Protein AF-A0A2P4QZF3-F1 (afdb_monomer)

Sequence (917 aa):
MCLCNGAEEEEQKIYCYSSPDDFENLEIHPSHNKLWNLYLKNYFHILGKINPNLETILKRAAPPTYPQIRELVLKYFIDNFKRYSKHYNPETVDIAFLPCSNSNGYARPSDCFINDECTIMNLQTIREDLRSKAEKLGVRQIPDYKKLKEKLIENPPQNKNEAKKIFEYLNRFNYNWSSLINIQFIPIQDESKINNKYFKPCDCFFKLKEESLNEFFLCVDFGTKANKFLAKCGVRDPSLYDFAEISVDPSHSKLWKLHLDNYLKILTKINPNLETILNLAANPIYPKTREMSLKYFVDNFYIKYSKFYKPEEIDVAFLPCSNSNSYAKHSECFINDECKIMGFKIIREDLRSKAGDFGVRQNPNRVELINGLTENPPKNLNVAKEVFDYLYTQQESFTDSDWKKLKDFEFIPIQPNELFKPRDCFLKLKEESLNNFFPCVDFGTKANEFLAKCGVKKPSSYDFSKISVDPSHKLWNLYLENYLKILAKINPNLETILNLAARSNYPKIRDKYSKFYKPEEIDVEFLPCSNSNSYAKHSECFINDECKIMGFKIIREDLRSKAGDFGVRQNPNREKLIKMLIENPPKNKNKAKEVFEYLNTQQESFTDFDWKKLKDNEFIPINYESQSNKNINELDDLFKPRDCYFKFKDKRQKLGCKSLHESVTKSVVPYGPIQKTKYSRQLQRIIRERASLFYLDHSEEYIRKDEKWLKKLKVREIEYMETSYKKGPIASDFWRKSQEIFNYSNSLLISYSMHCVGNLQKIELYVPTDVDQSEILSQSRIVPLSKFIYILKDQANVFEVTPKVIHIFYDNSKNSIAFNRDRALFFNLKFYLELHEQTCKNKPTIDAMTYWFTIYCHVLAHNFIQLHNTEFEFYYSSFAQAYMPDLIELTKKREVKSKTFNIEIFWKNFNRILNRN

Nearest PDB structures (foldseek):
  5lds-assembly2_C-2  TM=4.279E-01  e=5.035E+00  Sus scrofa
  5lg6-assembly2_B  TM=3.962E-01  e=7.892E+00  Sus scrofa
  8yzi-assembly1_D  TM=1.590E-01  e=6.148E+00  Canis lupus familiaris

Mean predicted aligned error: 22.5 Å

Foldseek 3Di:
DDDDDPVVVVVVVVVDDDELVVVVVPDDDCVVVVVVVVCLVCVLVVCVRSVDAPVVLLQQLFPPHDPSSVVSSVVSCLVPVVVHVVPDDQVPDPGQRFQFPVDNHGHRLLQEACDPLVCLLPTTYGDPVCSVVNVSNNRYHDHDPVVLVVSCQVDAQFDLQSLLSSLLSQLVDPDQQQVQQQGFRDWDDDPPDPGTGTDGLQQEEACDPVNLCCVQGNHDDSDDSSVSSSVSHRHYHDALVNLVPSDDDVVVVVVVVSCLVCVLVSCVRNVDAPVVLLCQLQPPPDVSSVVSSVVSCVVCVVVHPLVPDDLVPDPGQRFQFPLDRGGGRLLQEADAPLQVLLVGTHGDPVCSVVSVSNNRYHHHAPVVLLCSCQVPADQDLQSLLSSLLVCLVVVVRDDPVSLVVQQQGFRCDLDGPGTDHLQQEEADDPPNLVQVQGSYDDSDDSSVVSSVSSNHYHQALVNLLPRDDDPPDPCNVSCVVCVLVSVVRNVDDPVSVQVVQQPDPDDPSVQPPLPPDDQPPDPGFRFDFPPDPHGHRLLQEADAPLCVLLVTTYGDPVCSVSNVSNNRYNDHALVVLLVSCQVPADQDDVSNVSSVVSVVVVVVRDDPVSVVSQQPGFRAHDDDPDDDDDDPDGDPDTDGPVVDDDPPPDLVQLAADDDQVVFKDKDKAADADWADDPVQVVVLVVCLVVVVVVPVVDDPVPDPDDPVVSVVDRGTDGPDMDMDMDGDDDDDDPVVVVVVLVVQQDDPDDPQCWDFPQDDPLATEIEGPPDDPCVCVPPVNNVLVVQVLVLVVLLCVLLVHDSNLEHEYEDPPGRNQWAADPSRIYGYSVCCVVPPCVVCVPHDAPVRSVVVNLVVLLRVLCVPDVDPDPSSVVSSVVSCVPRVVVSVVSCVVRVHDDDDRRGNVRNVVNVVVPPDD

Solvent-accessible surface area (backbone atoms only — not comparable to full-atom values): 53190 Å² total; per-residue (Å²): 140,78,94,80,87,67,67,66,66,55,61,50,51,76,74,71,76,90,56,65,79,62,59,80,77,66,73,75,59,72,86,44,55,71,60,31,55,51,45,63,72,42,41,69,58,51,50,65,72,52,59,71,56,68,67,60,49,46,53,46,21,10,79,88,47,56,69,72,52,16,55,53,41,46,50,50,48,63,76,48,32,85,73,45,57,86,76,60,55,40,90,75,44,86,59,40,39,42,55,30,61,83,44,102,50,54,29,22,29,81,57,25,20,64,42,70,73,46,47,70,70,75,43,46,22,48,26,73,88,49,56,91,46,26,72,86,55,45,35,36,63,66,82,54,72,68,59,54,51,51,46,43,69,80,56,44,40,89,38,64,70,50,37,24,54,41,30,40,55,58,39,74,54,94,69,87,39,57,90,42,21,85,42,64,44,49,51,46,82,49,98,90,51,96,68,67,50,61,38,27,26,64,70,30,25,46,63,54,90,58,61,88,58,37,82,82,50,56,52,46,85,56,48,80,55,16,45,56,29,39,42,50,19,45,26,39,72,83,47,49,64,59,55,65,64,67,78,70,61,71,85,46,53,72,61,31,50,50,45,64,77,38,40,69,58,46,48,62,61,40,58,64,56,70,68,56,40,47,52,43,20,40,42,78,91,44,66,68,59,13,51,50,30,39,47,53,47,68,76,39,28,83,84,73,38,51,94,77,62,53,54,93,78,51,91,57,43,40,45,52,31,65,82,45,100,51,57,25,28,38,86,60,27,22,66,44,67,72,48,45,72,68,68,47,45,26,51,27,74,92,45,54,91,51,29,64,83,50,50,30,37,58,64,78,52,58,66,54,52,50,47,42,44,72,77,59,45,40,61,42,64,69,59,35,24,55,42,31,42,48,48,38,76,54,48,87,67,57,49,77,67,52,36,56,56,46,21,76,36,66,43,46,42,80,47,86,85,42,59,38,28,26,63,73,29,25,48,57,52,95,56,61,85,61,34,82,81,51,60,48,44,82,58,52,72,54,19,46,53,40,40,38,67,27,40,27,38,66,79,46,32,70,57,47,66,65,69,77,74,54,88,87,41,95,55,30,68,57,46,64,77,39,39,70,59,49,57,64,55,26,70,58,59,71,67,59,53,47,58,53,53,43,72,49,96,60,73,80,68,66,77,71,64,50,81,80,68,71,56,87,82,62,92,56,51,50,45,56,28,68,80,42,98,56,57,26,30,38,90,56,25,21,66,44,73,71,46,48,65,72,69,43,44,25,50,27,76,89,50,55,89,48,28,69,51,49,51,32,38,60,66,81,54,57,68,57,53,52,48,42,40,62,76,60,39,38,66,36,60,68,54,36,49,53,36,51,56,56,49,60,78,53,48,90,70,57,50,74,68,53,53,54,54,52,39,75,38,53,40,46,42,69,83,74,97,81,71,89,90,69,77,95,71,88,62,84,66,52,37,26,59,75,83,54,79,84,83,76,85,57,71,60,84,47,25,46,81,82,66,67,75,86,42,43,52,76,49,76,49,80,42,72,74,79,39,83,50,75,64,27,54,53,50,46,49,52,53,57,64,51,49,59,54,56,62,72,81,46,64,71,93,79,51,93,68,53,72,72,56,59,73,68,62,76,57,61,43,57,80,46,66,52,72,51,74,51,72,70,90,82,88,76,73,70,64,58,57,60,60,57,59,70,67,36,56,78,70,81,92,70,87,78,62,56,46,78,75,49,64,59,98,80,28,45,31,32,31,43,81,90,50,68,62,59,76,70,66,30,83,86,41,51,65,58,49,54,51,50,53,50,54,53,46,54,45,23,61,43,72,72,45,70,62,80,40,42,35,38,30,47,57,88,90,57,64,61,48,51,47,63,55,99,84,31,38,38,37,28,49,50,58,47,55,76,74,33,41,83,74,37,71,87,50,77,40,55,72,54,53,54,49,53,45,52,53,48,24,50,40,55,24,48,77,78,35,87,56,95,46,74,65,26,51,48,44,22,52,47,45,47,63,69,36,43,62,46,45,54,50,50,35,54,76,68,67,34,77,77,86,83,83,73,28,66,71,34,36,60,59,47,62,62,60,74,82,45,136

Structure (mmCIF, N/CA/C/O backbone):
data_AF-A0A2P4QZF3-F1
#
_entry.id   AF-A0A2P4QZF3-F1
#
loop_
_atom_site.group_PDB
_atom_site.id
_atom_site.type_symbol
_atom_site.label_atom_id
_atom_site.label_alt_id
_atom_site.label_comp_id
_atom_site.label_asym_id
_atom_site.label_entity_id
_atom_site.label_seq_id
_atom_site.pdbx_PDB_ins_code
_atom_site.Cartn_x
_atom_site.Cartn_y
_atom_site.Cartn_z
_atom_site.occupancy
_atom_site.B_iso_or_equiv
_atom_site.auth_seq_id
_atom_site.auth_comp_id
_atom_site.auth_asym_id
_atom_site.auth_atom_id
_atom_site.pdbx_PDB_model_num
ATOM 1 N N . MET A 1 1 ? 92.856 -29.383 -88.997 1.00 33.81 1 MET A N 1
ATOM 2 C CA . MET A 1 1 ? 93.545 -28.657 -90.089 1.00 33.81 1 MET A CA 1
ATOM 3 C C . MET A 1 1 ? 92.616 -28.744 -91.292 1.00 33.81 1 MET A C 1
ATOM 5 O O . MET A 1 1 ? 92.204 -29.859 -91.571 1.00 33.81 1 MET A O 1
ATOM 9 N N . CYS A 1 2 ? 92.153 -27.683 -91.955 1.00 25.23 2 CYS A N 1
ATOM 10 C CA . CYS A 1 2 ? 92.350 -26.225 -91.809 1.00 25.23 2 CYS A CA 1
ATOM 11 C C . CYS A 1 2 ? 90.955 -25.583 -91.552 1.00 25.23 2 CYS A C 1
ATOM 13 O O . CYS A 1 2 ? 89.958 -26.192 -91.911 1.00 25.23 2 CYS A O 1
ATOM 15 N N . LEU A 1 3 ? 90.739 -24.488 -90.812 1.00 34.31 3 LEU A N 1
ATOM 16 C CA . LEU A 1 3 ? 91.251 -23.117 -90.972 1.00 34.31 3 LEU A CA 1
ATOM 17 C C . LEU A 1 3 ? 91.111 -22.558 -92.400 1.00 34.31 3 LEU A C 1
ATOM 19 O O . LEU A 1 3 ? 92.079 -22.580 -93.151 1.00 34.31 3 LEU A O 1
ATOM 23 N N . CYS A 1 4 ? 89.916 -22.061 -92.751 1.00 28.09 4 CYS A N 1
ATOM 24 C CA . CYS A 1 4 ? 89.656 -20.659 -93.148 1.00 28.09 4 CYS A CA 1
ATOM 25 C C . CYS A 1 4 ? 88.202 -20.453 -93.638 1.00 28.09 4 CYS A C 1
ATOM 27 O O . CYS A 1 4 ? 87.593 -21.366 -94.178 1.00 28.09 4 CYS A O 1
ATOM 29 N N . ASN A 1 5 ? 87.693 -19.225 -93.470 1.00 34.59 5 ASN A N 1
ATOM 30 C CA . ASN A 1 5 ? 86.534 -18.617 -94.153 1.00 34.59 5 ASN A CA 1
ATOM 31 C C . ASN A 1 5 ? 85.147 -19.295 -94.039 1.00 34.59 5 ASN A C 1
ATOM 33 O O . ASN A 1 5 ? 84.652 -19.869 -94.999 1.00 34.59 5 ASN A O 1
ATOM 37 N N . GLY A 1 6 ? 84.457 -19.089 -92.908 1.00 35.56 6 GLY A N 1
ATOM 38 C CA . GLY A 1 6 ? 82.993 -19.280 -92.799 1.00 35.56 6 GLY A CA 1
ATOM 39 C C . GLY A 1 6 ? 82.158 -17.985 -92.853 1.00 35.56 6 GLY A C 1
ATOM 40 O O . GLY A 1 6 ? 80.941 -18.037 -92.987 1.00 35.56 6 GLY A O 1
ATOM 41 N N . ALA A 1 7 ? 82.791 -16.809 -92.748 1.00 41.22 7 ALA A N 1
ATOM 42 C CA . ALA A 1 7 ? 82.079 -15.541 -92.543 1.00 41.22 7 ALA A CA 1
ATOM 43 C C . ALA A 1 7 ? 81.333 -15.014 -93.787 1.00 41.22 7 ALA A C 1
ATOM 45 O O . ALA A 1 7 ? 80.321 -14.333 -93.642 1.00 41.22 7 ALA A O 1
ATOM 46 N N . GLU A 1 8 ? 81.808 -15.317 -94.999 1.00 46.66 8 GLU A N 1
ATOM 47 C CA . GLU A 1 8 ? 81.205 -14.800 -96.238 1.00 46.66 8 GLU A CA 1
ATOM 48 C C . GLU A 1 8 ? 79.969 -15.606 -96.682 1.00 46.66 8 GLU A C 1
ATOM 50 O O . GLU A 1 8 ? 79.018 -15.019 -97.198 1.00 46.66 8 GLU A O 1
ATOM 55 N N . GLU A 1 9 ? 79.907 -16.917 -96.407 1.00 47.75 9 GLU A N 1
ATOM 56 C CA . GLU A 1 9 ? 78.700 -17.722 -96.674 1.00 47.75 9 GLU A CA 1
ATOM 57 C C . GLU A 1 9 ? 77.530 -17.346 -95.748 1.00 47.75 9 GLU A C 1
ATOM 59 O O . GLU A 1 9 ? 76.374 -17.330 -96.177 1.00 47.75 9 GLU A O 1
ATOM 64 N N . GLU A 1 10 ? 77.799 -17.011 -94.481 1.00 48.91 10 GLU A N 1
ATOM 65 C CA . GLU A 1 10 ? 76.757 -16.555 -93.551 1.00 48.91 10 GLU A CA 1
ATOM 66 C C . GLU A 1 10 ? 76.276 -15.131 -93.865 1.00 48.91 10 GLU A C 1
ATOM 68 O O . GLU A 1 10 ? 75.071 -14.871 -93.822 1.00 48.91 10 GLU A O 1
ATOM 73 N N . GLU A 1 11 ? 77.173 -14.222 -94.268 1.00 47.06 11 GLU A N 1
ATOM 74 C CA . GLU A 1 11 ? 76.775 -12.882 -94.719 1.00 47.06 11 GLU A CA 1
ATOM 75 C C . GLU A 1 11 ? 75.952 -12.926 -96.025 1.00 47.06 11 GLU A C 1
ATOM 77 O O . GLU A 1 11 ? 75.032 -12.119 -96.177 1.00 47.06 11 GLU A O 1
ATOM 82 N N . GLN A 1 12 ? 76.172 -13.903 -96.918 1.00 48.41 12 GLN A N 1
ATOM 83 C CA . GLN A 1 12 ? 75.306 -14.127 -98.089 1.00 48.41 12 GLN A CA 1
ATOM 84 C C . GLN A 1 12 ? 73.945 -14.755 -97.742 1.00 48.41 12 GLN A C 1
ATOM 86 O O . GLN A 1 12 ? 72.929 -14.359 -98.330 1.00 48.41 12 GLN A O 1
ATOM 91 N N . LYS A 1 13 ? 73.876 -15.676 -96.766 1.00 50.28 13 LYS A N 1
ATOM 92 C CA . LYS A 1 13 ? 72.598 -16.267 -96.311 1.00 50.28 13 LYS A CA 1
ATOM 93 C C . LYS A 1 13 ? 71.604 -15.203 -95.841 1.00 50.28 13 LYS A C 1
ATOM 95 O O . LYS A 1 13 ? 70.431 -15.306 -96.186 1.00 50.28 13 LYS A O 1
ATOM 100 N N . ILE A 1 14 ? 72.067 -14.133 -95.183 1.00 49.88 14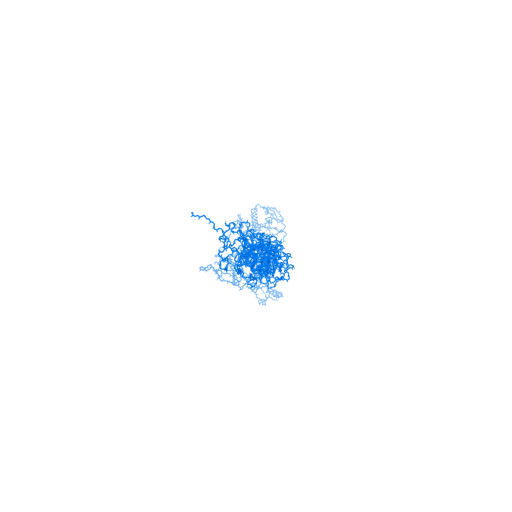 ILE A N 1
ATOM 101 C CA . ILE A 1 14 ? 71.212 -13.024 -94.709 1.00 49.88 14 ILE A CA 1
ATOM 102 C C . ILE A 1 14 ? 70.395 -12.355 -95.840 1.00 49.88 14 ILE A C 1
ATOM 104 O O . ILE A 1 14 ? 69.304 -11.839 -95.587 1.00 49.88 14 ILE A O 1
ATOM 108 N N . TYR A 1 15 ? 70.863 -12.399 -97.093 1.00 46.31 15 TYR A N 1
ATOM 109 C CA . TYR A 1 15 ? 70.151 -11.823 -98.244 1.00 46.31 15 TYR A CA 1
ATOM 110 C C . TYR A 1 15 ? 69.236 -12.825 -98.984 1.00 46.31 15 TYR A C 1
ATOM 112 O O . TYR A 1 15 ? 68.285 -12.411 -99.666 1.00 46.31 15 TYR A O 1
ATOM 120 N N . CYS A 1 16 ? 69.454 -14.132 -98.807 1.00 47.03 16 CYS A N 1
ATOM 121 C CA . CYS A 1 16 ? 68.830 -15.212 -99.582 1.00 47.03 16 CYS A CA 1
ATOM 122 C C . CYS A 1 16 ? 67.684 -15.941 -98.852 1.00 47.03 16 CYS A C 1
ATOM 124 O O . CYS A 1 16 ? 67.632 -17.166 -98.848 1.00 47.03 16 CYS A O 1
ATOM 126 N N . TYR A 1 17 ? 66.726 -15.195 -98.289 1.00 52.12 17 TYR A N 1
ATOM 127 C CA . TYR A 1 17 ? 65.474 -15.763 -97.759 1.00 52.12 17 TYR A CA 1
ATOM 128 C C . TYR A 1 17 ? 64.273 -15.454 -98.657 1.00 52.12 17 TYR A C 1
ATOM 130 O O . TYR A 1 17 ? 64.104 -14.303 -99.082 1.00 52.12 17 TYR A O 1
ATOM 138 N N . SER A 1 18 ? 63.459 -16.478 -98.933 1.00 46.22 18 SER A N 1
ATOM 139 C CA . SER A 1 18 ? 62.393 -16.454 -99.952 1.00 46.22 18 SER A CA 1
ATOM 140 C C . SER A 1 18 ? 61.075 -17.118 -99.512 1.00 46.22 18 SER A C 1
ATOM 142 O O . SER A 1 18 ? 60.165 -17.218 -100.331 1.00 46.22 18 SER A O 1
ATOM 144 N N . SER A 1 19 ? 60.948 -17.550 -98.250 1.00 52.59 19 SER A N 1
ATOM 145 C CA . SER A 1 19 ? 59.729 -18.155 -97.687 1.00 52.59 19 SER A CA 1
ATOM 146 C C . SER A 1 19 ? 59.355 -17.533 -96.328 1.00 52.59 19 SER A C 1
ATOM 148 O O . SER A 1 19 ? 60.257 -17.164 -95.571 1.00 52.59 19 SER A O 1
ATOM 150 N N . PRO A 1 20 ? 58.055 -17.424 -95.977 1.00 49.97 20 PRO A N 1
ATOM 151 C CA . PRO A 1 20 ? 57.616 -17.089 -94.620 1.00 49.97 20 PRO A CA 1
ATOM 152 C C . PRO A 1 20 ? 58.028 -18.119 -93.557 1.00 49.97 20 PRO A C 1
ATOM 154 O O . PRO A 1 20 ? 58.296 -17.727 -92.423 1.00 49.97 20 PRO A O 1
ATOM 157 N N . ASP A 1 21 ? 58.108 -19.406 -93.913 1.00 48.94 21 ASP A N 1
ATOM 158 C CA . ASP A 1 21 ? 58.329 -20.500 -92.950 1.00 48.94 21 ASP A CA 1
ATOM 159 C C . ASP A 1 21 ? 59.756 -20.505 -92.366 1.00 48.94 21 ASP A C 1
ATOM 161 O O . ASP A 1 21 ? 59.975 -20.917 -91.227 1.00 48.94 21 ASP A O 1
ATOM 165 N N . ASP A 1 22 ? 60.731 -19.955 -93.099 1.00 54.06 22 ASP A N 1
ATOM 166 C CA . ASP A 1 22 ? 62.110 -19.796 -92.618 1.00 54.06 22 ASP A CA 1
ATOM 167 C C . ASP A 1 22 ? 62.222 -18.759 -91.480 1.00 54.06 22 ASP A C 1
ATOM 169 O O . ASP A 1 22 ? 63.199 -18.757 -90.730 1.00 54.06 22 ASP A O 1
ATOM 173 N N . PHE A 1 23 ? 61.235 -17.864 -91.327 1.00 56.88 23 PHE A N 1
ATOM 174 C CA . PHE A 1 23 ? 61.314 -16.723 -90.407 1.00 56.88 23 PHE A CA 1
ATOM 175 C C . PHE A 1 23 ? 61.146 -17.089 -88.928 1.00 56.88 23 PHE A C 1
ATOM 177 O O . PHE A 1 23 ? 61.604 -16.339 -88.061 1.00 56.88 23 PHE A O 1
ATOM 184 N N . GLU A 1 24 ? 60.505 -18.213 -88.596 1.00 52.12 24 GLU A N 1
ATOM 185 C CA . GLU A 1 24 ? 60.360 -18.626 -87.192 1.00 52.12 24 GLU A CA 1
ATOM 186 C C . GLU A 1 24 ? 61.701 -19.095 -86.600 1.00 52.12 24 GLU A C 1
ATOM 188 O O . GLU A 1 24 ? 62.037 -18.718 -85.476 1.00 52.12 24 GLU A O 1
ATOM 193 N N . ASN A 1 25 ? 62.532 -19.772 -87.399 1.00 52.34 25 ASN A N 1
ATOM 194 C CA . ASN A 1 25 ? 63.835 -20.315 -86.986 1.00 52.34 25 ASN A CA 1
ATOM 195 C C . ASN A 1 25 ? 65.002 -19.306 -87.068 1.00 52.34 25 ASN A C 1
ATOM 197 O O . ASN A 1 25 ? 66.144 -19.635 -86.748 1.00 52.34 25 ASN A O 1
ATOM 201 N N . LEU A 1 26 ? 64.739 -18.073 -87.505 1.00 60.91 26 LEU A N 1
ATOM 202 C CA . LEU A 1 26 ? 65.757 -17.091 -87.889 1.00 60.91 26 LEU A CA 1
ATOM 203 C C . LEU A 1 26 ? 66.207 -16.203 -86.713 1.00 60.91 26 LEU A C 1
ATOM 205 O O . LEU A 1 26 ? 66.175 -14.977 -86.817 1.00 60.91 26 LEU A O 1
ATOM 209 N N . GLU A 1 27 ? 66.613 -16.797 -85.585 1.00 61.19 27 GLU A N 1
ATOM 210 C CA . GLU A 1 27 ? 67.178 -16.072 -84.431 1.00 61.19 27 GLU A CA 1
ATOM 211 C C . GLU A 1 27 ? 68.709 -16.185 -84.366 1.00 61.19 27 GLU A C 1
ATOM 213 O O . GLU A 1 27 ? 69.269 -17.208 -83.978 1.00 61.19 27 GLU A O 1
ATOM 218 N N . ILE A 1 28 ? 69.404 -15.091 -84.689 1.00 67.00 28 ILE A N 1
ATOM 219 C CA . ILE A 1 28 ? 70.839 -14.956 -84.405 1.00 67.00 28 ILE A CA 1
ATOM 220 C C . ILE A 1 28 ? 70.998 -14.651 -82.913 1.00 67.00 28 ILE A C 1
ATOM 222 O O . ILE A 1 28 ? 70.454 -13.667 -82.420 1.00 67.00 28 ILE A O 1
ATOM 226 N N . HIS A 1 29 ? 71.752 -15.472 -82.181 1.00 68.25 29 HIS A N 1
ATOM 227 C CA . HIS A 1 29 ? 71.946 -15.263 -80.746 1.00 68.25 29 HIS A CA 1
ATOM 228 C C . HIS A 1 29 ? 72.838 -14.025 -80.475 1.00 68.25 29 HIS A C 1
ATOM 230 O O . HIS A 1 29 ? 73.897 -13.905 -81.105 1.00 68.25 29 HIS A O 1
ATOM 236 N N . PRO A 1 30 ? 72.507 -13.143 -79.503 1.00 68.81 30 PRO A N 1
ATOM 237 C CA . PRO A 1 30 ? 73.252 -11.903 -79.236 1.00 68.81 30 PRO A CA 1
ATOM 238 C C . PRO A 1 30 ? 74.753 -12.063 -78.953 1.00 68.81 30 PRO A C 1
ATOM 240 O O . PRO A 1 30 ? 75.506 -11.105 -79.091 1.00 68.81 30 PRO A O 1
ATOM 243 N N . SER A 1 31 ? 75.207 -13.269 -78.593 1.00 69.44 31 SER A N 1
ATOM 244 C CA . SER A 1 31 ? 76.633 -13.594 -78.433 1.00 69.44 31 SER A CA 1
ATOM 245 C C . SER A 1 31 ? 77.469 -13.361 -79.700 1.00 69.44 31 SER A C 1
ATOM 247 O O . SER A 1 31 ? 78.666 -13.096 -79.601 1.00 69.44 31 SER A O 1
ATOM 249 N N . HIS A 1 32 ? 76.866 -13.432 -80.891 1.00 74.19 32 HIS A N 1
ATOM 250 C CA . HIS A 1 32 ? 77.557 -13.245 -82.168 1.00 74.19 32 HIS A CA 1
ATOM 251 C C . HIS A 1 32 ? 77.576 -11.760 -82.567 1.00 74.19 32 HIS A C 1
ATOM 253 O O . HIS A 1 32 ? 77.005 -11.376 -83.585 1.00 74.19 32 HIS A O 1
ATOM 259 N N . ASN A 1 33 ? 78.239 -10.916 -81.765 1.00 70.69 33 ASN A N 1
ATOM 260 C CA . ASN A 1 33 ? 78.192 -9.442 -81.833 1.00 70.69 33 ASN A CA 1
ATOM 261 C C . ASN A 1 33 ? 78.182 -8.826 -83.253 1.00 70.69 33 ASN A C 1
ATOM 263 O O . ASN A 1 33 ? 77.388 -7.923 -83.513 1.00 70.69 33 ASN A O 1
ATOM 267 N N . LYS A 1 34 ? 79.036 -9.286 -84.186 1.00 74.19 34 LYS A N 1
ATOM 268 C CA . LYS A 1 34 ? 79.076 -8.750 -85.566 1.00 74.19 34 LYS A CA 1
ATOM 269 C C . LYS A 1 34 ? 77.790 -9.080 -86.340 1.00 74.19 34 LYS A C 1
ATOM 271 O O . LYS A 1 34 ? 77.168 -8.176 -86.895 1.00 74.19 34 LYS A O 1
ATOM 276 N N . LEU A 1 35 ? 77.382 -10.351 -86.333 1.00 71.06 35 LEU A N 1
ATOM 277 C CA . LEU A 1 35 ? 76.174 -10.836 -87.008 1.00 71.06 35 LEU A CA 1
ATOM 278 C C . LEU A 1 35 ? 74.906 -10.280 -86.354 1.00 71.06 35 LEU A C 1
ATOM 280 O O . LEU A 1 35 ? 74.008 -9.843 -87.062 1.00 71.06 35 LEU A O 1
ATOM 284 N N . TRP A 1 36 ? 74.854 -10.209 -85.021 1.00 76.44 36 TRP A N 1
ATOM 285 C CA . TRP A 1 36 ? 73.737 -9.632 -84.269 1.00 76.44 36 TRP A CA 1
ATOM 286 C C . TRP A 1 36 ? 73.516 -8.149 -84.597 1.00 76.44 36 TRP A C 1
ATOM 288 O O . TRP A 1 36 ? 72.393 -7.736 -84.880 1.00 76.44 36 TRP A O 1
ATOM 298 N N . ASN A 1 37 ? 74.586 -7.349 -84.649 1.00 76.75 37 ASN A N 1
ATOM 299 C CA . ASN A 1 37 ? 74.485 -5.938 -85.031 1.00 76.75 37 ASN A CA 1
ATOM 300 C C . ASN A 1 37 ? 74.067 -5.759 -86.502 1.00 76.75 37 ASN A C 1
ATOM 302 O O . ASN A 1 37 ? 73.268 -4.871 -86.805 1.00 76.75 37 ASN A O 1
ATOM 306 N N . LEU A 1 38 ? 74.559 -6.607 -87.414 1.00 76.50 38 LEU A N 1
ATOM 307 C CA . LEU A 1 38 ? 74.151 -6.599 -88.825 1.00 76.50 38 LEU A CA 1
ATOM 308 C C . LEU A 1 38 ? 72.674 -7.005 -88.989 1.00 76.50 38 LEU A C 1
ATOM 310 O O . LEU A 1 38 ? 71.926 -6.361 -89.724 1.00 76.50 38 LEU A O 1
ATOM 314 N N . TYR A 1 39 ? 72.246 -8.025 -88.248 1.00 78.19 39 TYR A N 1
ATOM 315 C CA . TYR A 1 39 ? 70.877 -8.530 -88.190 1.00 78.19 39 TYR A CA 1
ATOM 316 C C . TYR A 1 39 ? 69.900 -7.478 -87.665 1.00 78.19 39 TYR A C 1
ATOM 318 O O . TYR A 1 39 ? 68.929 -7.172 -88.353 1.00 78.19 39 TYR A O 1
ATOM 326 N N . LEU A 1 40 ? 70.183 -6.842 -86.520 1.00 79.75 40 LEU A N 1
ATOM 327 C CA . LEU A 1 40 ? 69.358 -5.749 -85.990 1.00 79.75 40 LEU A CA 1
ATOM 328 C C . LEU A 1 40 ? 69.282 -4.558 -86.960 1.00 79.75 40 LEU A C 1
ATOM 330 O O . LEU A 1 40 ? 68.204 -3.997 -87.155 1.00 79.75 40 LEU A O 1
ATOM 334 N N . LYS A 1 41 ? 70.397 -4.198 -87.614 1.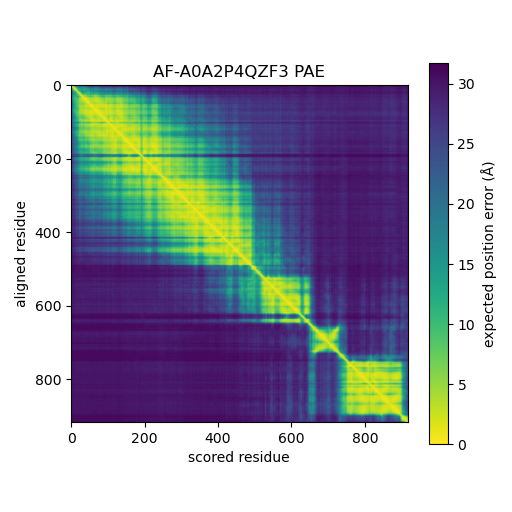00 81.56 41 LYS A N 1
ATOM 335 C CA . LYS A 1 41 ? 70.437 -3.115 -88.613 1.00 81.56 41 LYS A CA 1
ATOM 336 C C . LYS A 1 41 ? 69.562 -3.416 -89.836 1.00 81.56 41 LYS A C 1
ATOM 338 O O . LYS A 1 41 ? 68.899 -2.513 -90.343 1.00 81.56 41 LYS A O 1
ATOM 343 N N . ASN A 1 42 ? 69.530 -4.671 -90.282 1.00 80.31 42 ASN A N 1
ATOM 344 C CA . ASN A 1 42 ? 68.767 -5.104 -91.455 1.00 80.31 42 ASN A CA 1
ATOM 345 C C . ASN A 1 42 ? 67.347 -5.609 -91.119 1.00 80.31 42 ASN A C 1
ATOM 347 O O . ASN A 1 42 ? 66.549 -5.820 -92.033 1.00 80.31 42 ASN A O 1
ATOM 351 N N . TYR A 1 43 ? 66.987 -5.756 -89.839 1.00 81.50 43 TYR A N 1
ATOM 352 C CA . TYR A 1 43 ? 65.742 -6.393 -89.382 1.00 81.50 43 TYR A CA 1
ATOM 353 C C . TYR A 1 43 ? 64.473 -5.773 -89.990 1.00 81.50 43 TYR A C 1
ATOM 355 O O . TYR A 1 43 ? 63.563 -6.481 -90.412 1.00 81.50 43 TYR A O 1
ATOM 363 N N . PHE A 1 44 ? 64.430 -4.442 -90.111 1.00 78.62 44 PHE A N 1
ATOM 364 C CA . PHE A 1 44 ? 63.324 -3.728 -90.765 1.00 78.62 44 PHE A CA 1
ATOM 365 C C . PHE A 1 44 ? 63.142 -4.123 -92.238 1.00 78.62 44 PHE A C 1
ATOM 367 O O . PHE A 1 44 ? 62.014 -4.269 -92.710 1.00 78.62 44 PHE A O 1
ATOM 374 N N . HIS A 1 45 ? 64.245 -4.322 -92.961 1.00 78.31 45 HIS A N 1
ATOM 375 C CA . HIS A 1 45 ? 64.230 -4.764 -94.354 1.00 78.31 45 HIS A CA 1
ATOM 376 C C . HIS A 1 45 ? 63.856 -6.252 -94.461 1.00 78.31 45 HIS A C 1
ATOM 378 O O . HIS A 1 45 ? 63.159 -6.648 -95.395 1.00 78.31 45 HIS A O 1
ATOM 384 N N . ILE A 1 46 ? 64.270 -7.074 -93.489 1.00 78.62 46 ILE A N 1
ATOM 385 C CA . ILE A 1 46 ? 63.880 -8.487 -93.382 1.00 78.62 46 ILE A CA 1
ATOM 386 C C . ILE A 1 46 ? 62.356 -8.600 -93.196 1.00 78.62 46 ILE A C 1
ATOM 388 O O . ILE A 1 46 ? 61.704 -9.275 -93.992 1.00 78.62 46 ILE A O 1
ATOM 392 N N . LEU A 1 47 ? 61.765 -7.859 -92.247 1.00 80.62 47 LEU A N 1
ATOM 393 C CA . LEU A 1 47 ? 60.305 -7.774 -92.070 1.00 80.62 47 LEU A CA 1
ATOM 394 C C . LEU A 1 47 ? 59.591 -7.288 -93.344 1.00 80.62 47 LEU A C 1
ATOM 396 O O . LEU A 1 47 ? 58.559 -7.840 -93.724 1.00 80.62 47 LEU A O 1
ATOM 400 N N . GLY A 1 48 ? 60.157 -6.289 -94.029 1.00 79.31 48 GLY A N 1
ATOM 401 C CA . GLY A 1 48 ? 59.642 -5.782 -95.304 1.00 79.31 48 GLY A CA 1
ATOM 402 C C . GLY A 1 48 ? 59.607 -6.828 -96.425 1.00 79.31 48 GLY A C 1
ATOM 403 O O . GLY A 1 48 ? 58.625 -6.879 -97.161 1.00 79.31 48 GLY A O 1
ATOM 404 N N . LYS A 1 49 ? 60.638 -7.679 -96.532 1.00 79.06 49 LYS A N 1
ATOM 405 C CA . LYS A 1 49 ? 60.743 -8.734 -97.559 1.00 79.06 49 LYS A CA 1
ATOM 406 C C . LYS A 1 49 ? 59.874 -9.956 -97.235 1.00 79.06 49 LYS A C 1
ATOM 408 O O . LYS A 1 49 ? 59.192 -10.467 -98.116 1.00 79.06 49 LYS A O 1
ATOM 413 N N . ILE A 1 50 ? 59.899 -10.411 -95.980 1.00 77.38 50 ILE A N 1
ATOM 414 C CA . ILE A 1 50 ? 59.192 -11.620 -95.509 1.00 77.38 50 ILE A CA 1
ATOM 415 C C . ILE A 1 50 ? 57.686 -11.381 -95.376 1.00 77.38 50 ILE A C 1
ATOM 417 O O . ILE A 1 50 ? 56.891 -12.311 -95.492 1.00 77.38 50 ILE A O 1
ATOM 421 N N . ASN A 1 51 ? 57.278 -10.121 -95.202 1.00 77.50 51 ASN A N 1
ATOM 422 C CA . ASN A 1 51 ? 55.885 -9.705 -95.277 1.00 77.50 51 ASN A CA 1
ATOM 423 C C . ASN A 1 51 ? 54.964 -10.433 -94.256 1.00 77.50 51 ASN A C 1
ATOM 425 O O . ASN A 1 51 ? 53.862 -10.837 -94.636 1.00 77.50 51 ASN A O 1
ATOM 429 N N . PRO A 1 52 ? 55.354 -10.582 -92.970 1.00 83.38 52 PRO A N 1
ATOM 430 C CA . PRO A 1 52 ? 54.705 -11.479 -92.007 1.00 83.38 52 PRO A CA 1
ATOM 431 C C . PRO A 1 52 ? 53.244 -11.122 -91.690 1.00 83.38 52 PRO A C 1
ATOM 433 O O . PRO A 1 52 ? 52.808 -9.970 -91.821 1.00 83.38 52 PRO A O 1
ATOM 436 N N . ASN A 1 53 ? 52.498 -12.130 -91.226 1.00 87.94 53 ASN A N 1
ATOM 437 C CA . ASN A 1 53 ? 51.122 -11.976 -90.756 1.00 87.94 53 ASN A CA 1
ATOM 438 C C . ASN A 1 53 ? 51.057 -11.241 -89.394 1.00 87.94 53 ASN A C 1
ATOM 440 O O . ASN A 1 53 ? 52.076 -10.991 -88.745 1.00 87.94 53 ASN A O 1
ATOM 444 N N . LEU A 1 54 ? 49.844 -10.864 -88.975 1.00 88.56 54 LEU A N 1
ATOM 445 C CA . LEU A 1 54 ? 49.629 -10.109 -87.738 1.00 88.56 54 LEU A CA 1
ATOM 446 C C . LEU A 1 54 ? 50.060 -10.881 -86.481 1.00 88.56 54 LEU A C 1
ATOM 448 O O . LEU A 1 54 ? 50.672 -10.299 -85.590 1.00 88.56 54 LEU A O 1
ATOM 452 N N . GLU A 1 55 ? 49.755 -12.173 -86.399 1.00 88.50 55 GLU A N 1
ATOM 453 C CA . GLU A 1 55 ? 50.042 -12.989 -85.219 1.00 88.50 55 GLU A CA 1
ATOM 454 C C . GLU A 1 55 ? 51.552 -13.137 -84.998 1.00 88.50 55 GLU A C 1
ATOM 456 O O . GLU A 1 55 ? 52.034 -12.918 -83.886 1.00 88.50 55 GLU A O 1
ATOM 461 N N . THR A 1 56 ? 52.314 -13.404 -86.064 1.00 87.12 56 THR A N 1
ATOM 462 C CA . THR A 1 56 ? 53.783 -13.455 -86.030 1.00 87.12 56 THR A CA 1
ATOM 463 C C . THR A 1 56 ? 54.379 -12.119 -85.578 1.00 87.12 56 THR A C 1
ATOM 465 O O . THR A 1 56 ? 55.292 -12.106 -84.753 1.00 87.12 56 THR A O 1
ATOM 468 N N . ILE A 1 57 ? 53.846 -10.987 -86.061 1.00 90.25 57 ILE A N 1
ATOM 469 C CA . ILE A 1 57 ? 54.274 -9.644 -85.634 1.00 90.25 57 ILE A CA 1
ATOM 470 C C . ILE A 1 57 ? 54.002 -9.412 -84.141 1.00 90.25 57 ILE A C 1
ATOM 472 O O . ILE A 1 57 ? 54.903 -8.981 -83.425 1.00 90.25 57 ILE A O 1
ATOM 476 N N . LEU A 1 58 ? 52.801 -9.725 -83.646 1.00 91.62 58 LEU A N 1
ATOM 477 C CA . LEU A 1 58 ? 52.464 -9.519 -82.233 1.00 91.62 58 LEU A CA 1
ATOM 478 C C . LEU A 1 58 ? 53.259 -10.456 -81.309 1.00 91.62 58 LEU A C 1
ATOM 480 O O . LEU A 1 58 ? 53.743 -10.005 -80.273 1.00 91.62 58 LEU A O 1
ATOM 484 N N . LYS A 1 59 ? 53.468 -11.722 -81.703 1.00 90.06 59 LYS A N 1
ATOM 485 C CA . LYS A 1 59 ? 54.330 -12.676 -80.980 1.00 90.06 59 LYS A CA 1
ATOM 486 C C . LYS A 1 59 ? 55.779 -12.184 -80.902 1.00 90.06 59 LYS A C 1
ATOM 488 O O . LYS A 1 59 ? 56.339 -12.146 -79.814 1.00 90.06 59 LYS A O 1
ATOM 493 N N . ARG A 1 60 ? 56.367 -11.736 -82.021 1.00 87.69 60 ARG A N 1
ATOM 494 C CA . ARG A 1 60 ? 57.742 -11.190 -82.077 1.00 87.69 60 ARG A CA 1
ATOM 495 C C . ARG A 1 60 ? 57.899 -9.841 -81.351 1.00 87.69 60 ARG A C 1
ATOM 497 O O . ARG A 1 60 ? 59.012 -9.489 -80.968 1.00 87.69 60 ARG A O 1
ATOM 504 N N . ALA A 1 61 ? 56.816 -9.086 -81.152 1.00 90.38 61 ALA A N 1
ATOM 505 C CA . ALA A 1 61 ? 56.799 -7.875 -80.325 1.00 90.38 61 ALA A CA 1
ATOM 506 C C . ALA A 1 61 ? 56.685 -8.167 -78.811 1.00 90.38 61 ALA A C 1
ATOM 508 O O . ALA A 1 61 ? 56.913 -7.269 -78.000 1.00 90.38 61 ALA A O 1
ATOM 509 N N . ALA A 1 62 ? 56.364 -9.402 -78.417 1.00 91.12 62 ALA A N 1
ATOM 510 C CA . ALA A 1 62 ? 56.181 -9.821 -77.030 1.00 91.12 62 ALA A CA 1
ATOM 511 C C . ALA A 1 62 ? 57.387 -10.621 -76.483 1.00 91.12 62 ALA A C 1
ATOM 513 O O . ALA A 1 62 ? 58.205 -11.140 -77.245 1.00 91.12 62 ALA A O 1
ATOM 514 N N . PRO A 1 63 ? 57.545 -10.737 -75.151 1.00 89.00 63 PRO A N 1
ATOM 515 C CA . PRO A 1 63 ? 58.458 -11.710 -74.549 1.00 89.00 63 PRO A CA 1
ATOM 516 C C . PRO A 1 63 ? 58.098 -13.157 -74.956 1.00 89.00 63 PRO A C 1
ATOM 518 O O . PRO A 1 63 ? 56.916 -13.451 -75.132 1.00 89.00 63 PRO A O 1
ATOM 521 N N . PRO A 1 64 ? 59.073 -14.084 -75.065 1.00 86.62 64 PRO A N 1
ATOM 522 C CA . PRO A 1 64 ? 60.468 -13.959 -74.632 1.00 86.62 64 PRO A CA 1
ATOM 523 C C . PRO A 1 64 ? 61.424 -13.310 -75.649 1.00 86.62 64 PRO A C 1
ATOM 525 O O . PRO A 1 64 ? 62.593 -13.133 -75.314 1.00 86.62 64 PRO A O 1
ATOM 528 N N . THR A 1 65 ? 60.964 -12.924 -76.849 1.00 86.38 65 THR A N 1
ATOM 529 C CA . THR A 1 65 ? 61.809 -12.351 -77.920 1.00 86.38 65 THR A CA 1
ATOM 530 C C . THR A 1 65 ? 62.693 -11.204 -77.412 1.00 86.38 65 THR A C 1
ATOM 532 O O . THR A 1 65 ? 62.248 -10.402 -76.590 1.00 86.38 65 THR A O 1
ATOM 535 N N . TYR A 1 66 ? 63.946 -11.106 -77.873 1.00 85.88 66 TYR A N 1
ATOM 536 C CA . TYR A 1 66 ? 64.928 -10.145 -77.345 1.00 85.88 66 TYR A CA 1
ATOM 537 C C . TYR A 1 66 ? 64.435 -8.682 -77.364 1.00 85.88 66 TYR A C 1
ATOM 539 O O . TYR A 1 66 ? 63.834 -8.266 -78.357 1.00 85.88 66 TYR A O 1
ATOM 547 N N . PRO A 1 67 ? 64.727 -7.859 -76.330 1.00 86.88 67 PRO A N 1
ATOM 548 C CA . PRO A 1 67 ? 64.198 -6.496 -76.214 1.00 86.88 67 PRO A CA 1
ATOM 549 C C . PRO A 1 67 ? 64.415 -5.623 -77.454 1.00 86.88 67 PRO A C 1
ATOM 551 O O . PRO A 1 67 ? 63.483 -4.968 -77.907 1.00 86.88 67 PRO A O 1
ATOM 554 N N . GLN A 1 68 ? 65.612 -5.664 -78.049 1.00 86.12 68 GLN A N 1
ATOM 555 C CA . GLN A 1 68 ? 65.944 -4.893 -79.249 1.00 86.12 68 GLN A CA 1
ATOM 556 C C . GLN A 1 68 ? 65.066 -5.290 -80.444 1.00 86.12 68 GLN A C 1
ATOM 558 O O . GLN A 1 68 ? 64.627 -4.422 -81.191 1.00 86.12 68 GLN A O 1
ATOM 563 N N . ILE A 1 69 ? 64.767 -6.584 -80.604 1.00 86.19 69 ILE A N 1
ATOM 564 C CA . ILE A 1 69 ? 63.862 -7.069 -81.652 1.00 86.19 69 ILE A CA 1
ATOM 565 C C . ILE A 1 69 ? 62.435 -6.590 -81.376 1.00 86.19 69 ILE A C 1
ATOM 567 O O . ILE A 1 69 ? 61.797 -6.071 -82.288 1.00 86.19 69 ILE A O 1
ATOM 571 N N . ARG A 1 70 ? 61.950 -6.697 -80.129 1.00 90.56 70 ARG A N 1
ATOM 572 C CA . ARG A 1 70 ? 60.588 -6.268 -79.762 1.00 90.56 70 ARG A CA 1
ATOM 573 C C . ARG A 1 70 ? 60.342 -4.798 -80.104 1.00 90.56 70 ARG A C 1
ATOM 575 O O . ARG A 1 70 ? 59.314 -4.488 -80.697 1.00 90.56 70 ARG A O 1
ATOM 582 N N . GLU A 1 71 ? 61.304 -3.915 -79.824 1.00 89.19 71 GLU A N 1
ATOM 583 C CA . GLU A 1 71 ? 61.229 -2.496 -80.210 1.00 89.19 71 GLU A CA 1
ATOM 584 C C . GLU A 1 71 ? 61.163 -2.296 -81.732 1.00 89.19 71 GLU A C 1
ATOM 586 O O . GLU A 1 71 ? 60.333 -1.527 -82.224 1.00 89.19 71 GLU A O 1
ATOM 591 N N . LEU A 1 72 ? 62.005 -3.000 -82.499 1.00 89.12 72 LEU A N 1
ATOM 592 C CA . LEU A 1 72 ? 62.023 -2.887 -83.961 1.00 89.12 72 LEU A CA 1
ATOM 593 C C . LEU A 1 72 ? 60.722 -3.422 -84.587 1.00 89.12 72 LEU A C 1
ATOM 595 O O . LEU A 1 72 ? 60.165 -2.783 -85.479 1.00 89.12 72 LEU A O 1
ATOM 599 N N . VAL A 1 73 ? 60.202 -4.550 -84.092 1.00 90.69 73 VAL A N 1
ATOM 600 C CA . VAL A 1 73 ? 58.943 -5.163 -84.552 1.00 90.69 73 VAL A CA 1
ATOM 601 C C . VAL A 1 73 ? 57.738 -4.296 -84.187 1.00 90.69 73 VAL A C 1
ATOM 603 O O . VAL A 1 73 ? 56.884 -4.054 -85.041 1.00 90.69 73 VAL A O 1
ATOM 606 N N . LEU A 1 74 ? 57.677 -3.774 -82.957 1.00 91.69 74 LEU A N 1
ATOM 607 C CA . LEU A 1 74 ? 56.607 -2.877 -82.512 1.00 91.69 74 LEU A CA 1
ATOM 608 C C . LEU A 1 74 ? 56.591 -1.582 -83.331 1.00 91.69 74 LEU A C 1
ATOM 610 O O . LEU A 1 74 ? 55.531 -1.151 -83.792 1.00 91.69 74 LEU A O 1
ATOM 614 N N . LYS A 1 75 ? 57.763 -0.992 -83.585 1.00 91.06 75 LYS A N 1
ATOM 615 C CA . LYS A 1 75 ? 57.880 0.172 -84.467 1.00 91.06 75 LYS A CA 1
ATOM 616 C C . LYS A 1 75 ? 57.444 -0.168 -85.900 1.00 91.06 75 LYS A C 1
ATOM 618 O O . LYS A 1 75 ? 56.640 0.568 -86.465 1.00 91.06 75 LYS A O 1
ATOM 623 N N . TYR A 1 76 ? 57.877 -1.302 -86.462 1.00 90.50 76 TYR A N 1
ATOM 624 C CA . TYR A 1 76 ? 57.439 -1.754 -87.790 1.00 90.50 76 TYR A CA 1
ATOM 625 C C . TYR A 1 76 ? 55.914 -1.938 -87.872 1.00 90.50 76 TYR A C 1
ATOM 627 O O . TYR A 1 76 ? 55.300 -1.513 -88.853 1.00 90.50 76 TYR A O 1
ATOM 635 N N . PHE A 1 77 ? 55.288 -2.511 -86.838 1.00 92.25 77 PHE A N 1
ATOM 636 C CA . PHE A 1 77 ? 53.833 -2.656 -86.729 1.00 92.25 77 PHE A CA 1
ATOM 637 C C . PHE A 1 77 ? 53.111 -1.300 -86.715 1.00 92.25 77 PHE A C 1
ATOM 639 O O . PHE A 1 77 ? 52.134 -1.120 -87.443 1.00 92.25 77 PHE A O 1
ATOM 646 N N . ILE A 1 78 ? 53.607 -0.335 -85.934 1.00 91.12 78 ILE A N 1
ATOM 647 C CA . ILE A 1 78 ? 53.037 1.019 -85.830 1.00 91.12 78 ILE A CA 1
ATOM 648 C C . ILE A 1 78 ? 53.188 1.794 -87.149 1.00 91.12 78 ILE A C 1
ATOM 650 O O . ILE A 1 78 ? 52.221 2.413 -87.609 1.00 91.12 78 ILE A O 1
ATOM 654 N N . ASP A 1 79 ? 54.366 1.735 -87.775 1.00 90.69 79 ASP A N 1
ATOM 655 C CA . ASP A 1 79 ? 54.665 2.424 -89.036 1.00 90.69 79 ASP A CA 1
ATOM 656 C C . ASP A 1 79 ? 53.826 1.847 -90.197 1.00 90.69 79 ASP A C 1
ATOM 658 O O . ASP A 1 79 ? 53.295 2.594 -91.023 1.00 90.69 79 ASP A O 1
ATOM 662 N N . ASN A 1 80 ? 53.603 0.526 -90.211 1.00 90.69 80 ASN A N 1
ATOM 663 C CA . ASN A 1 80 ? 52.824 -0.182 -91.237 1.00 90.69 80 ASN A CA 1
ATOM 664 C C . ASN A 1 80 ? 51.361 -0.461 -90.831 1.00 90.69 80 ASN A C 1
ATOM 666 O O . ASN A 1 80 ? 50.674 -1.246 -91.491 1.00 90.69 80 ASN A O 1
ATOM 670 N N . PHE A 1 81 ? 50.839 0.189 -89.783 1.00 90.69 81 PHE A N 1
ATOM 671 C CA . PHE A 1 81 ? 49.556 -0.168 -89.155 1.00 90.69 81 PHE A CA 1
ATOM 672 C C . PHE A 1 81 ? 48.361 -0.242 -90.125 1.00 90.69 81 PHE A C 1
ATOM 674 O O . PHE A 1 81 ? 47.509 -1.114 -89.979 1.00 90.69 81 PHE A O 1
ATOM 681 N N . LYS A 1 82 ? 48.323 0.604 -91.171 1.00 88.75 82 LYS A N 1
ATOM 682 C CA . LYS A 1 82 ? 47.271 0.596 -92.218 1.00 88.75 82 LYS A CA 1
ATOM 683 C C . LYS A 1 82 ? 47.084 -0.766 -92.905 1.00 88.75 82 LYS A C 1
ATOM 685 O O . LYS A 1 82 ? 46.010 -1.042 -93.432 1.00 88.75 82 LYS A O 1
ATOM 690 N N . ARG A 1 83 ? 48.135 -1.589 -92.948 1.00 88.19 83 ARG A N 1
ATOM 691 C CA . ARG A 1 83 ? 48.097 -2.948 -93.498 1.00 88.19 83 ARG A CA 1
ATOM 692 C C . ARG A 1 83 ? 47.410 -3.914 -92.534 1.00 88.19 83 ARG A C 1
ATOM 694 O O . ARG A 1 83 ? 46.583 -4.720 -92.946 1.00 88.19 83 ARG A O 1
ATOM 701 N N . TYR A 1 84 ? 47.771 -3.828 -91.258 1.00 89.50 84 TYR A N 1
ATOM 702 C CA . TYR A 1 84 ? 47.325 -4.744 -90.213 1.00 89.50 84 TYR A CA 1
ATOM 703 C C . TYR A 1 84 ? 45.936 -4.403 -89.658 1.00 89.50 84 TYR A C 1
ATOM 705 O O . TYR A 1 84 ? 45.235 -5.296 -89.188 1.00 89.50 84 TYR A O 1
ATOM 713 N N . SER A 1 85 ? 45.494 -3.148 -89.774 1.00 88.25 85 SER A N 1
ATOM 714 C CA . SER A 1 85 ? 44.245 -2.641 -89.188 1.00 88.25 85 SER A CA 1
ATOM 715 C C . SER A 1 85 ? 42.967 -3.349 -89.655 1.00 88.25 85 SER A C 1
ATOM 717 O O . SER A 1 85 ? 41.952 -3.245 -88.981 1.00 88.25 85 SER A O 1
ATOM 719 N N . LYS A 1 86 ? 42.989 -4.075 -90.783 1.00 87.44 86 LYS A N 1
ATOM 720 C CA . LYS A 1 86 ? 41.854 -4.908 -91.234 1.00 87.44 86 LYS A CA 1
ATOM 721 C C . LYS A 1 86 ? 41.680 -6.203 -90.428 1.00 87.44 86 LYS A C 1
ATOM 723 O O . LYS A 1 86 ? 40.595 -6.769 -90.434 1.00 87.44 86 LYS A O 1
ATOM 728 N N . HIS A 1 87 ? 42.744 -6.673 -89.780 1.00 88.56 87 HIS A N 1
ATOM 729 C CA . HIS A 1 87 ? 42.780 -7.925 -89.015 1.00 88.56 87 HIS A CA 1
ATOM 730 C C . HIS A 1 87 ? 43.071 -7.695 -87.522 1.00 88.56 87 HIS A C 1
ATOM 732 O O . HIS A 1 87 ? 42.925 -8.610 -86.718 1.00 88.56 87 HIS A O 1
ATOM 738 N N . TYR A 1 88 ? 43.480 -6.481 -87.141 1.00 92.38 88 TYR A N 1
ATOM 739 C CA . TYR A 1 88 ? 43.752 -6.103 -85.759 1.00 92.38 88 TYR A CA 1
ATOM 740 C C . TYR A 1 88 ? 42.474 -5.655 -85.045 1.00 92.38 88 TYR A C 1
ATOM 742 O O . TYR A 1 88 ? 42.028 -4.521 -85.214 1.00 92.38 88 TYR A O 1
ATOM 750 N N . ASN A 1 89 ? 41.918 -6.535 -84.211 1.00 89.69 89 ASN A N 1
ATOM 751 C CA . ASN A 1 89 ? 40.946 -6.164 -83.186 1.00 89.69 89 ASN A CA 1
ATOM 752 C C . ASN A 1 89 ? 41.633 -6.199 -81.806 1.00 89.69 89 ASN A C 1
ATOM 754 O O . ASN A 1 89 ? 41.934 -7.294 -81.327 1.00 89.69 89 ASN A O 1
ATOM 758 N N . PRO A 1 90 ? 41.880 -5.049 -81.148 1.00 87.88 90 PRO A N 1
ATOM 759 C CA . PRO A 1 90 ? 42.591 -5.005 -79.870 1.00 87.88 90 PRO A CA 1
ATOM 760 C C . PRO A 1 90 ? 41.857 -5.725 -78.730 1.00 87.88 90 PRO A C 1
ATOM 762 O O . PRO A 1 90 ? 42.509 -6.181 -77.795 1.00 87.88 90 PRO A O 1
ATOM 765 N N . GLU A 1 91 ? 40.529 -5.868 -78.798 1.00 85.06 91 GLU A N 1
ATOM 766 C CA . GLU A 1 91 ? 39.744 -6.515 -77.736 1.00 85.06 91 GLU A CA 1
ATOM 767 C C . GLU A 1 91 ? 39.910 -8.042 -77.707 1.00 85.06 91 GLU A C 1
ATOM 769 O O . GLU A 1 91 ? 39.645 -8.668 -76.684 1.00 85.06 91 GLU A O 1
ATOM 774 N N . THR A 1 92 ? 40.390 -8.640 -78.803 1.00 87.50 92 THR A N 1
ATOM 775 C CA . THR A 1 92 ? 40.647 -10.086 -78.923 1.00 87.50 92 THR A CA 1
ATOM 776 C C . THR A 1 92 ? 42.137 -10.447 -78.863 1.00 87.50 92 THR A C 1
ATOM 778 O O . THR A 1 92 ? 42.493 -11.602 -79.085 1.00 87.50 92 THR A O 1
ATOM 781 N N . VAL A 1 93 ? 43.033 -9.485 -78.598 1.00 91.06 93 VAL A N 1
ATOM 782 C CA . VAL A 1 93 ? 44.483 -9.740 -78.521 1.00 91.06 93 VAL A CA 1
ATOM 783 C C . VAL A 1 93 ? 44.865 -10.267 -77.137 1.00 91.06 93 VAL A C 1
ATOM 785 O O . VAL A 1 93 ? 44.963 -9.518 -76.167 1.00 91.06 93 VAL A O 1
ATOM 788 N N . ASP A 1 94 ? 45.154 -11.566 -77.072 1.00 90.38 94 ASP A N 1
ATOM 789 C CA . ASP A 1 94 ? 45.611 -12.258 -75.857 1.00 90.38 94 ASP A CA 1
ATOM 790 C C . ASP A 1 94 ? 47.139 -12.130 -75.618 1.00 90.38 94 ASP A C 1
ATOM 792 O O . ASP A 1 94 ? 47.671 -12.523 -74.577 1.00 90.38 94 ASP A O 1
ATOM 796 N N . ILE A 1 95 ? 47.868 -11.542 -76.573 1.00 92.00 95 ILE A N 1
ATOM 797 C CA . ILE A 1 95 ? 49.329 -11.393 -76.537 1.00 92.00 95 ILE A CA 1
ATOM 798 C C . ILE A 1 95 ? 49.715 -10.108 -75.793 1.00 92.00 95 ILE A C 1
ATOM 800 O O . ILE A 1 95 ? 49.298 -9.007 -76.155 1.00 92.00 95 ILE A O 1
ATOM 804 N N . ALA A 1 96 ? 50.567 -10.236 -74.776 1.00 93.44 96 ALA A N 1
ATOM 805 C CA . ALA A 1 96 ? 51.121 -9.106 -74.039 1.00 93.44 96 ALA A CA 1
ATOM 806 C C . ALA A 1 96 ? 52.330 -8.501 -74.783 1.00 93.44 96 ALA A C 1
ATOM 808 O O . ALA A 1 96 ? 53.476 -8.847 -74.502 1.00 93.44 96 ALA A O 1
ATOM 809 N N . PHE A 1 97 ? 52.067 -7.624 -75.757 1.00 94.00 97 PHE A N 1
ATOM 810 C CA . PHE A 1 97 ? 53.089 -7.020 -76.631 1.00 94.00 97 PHE A CA 1
ATOM 811 C C . PHE A 1 97 ? 53.332 -5.518 -76.389 1.00 94.00 97 PHE A C 1
ATOM 813 O O . PHE A 1 97 ? 54.235 -4.938 -76.990 1.00 94.00 97 PHE A O 1
ATOM 820 N N . LEU A 1 98 ? 52.559 -4.869 -75.511 1.00 93.31 98 LEU A N 1
ATOM 821 C CA . LEU A 1 98 ? 52.695 -3.436 -75.233 1.00 93.31 98 LEU A CA 1
ATOM 822 C C . LEU A 1 98 ? 53.652 -3.188 -74.057 1.00 93.31 98 LEU A C 1
ATOM 824 O O . LEU A 1 98 ? 53.332 -3.623 -72.949 1.00 93.31 98 LEU A O 1
ATOM 828 N N . PRO A 1 99 ? 54.789 -2.489 -74.240 1.00 92.25 99 PRO A N 1
ATOM 829 C CA . PRO A 1 99 ? 55.678 -2.151 -73.135 1.00 92.25 99 PRO A CA 1
ATOM 830 C C . PRO A 1 99 ? 55.019 -1.121 -72.211 1.00 92.25 99 PRO A C 1
ATOM 832 O O . PRO A 1 99 ? 54.324 -0.202 -72.661 1.00 92.25 99 PRO A O 1
ATOM 835 N N . CYS A 1 100 ? 55.251 -1.278 -70.912 1.00 92.06 100 CYS A N 1
ATOM 836 C CA . CYS A 1 100 ? 54.617 -0.469 -69.874 1.00 92.06 100 CYS A CA 1
ATOM 837 C C . CYS A 1 100 ? 55.573 0.608 -69.317 1.00 92.06 100 CYS A C 1
ATOM 839 O O . CYS A 1 100 ? 56.790 0.444 -69.351 1.00 92.06 100 CYS A O 1
ATOM 841 N N . SER A 1 101 ? 55.034 1.722 -68.810 1.00 87.75 101 SER A N 1
ATOM 842 C CA . SER A 1 101 ? 55.801 2.766 -68.102 1.00 87.75 101 SER A CA 1
ATOM 843 C C . SER A 1 101 ? 56.123 2.365 -66.662 1.00 87.75 101 SER A C 1
ATOM 845 O O . SER A 1 101 ? 57.190 2.684 -66.148 1.00 87.75 101 SER A O 1
ATOM 847 N N . ASN A 1 102 ? 55.181 1.703 -65.987 1.00 81.50 102 ASN A N 1
ATOM 848 C CA . ASN A 1 102 ? 55.235 1.426 -64.549 1.00 81.50 102 ASN A CA 1
ATOM 849 C C . ASN A 1 102 ? 55.765 0.027 -64.194 1.00 81.50 102 ASN A C 1
ATOM 851 O O . ASN A 1 102 ? 55.802 -0.337 -63.019 1.00 81.50 102 ASN A O 1
ATOM 855 N N . SER A 1 103 ? 56.177 -0.761 -65.186 1.00 79.25 103 SER A N 1
ATOM 856 C CA . SER A 1 103 ? 56.909 -2.010 -64.987 1.00 79.25 103 SER A CA 1
ATOM 857 C C . SER A 1 103 ? 57.803 -2.299 -66.192 1.00 79.25 103 SER A C 1
ATOM 859 O O . SER A 1 103 ? 57.500 -1.883 -67.306 1.00 79.25 103 SER A O 1
ATOM 861 N N . ASN A 1 104 ? 58.852 -3.103 -66.001 1.00 77.69 104 ASN A N 1
ATOM 862 C CA . ASN A 1 104 ? 59.651 -3.653 -67.107 1.00 77.69 104 ASN A CA 1
ATOM 863 C C . ASN A 1 104 ? 58.907 -4.770 -67.883 1.00 77.69 104 ASN A C 1
ATOM 865 O O . ASN A 1 104 ? 59.525 -5.533 -68.629 1.00 77.69 104 ASN A O 1
ATOM 869 N N . GLY A 1 105 ? 57.600 -4.921 -67.646 1.00 86.44 105 GLY A N 1
ATOM 870 C CA . GLY A 1 105 ? 56.739 -5.925 -68.248 1.00 86.44 105 GLY A CA 1
ATOM 871 C C . GLY A 1 105 ? 56.027 -5.433 -69.505 1.00 86.44 105 GLY A C 1
ATOM 872 O O . GLY A 1 105 ? 56.165 -4.290 -69.946 1.00 86.44 105 GLY A O 1
ATOM 873 N N . TYR A 1 106 ? 55.238 -6.341 -70.071 1.00 91.75 106 TYR A N 1
ATOM 874 C CA . TYR A 1 106 ? 54.387 -6.084 -71.223 1.00 91.75 106 TYR A CA 1
ATOM 875 C C . TYR A 1 106 ? 52.936 -6.413 -70.866 1.00 91.75 106 TYR A C 1
ATOM 877 O O . TYR A 1 106 ? 52.682 -7.312 -70.062 1.00 91.75 106 TYR A O 1
ATOM 885 N N . ALA A 1 107 ? 51.991 -5.698 -71.470 1.00 92.19 107 ALA A N 1
ATOM 886 C CA . ALA A 1 107 ? 50.558 -5.864 -71.253 1.00 92.19 107 ALA A CA 1
ATOM 887 C C . ALA A 1 107 ? 49.808 -6.113 -72.571 1.00 92.19 107 ALA A C 1
ATOM 889 O O . ALA A 1 107 ? 50.303 -5.829 -73.667 1.00 92.19 107 ALA A O 1
ATOM 890 N N . ARG A 1 108 ? 48.595 -6.659 -72.454 1.00 93.44 108 ARG A N 1
ATOM 891 C CA . ARG A 1 108 ? 47.613 -6.739 -73.546 1.00 93.44 108 ARG A CA 1
ATOM 892 C C . ARG A 1 108 ? 46.966 -5.362 -73.752 1.00 93.44 108 ARG A C 1
ATOM 894 O O . ARG A 1 108 ? 46.909 -4.596 -72.788 1.00 93.44 108 ARG A O 1
ATOM 901 N N . PRO A 1 109 ? 46.408 -5.043 -74.934 1.00 91.94 109 PRO A N 1
ATOM 902 C CA . PRO A 1 109 ? 45.666 -3.794 -75.149 1.00 91.94 109 PRO A CA 1
ATOM 903 C C . PRO A 1 109 ? 44.550 -3.534 -74.124 1.00 91.94 109 PRO A C 1
ATOM 905 O O . PRO A 1 109 ? 44.354 -2.396 -73.707 1.00 91.94 109 PRO A O 1
ATOM 908 N N . SER A 1 110 ? 43.868 -4.589 -73.669 1.00 89.50 110 SER A N 1
ATOM 909 C CA . SER A 1 110 ? 42.801 -4.545 -72.658 1.00 89.50 110 SER A CA 1
ATOM 910 C C . SER A 1 110 ? 43.284 -4.389 -71.206 1.00 89.50 110 SER A C 1
ATOM 912 O O . SER A 1 110 ? 42.497 -3.997 -70.344 1.00 89.50 110 SER A O 1
ATOM 914 N N . ASP A 1 111 ? 44.560 -4.675 -70.931 1.00 89.69 111 ASP A N 1
ATOM 915 C CA . ASP A 1 111 ? 45.182 -4.619 -69.598 1.00 89.69 111 ASP A CA 1
ATOM 916 C C . ASP A 1 111 ? 46.097 -3.397 -69.406 1.00 89.69 111 ASP A C 1
ATOM 918 O O . ASP A 1 111 ? 46.673 -3.209 -68.331 1.00 89.69 111 ASP A O 1
ATOM 922 N N . CYS A 1 112 ? 46.237 -2.577 -70.449 1.00 91.50 112 CYS A N 1
ATOM 923 C CA . CYS A 1 112 ? 47.101 -1.408 -70.505 1.00 91.50 112 CYS A CA 1
ATOM 924 C C . CYS A 1 112 ? 46.261 -0.124 -70.596 1.00 91.50 112 CYS A C 1
ATOM 926 O O . CYS A 1 112 ? 45.254 -0.084 -71.307 1.00 91.50 112 CYS A O 1
ATOM 928 N N . PHE A 1 113 ? 46.687 0.942 -69.912 1.00 93.44 113 PHE A N 1
ATOM 929 C CA . PHE A 1 113 ? 45.952 2.212 -69.853 1.00 93.44 113 PHE A CA 1
ATOM 930 C C . PHE A 1 113 ? 46.832 3.432 -70.153 1.00 93.44 113 PHE A C 1
ATOM 932 O O . PHE A 1 113 ? 48.046 3.406 -69.962 1.00 93.44 113 PHE A O 1
ATOM 939 N N . ILE A 1 114 ? 46.223 4.523 -70.623 1.00 92.38 114 ILE A N 1
ATOM 940 C CA . ILE A 1 114 ? 46.950 5.771 -70.931 1.00 92.38 114 ILE A CA 1
ATOM 941 C C . ILE A 1 114 ? 47.164 6.625 -69.671 1.00 92.38 114 ILE A C 1
ATOM 943 O O . ILE A 1 114 ? 48.219 7.239 -69.523 1.00 92.38 114 ILE A O 1
ATOM 947 N N . ASN A 1 115 ? 46.182 6.677 -68.763 1.00 91.00 115 ASN A N 1
ATOM 948 C CA . ASN A 1 115 ? 46.252 7.510 -67.561 1.00 91.00 115 ASN A CA 1
ATOM 949 C C . ASN A 1 115 ? 47.150 6.880 -66.476 1.00 91.00 115 ASN A C 1
ATOM 951 O O . ASN A 1 115 ? 46.830 5.812 -65.949 1.00 91.00 115 ASN A O 1
ATOM 955 N N . ASP A 1 116 ? 48.210 7.584 -66.070 1.00 90.00 116 ASP A N 1
ATOM 956 C CA . ASP A 1 116 ? 49.126 7.167 -64.996 1.00 90.00 116 ASP A CA 1
ATOM 957 C C . ASP A 1 116 ? 48.456 6.966 -63.633 1.00 90.00 116 ASP A C 1
ATOM 959 O O . ASP A 1 116 ? 48.944 6.187 -62.817 1.00 90.00 116 ASP A O 1
ATOM 963 N N . GLU A 1 117 ? 47.298 7.574 -63.374 1.00 90.19 117 GLU A N 1
ATOM 964 C CA . GLU A 1 117 ? 46.552 7.322 -62.136 1.00 90.19 117 GLU A CA 1
ATOM 965 C C . GLU A 1 117 ? 46.042 5.874 -62.023 1.00 90.19 117 GLU A C 1
ATOM 967 O O . GLU A 1 117 ? 45.751 5.422 -60.918 1.00 90.19 117 GLU A O 1
ATOM 972 N N . CYS A 1 118 ? 45.993 5.102 -63.117 1.00 89.75 118 CYS A N 1
ATOM 973 C CA . CYS A 1 118 ? 45.664 3.670 -63.062 1.00 89.75 118 CYS A CA 1
ATOM 974 C C . CYS A 1 118 ? 46.696 2.864 -62.246 1.00 89.75 118 CYS A C 1
ATOM 976 O O . CYS A 1 118 ? 46.362 1.819 -61.677 1.00 89.75 118 CYS A O 1
ATOM 978 N N . THR A 1 119 ? 47.923 3.380 -62.101 1.00 90.31 119 THR A N 1
ATOM 979 C CA . THR A 1 119 ? 48.955 2.794 -61.229 1.00 90.31 119 THR A CA 1
ATOM 980 C C . THR A 1 119 ? 48.549 2.768 -59.751 1.00 90.31 119 THR A C 1
ATOM 982 O O . THR A 1 119 ? 49.031 1.907 -59.021 1.00 90.31 119 THR A O 1
ATOM 985 N N . ILE A 1 120 ? 47.597 3.610 -59.312 1.00 90.94 120 ILE A N 1
ATOM 986 C CA . ILE A 1 120 ? 47.044 3.602 -57.941 1.00 90.94 120 ILE A CA 1
ATOM 987 C C . ILE A 1 120 ? 46.410 2.244 -57.593 1.00 90.94 120 ILE A C 1
ATOM 989 O O . ILE A 1 120 ? 46.390 1.863 -56.427 1.00 90.94 120 ILE A O 1
ATOM 993 N N . MET A 1 121 ? 45.925 1.496 -58.592 1.00 89.75 121 MET A N 1
ATOM 994 C CA . MET A 1 121 ? 45.385 0.139 -58.429 1.00 89.75 121 MET A CA 1
ATOM 995 C C . MET A 1 121 ? 46.320 -0.952 -58.975 1.00 89.75 121 MET A C 1
ATOM 997 O O . MET A 1 121 ? 45.874 -2.060 -59.277 1.00 89.75 121 MET A O 1
ATOM 1001 N N . ASN A 1 122 ? 47.617 -0.657 -59.123 1.00 87.69 122 ASN A N 1
ATOM 1002 C CA . ASN A 1 122 ? 48.614 -1.559 -59.709 1.00 87.69 122 ASN A CA 1
ATOM 1003 C C . ASN A 1 122 ? 48.209 -2.088 -61.105 1.00 87.69 122 ASN A C 1
ATOM 1005 O O . ASN A 1 122 ? 48.472 -3.245 -61.443 1.00 87.69 122 ASN A O 1
ATOM 1009 N N . LEU A 1 123 ? 47.538 -1.253 -61.908 1.00 91.12 123 LEU A N 1
ATOM 1010 C CA . LEU A 1 123 ? 47.259 -1.526 -63.321 1.00 91.12 123 LEU A CA 1
ATOM 1011 C C . LEU A 1 123 ? 48.415 -1.014 -64.190 1.00 91.12 123 LEU A C 1
ATOM 1013 O O . LEU A 1 123 ? 49.112 -0.069 -63.816 1.00 91.12 123 LEU A O 1
ATOM 1017 N N . GLN A 1 124 ? 48.640 -1.654 -65.336 1.00 91.62 124 GLN A N 1
ATOM 1018 C CA . GLN A 1 124 ? 49.745 -1.308 -66.229 1.00 91.62 124 GLN A CA 1
ATOM 1019 C C . GLN A 1 124 ? 49.399 -0.080 -67.078 1.00 91.62 124 GLN A C 1
ATOM 1021 O O . GLN A 1 124 ? 48.282 0.033 -67.588 1.00 91.62 124 GLN A O 1
ATOM 1026 N N . THR A 1 125 ? 50.353 0.833 -67.253 1.00 93.12 125 THR A N 1
ATOM 1027 C CA . THR A 1 125 ? 50.190 2.025 -68.097 1.00 93.12 125 THR A CA 1
ATOM 1028 C C . THR A 1 125 ? 51.161 1.999 -69.264 1.00 93.12 125 THR A C 1
ATOM 1030 O O . THR A 1 125 ? 52.281 1.511 -69.131 1.00 93.12 125 THR A O 1
ATOM 1033 N N . ILE A 1 126 ? 50.729 2.466 -70.436 1.00 93.25 126 ILE A N 1
ATOM 1034 C CA . ILE A 1 126 ? 51.521 2.381 -71.670 1.00 93.25 126 ILE A CA 1
ATOM 1035 C C . ILE A 1 126 ? 52.781 3.251 -71.573 1.00 93.25 126 ILE A C 1
ATOM 1037 O O . ILE A 1 126 ? 52.727 4.366 -71.033 1.00 93.25 126 ILE A O 1
ATOM 1041 N N . ARG A 1 127 ? 53.896 2.756 -72.131 1.00 92.50 127 ARG A N 1
ATOM 1042 C CA . ARG A 1 127 ? 55.156 3.505 -72.205 1.00 92.50 127 ARG A CA 1
ATOM 1043 C C . ARG A 1 127 ? 54.953 4.890 -72.832 1.00 92.50 127 ARG A C 1
ATOM 1045 O O . ARG A 1 127 ? 54.173 5.058 -73.772 1.00 92.50 127 ARG A O 1
ATOM 1052 N N . GLU A 1 128 ? 55.625 5.891 -72.271 1.00 90.12 128 GLU A N 1
ATOM 1053 C CA . GLU A 1 128 ? 55.344 7.313 -72.507 1.00 90.12 128 GLU A CA 1
ATOM 1054 C C . GLU A 1 128 ? 55.436 7.742 -73.984 1.00 90.12 128 GLU A C 1
ATOM 1056 O O . GLU A 1 128 ? 54.539 8.417 -74.491 1.00 90.12 128 GLU A O 1
ATOM 1061 N N . ASP A 1 129 ? 56.450 7.261 -74.704 1.00 89.94 129 ASP A N 1
ATOM 1062 C CA . ASP A 1 129 ? 56.662 7.477 -76.143 1.00 89.94 129 ASP A CA 1
ATOM 1063 C C . ASP A 1 129 ? 55.498 6.967 -77.017 1.00 89.94 129 ASP A C 1
ATOM 1065 O O . ASP A 1 129 ? 55.172 7.552 -78.057 1.00 89.94 129 ASP A O 1
ATOM 1069 N N . LEU A 1 130 ? 54.821 5.904 -76.575 1.00 90.69 130 LEU A N 1
ATOM 1070 C CA . LEU A 1 130 ? 53.733 5.256 -77.308 1.00 90.69 130 LEU A CA 1
ATOM 1071 C C . LEU A 1 130 ? 52.357 5.889 -77.056 1.00 90.69 130 LEU A C 1
ATOM 1073 O O . LEU A 1 130 ? 51.414 5.586 -77.792 1.00 90.69 130 LEU A O 1
ATOM 1077 N N . ARG A 1 131 ? 52.214 6.809 -76.089 1.00 90.25 131 ARG A N 1
ATOM 1078 C CA . ARG A 1 131 ? 50.924 7.458 -75.756 1.00 90.25 131 ARG A CA 1
ATOM 1079 C C . ARG A 1 131 ? 50.277 8.139 -76.960 1.00 90.25 131 ARG A C 1
ATOM 1081 O O . ARG A 1 131 ? 49.074 8.014 -77.165 1.00 90.25 131 ARG A O 1
ATOM 1088 N N . SER A 1 132 ? 51.086 8.758 -77.824 1.00 89.44 132 SER A N 1
ATOM 1089 C CA . SER A 1 132 ? 50.630 9.379 -79.082 1.00 89.44 132 SER A CA 1
ATOM 1090 C C . SER A 1 132 ? 50.052 8.393 -80.115 1.00 89.44 132 SER A C 1
ATOM 1092 O O . SER A 1 132 ? 49.487 8.818 -81.125 1.00 89.44 132 SER A O 1
ATOM 1094 N N . LYS A 1 133 ? 50.220 7.080 -79.903 1.00 91.50 133 LYS A N 1
ATOM 1095 C CA . LYS A 1 133 ? 49.726 5.986 -80.757 1.00 91.50 133 LYS A CA 1
ATOM 1096 C C . LYS A 1 133 ? 48.716 5.084 -80.039 1.00 91.50 133 LYS A C 1
ATOM 1098 O O . LYS A 1 133 ? 48.206 4.158 -80.665 1.00 91.50 133 LYS A O 1
ATOM 1103 N N . ALA A 1 134 ? 48.410 5.349 -78.768 1.00 89.38 134 ALA A N 1
ATOM 1104 C CA . ALA A 1 134 ? 47.621 4.470 -77.906 1.00 89.38 134 ALA A CA 1
ATOM 1105 C C . ALA A 1 134 ? 46.230 4.128 -78.475 1.00 89.38 134 ALA A C 1
ATOM 1107 O O . ALA A 1 134 ? 45.816 2.974 -78.407 1.00 89.38 134 ALA A O 1
ATOM 1108 N N . GLU A 1 135 ? 45.564 5.084 -79.132 1.00 86.94 135 GLU A N 1
ATOM 1109 C CA . GLU A 1 135 ? 44.290 4.865 -79.835 1.00 86.94 135 GLU A CA 1
ATOM 1110 C C . GLU A 1 135 ? 44.406 3.796 -80.938 1.00 86.94 135 GLU A C 1
ATOM 1112 O O . GLU A 1 135 ? 43.593 2.877 -80.996 1.00 86.94 135 GLU A O 1
ATOM 1117 N N . LYS A 1 136 ? 45.465 3.840 -81.764 1.00 88.69 136 LYS A N 1
ATOM 1118 C CA . LYS A 1 136 ? 45.723 2.814 -82.796 1.00 88.69 136 LYS A CA 1
ATOM 1119 C C . LYS A 1 136 ? 46.002 1.444 -82.185 1.00 88.69 136 LYS A C 1
ATOM 1121 O O . LYS A 1 136 ? 45.644 0.422 -82.757 1.00 88.69 136 LYS A O 1
ATOM 1126 N N . LEU A 1 137 ? 46.659 1.432 -81.029 1.00 91.25 137 LEU A N 1
ATOM 1127 C CA . LEU A 1 137 ? 46.979 0.215 -80.289 1.00 91.25 137 LEU A CA 1
ATOM 1128 C C . LEU A 1 137 ? 45.760 -0.336 -79.524 1.00 91.25 137 LEU A C 1
ATOM 1130 O O . LEU A 1 137 ? 45.824 -1.462 -79.041 1.00 91.25 137 LEU A O 1
ATOM 1134 N N . GLY A 1 138 ? 44.643 0.400 -79.457 1.00 89.00 138 GLY A N 1
ATOM 1135 C CA . GLY A 1 138 ? 43.428 0.001 -78.738 1.00 89.00 138 GLY A CA 1
ATOM 1136 C C . GLY A 1 138 ? 43.518 0.129 -77.216 1.00 89.00 138 GLY A C 1
ATOM 1137 O O . GLY A 1 138 ? 42.730 -0.482 -76.499 1.00 89.00 138 GLY A O 1
ATOM 1138 N N . VAL A 1 139 ? 44.482 0.906 -76.724 1.00 92.56 139 VAL A N 1
ATOM 1139 C CA . VAL A 1 139 ? 44.736 1.122 -75.296 1.00 92.56 139 VAL A CA 1
ATOM 1140 C C . VAL A 1 139 ? 43.748 2.157 -74.766 1.00 92.56 139 VAL A C 1
ATOM 1142 O O . VAL A 1 139 ? 43.655 3.272 -75.285 1.00 92.56 139 VAL A O 1
ATOM 1145 N N . ARG A 1 140 ? 42.989 1.795 -73.728 1.00 90.69 140 ARG A N 1
ATOM 1146 C CA . ARG A 1 140 ? 41.922 2.647 -73.179 1.00 90.69 140 ARG A CA 1
ATOM 1147 C C . ARG A 1 140 ? 42.498 3.755 -72.284 1.00 90.69 140 ARG A C 1
ATOM 1149 O O . ARG A 1 140 ? 43.539 3.598 -71.650 1.00 90.69 140 ARG A O 1
ATOM 1156 N N . GLN A 1 141 ? 41.801 4.890 -72.188 1.00 90.19 141 GLN A N 1
ATOM 1157 C CA . GLN A 1 141 ? 42.204 5.989 -71.292 1.00 90.19 141 GLN A CA 1
ATOM 1158 C C . GLN A 1 141 ? 42.146 5.590 -69.811 1.00 90.19 141 GLN A C 1
ATOM 1160 O O . GLN A 1 141 ? 43.055 5.900 -69.043 1.00 90.19 141 GLN A O 1
ATOM 1165 N N . ILE A 1 142 ? 41.077 4.888 -69.432 1.00 89.56 142 ILE A N 1
ATOM 1166 C CA . ILE A 1 142 ? 40.773 4.440 -68.071 1.00 89.56 142 ILE A CA 1
ATOM 1167 C C . ILE A 1 142 ? 40.191 3.016 -68.095 1.00 89.56 142 ILE A C 1
ATOM 1169 O O . ILE A 1 142 ? 39.665 2.601 -69.135 1.00 89.56 142 ILE A O 1
ATOM 1173 N N . PRO A 1 143 ? 40.246 2.270 -66.977 1.00 89.94 143 PRO A N 1
ATOM 1174 C CA . PRO A 1 143 ? 39.657 0.941 -66.875 1.00 89.94 143 PRO A CA 1
ATOM 1175 C C . PRO A 1 143 ? 38.134 1.016 -66.729 1.00 89.94 143 PRO A C 1
ATOM 1177 O O . PRO A 1 143 ? 37.589 2.010 -66.248 1.00 89.94 143 PRO A O 1
ATOM 1180 N N . ASP A 1 144 ? 37.447 -0.057 -67.118 1.00 90.44 144 ASP A N 1
ATOM 1181 C CA . ASP A 1 144 ? 36.009 -0.192 -66.892 1.00 90.44 144 ASP A CA 1
ATOM 1182 C C . ASP A 1 144 ? 35.680 -0.690 -65.471 1.00 90.44 144 ASP A C 1
ATOM 1184 O O . ASP A 1 144 ? 36.544 -1.111 -64.696 1.00 90.44 144 ASP A O 1
ATOM 1188 N N . TYR A 1 145 ? 34.391 -0.644 -65.126 1.00 90.94 145 TYR A N 1
ATOM 1189 C CA . TYR A 1 145 ? 33.881 -1.088 -63.829 1.00 90.94 145 TYR A CA 1
ATOM 1190 C C . TYR A 1 145 ? 34.286 -2.522 -63.469 1.00 90.94 145 TYR A C 1
ATOM 1192 O O . TYR A 1 145 ? 34.611 -2.785 -62.309 1.00 90.94 145 TYR A O 1
ATOM 1200 N N . LYS A 1 146 ? 34.259 -3.445 -64.441 1.00 90.94 146 LYS A N 1
ATOM 1201 C CA . LYS A 1 146 ? 34.55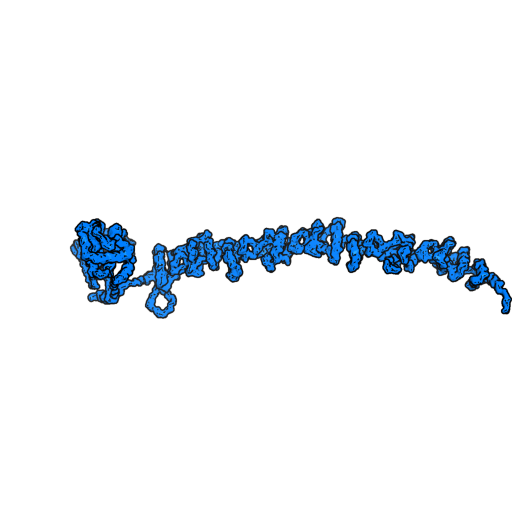9 -4.859 -64.206 1.00 90.94 146 LYS A CA 1
ATOM 1202 C C . LYS A 1 146 ? 36.018 -4.999 -63.778 1.00 90.94 146 LYS A C 1
ATOM 1204 O O . LYS A 1 146 ? 36.274 -5.560 -62.715 1.00 90.94 146 LYS A O 1
ATOM 1209 N N . LYS A 1 147 ? 36.938 -4.378 -64.522 1.00 90.69 147 LYS A N 1
ATOM 1210 C CA . LYS A 1 147 ? 38.376 -4.417 -64.226 1.00 90.69 147 LYS A CA 1
ATOM 1211 C C . LYS A 1 147 ? 38.726 -3.772 -62.882 1.00 90.69 147 LYS A C 1
ATOM 1213 O O . LYS A 1 147 ? 39.506 -4.340 -62.121 1.00 90.69 147 LYS A O 1
ATOM 1218 N N . LEU A 1 148 ? 38.130 -2.617 -62.560 1.00 92.62 148 LEU A N 1
ATOM 1219 C CA . LEU A 1 148 ? 38.328 -1.955 -61.261 1.00 92.62 148 LEU A CA 1
ATOM 1220 C C . LEU A 1 148 ? 37.798 -2.809 -60.098 1.00 92.62 148 LEU A C 1
ATOM 1222 O O . LEU A 1 148 ? 38.463 -2.926 -59.068 1.00 92.62 148 LEU A O 1
ATOM 1226 N N . LYS A 1 149 ? 36.616 -3.421 -60.261 1.00 92.88 149 LYS A N 1
ATOM 1227 C CA . LYS A 1 149 ? 36.009 -4.299 -59.253 1.00 92.88 149 LYS A CA 1
ATOM 1228 C C . LYS A 1 149 ? 36.853 -5.551 -59.012 1.00 92.88 149 LYS A C 1
ATOM 1230 O O . LYS A 1 149 ? 37.149 -5.849 -57.860 1.00 92.88 149 LYS A O 1
ATOM 1235 N N . GLU A 1 150 ? 37.235 -6.264 -60.071 1.00 91.94 150 GLU A N 1
ATOM 1236 C CA . GLU A 1 150 ? 38.093 -7.455 -59.987 1.00 91.94 150 GLU A CA 1
ATOM 1237 C C . GLU A 1 150 ? 39.400 -7.117 -59.264 1.00 91.94 150 GLU A C 1
ATOM 1239 O O . GLU A 1 150 ? 39.738 -7.751 -58.265 1.00 91.94 150 GLU A O 1
ATOM 1244 N N . LYS A 1 151 ? 40.065 -6.028 -59.671 1.00 91.81 151 LYS A N 1
ATOM 1245 C CA . LYS A 1 151 ? 41.349 -5.633 -59.089 1.00 91.81 151 LYS A CA 1
ATOM 1246 C C . LYS A 1 151 ? 41.260 -5.278 -57.599 1.00 91.81 151 LYS A C 1
ATOM 1248 O O . LYS A 1 151 ? 42.170 -5.635 -56.854 1.00 91.81 151 LYS A O 1
ATOM 1253 N N . LEU A 1 152 ? 40.174 -4.629 -57.163 1.00 93.25 152 LEU A N 1
ATOM 1254 C CA . LEU A 1 152 ? 39.916 -4.312 -55.749 1.00 93.25 152 LEU A CA 1
ATOM 1255 C C . LEU A 1 152 ? 39.644 -5.564 -54.894 1.00 93.25 152 LEU A C 1
ATOM 1257 O O . LEU A 1 152 ? 39.973 -5.569 -53.711 1.00 93.25 152 LEU A O 1
ATOM 1261 N N . ILE A 1 153 ? 39.036 -6.603 -55.476 1.00 90.94 153 ILE A N 1
ATOM 1262 C CA . ILE A 1 153 ? 38.732 -7.870 -54.788 1.00 90.94 153 ILE A CA 1
ATOM 1263 C C . ILE A 1 153 ? 39.987 -8.739 -54.672 1.00 90.94 153 ILE A C 1
ATOM 1265 O O . ILE A 1 153 ? 40.256 -9.285 -53.606 1.00 90.94 153 ILE A O 1
ATOM 1269 N N . GLU A 1 154 ? 40.760 -8.860 -55.752 1.00 90.69 154 GLU A N 1
ATOM 1270 C CA . GLU A 1 154 ? 42.010 -9.629 -55.773 1.00 90.69 154 GLU A CA 1
ATOM 1271 C C . GLU A 1 154 ? 43.105 -8.996 -54.906 1.00 90.69 154 GLU A C 1
ATOM 1273 O O . GLU A 1 154 ? 43.909 -9.698 -54.300 1.00 90.69 154 GLU A O 1
ATOM 1278 N N . ASN A 1 155 ? 43.173 -7.661 -54.895 1.00 88.44 155 ASN A N 1
ATOM 1279 C CA . ASN A 1 155 ? 44.224 -6.889 -54.238 1.00 88.44 155 ASN A CA 1
ATOM 1280 C C . ASN A 1 155 ? 43.588 -5.760 -53.401 1.00 88.44 155 ASN A C 1
ATOM 1282 O O . ASN A 1 155 ? 43.672 -4.589 -53.787 1.00 88.44 155 ASN A O 1
ATOM 1286 N N . PRO A 1 156 ? 42.921 -6.082 -52.275 1.00 90.62 156 PRO A N 1
ATOM 1287 C CA . PRO A 1 156 ? 42.370 -5.064 -51.390 1.00 90.62 156 PRO A CA 1
ATOM 1288 C C . PRO A 1 156 ? 43.502 -4.218 -50.771 1.00 90.62 156 PRO A C 1
ATOM 1290 O O . PRO A 1 156 ? 44.624 -4.708 -50.615 1.00 90.62 156 PRO A O 1
ATOM 1293 N N . PRO A 1 157 ? 43.240 -2.949 -50.409 1.00 91.25 157 PRO A N 1
ATOM 1294 C CA . PRO A 1 157 ? 44.256 -2.064 -49.841 1.00 91.25 157 PRO A CA 1
ATOM 1295 C C . PRO A 1 157 ? 44.790 -2.577 -48.496 1.00 91.25 157 PRO A C 1
ATOM 1297 O O . PRO A 1 157 ? 44.020 -2.828 -47.572 1.00 91.25 157 PRO A O 1
ATOM 1300 N N . GLN A 1 158 ? 46.111 -2.641 -48.342 1.00 86.88 158 GLN A N 1
ATOM 1301 C CA . GLN A 1 158 ? 46.792 -3.274 -47.206 1.00 86.88 158 GLN A CA 1
ATOM 1302 C C . GLN A 1 158 ? 47.025 -2.337 -46.010 1.00 86.88 158 GLN A C 1
ATOM 1304 O O . GLN A 1 158 ? 47.664 -2.725 -45.035 1.00 86.88 158 GLN A O 1
ATOM 1309 N N . ASN A 1 159 ? 46.583 -1.081 -46.063 1.00 86.12 159 ASN A N 1
ATOM 1310 C CA . ASN A 1 159 ? 46.674 -0.141 -44.940 1.00 86.12 159 ASN A CA 1
ATOM 1311 C C . ASN A 1 159 ? 45.761 1.075 -45.155 1.00 86.12 159 ASN A C 1
ATOM 1313 O O . ASN A 1 159 ? 45.269 1.325 -46.258 1.00 86.12 159 ASN A O 1
ATOM 1317 N N . LYS A 1 160 ? 45.581 1.885 -44.105 1.00 87.50 160 LYS A N 1
ATOM 1318 C CA . LYS A 1 160 ? 44.717 3.074 -44.132 1.00 87.50 160 LYS A CA 1
ATOM 1319 C C . LYS A 1 160 ? 45.105 4.111 -45.199 1.00 87.50 160 LYS A C 1
ATOM 1321 O O . LYS A 1 160 ? 44.223 4.733 -45.792 1.00 87.50 160 LYS A O 1
ATOM 1326 N N . ASN A 1 161 ? 46.400 4.300 -45.461 1.00 89.12 161 ASN A N 1
ATOM 1327 C CA . ASN A 1 161 ? 46.885 5.299 -46.420 1.00 89.12 161 ASN A CA 1
ATOM 1328 C C . ASN A 1 161 ? 46.683 4.848 -47.873 1.00 89.12 161 ASN A C 1
ATOM 1330 O O . ASN A 1 161 ? 46.295 5.650 -48.723 1.00 89.12 161 ASN A O 1
ATOM 1334 N N . GLU A 1 162 ? 46.906 3.567 -48.153 1.00 90.31 162 GLU A N 1
ATOM 1335 C CA . GLU A 1 162 ? 46.611 2.939 -49.441 1.00 90.31 162 GLU A CA 1
ATOM 1336 C C . GLU A 1 162 ? 45.102 2.904 -49.709 1.00 90.31 162 GLU A C 1
ATOM 1338 O O . GLU A 1 162 ? 44.661 3.359 -50.763 1.00 90.31 162 GLU A O 1
ATOM 1343 N N . ALA A 1 163 ? 44.304 2.487 -48.720 1.00 92.56 163 ALA A N 1
ATOM 1344 C CA . ALA A 1 163 ? 42.844 2.495 -48.791 1.00 92.56 163 ALA A CA 1
ATOM 1345 C C . ALA A 1 163 ? 42.306 3.884 -49.126 1.00 92.56 163 ALA A C 1
ATOM 1347 O O . ALA A 1 163 ? 41.517 4.031 -50.055 1.00 92.56 163 ALA A O 1
ATOM 1348 N N . LYS A 1 164 ? 42.807 4.924 -48.447 1.00 94.19 164 LYS A N 1
ATOM 1349 C CA . LYS A 1 164 ? 42.483 6.311 -48.783 1.00 94.19 164 LYS A CA 1
ATOM 1350 C C . LYS A 1 164 ? 42.788 6.623 -50.252 1.00 94.19 164 LYS A C 1
ATOM 1352 O O . LYS A 1 164 ? 41.891 7.072 -50.956 1.00 94.19 164 LYS A O 1
ATOM 1357 N N . LYS A 1 165 ? 44.009 6.363 -50.737 1.00 94.50 165 LYS A N 1
ATOM 1358 C CA . LYS A 1 165 ? 44.389 6.640 -52.139 1.00 94.50 165 LYS A CA 1
ATOM 1359 C C . LYS A 1 165 ? 43.486 5.910 -53.143 1.00 94.50 165 LYS A C 1
ATOM 1361 O O . LYS A 1 165 ? 42.979 6.546 -54.067 1.00 94.50 165 LYS A O 1
ATOM 1366 N N . ILE A 1 166 ? 43.249 4.613 -52.939 1.00 94.88 166 ILE A N 1
ATOM 1367 C CA . ILE A 1 166 ? 42.419 3.784 -53.826 1.00 94.88 166 ILE A CA 1
ATOM 1368 C C . ILE A 1 166 ? 40.956 4.245 -53.797 1.00 94.88 166 ILE A C 1
ATOM 1370 O O . ILE A 1 166 ? 40.360 4.443 -54.852 1.00 94.88 166 ILE A O 1
ATOM 1374 N N . PHE A 1 167 ? 40.375 4.500 -52.623 1.00 95.94 167 PHE A N 1
ATOM 1375 C CA . PHE A 1 167 ? 38.983 4.951 -52.505 1.00 95.94 167 PHE A CA 1
ATOM 1376 C C . PHE A 1 167 ? 38.783 6.379 -53.043 1.00 95.94 167 PHE A C 1
ATOM 1378 O O . PHE A 1 167 ? 37.751 6.663 -53.652 1.00 95.94 167 PHE A O 1
ATOM 1385 N N . GLU A 1 168 ? 39.762 7.280 -52.887 1.00 96.06 168 GLU A N 1
ATOM 1386 C CA . GLU A 1 168 ? 39.725 8.611 -53.513 1.00 96.06 168 GLU A CA 1
ATOM 1387 C C . GLU A 1 168 ? 39.813 8.547 -55.046 1.00 96.06 168 GLU A C 1
ATOM 1389 O O . GLU A 1 168 ? 39.155 9.344 -55.719 1.00 96.06 168 GLU A O 1
ATOM 1394 N N . TYR A 1 169 ? 40.583 7.604 -55.600 1.00 94.44 169 TYR A N 1
ATOM 1395 C CA . TYR A 1 169 ? 40.633 7.330 -57.040 1.00 94.44 169 TYR A CA 1
ATOM 1396 C C . TYR A 1 169 ? 39.310 6.730 -57.542 1.00 94.44 169 TYR A C 1
ATOM 1398 O O . TYR A 1 169 ? 38.694 7.282 -58.453 1.00 94.44 169 TYR A O 1
ATOM 1406 N N . LEU A 1 170 ? 38.804 5.680 -56.888 1.00 94.44 170 LEU A N 1
ATOM 1407 C CA . LEU A 1 170 ? 37.543 5.022 -57.248 1.00 94.44 170 LEU A CA 1
ATOM 1408 C C . LEU A 1 170 ? 36.320 5.951 -57.140 1.00 94.44 170 LEU A C 1
ATOM 1410 O O . LEU A 1 170 ? 35.382 5.830 -57.931 1.00 94.44 170 LEU A O 1
ATOM 1414 N N . ASN A 1 171 ? 36.336 6.936 -56.233 1.00 94.38 171 ASN A N 1
ATOM 1415 C CA . ASN A 1 171 ? 35.267 7.935 -56.129 1.00 94.38 171 ASN A CA 1
ATOM 1416 C C . ASN A 1 171 ? 35.108 8.808 -57.390 1.00 94.38 171 ASN A C 1
ATOM 1418 O O . ASN A 1 171 ? 34.024 9.357 -57.610 1.00 94.38 171 ASN A O 1
ATOM 1422 N N . ARG A 1 172 ? 36.162 8.950 -58.209 1.00 91.62 172 ARG A N 1
ATOM 1423 C CA . ARG A 1 172 ? 36.135 9.752 -59.447 1.00 91.62 172 ARG A CA 1
ATOM 1424 C C . ARG A 1 172 ? 35.226 9.144 -60.516 1.00 91.62 172 ARG A C 1
ATOM 1426 O O . ARG A 1 172 ? 34.723 9.872 -61.366 1.00 91.62 172 ARG A O 1
ATOM 1433 N N . PHE A 1 173 ? 34.987 7.835 -60.457 1.00 90.44 173 PHE A N 1
ATOM 1434 C CA . PHE A 1 173 ? 34.119 7.133 -61.394 1.00 90.44 173 PHE A CA 1
ATOM 1435 C C . PHE A 1 173 ? 32.658 7.181 -60.933 1.00 90.44 173 PHE A C 1
ATOM 1437 O O . PHE A 1 173 ? 32.328 6.929 -59.766 1.00 90.44 173 PHE A O 1
ATOM 1444 N N . ASN A 1 174 ? 31.751 7.451 -61.873 1.00 87.50 174 ASN A N 1
ATOM 1445 C CA . ASN A 1 174 ? 30.311 7.480 -61.617 1.00 87.50 174 ASN A CA 1
ATOM 1446 C C . ASN A 1 174 ? 29.637 6.116 -61.866 1.00 87.50 174 ASN A C 1
ATOM 1448 O O . ASN A 1 174 ? 28.578 6.038 -62.481 1.00 87.50 174 ASN A O 1
ATOM 1452 N N . TYR A 1 175 ? 30.281 5.033 -61.422 1.00 91.62 175 TYR A N 1
ATOM 1453 C CA . TYR A 1 175 ? 29.740 3.675 -61.509 1.00 91.62 175 TYR A CA 1
ATOM 1454 C C . TYR A 1 175 ? 28.865 3.322 -60.298 1.00 91.62 175 TYR A C 1
ATOM 1456 O O . TYR A 1 175 ? 28.984 3.922 -59.226 1.00 91.62 175 TYR A O 1
ATOM 1464 N N . ASN A 1 176 ? 28.004 2.312 -60.461 1.00 89.75 176 ASN A N 1
ATOM 1465 C CA . ASN A 1 176 ? 27.216 1.760 -59.363 1.00 89.75 176 ASN A CA 1
ATOM 1466 C C . ASN A 1 176 ? 28.040 0.733 -58.568 1.00 89.75 176 ASN A C 1
ATOM 1468 O O . ASN A 1 176 ? 28.262 -0.397 -59.006 1.00 89.75 176 ASN A O 1
ATOM 1472 N N . TRP A 1 177 ? 28.485 1.125 -57.378 1.00 93.44 177 TRP A N 1
ATOM 1473 C CA . TRP A 1 177 ? 29.324 0.299 -56.509 1.00 93.44 177 TRP A CA 1
ATOM 1474 C C . TRP A 1 177 ? 28.534 -0.597 -55.540 1.00 93.44 177 TRP A C 1
ATOM 1476 O O . TRP A 1 177 ? 29.148 -1.298 -54.739 1.00 93.44 177 TRP A O 1
ATOM 1486 N N . SER A 1 178 ? 27.199 -0.665 -55.648 1.00 89.00 178 SER A N 1
ATOM 1487 C CA . SER A 1 178 ? 26.348 -1.466 -54.748 1.00 89.00 178 SER A CA 1
ATOM 1488 C C . SER A 1 178 ? 26.728 -2.950 -54.685 1.00 89.00 178 SER A C 1
ATOM 1490 O O . SER A 1 178 ? 26.582 -3.579 -53.642 1.00 89.00 178 SER A O 1
ATOM 1492 N N . SER A 1 179 ? 27.286 -3.518 -55.761 1.00 92.19 179 SER A N 1
ATOM 1493 C CA . SER A 1 179 ? 27.730 -4.920 -55.778 1.00 92.19 179 SER A CA 1
ATOM 1494 C C . SER A 1 179 ? 28.960 -5.212 -54.899 1.00 92.19 179 SER A C 1
ATOM 1496 O O . SER A 1 179 ? 29.357 -6.372 -54.786 1.00 92.19 179 SER A O 1
ATOM 1498 N N . LEU A 1 180 ? 29.556 -4.184 -54.278 1.00 93.69 180 LEU A N 1
ATOM 1499 C CA . LEU A 1 180 ? 30.617 -4.303 -53.275 1.00 93.69 180 LEU A CA 1
ATOM 1500 C C . LEU A 1 180 ? 30.087 -4.390 -51.830 1.00 93.69 180 LEU A C 1
ATOM 1502 O O . LEU A 1 180 ? 30.875 -4.662 -50.930 1.00 93.69 180 LEU A O 1
ATOM 1506 N N . ILE A 1 181 ? 28.784 -4.191 -51.588 1.00 94.56 181 ILE A N 1
ATOM 1507 C CA . ILE A 1 181 ? 28.217 -3.999 -50.238 1.00 94.56 181 ILE A CA 1
ATOM 1508 C C . ILE A 1 181 ? 28.526 -5.119 -49.240 1.00 94.56 181 ILE A C 1
ATOM 1510 O O . ILE A 1 181 ? 28.776 -4.845 -48.069 1.00 94.56 181 ILE A O 1
ATOM 1514 N N . ASN A 1 182 ? 28.573 -6.362 -49.723 1.00 94.31 182 ASN A N 1
ATOM 1515 C CA . ASN A 1 182 ? 28.846 -7.559 -48.927 1.00 94.31 182 ASN A CA 1
ATOM 1516 C C . ASN A 1 182 ? 30.297 -8.069 -49.047 1.00 94.31 182 ASN A C 1
ATOM 1518 O O . ASN A 1 182 ? 30.609 -9.149 -48.543 1.00 94.31 182 ASN A O 1
ATOM 1522 N N . ILE A 1 183 ? 31.176 -7.332 -49.733 1.00 94.50 183 ILE A N 1
ATOM 1523 C CA . ILE A 1 183 ? 32.551 -7.746 -50.035 1.00 94.50 183 ILE A CA 1
ATOM 1524 C C . ILE A 1 183 ? 33.509 -7.157 -48.998 1.00 94.50 183 ILE A C 1
ATOM 1526 O O . ILE A 1 183 ? 33.487 -5.960 -48.725 1.00 94.50 183 ILE A O 1
ATOM 1530 N N . GLN A 1 184 ? 34.380 -7.993 -48.435 1.00 93.62 184 GLN A N 1
ATOM 1531 C CA . GLN A 1 184 ? 35.387 -7.569 -47.464 1.00 93.62 184 GLN A CA 1
ATOM 1532 C C . GLN A 1 184 ? 36.604 -6.962 -48.172 1.00 93.62 184 GLN A C 1
ATOM 1534 O O . GLN A 1 184 ? 37.448 -7.686 -48.687 1.00 93.62 184 GLN A O 1
ATOM 1539 N N . PHE A 1 185 ? 36.701 -5.631 -48.183 1.00 93.69 185 PHE A N 1
ATOM 1540 C CA . PHE A 1 185 ? 37.862 -4.909 -48.732 1.00 93.69 185 PHE A CA 1
ATOM 1541 C C . PHE A 1 185 ? 38.259 -3.664 -47.923 1.00 93.69 185 PHE A C 1
ATOM 1543 O O . PHE A 1 185 ? 39.271 -3.040 -48.234 1.00 93.69 185 PHE A O 1
ATOM 1550 N N . ILE A 1 186 ? 37.489 -3.275 -46.897 1.00 93.56 186 ILE A N 1
ATOM 1551 C CA . ILE A 1 186 ? 37.805 -2.112 -46.057 1.00 93.56 186 ILE A CA 1
ATOM 1552 C C . ILE A 1 186 ? 38.792 -2.557 -44.966 1.00 93.56 186 ILE A C 1
ATOM 1554 O O . ILE A 1 186 ? 38.398 -3.367 -44.123 1.00 93.56 186 ILE A O 1
ATOM 1558 N N . PRO A 1 187 ? 40.047 -2.066 -44.948 1.00 90.56 187 PRO A N 1
ATOM 1559 C CA . PRO A 1 187 ? 41.024 -2.462 -43.947 1.00 90.56 187 PRO A CA 1
ATOM 1560 C C . PRO A 1 187 ? 40.834 -1.628 -42.684 1.00 90.56 187 PRO A C 1
ATOM 1562 O O . PRO A 1 187 ? 40.859 -0.393 -42.724 1.00 90.56 187 PRO A O 1
ATOM 1565 N N . ILE A 1 188 ? 40.697 -2.302 -41.548 1.00 84.19 188 ILE A N 1
ATOM 1566 C CA . ILE A 1 188 ? 40.729 -1.666 -40.232 1.00 84.19 188 ILE A CA 1
ATOM 1567 C C . ILE A 1 188 ? 41.889 -2.298 -39.464 1.00 84.19 188 ILE A C 1
ATOM 1569 O O . ILE A 1 188 ? 41.976 -3.522 -39.335 1.00 84.19 188 ILE A O 1
ATOM 1573 N N . GLN A 1 189 ? 42.816 -1.451 -39.016 1.00 70.81 189 GLN A N 1
ATOM 1574 C CA . GLN A 1 189 ? 43.967 -1.875 -38.228 1.00 70.81 189 GLN A CA 1
ATOM 1575 C C . GLN A 1 189 ? 43.532 -2.141 -36.787 1.00 70.81 189 GLN A C 1
ATOM 1577 O O . GLN A 1 189 ? 42.911 -1.296 -36.148 1.00 70.81 189 GLN A O 1
ATOM 1582 N N . ASP A 1 190 ? 43.877 -3.327 -36.300 1.00 59.12 190 ASP A N 1
ATOM 1583 C CA . ASP A 1 190 ? 43.862 -3.687 -34.888 1.00 59.12 190 ASP A CA 1
ATOM 1584 C C . ASP A 1 190 ? 45.263 -3.357 -34.355 1.00 59.12 190 ASP A C 1
ATOM 1586 O O . ASP A 1 190 ? 46.241 -3.927 -34.838 1.00 59.12 190 ASP A O 1
ATOM 1590 N N . GLU A 1 191 ? 45.377 -2.427 -33.400 1.00 54.34 191 GLU A N 1
ATOM 1591 C CA . GLU A 1 191 ? 46.670 -1.960 -32.858 1.00 54.34 191 GLU A CA 1
ATOM 1592 C C . GLU A 1 191 ? 47.526 -3.100 -32.268 1.00 54.34 191 GLU A C 1
ATOM 1594 O O . GLU A 1 191 ? 48.727 -2.934 -32.063 1.00 54.34 191 GLU A O 1
ATOM 1599 N N . SER A 1 192 ? 46.924 -4.272 -32.030 1.00 51.78 192 SER A N 1
ATOM 1600 C CA . SER A 1 192 ? 47.581 -5.469 -31.500 1.00 51.78 192 SER A CA 1
ATOM 1601 C C . SER A 1 192 ? 48.046 -6.496 -32.550 1.00 51.78 192 SER A C 1
ATOM 1603 O O . SER A 1 192 ? 48.665 -7.491 -32.165 1.00 51.78 192 SER A O 1
ATOM 1605 N N . LYS A 1 193 ? 47.760 -6.322 -33.857 1.00 53.94 193 LYS A N 1
ATOM 1606 C CA . LYS A 1 193 ? 48.011 -7.366 -34.880 1.00 53.94 193 LYS A CA 1
ATOM 1607 C C . LYS A 1 193 ? 48.697 -6.867 -36.154 1.00 53.94 193 LYS A C 1
ATOM 1609 O O . LYS A 1 193 ? 48.372 -5.824 -36.703 1.00 53.94 193 LYS A O 1
ATOM 1614 N N . ILE A 1 194 ? 49.594 -7.709 -36.675 1.00 55.06 194 ILE A N 1
ATOM 1615 C CA . ILE A 1 194 ? 50.372 -7.468 -37.905 1.00 55.06 194 ILE A CA 1
ATOM 1616 C C . ILE A 1 194 ? 49.499 -7.551 -39.175 1.00 55.06 194 ILE A C 1
ATOM 1618 O O . ILE A 1 194 ? 49.777 -6.871 -40.159 1.00 55.06 194 ILE A O 1
ATOM 1622 N N . ASN A 1 195 ? 48.421 -8.345 -39.155 1.00 60.28 195 ASN A N 1
ATOM 1623 C CA . ASN A 1 195 ? 47.525 -8.526 -40.301 1.00 60.28 195 ASN A CA 1
ATOM 1624 C C . ASN A 1 195 ? 46.253 -7.680 -40.148 1.00 60.28 195 ASN A C 1
ATOM 1626 O O . ASN A 1 195 ? 45.546 -7.800 -39.146 1.00 60.28 195 ASN A O 1
ATOM 1630 N N . ASN A 1 196 ? 45.917 -6.887 -41.171 1.00 67.69 196 ASN A N 1
ATOM 1631 C CA . ASN A 1 196 ? 44.652 -6.148 -41.214 1.00 67.69 196 ASN A CA 1
ATOM 1632 C C . ASN A 1 196 ? 43.457 -7.105 -41.247 1.00 67.69 196 ASN A C 1
ATOM 1634 O O . ASN A 1 196 ? 43.476 -8.117 -41.953 1.00 67.69 196 ASN A O 1
ATOM 1638 N N . LYS A 1 197 ? 42.373 -6.730 -40.564 1.00 84.00 197 LYS A N 1
ATOM 1639 C CA . LYS A 1 197 ? 41.074 -7.378 -40.741 1.00 84.00 197 LYS A CA 1
ATOM 1640 C C . LYS A 1 197 ? 40.266 -6.586 -41.770 1.00 84.00 197 LYS A C 1
ATOM 1642 O O . LYS A 1 197 ? 40.142 -5.365 -41.661 1.00 84.00 197 LYS A O 1
ATOM 1647 N N . TYR A 1 198 ? 39.737 -7.291 -42.767 1.00 89.94 198 TYR A N 1
ATOM 1648 C CA . TYR A 1 198 ? 38.888 -6.713 -43.804 1.00 89.94 198 TYR A CA 1
ATOM 1649 C C . TYR A 1 198 ? 37.416 -6.815 -43.418 1.00 89.94 198 TYR A C 1
ATOM 1651 O O . TYR A 1 198 ? 36.951 -7.858 -42.955 1.00 89.94 198 TYR A O 1
ATOM 1659 N N . PHE A 1 199 ? 36.683 -5.731 -43.642 1.00 92.44 199 PHE A N 1
ATOM 1660 C CA . PHE A 1 199 ? 35.269 -5.622 -43.304 1.00 92.44 199 PHE A CA 1
ATOM 1661 C C . PHE A 1 199 ? 34.433 -5.245 -44.527 1.00 92.44 199 PHE A C 1
ATOM 1663 O O . PHE A 1 199 ? 34.945 -4.679 -45.503 1.00 92.44 199 PHE A O 1
ATOM 1670 N N . LYS A 1 200 ? 33.149 -5.613 -44.484 1.00 95.06 200 LYS A N 1
ATOM 1671 C CA . LYS A 1 200 ? 32.181 -5.298 -45.535 1.00 95.06 200 LYS A CA 1
ATOM 1672 C C . LYS A 1 200 ? 31.689 -3.859 -45.372 1.00 95.06 200 LYS A C 1
ATOM 1674 O O . LYS A 1 200 ? 31.510 -3.427 -44.235 1.00 95.06 200 LYS A O 1
ATOM 1679 N N . PRO A 1 201 ? 31.380 -3.136 -46.460 1.00 94.88 201 PRO A N 1
ATOM 1680 C CA . PRO A 1 201 ? 30.719 -1.838 -46.377 1.00 94.88 201 PRO A CA 1
ATOM 1681 C C . PRO A 1 201 ? 29.459 -1.813 -45.505 1.00 94.88 201 PRO A C 1
ATOM 1683 O O . PRO A 1 201 ? 29.296 -0.864 -44.748 1.00 94.88 201 PRO A O 1
ATOM 1686 N N . CYS A 1 202 ? 28.603 -2.842 -45.563 1.00 92.44 202 CYS A N 1
ATOM 1687 C CA . CYS A 1 202 ? 27.381 -2.906 -44.748 1.00 92.44 202 CYS A CA 1
ATOM 1688 C C . CYS A 1 202 ? 27.619 -3.027 -43.237 1.00 92.44 202 CYS A C 1
ATOM 1690 O O . CYS A 1 202 ? 26.745 -2.641 -42.467 1.00 92.44 202 CYS A O 1
ATOM 1692 N N . ASP A 1 203 ? 28.775 -3.557 -42.828 1.00 92.38 203 ASP A N 1
ATOM 1693 C CA . ASP A 1 203 ? 29.127 -3.781 -41.421 1.00 92.38 203 ASP A CA 1
ATOM 1694 C C . ASP A 1 203 ? 29.821 -2.544 -40.809 1.00 92.38 203 ASP A C 1
ATOM 1696 O O . ASP A 1 203 ? 30.060 -2.493 -39.603 1.00 92.38 203 ASP A O 1
ATOM 1700 N N . CYS A 1 204 ? 30.184 -1.562 -41.643 1.00 93.12 204 CYS A N 1
ATOM 1701 C CA . CYS A 1 204 ? 30.950 -0.375 -41.278 1.00 93.12 204 CYS A CA 1
ATOM 1702 C C . CYS A 1 204 ? 30.067 0.876 -41.210 1.00 93.12 204 CYS A C 1
ATOM 1704 O O . CYS A 1 204 ? 29.198 1.105 -42.055 1.00 93.12 204 CYS A O 1
ATOM 1706 N N . PHE A 1 205 ? 30.400 1.762 -40.275 1.00 94.50 205 PHE A N 1
ATOM 1707 C CA . PHE A 1 205 ? 29.763 3.068 -40.121 1.00 94.50 205 PHE A CA 1
ATOM 1708 C C . PHE A 1 205 ? 30.766 4.201 -40.337 1.00 94.50 205 PHE A C 1
ATOM 1710 O O . PHE A 1 205 ? 31.967 3.995 -40.177 1.00 94.50 205 PHE A O 1
ATOM 1717 N N . PHE A 1 206 ? 30.328 5.413 -40.675 1.00 93.62 206 PHE A N 1
ATOM 1718 C CA . PHE A 1 206 ? 31.229 6.572 -40.619 1.00 93.62 206 PHE A CA 1
ATOM 1719 C C . PHE A 1 206 ? 31.433 7.048 -39.177 1.00 93.62 206 PHE A C 1
ATOM 1721 O O . PHE A 1 206 ? 30.529 6.959 -38.346 1.00 93.62 206 PHE A O 1
ATOM 1728 N N . LYS A 1 207 ? 32.625 7.585 -38.877 1.00 90.19 207 LYS A N 1
ATOM 1729 C CA . LYS A 1 207 ? 32.895 8.209 -37.572 1.00 90.19 207 LYS A CA 1
ATOM 1730 C C . LYS A 1 207 ? 31.909 9.347 -37.281 1.00 90.19 207 LYS A C 1
ATOM 1732 O O . LYS A 1 207 ? 31.897 10.373 -37.962 1.00 90.19 207 LYS A O 1
ATOM 1737 N N . LEU A 1 208 ? 31.150 9.184 -36.202 1.00 87.88 208 LEU A N 1
ATOM 1738 C CA . LEU A 1 208 ? 30.284 10.198 -35.616 1.00 87.88 208 LEU A CA 1
ATOM 1739 C C . LEU A 1 208 ? 31.108 11.354 -35.037 1.00 87.88 208 LEU A C 1
ATOM 1741 O O . LEU A 1 208 ? 32.193 11.148 -34.490 1.00 87.88 208 LEU A O 1
ATOM 1745 N N . LYS A 1 209 ? 30.521 12.560 -35.063 1.00 85.62 209 LYS A N 1
ATOM 1746 C CA . LYS A 1 209 ? 31.037 13.749 -34.355 1.00 85.62 209 LYS A CA 1
ATOM 1747 C C . LYS A 1 209 ? 31.072 13.570 -32.832 1.00 85.62 209 LYS A C 1
ATOM 1749 O O . LYS A 1 209 ? 31.877 14.192 -32.154 1.00 85.62 209 LYS A O 1
ATOM 1754 N N . GLU A 1 210 ? 30.171 12.751 -32.293 1.00 83.81 210 GLU A N 1
ATOM 1755 C CA . GLU A 1 210 ? 30.145 12.384 -30.877 1.00 83.81 210 GLU A CA 1
ATOM 1756 C C . GLU A 1 210 ? 31.110 11.218 -30.654 1.00 83.81 210 GLU A C 1
ATOM 1758 O O . GLU A 1 210 ? 30.718 10.054 -30.710 1.00 83.81 210 GLU A O 1
ATOM 1763 N N . GLU A 1 211 ? 32.389 11.536 -30.434 1.00 85.06 211 GLU A N 1
ATOM 1764 C CA . GLU A 1 211 ? 33.470 10.541 -30.418 1.00 85.06 211 GLU A CA 1
ATOM 1765 C C . GLU A 1 211 ? 33.234 9.388 -29.437 1.00 85.06 211 GLU A C 1
ATOM 1767 O O . GLU A 1 211 ? 33.522 8.239 -29.760 1.00 85.06 211 GLU A O 1
ATOM 1772 N N . SER A 1 212 ? 32.620 9.670 -28.285 1.00 84.94 212 SER A N 1
ATOM 1773 C CA . SER A 1 212 ? 32.305 8.675 -27.255 1.00 84.94 212 SER A CA 1
ATOM 1774 C C . SER A 1 212 ? 31.255 7.633 -27.663 1.00 84.94 212 SER A C 1
ATOM 1776 O O . SER A 1 212 ? 31.059 6.669 -26.927 1.00 84.94 212 SER A O 1
ATOM 1778 N N . LEU A 1 213 ? 30.570 7.815 -28.800 1.00 85.19 213 LEU A N 1
ATOM 1779 C CA . LEU A 1 213 ? 29.656 6.828 -29.384 1.00 85.19 213 LEU A CA 1
ATOM 1780 C C . LEU A 1 213 ? 30.327 5.945 -30.449 1.00 85.19 213 LEU A C 1
ATOM 1782 O O . LEU A 1 213 ? 29.781 4.900 -30.790 1.00 85.19 213 LEU A O 1
ATOM 1786 N N . ASN A 1 214 ? 31.506 6.323 -30.961 1.00 87.06 214 ASN A N 1
ATOM 1787 C CA . ASN A 1 214 ? 32.197 5.552 -32.003 1.00 87.06 214 ASN A CA 1
ATOM 1788 C C . ASN A 1 214 ? 32.684 4.179 -31.517 1.00 87.06 214 ASN A C 1
ATOM 1790 O O . ASN A 1 214 ? 32.862 3.290 -32.335 1.00 87.06 214 ASN A O 1
ATOM 1794 N N . GLU A 1 215 ? 32.865 3.989 -30.209 1.00 86.19 215 GLU A N 1
ATOM 1795 C CA . GLU A 1 215 ? 33.293 2.716 -29.605 1.00 86.19 215 GLU A CA 1
ATOM 1796 C C . GLU A 1 215 ? 32.208 1.617 -29.647 1.00 86.19 215 GLU A C 1
ATOM 1798 O O . GLU A 1 215 ? 32.524 0.447 -29.442 1.00 86.19 215 GLU A O 1
ATOM 1803 N N . PHE A 1 216 ? 30.935 1.961 -29.897 1.00 86.19 216 PHE A N 1
ATOM 1804 C CA . PHE A 1 216 ? 29.842 0.977 -30.021 1.00 86.19 216 PHE A CA 1
ATOM 1805 C C . PHE A 1 216 ? 29.677 0.426 -31.443 1.00 86.19 216 PHE A C 1
ATOM 1807 O O . PHE A 1 216 ? 28.922 -0.522 -31.646 1.00 86.19 216 PHE A O 1
ATOM 1814 N N . PHE A 1 217 ? 30.361 1.015 -32.424 1.00 88.19 217 PHE A N 1
ATOM 1815 C CA . PHE A 1 217 ? 30.180 0.726 -33.842 1.00 88.19 217 PHE A CA 1
ATOM 1816 C C . PHE A 1 217 ? 31.525 0.496 -34.529 1.00 88.19 217 PHE A C 1
ATOM 1818 O O . PHE A 1 217 ? 32.568 0.984 -34.100 1.00 88.19 217 PHE A O 1
ATOM 1825 N N . LEU A 1 218 ? 31.508 -0.198 -35.664 1.00 89.31 218 LEU A N 1
ATOM 1826 C CA . LEU A 1 218 ? 32.694 -0.349 -36.499 1.00 89.31 218 LEU A CA 1
ATOM 1827 C C . LEU A 1 218 ? 32.926 0.917 -37.347 1.00 89.31 218 LEU A C 1
ATOM 1829 O O . LEU A 1 218 ? 32.668 0.948 -38.553 1.00 89.31 218 LEU A O 1
ATOM 1833 N N . CYS A 1 219 ? 33.363 1.995 -36.695 1.00 90.25 219 CYS A N 1
ATOM 1834 C CA . CYS A 1 219 ? 33.487 3.307 -37.322 1.00 90.25 219 CYS A CA 1
ATOM 1835 C C . CYS A 1 219 ? 34.774 3.477 -38.147 1.00 90.25 219 CYS A C 1
ATOM 1837 O O . CYS A 1 219 ? 35.892 3.367 -37.637 1.00 90.25 219 CYS A O 1
ATOM 1839 N N . VAL A 1 220 ? 34.618 3.870 -39.412 1.00 91.75 220 VAL A N 1
ATOM 1840 C CA . VAL A 1 220 ? 35.699 4.152 -40.360 1.00 91.75 220 VAL A CA 1
ATOM 1841 C C . VAL A 1 220 ? 35.753 5.625 -40.762 1.00 91.75 220 VAL A C 1
ATOM 1843 O O . VAL A 1 220 ? 34.745 6.328 -40.817 1.00 91.75 220 VAL A O 1
ATOM 1846 N N . ASP A 1 221 ? 36.962 6.094 -41.069 1.00 91.94 221 ASP A N 1
ATOM 1847 C CA . ASP A 1 221 ? 37.184 7.385 -41.717 1.00 91.94 221 ASP A CA 1
ATOM 1848 C C . ASP A 1 221 ? 38.494 7.376 -42.516 1.00 91.94 221 ASP A C 1
ATOM 1850 O O . ASP A 1 221 ? 39.584 7.204 -41.955 1.00 91.94 221 ASP A O 1
ATOM 1854 N N . PHE A 1 222 ? 38.368 7.591 -43.826 1.00 92.75 222 PHE A N 1
ATOM 1855 C CA . PHE A 1 222 ? 39.466 7.725 -44.784 1.00 92.75 222 PHE A CA 1
ATOM 1856 C C . PHE A 1 222 ? 39.513 9.135 -45.411 1.00 92.75 222 PHE A C 1
ATOM 1858 O O . PHE A 1 222 ? 40.318 9.392 -46.307 1.00 92.75 222 PHE A O 1
ATOM 1865 N N . GLY A 1 223 ? 38.697 10.078 -44.929 1.00 91.88 223 GLY A N 1
ATOM 1866 C CA . GLY A 1 223 ? 38.577 11.437 -45.452 1.00 91.88 223 GLY A CA 1
ATOM 1867 C C . GLY A 1 223 ? 37.461 11.616 -46.489 1.00 91.88 223 GLY A C 1
ATOM 1868 O O . GLY A 1 223 ? 36.934 10.671 -47.074 1.00 91.88 223 GLY A O 1
ATOM 1869 N N . THR A 1 224 ? 37.098 12.876 -46.739 1.00 92.38 224 THR A N 1
ATOM 1870 C CA . THR A 1 224 ? 35.848 13.265 -47.425 1.00 92.38 224 THR A CA 1
ATOM 1871 C C . THR A 1 224 ? 35.657 12.685 -48.830 1.00 92.38 224 THR A C 1
ATOM 1873 O O . THR A 1 224 ? 34.527 12.391 -49.216 1.00 92.38 224 THR A O 1
ATOM 1876 N N . LYS A 1 225 ? 36.729 12.517 -49.614 1.00 94.56 225 LYS A N 1
ATOM 1877 C CA . LYS A 1 225 ? 36.665 11.943 -50.970 1.00 94.56 225 LYS A CA 1
ATOM 1878 C C . LYS A 1 225 ? 36.534 10.416 -50.946 1.00 94.56 225 LYS A C 1
ATOM 1880 O O . LYS A 1 225 ? 35.715 9.879 -51.684 1.00 94.56 225 LYS A O 1
ATOM 1885 N N . ALA A 1 226 ? 37.286 9.733 -50.082 1.00 94.88 226 ALA A N 1
ATOM 1886 C CA . ALA A 1 226 ? 37.222 8.280 -49.919 1.00 94.88 226 ALA A CA 1
ATOM 1887 C C . ALA A 1 226 ? 35.877 7.837 -49.320 1.00 94.88 226 ALA A C 1
ATOM 1889 O O . ALA A 1 226 ? 35.238 6.916 -49.829 1.00 94.88 226 ALA A O 1
ATOM 1890 N N . ASN A 1 227 ? 35.391 8.551 -48.300 1.00 95.12 227 ASN A N 1
ATOM 1891 C CA . ASN A 1 227 ? 34.116 8.249 -47.649 1.00 95.12 227 ASN A CA 1
ATOM 1892 C C . ASN A 1 227 ? 32.929 8.381 -48.629 1.00 95.12 227 ASN A C 1
ATOM 1894 O O . ASN A 1 227 ? 31.992 7.595 -48.554 1.00 95.12 227 ASN A O 1
ATOM 1898 N N . LYS A 1 228 ? 32.989 9.283 -49.627 1.00 94.94 228 LYS A N 1
ATOM 1899 C CA . LYS A 1 228 ? 31.979 9.359 -50.707 1.00 94.94 228 LYS A CA 1
ATOM 1900 C C . LYS A 1 228 ? 31.924 8.103 -51.586 1.00 94.94 228 LYS A C 1
ATOM 1902 O O . LYS A 1 228 ? 30.835 7.723 -52.010 1.00 94.94 228 LYS A O 1
ATOM 1907 N N . PHE A 1 229 ? 33.055 7.442 -51.843 1.00 95.81 229 PHE A N 1
ATOM 1908 C CA . PHE A 1 229 ? 33.064 6.139 -52.517 1.00 95.81 229 PHE A CA 1
ATOM 1909 C C . PHE A 1 229 ? 32.501 5.045 -51.607 1.00 95.81 229 PHE A C 1
ATOM 1911 O O . PHE A 1 229 ? 31.628 4.291 -52.030 1.00 95.81 229 PHE A O 1
ATOM 1918 N N . LEU A 1 230 ? 32.929 5.004 -50.343 1.00 95.50 230 LEU A N 1
ATOM 1919 C CA . LEU A 1 230 ? 32.428 4.028 -49.371 1.00 95.50 230 LEU A CA 1
ATOM 1920 C C . LEU A 1 230 ? 30.911 4.140 -49.146 1.00 95.50 230 LEU A C 1
ATOM 1922 O O . LEU A 1 230 ? 30.246 3.114 -49.021 1.00 95.50 230 LEU A O 1
ATOM 1926 N N . ALA A 1 231 ? 30.347 5.349 -49.218 1.00 94.62 231 ALA A N 1
ATOM 1927 C CA . ALA A 1 231 ? 28.902 5.574 -49.187 1.00 94.62 231 ALA A CA 1
ATOM 1928 C C . ALA A 1 231 ? 28.179 4.935 -50.386 1.00 94.62 231 ALA A C 1
ATOM 1930 O O . ALA A 1 231 ? 27.159 4.273 -50.212 1.00 94.62 231 ALA A O 1
ATOM 1931 N N . LYS A 1 232 ? 28.746 5.034 -51.600 1.00 94.38 232 LYS A N 1
ATOM 1932 C CA . LYS A 1 232 ? 28.246 4.313 -52.791 1.00 94.38 232 LYS A CA 1
ATOM 1933 C C . LYS A 1 232 ? 28.388 2.786 -52.669 1.00 94.38 232 LYS A C 1
ATOM 1935 O O . LYS A 1 232 ? 27.709 2.062 -53.393 1.00 94.38 232 LYS A O 1
ATOM 1940 N N . CYS A 1 233 ? 29.274 2.304 -51.795 1.00 94.19 233 CYS A N 1
ATOM 1941 C CA . CYS A 1 233 ? 29.467 0.880 -51.516 1.00 94.19 233 CYS A CA 1
ATOM 1942 C C . CYS A 1 233 ? 28.558 0.353 -50.395 1.00 94.19 233 CYS A C 1
ATOM 1944 O O . CYS A 1 233 ? 28.408 -0.857 -50.298 1.00 94.19 233 CYS A O 1
ATOM 1946 N N . GLY A 1 234 ? 27.959 1.215 -49.563 1.00 92.31 234 GLY A N 1
ATOM 1947 C CA . GLY A 1 234 ? 27.038 0.825 -48.484 1.00 92.31 234 GLY A CA 1
ATOM 1948 C C . GLY A 1 234 ? 27.458 1.205 -47.058 1.00 92.31 234 GLY A C 1
ATOM 1949 O O . GLY A 1 234 ? 26.681 0.950 -46.142 1.00 92.31 234 GLY A O 1
ATOM 1950 N N . VAL A 1 235 ? 28.623 1.837 -46.857 1.00 95.00 235 VAL A N 1
ATOM 1951 C CA . VAL A 1 235 ? 28.981 2.441 -45.555 1.00 95.00 235 VAL A CA 1
ATOM 1952 C C . VAL A 1 235 ? 28.063 3.634 -45.296 1.00 95.00 235 VAL A C 1
ATOM 1954 O O . VAL A 1 235 ? 27.826 4.441 -46.196 1.00 95.00 235 VAL A O 1
ATOM 1957 N N . ARG A 1 236 ? 27.542 3.770 -44.077 1.00 93.00 236 ARG A N 1
ATOM 1958 C CA . ARG A 1 236 ? 26.536 4.790 -43.733 1.00 93.00 236 ARG A CA 1
ATOM 1959 C C . ARG A 1 236 ? 26.730 5.341 -42.324 1.00 93.00 236 ARG A C 1
ATOM 1961 O O . ARG A 1 236 ? 27.541 4.835 -41.558 1.00 93.00 236 ARG A O 1
ATOM 1968 N N . ASP A 1 237 ? 25.972 6.370 -41.971 1.00 90.19 237 ASP A N 1
ATOM 1969 C CA . ASP A 1 237 ? 25.851 6.779 -40.571 1.00 90.19 237 ASP A CA 1
ATOM 1970 C C . ASP A 1 237 ? 24.951 5.781 -39.799 1.00 90.19 237 ASP A C 1
ATOM 1972 O O . ASP A 1 237 ? 24.024 5.206 -40.392 1.00 90.19 237 ASP A O 1
ATOM 1976 N N . PRO A 1 238 ? 25.188 5.560 -38.490 1.00 90.12 238 PRO A N 1
ATOM 1977 C CA . PRO A 1 238 ? 24.283 4.800 -37.629 1.00 90.12 238 PRO A CA 1
ATOM 1978 C C . PRO A 1 238 ? 22.883 5.426 -37.587 1.00 90.12 238 PRO A C 1
ATOM 1980 O O . PRO A 1 238 ? 22.722 6.627 -37.353 1.00 90.12 238 PRO A O 1
ATOM 1983 N N . SER A 1 239 ? 21.862 4.605 -37.817 1.00 88.00 239 SER A N 1
ATOM 1984 C CA . SER A 1 239 ? 20.447 4.980 -37.788 1.00 88.00 239 SER A CA 1
ATOM 1985 C C . SER A 1 239 ? 19.829 4.743 -36.406 1.00 88.00 239 SER A C 1
ATOM 1987 O O . SER A 1 239 ? 20.446 4.154 -35.520 1.00 88.00 239 SER A O 1
ATOM 1989 N N . LEU A 1 240 ? 18.570 5.161 -36.236 1.00 84.12 240 LEU A N 1
ATOM 1990 C CA . LEU A 1 240 ? 17.780 4.914 -35.022 1.00 84.12 240 LEU A CA 1
ATOM 1991 C C . LEU A 1 240 ? 17.769 3.426 -34.626 1.00 84.12 240 LEU A C 1
ATOM 1993 O O . LEU A 1 240 ? 17.864 3.113 -33.442 1.00 84.12 240 LEU A O 1
ATOM 1997 N N . TYR A 1 241 ? 17.688 2.528 -35.616 1.00 83.12 241 TYR A N 1
ATOM 1998 C CA . TYR A 1 241 ? 17.675 1.081 -35.406 1.00 83.12 241 TYR A CA 1
ATOM 1999 C C . TYR A 1 241 ? 19.029 0.569 -34.911 1.00 83.12 241 TYR A C 1
ATOM 2001 O O . TYR A 1 241 ? 19.067 -0.166 -33.934 1.00 83.12 241 TYR A O 1
ATOM 2009 N N . ASP A 1 242 ? 20.141 1.030 -35.492 1.00 86.56 242 ASP A N 1
ATOM 2010 C CA . ASP A 1 242 ? 21.484 0.605 -35.066 1.00 86.56 242 ASP A CA 1
ATOM 2011 C C . ASP A 1 242 ? 21.789 1.055 -33.628 1.00 86.56 242 ASP A C 1
ATOM 2013 O O . ASP A 1 242 ? 22.436 0.333 -32.878 1.00 86.56 242 ASP A O 1
ATOM 2017 N N . PHE A 1 243 ? 21.291 2.230 -33.213 1.00 85.00 243 PHE A N 1
ATOM 2018 C CA . PHE A 1 243 ? 21.364 2.663 -31.813 1.00 85.00 243 PHE A CA 1
ATOM 2019 C C . PHE A 1 243 ? 20.466 1.836 -30.882 1.00 85.00 243 PHE A C 1
ATOM 2021 O O . PHE A 1 243 ? 20.839 1.617 -29.730 1.00 85.00 243 PHE A O 1
ATOM 2028 N N . ALA A 1 244 ? 19.298 1.386 -31.351 1.00 78.75 244 ALA A N 1
ATOM 2029 C CA . ALA A 1 244 ? 18.388 0.537 -30.581 1.00 78.75 244 ALA A CA 1
ATOM 2030 C C . ALA A 1 244 ? 18.900 -0.911 -30.443 1.00 78.75 244 ALA A C 1
ATOM 2032 O O . ALA A 1 244 ? 18.627 -1.555 -29.433 1.00 78.75 244 ALA A O 1
ATOM 2033 N N . GLU A 1 245 ? 19.682 -1.395 -31.410 1.00 81.44 245 GLU A N 1
ATOM 2034 C CA . GLU A 1 245 ? 20.355 -2.701 -31.376 1.00 81.44 245 GLU A CA 1
ATOM 2035 C C . GLU A 1 245 ? 21.643 -2.718 -30.527 1.00 81.44 245 GLU A C 1
ATOM 2037 O O . GLU A 1 245 ? 22.243 -3.784 -30.368 1.00 81.44 245 GLU A O 1
ATOM 2042 N N . ILE A 1 246 ? 22.066 -1.591 -29.925 1.00 82.75 246 ILE A N 1
ATOM 2043 C CA . ILE A 1 246 ? 23.198 -1.562 -28.979 1.00 82.75 246 ILE A CA 1
ATOM 2044 C C . ILE A 1 246 ? 22.851 -2.385 -27.729 1.00 82.75 246 ILE A C 1
ATOM 2046 O O . ILE A 1 246 ? 22.335 -1.878 -26.730 1.00 82.75 246 ILE A O 1
ATOM 2050 N N . SER A 1 247 ? 23.209 -3.665 -27.773 1.00 70.06 247 SER A N 1
ATOM 2051 C CA . SER A 1 247 ? 23.191 -4.585 -26.643 1.00 70.06 247 SER A CA 1
ATOM 2052 C C . SER A 1 247 ? 24.613 -4.752 -26.115 1.00 70.06 247 SER A C 1
ATOM 2054 O O . SER A 1 247 ? 25.484 -5.294 -26.795 1.00 70.06 247 SER A O 1
ATOM 2056 N N . VAL A 1 248 ? 24.864 -4.259 -24.902 1.00 74.75 248 VAL A N 1
ATOM 2057 C CA . VAL A 1 248 ? 26.159 -4.389 -24.224 1.00 74.75 248 VAL A CA 1
ATOM 2058 C C . VAL A 1 248 ? 25.989 -5.325 -23.039 1.00 74.75 248 VAL A C 1
ATOM 2060 O O . VAL A 1 248 ? 25.264 -5.003 -22.100 1.00 74.75 248 VAL A O 1
ATOM 2063 N N . ASP A 1 249 ? 26.676 -6.466 -23.074 1.00 69.19 249 ASP A N 1
ATOM 2064 C CA . ASP A 1 249 ? 26.740 -7.382 -21.936 1.00 69.19 249 ASP A CA 1
ATOM 2065 C C . ASP A 1 249 ? 27.403 -6.673 -20.730 1.00 69.19 249 ASP A C 1
ATOM 2067 O O . ASP A 1 249 ? 28.549 -6.216 -20.846 1.00 69.19 249 ASP A O 1
ATOM 2071 N N . PRO A 1 250 ? 26.730 -6.582 -19.565 1.00 73.25 250 PRO A N 1
ATOM 2072 C CA . PRO A 1 250 ? 27.304 -6.028 -18.340 1.00 73.25 250 PRO A CA 1
ATOM 2073 C C . PRO A 1 250 ? 28.595 -6.706 -17.876 1.00 73.25 250 PRO A C 1
ATOM 2075 O O . PRO A 1 250 ? 29.370 -6.081 -17.147 1.00 73.25 250 PRO A O 1
ATOM 2078 N N . SER A 1 251 ? 28.843 -7.958 -18.284 1.00 73.50 251 SER A N 1
ATOM 2079 C CA . SER A 1 251 ? 30.102 -8.661 -18.016 1.00 73.50 251 SER A CA 1
ATOM 2080 C C . SER A 1 251 ? 31.309 -7.921 -18.617 1.00 73.50 251 SER A C 1
ATOM 2082 O O . SER A 1 251 ? 32.401 -7.919 -18.040 1.00 73.50 251 SER A O 1
ATOM 2084 N N . HIS A 1 252 ? 31.108 -7.193 -19.722 1.00 80.06 252 HIS A N 1
ATOM 2085 C CA . HIS A 1 252 ? 32.146 -6.462 -20.440 1.00 80.06 252 HIS A CA 1
ATOM 2086 C C . HIS A 1 252 ? 32.405 -5.070 -19.824 1.00 80.06 252 HIS A C 1
ATOM 2088 O O . HIS A 1 252 ? 32.231 -4.025 -20.460 1.00 80.06 252 HIS A O 1
ATOM 2094 N N . SER A 1 253 ? 32.869 -5.061 -18.570 1.00 76.12 253 SER A N 1
ATOM 2095 C CA . SER A 1 253 ? 33.000 -3.903 -17.664 1.00 76.12 253 SER A CA 1
ATOM 2096 C C . SER A 1 253 ? 33.390 -2.549 -18.295 1.00 76.12 253 SER A C 1
ATOM 2098 O O . SER A 1 253 ? 32.748 -1.541 -17.994 1.00 76.12 253 SER A O 1
ATOM 2100 N N . LYS A 1 254 ? 34.396 -2.495 -19.187 1.00 82.56 254 LYS A N 1
ATOM 2101 C CA . LYS A 1 254 ? 34.819 -1.255 -19.879 1.00 82.56 254 LYS A CA 1
ATOM 2102 C C . LYS A 1 254 ? 33.725 -0.694 -20.801 1.00 82.56 254 LYS A C 1
ATOM 2104 O O . LYS A 1 254 ? 33.409 0.491 -20.714 1.00 82.56 254 LYS A O 1
ATOM 2109 N N . LEU A 1 255 ? 33.154 -1.537 -21.665 1.00 80.62 255 LEU A N 1
ATOM 2110 C CA . LEU A 1 255 ? 32.088 -1.149 -22.597 1.00 80.62 255 LEU A CA 1
ATOM 2111 C C . LEU A 1 255 ? 30.782 -0.887 -21.851 1.00 80.62 255 LEU A C 1
ATOM 2113 O O . LEU A 1 255 ? 30.091 0.072 -22.175 1.00 80.62 255 LEU A O 1
ATOM 2117 N N . TRP A 1 256 ? 30.478 -1.665 -20.808 1.00 83.69 256 TRP A N 1
ATOM 2118 C 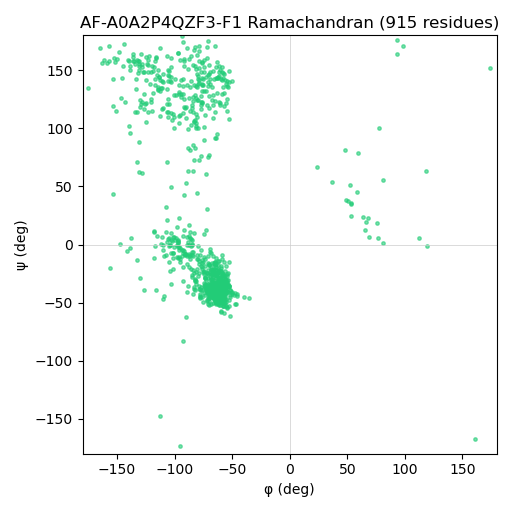CA . TRP A 1 256 ? 29.304 -1.427 -19.968 1.00 83.69 256 TRP A CA 1
ATOM 2119 C C . TRP A 1 256 ? 29.367 -0.075 -19.246 1.00 83.69 256 TRP A C 1
ATOM 2121 O O . TRP A 1 256 ? 28.390 0.674 -19.248 1.00 83.69 256 TRP A O 1
ATOM 2131 N N . LYS A 1 257 ? 30.531 0.298 -18.693 1.00 86.19 257 LYS A N 1
ATOM 2132 C CA . LYS A 1 257 ? 30.726 1.637 -18.122 1.00 86.19 257 LYS A CA 1
ATOM 2133 C C . LYS A 1 257 ? 30.518 2.725 -19.180 1.00 86.19 257 LYS A C 1
ATOM 2135 O O . LYS A 1 257 ? 29.750 3.652 -18.945 1.00 86.19 257 LYS A O 1
ATOM 2140 N N . LEU A 1 258 ? 31.143 2.585 -20.352 1.00 86.75 258 LEU A N 1
ATOM 2141 C CA . LEU A 1 258 ? 30.993 3.551 -21.443 1.00 86.75 258 LEU A CA 1
ATOM 2142 C C . LEU A 1 258 ? 29.536 3.660 -21.927 1.00 86.75 258 LEU A C 1
ATOM 2144 O O . LEU A 1 258 ? 29.083 4.757 -22.254 1.00 86.75 258 LEU A O 1
ATOM 2148 N N . HIS A 1 259 ? 28.802 2.544 -21.957 1.00 86.62 259 HIS A N 1
ATOM 2149 C CA . HIS A 1 259 ? 27.381 2.496 -22.293 1.00 86.62 259 HIS A CA 1
ATOM 2150 C C . HIS A 1 259 ? 26.561 3.310 -21.292 1.00 86.62 259 HIS A C 1
ATOM 2152 O O . HIS A 1 259 ? 25.830 4.203 -21.710 1.00 86.62 259 HIS A O 1
ATOM 2158 N N . LEU A 1 260 ? 26.749 3.090 -19.985 1.00 86.88 260 LEU A N 1
ATOM 2159 C CA . LEU A 1 260 ? 26.096 3.879 -18.933 1.00 86.88 260 LEU A CA 1
ATOM 2160 C C . LEU A 1 260 ? 26.426 5.378 -19.038 1.00 86.88 260 LEU A C 1
ATOM 2162 O O . LEU A 1 260 ? 25.515 6.203 -18.998 1.00 86.88 260 LEU A O 1
ATOM 2166 N N . ASP A 1 261 ? 27.699 5.729 -19.238 1.00 88.62 261 ASP A N 1
ATOM 2167 C CA . ASP A 1 261 ? 28.159 7.123 -19.347 1.00 88.62 261 ASP A CA 1
ATOM 2168 C C . ASP A 1 261 ? 27.581 7.846 -20.591 1.00 88.62 261 ASP A C 1
ATOM 2170 O O . ASP A 1 261 ? 27.495 9.076 -20.623 1.00 88.62 261 ASP A O 1
ATOM 2174 N N . ASN A 1 262 ? 27.147 7.101 -21.618 1.00 89.75 262 ASN A N 1
ATOM 2175 C CA . ASN A 1 262 ? 26.545 7.639 -22.844 1.00 89.75 262 ASN A CA 1
ATOM 2176 C C . ASN A 1 262 ? 25.048 7.327 -23.010 1.00 89.75 262 ASN A C 1
ATOM 2178 O O . ASN A 1 262 ? 24.450 7.769 -23.992 1.00 89.75 262 ASN A O 1
ATOM 2182 N N . TYR A 1 263 ? 24.417 6.622 -22.070 1.00 90.56 263 TYR A N 1
ATOM 2183 C CA . TYR A 1 263 ? 23.077 6.055 -22.248 1.00 90.56 263 TYR A CA 1
ATOM 2184 C C . TYR A 1 263 ? 22.006 7.114 -22.561 1.00 90.56 263 TYR A C 1
ATOM 2186 O O . TYR A 1 263 ? 21.195 6.931 -23.464 1.00 90.56 263 TYR A O 1
ATOM 2194 N N . LEU A 1 264 ? 22.058 8.284 -21.912 1.00 89.81 264 LEU A N 1
ATOM 2195 C CA . LEU A 1 264 ? 21.159 9.408 -22.217 1.00 89.81 264 LEU A CA 1
ATOM 2196 C C . LEU A 1 264 ? 21.360 9.978 -23.636 1.00 89.81 264 LEU A C 1
ATOM 2198 O O . LEU A 1 264 ? 20.389 10.399 -24.269 1.00 89.81 264 LEU A O 1
ATOM 2202 N N . LYS A 1 265 ? 22.591 9.964 -24.170 1.00 89.06 265 LYS A N 1
ATOM 2203 C CA . LYS A 1 265 ? 22.855 10.339 -25.572 1.00 89.06 265 LYS A CA 1
ATOM 2204 C C . LYS A 1 265 ? 22.272 9.290 -26.515 1.00 89.06 265 LYS A C 1
ATOM 2206 O O . LYS A 1 265 ? 21.603 9.658 -27.473 1.00 89.06 265 LYS A O 1
ATOM 2211 N N . ILE A 1 266 ? 22.458 8.004 -26.203 1.00 89.31 266 ILE A N 1
ATOM 2212 C CA . ILE A 1 266 ? 21.891 6.880 -26.963 1.00 89.31 266 ILE A CA 1
ATOM 2213 C C . ILE A 1 266 ? 20.356 6.983 -26.997 1.00 89.31 266 ILE A C 1
ATOM 2215 O O . ILE A 1 266 ? 19.790 6.992 -28.085 1.00 89.31 266 ILE A O 1
ATOM 2219 N N . LEU A 1 267 ? 19.680 7.197 -25.860 1.00 90.25 267 LEU A N 1
ATOM 2220 C CA . LEU A 1 267 ? 18.229 7.453 -25.818 1.00 90.25 267 LEU A CA 1
ATOM 2221 C C . LEU A 1 267 ? 17.818 8.674 -26.656 1.00 90.25 267 LEU A C 1
ATOM 2223 O O . LEU A 1 267 ? 16.802 8.634 -27.348 1.00 90.25 267 LEU A O 1
ATOM 2227 N N . THR A 1 268 ? 18.620 9.742 -26.639 1.00 90.12 268 THR A N 1
ATOM 2228 C CA . THR A 1 268 ? 18.382 10.932 -27.470 1.00 90.12 268 THR A CA 1
ATOM 2229 C C . THR A 1 268 ? 18.510 10.622 -28.966 1.00 90.12 268 THR A C 1
ATOM 2231 O O . THR A 1 268 ? 17.741 11.169 -29.754 1.00 90.12 268 THR A O 1
ATOM 2234 N N . LYS A 1 269 ? 19.424 9.724 -29.368 1.00 89.06 269 LYS A N 1
ATOM 2235 C CA . LYS A 1 269 ? 19.523 9.230 -30.752 1.00 89.06 269 LYS A CA 1
ATOM 2236 C C . LYS A 1 269 ? 18.357 8.318 -31.116 1.00 89.06 269 LYS A C 1
ATOM 2238 O O . LYS A 1 269 ? 17.718 8.592 -32.119 1.00 89.06 269 LYS A O 1
ATOM 2243 N N . ILE A 1 270 ? 18.053 7.298 -30.308 1.00 88.81 270 ILE A N 1
ATOM 2244 C CA . ILE A 1 270 ? 16.934 6.356 -30.528 1.00 88.81 270 ILE A CA 1
ATOM 2245 C C . ILE A 1 270 ? 15.600 7.104 -30.641 1.00 88.81 270 ILE A C 1
ATOM 2247 O O . ILE A 1 270 ? 14.729 6.709 -31.413 1.00 88.81 270 ILE A O 1
ATOM 2251 N N . ASN A 1 271 ? 15.441 8.193 -29.880 1.00 89.69 271 ASN A N 1
ATOM 2252 C CA . ASN A 1 271 ? 14.222 8.991 -29.810 1.00 89.69 271 ASN A CA 1
ATOM 2253 C C . ASN A 1 271 ? 12.969 8.128 -29.499 1.00 89.69 271 ASN A C 1
ATOM 2255 O O . ASN A 1 271 ? 11.954 8.254 -30.186 1.00 89.69 271 ASN A O 1
ATOM 2259 N N . PRO A 1 272 ? 12.986 7.288 -28.441 1.00 92.81 272 PRO A N 1
ATOM 2260 C CA . PRO A 1 272 ? 12.000 6.223 -28.212 1.00 92.81 272 PRO A CA 1
ATOM 2261 C C . PRO A 1 272 ? 10.552 6.727 -28.153 1.00 92.81 272 PRO A C 1
ATOM 2263 O O . PRO A 1 272 ? 10.293 7.829 -27.666 1.00 92.81 272 PRO A O 1
ATOM 2266 N N . ASN A 1 273 ? 9.597 5.922 -28.622 1.00 93.00 273 ASN A N 1
ATOM 2267 C CA . ASN A 1 273 ? 8.172 6.215 -28.441 1.00 93.00 273 ASN A CA 1
ATOM 2268 C C . ASN A 1 273 ? 7.750 6.032 -26.963 1.00 93.00 273 ASN A C 1
ATOM 2270 O O . ASN A 1 273 ? 8.559 5.620 -26.127 1.00 93.00 273 ASN A O 1
ATOM 2274 N N . LEU A 1 274 ? 6.493 6.358 -26.636 1.00 94.12 274 LEU A N 1
ATOM 2275 C CA . LEU A 1 274 ? 5.999 6.304 -25.256 1.00 94.12 274 LEU A CA 1
ATOM 2276 C C . LEU A 1 274 ? 6.113 4.897 -24.641 1.00 94.12 274 LEU A C 1
ATOM 2278 O O . LEU A 1 274 ? 6.643 4.745 -23.546 1.00 94.12 274 LEU A O 1
ATOM 2282 N N . GLU A 1 275 ? 5.668 3.869 -25.360 1.00 93.38 275 GLU A N 1
ATOM 2283 C CA . GLU A 1 275 ? 5.727 2.475 -24.908 1.00 93.38 275 GLU A CA 1
ATOM 2284 C C . GLU A 1 275 ? 7.171 2.029 -24.626 1.00 93.38 275 GLU A C 1
ATOM 2286 O O . GLU A 1 275 ? 7.477 1.495 -23.560 1.00 93.38 275 GLU A O 1
ATOM 2291 N N . THR A 1 276 ? 8.089 2.330 -25.550 1.00 92.19 276 THR A N 1
ATOM 2292 C CA . THR A 1 276 ? 9.506 1.968 -25.433 1.00 92.19 276 THR A CA 1
ATOM 2293 C C . THR A 1 276 ? 10.146 2.630 -24.216 1.00 92.19 276 THR A C 1
ATOM 2295 O O . THR A 1 276 ? 10.827 1.951 -23.448 1.00 92.19 276 THR A O 1
ATOM 2298 N N . ILE A 1 277 ? 9.933 3.936 -23.996 1.00 94.81 277 ILE A N 1
ATOM 2299 C CA . ILE A 1 277 ? 10.575 4.617 -22.862 1.00 94.81 277 ILE A CA 1
ATOM 2300 C C . ILE A 1 277 ? 10.004 4.165 -21.511 1.00 94.81 277 ILE A C 1
ATOM 2302 O O . ILE A 1 277 ? 10.772 4.030 -20.559 1.00 94.81 277 ILE A O 1
ATOM 2306 N N . LEU A 1 278 ? 8.703 3.866 -21.425 1.00 94.50 278 LEU A N 1
ATOM 2307 C CA . LEU A 1 278 ? 8.096 3.335 -20.200 1.00 94.50 278 LEU A CA 1
ATOM 2308 C C . LEU A 1 278 ? 8.594 1.917 -19.891 1.00 94.50 278 LEU A C 1
ATOM 2310 O O . LEU A 1 278 ? 8.950 1.638 -18.748 1.00 94.50 278 LEU A O 1
ATOM 2314 N N . ASN A 1 279 ? 8.719 1.051 -20.901 1.00 92.06 279 ASN A N 1
ATOM 2315 C CA . ASN A 1 279 ? 9.286 -0.290 -20.731 1.00 92.06 279 ASN A CA 1
ATOM 2316 C C . ASN A 1 279 ? 10.760 -0.240 -20.286 1.00 92.06 279 ASN A C 1
ATOM 2318 O O . ASN A 1 279 ? 11.160 -0.982 -19.386 1.00 92.06 279 ASN A O 1
ATOM 2322 N N . LEU A 1 280 ? 11.563 0.683 -20.830 1.00 91.94 280 LEU A N 1
ATOM 2323 C CA . LEU A 1 280 ? 12.937 0.923 -20.366 1.00 91.94 280 LEU A CA 1
ATOM 2324 C C . LEU A 1 280 ? 12.982 1.489 -18.931 1.00 91.94 280 LEU A C 1
ATOM 2326 O O . LEU A 1 280 ? 13.833 1.081 -18.142 1.00 91.94 280 LEU A O 1
ATOM 2330 N N . ALA A 1 281 ? 12.041 2.365 -18.563 1.00 93.19 281 ALA A N 1
ATOM 2331 C CA . ALA A 1 281 ? 11.888 2.913 -17.209 1.00 93.19 281 ALA A CA 1
ATOM 2332 C C . ALA A 1 281 ? 11.282 1.926 -16.186 1.00 93.19 281 ALA A C 1
ATOM 2334 O O . ALA A 1 281 ? 11.351 2.180 -14.983 1.00 93.19 281 ALA A O 1
ATOM 2335 N N . ALA A 1 282 ? 10.751 0.782 -16.626 1.00 92.00 282 ALA A N 1
ATOM 2336 C CA . ALA A 1 282 ? 10.289 -0.306 -15.759 1.00 92.00 282 ALA A CA 1
ATOM 2337 C C . ALA A 1 282 ? 11.277 -1.487 -15.668 1.00 92.00 282 ALA A C 1
ATOM 2339 O O . ALA A 1 282 ? 11.241 -2.239 -14.692 1.00 92.00 282 ALA A O 1
ATOM 2340 N N . ASN A 1 283 ? 12.181 -1.645 -16.645 1.00 86.88 283 ASN A N 1
ATOM 2341 C CA . ASN A 1 283 ? 13.049 -2.818 -16.785 1.00 86.88 283 ASN A CA 1
ATOM 2342 C C . ASN A 1 283 ? 13.871 -3.115 -15.503 1.00 86.88 283 ASN A C 1
ATOM 2344 O O . ASN A 1 283 ? 14.746 -2.326 -15.133 1.00 86.88 283 ASN A O 1
ATOM 2348 N N . PRO A 1 284 ? 13.642 -4.255 -14.820 1.00 80.50 284 PRO A N 1
ATOM 2349 C CA . PRO A 1 284 ? 14.264 -4.541 -13.528 1.00 80.50 284 PRO A CA 1
ATOM 2350 C C . PRO A 1 284 ? 15.735 -4.964 -13.620 1.00 80.50 284 PRO A C 1
ATOM 2352 O O . PRO A 1 284 ? 16.420 -4.943 -12.599 1.00 80.50 284 PRO A O 1
ATOM 2355 N N . ILE A 1 285 ? 16.225 -5.348 -14.804 1.00 79.88 285 ILE A N 1
ATOM 2356 C CA . ILE A 1 285 ? 17.535 -5.992 -14.974 1.00 79.88 285 ILE A CA 1
ATOM 2357 C C . ILE A 1 285 ? 18.677 -5.014 -14.633 1.00 79.88 285 ILE A C 1
ATOM 2359 O O . ILE A 1 285 ? 19.662 -5.402 -14.005 1.00 79.88 285 ILE A O 1
ATOM 2363 N N . TYR A 1 286 ? 18.534 -3.730 -14.987 1.00 81.25 286 TYR A N 1
ATOM 2364 C CA . TYR A 1 286 ? 19.604 -2.730 -14.878 1.00 81.25 286 TYR A CA 1
ATOM 2365 C C . TYR A 1 286 ? 19.131 -1.438 -14.187 1.00 81.25 286 TYR A C 1
ATOM 2367 O O . TYR A 1 286 ? 18.753 -0.473 -14.853 1.00 81.25 286 TYR A O 1
ATOM 2375 N N . PRO A 1 287 ? 19.214 -1.346 -12.844 1.00 86.56 287 PRO A N 1
ATOM 2376 C CA . PRO A 1 287 ? 18.681 -0.208 -12.088 1.00 86.56 287 PRO A CA 1
ATOM 2377 C C . PRO A 1 287 ? 19.183 1.174 -12.538 1.00 86.56 287 PRO A C 1
ATOM 2379 O O . PRO A 1 287 ? 18.420 2.135 -12.497 1.00 86.56 287 PRO A O 1
ATOM 2382 N N . LYS A 1 288 ? 20.437 1.288 -13.005 1.00 87.62 288 LYS A N 1
ATOM 2383 C CA . LYS A 1 288 ? 20.995 2.558 -13.508 1.00 87.62 288 LYS A CA 1
ATOM 2384 C C . LYS A 1 288 ? 20.386 2.997 -14.844 1.00 87.62 288 LYS A C 1
ATOM 2386 O O . LYS A 1 288 ? 20.063 4.171 -14.986 1.00 87.62 288 LYS A O 1
ATOM 2391 N N . THR A 1 289 ? 20.218 2.089 -15.810 1.00 88.81 289 THR A N 1
ATOM 2392 C CA . THR A 1 289 ? 19.593 2.442 -17.100 1.00 88.81 289 THR A CA 1
ATOM 2393 C C . THR A 1 289 ? 18.100 2.696 -16.925 1.00 88.81 289 THR A C 1
ATOM 2395 O O . THR A 1 289 ? 17.569 3.611 -17.551 1.00 88.81 289 THR A O 1
ATOM 2398 N N . ARG A 1 290 ? 17.441 1.972 -16.008 1.00 91.12 290 ARG A N 1
ATOM 2399 C CA . ARG A 1 290 ? 16.056 2.231 -15.599 1.00 91.12 290 ARG A CA 1
ATOM 2400 C C . ARG A 1 290 ? 15.882 3.659 -15.072 1.00 91.12 290 ARG A C 1
ATOM 2402 O O . ARG A 1 290 ? 15.039 4.399 -15.571 1.00 91.12 290 ARG A O 1
ATOM 2409 N N . GLU A 1 291 ? 16.737 4.073 -14.137 1.00 91.88 291 GLU A N 1
ATOM 2410 C CA . GLU A 1 291 ? 16.732 5.428 -13.568 1.00 91.88 291 GLU A CA 1
ATOM 2411 C C . GLU A 1 291 ? 17.011 6.511 -14.627 1.00 91.88 291 GLU A C 1
ATOM 2413 O O . GLU A 1 291 ? 16.322 7.527 -14.687 1.00 91.88 291 GLU A O 1
ATOM 2418 N N . MET A 1 292 ? 17.979 6.283 -15.522 1.00 93.19 292 MET A N 1
ATOM 2419 C CA . MET A 1 292 ? 18.261 7.205 -16.630 1.00 93.19 292 MET A CA 1
ATOM 2420 C C . MET A 1 292 ? 17.111 7.281 -17.649 1.00 93.19 292 MET A C 1
ATOM 2422 O O . MET A 1 292 ? 16.842 8.358 -18.179 1.00 93.19 292 MET A O 1
ATOM 2426 N N . SER A 1 293 ? 16.407 6.174 -17.902 1.00 94.69 293 SER A N 1
ATOM 2427 C CA . SER A 1 293 ? 15.225 6.131 -18.780 1.00 94.69 293 SER A CA 1
ATOM 2428 C C . SER A 1 293 ? 14.059 6.907 -18.181 1.00 94.69 293 SER A C 1
ATOM 2430 O O . SER A 1 293 ? 13.450 7.730 -18.864 1.00 94.69 293 SER A O 1
ATOM 2432 N N . LEU A 1 294 ? 13.802 6.708 -16.884 1.00 95.19 294 LEU A N 1
ATOM 2433 C CA . LEU A 1 294 ? 12.827 7.485 -16.125 1.00 95.19 294 LEU A CA 1
ATOM 2434 C C . LEU A 1 294 ? 13.171 8.978 -16.166 1.00 95.19 294 LEU A C 1
ATOM 2436 O O . LEU A 1 294 ? 12.310 9.789 -16.499 1.00 95.19 294 LEU A O 1
ATOM 2440 N N . LYS A 1 295 ? 14.435 9.350 -15.922 1.00 94.75 295 LYS A N 1
ATOM 2441 C CA . LYS A 1 295 ? 14.886 10.742 -16.042 1.00 94.75 295 LYS A CA 1
ATOM 2442 C C . LYS A 1 295 ? 14.635 11.308 -17.444 1.00 94.75 295 LYS A C 1
ATOM 2444 O O . LYS A 1 295 ? 14.070 12.391 -17.564 1.00 94.75 295 LYS A O 1
ATOM 2449 N N . TYR A 1 296 ? 14.988 10.573 -18.500 1.00 96.00 296 TYR A N 1
ATOM 2450 C CA . TYR A 1 296 ? 14.745 11.004 -19.880 1.00 96.00 296 TYR A CA 1
ATOM 2451 C C . TYR A 1 296 ? 13.246 11.183 -20.185 1.00 96.00 296 TYR A C 1
ATOM 2453 O O . TYR A 1 296 ? 12.874 12.159 -20.838 1.00 96.00 296 TYR A O 1
ATOM 2461 N N . PHE A 1 297 ? 12.376 10.299 -19.680 1.00 96.31 297 PHE A N 1
ATOM 2462 C CA . PHE A 1 297 ? 10.919 10.461 -19.754 1.00 96.31 297 PHE A CA 1
ATOM 2463 C C . PHE A 1 297 ? 10.447 11.733 -19.033 1.00 96.31 297 PHE A C 1
ATOM 2465 O O . PHE A 1 297 ? 9.779 12.567 -19.643 1.00 96.31 297 PHE A O 1
ATOM 2472 N N . VAL A 1 298 ? 10.847 11.915 -17.771 1.00 95.38 298 VAL A N 1
ATOM 2473 C CA . VAL A 1 298 ? 10.443 13.034 -16.900 1.00 95.38 298 VAL A CA 1
ATOM 2474 C C . VAL A 1 298 ? 10.923 14.394 -17.424 1.00 95.38 298 VAL A C 1
ATOM 2476 O O . VAL A 1 298 ? 10.194 15.385 -17.307 1.00 95.38 298 VAL A O 1
ATOM 2479 N N . ASP A 1 299 ? 12.125 14.456 -18.002 1.00 95.06 299 ASP A N 1
ATOM 2480 C CA . ASP A 1 299 ? 12.706 15.680 -18.572 1.00 95.06 299 ASP A CA 1
ATOM 2481 C C . ASP A 1 299 ? 12.051 16.059 -19.916 1.00 95.06 299 ASP A C 1
ATOM 2483 O O . ASP A 1 299 ? 11.889 17.241 -20.209 1.00 95.06 299 ASP A O 1
ATOM 2487 N N . ASN A 1 300 ? 11.619 15.075 -20.719 1.00 95.31 300 ASN A N 1
ATOM 2488 C CA . ASN A 1 300 ? 11.001 15.300 -22.037 1.00 95.31 300 ASN A CA 1
ATOM 2489 C C . ASN A 1 300 ? 9.461 15.222 -22.026 1.00 95.31 300 ASN A C 1
ATOM 2491 O O . ASN A 1 300 ? 8.841 15.329 -23.088 1.00 95.31 300 ASN A O 1
ATOM 2495 N N . PHE A 1 301 ? 8.833 15.040 -20.857 1.00 96.06 301 PHE A N 1
ATOM 2496 C CA . PHE A 1 301 ? 7.407 14.724 -20.727 1.00 96.06 301 PHE A CA 1
ATOM 2497 C C . PHE A 1 301 ? 6.502 15.692 -21.499 1.00 96.06 301 PHE A C 1
ATOM 2499 O O . PHE A 1 301 ? 5.841 15.275 -22.449 1.00 96.06 301 PHE A O 1
ATOM 2506 N N . TYR A 1 302 ? 6.524 16.988 -21.167 1.00 95.19 302 TYR A N 1
ATOM 2507 C CA . TYR A 1 302 ? 5.644 17.976 -21.805 1.00 95.19 302 TYR A CA 1
ATOM 2508 C C . TYR A 1 302 ? 5.953 18.217 -23.287 1.00 95.19 302 TYR A C 1
ATOM 2510 O O . TYR A 1 302 ? 5.043 18.548 -24.041 1.00 95.19 302 TYR A O 1
ATOM 2518 N N . ILE A 1 303 ? 7.214 18.046 -23.701 1.00 94.38 303 ILE A N 1
ATOM 2519 C CA . ILE A 1 303 ? 7.679 18.318 -25.070 1.00 94.38 303 ILE A CA 1
ATOM 2520 C C . ILE A 1 303 ? 7.269 17.189 -26.026 1.00 94.38 303 ILE A C 1
ATOM 2522 O O . ILE A 1 303 ? 6.961 17.447 -27.189 1.00 94.38 303 ILE A O 1
ATOM 2526 N N . LYS A 1 304 ? 7.284 15.937 -25.550 1.00 94.69 304 LYS A N 1
ATOM 2527 C CA . LYS A 1 304 ? 7.213 14.750 -26.414 1.00 94.69 304 LYS A CA 1
ATOM 2528 C C . LYS A 1 304 ? 6.108 13.757 -26.058 1.00 94.69 304 LYS A C 1
ATOM 2530 O O . LYS A 1 304 ? 5.510 13.182 -26.964 1.00 94.69 304 LYS A O 1
ATOM 2535 N N . TYR A 1 305 ? 5.861 13.516 -24.772 1.00 96.25 305 TYR A N 1
ATOM 2536 C CA . TYR A 1 305 ? 5.035 12.390 -24.320 1.00 96.25 305 TYR A CA 1
ATOM 2537 C C . TYR A 1 305 ? 3.622 12.801 -23.896 1.00 96.25 305 TYR A C 1
ATOM 2539 O O . TYR A 1 305 ? 2.686 12.059 -24.173 1.00 96.25 305 TYR A O 1
ATOM 2547 N N . SER A 1 306 ? 3.452 13.990 -23.314 1.00 94.94 306 SER A N 1
ATOM 2548 C CA . SER A 1 306 ? 2.189 14.532 -22.779 1.00 94.94 306 SER A CA 1
ATOM 2549 C C . SER A 1 306 ? 0.981 14.365 -23.708 1.00 94.94 306 SER A C 1
ATOM 2551 O O . SER A 1 306 ? -0.073 13.924 -23.272 1.00 94.94 306 SER A O 1
ATOM 2553 N N . LYS A 1 307 ? 1.139 14.645 -25.009 1.00 94.31 307 LYS A N 1
ATOM 2554 C CA . LYS A 1 307 ? 0.068 14.532 -26.017 1.00 94.31 307 LYS A CA 1
ATOM 2555 C C . LYS A 1 307 ? -0.447 13.098 -26.220 1.00 94.31 307 LYS A C 1
ATOM 2557 O O . LYS A 1 307 ? -1.576 12.916 -26.669 1.00 94.31 307 LYS A O 1
ATOM 2562 N N . PHE A 1 308 ? 0.385 12.098 -25.944 1.00 93.25 308 PHE A N 1
ATOM 2563 C CA . PHE A 1 308 ? 0.083 10.675 -26.135 1.00 93.25 308 PHE A CA 1
ATOM 2564 C C . PHE A 1 308 ? -0.100 9.928 -24.809 1.00 93.25 308 PHE A C 1
ATOM 2566 O O . PHE A 1 308 ? -0.511 8.772 -24.814 1.00 93.25 308 PHE A O 1
ATOM 2573 N N . TYR A 1 309 ? 0.226 10.567 -23.686 1.00 95.75 309 TYR A N 1
ATOM 2574 C CA . TYR A 1 309 ? 0.177 9.971 -22.364 1.00 95.75 309 TYR A CA 1
ATOM 2575 C C . TYR A 1 309 ? -1.219 10.122 -21.760 1.00 95.75 309 TYR A C 1
ATOM 2577 O O . TYR A 1 309 ? -1.661 11.230 -21.464 1.00 95.75 309 TYR A O 1
ATOM 2585 N N . LYS A 1 310 ? -1.894 8.992 -21.552 1.00 94.62 310 LYS A N 1
ATOM 2586 C CA . LYS A 1 310 ? -3.137 8.894 -20.785 1.00 94.62 310 LYS A CA 1
ATOM 2587 C C . LYS A 1 310 ? -2.901 7.880 -19.669 1.00 94.62 310 LYS A C 1
ATOM 2589 O O . LYS A 1 310 ? -2.673 6.717 -20.007 1.00 94.62 310 LYS A O 1
ATOM 2594 N N . PRO A 1 311 ? -2.903 8.272 -18.386 1.00 92.19 311 PRO A N 1
ATOM 2595 C CA . PRO A 1 311 ? -2.578 7.365 -17.287 1.00 92.19 311 PRO A CA 1
ATOM 2596 C C . PRO A 1 311 ? -3.362 6.048 -17.335 1.00 92.19 311 PRO A C 1
ATOM 2598 O O . PRO A 1 311 ? -2.776 4.982 -17.188 1.00 92.19 311 PRO A O 1
ATOM 2601 N N . GLU A 1 312 ? -4.658 6.124 -17.637 1.00 90.81 312 GLU A N 1
ATOM 2602 C CA . GLU A 1 312 ? -5.614 5.011 -17.619 1.00 90.81 312 GLU A CA 1
ATOM 2603 C C . GLU A 1 312 ? -5.323 3.919 -18.665 1.00 90.81 312 GLU A C 1
ATOM 2605 O O . GLU A 1 312 ? -5.825 2.804 -18.538 1.00 90.81 312 GLU A O 1
ATOM 2610 N N . GLU A 1 313 ? -4.520 4.225 -19.690 1.00 92.62 313 GLU A N 1
ATOM 2611 C CA . GLU A 1 313 ? -4.080 3.275 -20.724 1.00 92.62 313 GLU A CA 1
ATOM 2612 C C . GLU A 1 313 ? -2.685 2.672 -20.412 1.00 92.62 313 GLU A C 1
ATOM 2614 O O . GLU A 1 313 ? -2.203 1.823 -21.163 1.00 92.62 313 GLU A O 1
ATOM 2619 N N . ILE A 1 314 ? -2.021 3.071 -19.313 1.00 92.69 314 ILE A N 1
ATOM 2620 C CA . ILE A 1 314 ? -0.654 2.643 -18.958 1.00 92.69 314 ILE A CA 1
ATOM 2621 C C . ILE A 1 314 ? -0.649 1.534 -17.896 1.00 92.69 314 ILE A C 1
ATOM 2623 O O . ILE A 1 314 ? -0.665 1.792 -16.692 1.00 92.69 314 ILE A O 1
ATOM 2627 N N . ASP A 1 315 ? -0.476 0.285 -18.339 1.00 91.44 315 ASP A N 1
ATOM 2628 C CA . ASP A 1 315 ? -0.350 -0.882 -17.447 1.00 91.44 315 ASP A CA 1
ATOM 2629 C C . ASP A 1 315 ? 1.096 -1.178 -16.977 1.00 91.44 315 ASP A C 1
ATOM 2631 O O . ASP A 1 315 ? 1.410 -2.265 -16.494 1.00 91.44 315 ASP A O 1
ATOM 2635 N N . VAL A 1 316 ? 2.014 -0.215 -17.110 1.00 93.38 316 VAL A N 1
ATOM 2636 C CA . VAL A 1 316 ? 3.449 -0.406 -16.832 1.00 93.38 316 VAL A CA 1
ATOM 2637 C C . VAL A 1 316 ? 3.824 0.117 -15.441 1.00 93.38 316 VAL A C 1
ATOM 2639 O O . VAL A 1 316 ? 3.574 1.275 -15.107 1.00 93.38 316 VAL A O 1
ATOM 2642 N N . ALA A 1 317 ? 4.491 -0.711 -14.632 1.00 94.94 317 ALA A N 1
ATOM 2643 C CA . ALA A 1 317 ? 4.977 -0.329 -13.304 1.00 94.94 317 ALA A CA 1
ATOM 2644 C C . ALA A 1 317 ? 6.335 0.405 -13.373 1.00 94.94 317 ALA A C 1
ATOM 2646 O O . ALA A 1 317 ? 7.376 -0.161 -13.038 1.00 94.94 317 ALA A O 1
ATOM 2647 N N . PHE A 1 318 ? 6.331 1.658 -13.841 1.00 95.25 318 PHE A N 1
ATOM 2648 C CA . PHE A 1 318 ? 7.544 2.467 -14.068 1.00 95.25 318 PHE A CA 1
ATOM 2649 C C . PHE A 1 318 ? 7.820 3.537 -12.991 1.00 95.25 318 PHE A C 1
ATOM 2651 O O . PHE A 1 318 ? 8.881 4.162 -13.015 1.00 95.25 318 PHE A O 1
ATOM 2658 N N . LEU A 1 319 ? 6.901 3.766 -12.045 1.00 95.44 319 LEU A N 1
ATOM 2659 C CA . LEU A 1 319 ? 7.051 4.817 -11.033 1.00 95.44 319 LEU A CA 1
ATOM 2660 C C . LEU A 1 319 ? 7.775 4.282 -9.783 1.00 95.44 319 LEU A C 1
ATOM 2662 O O . LEU A 1 319 ? 7.246 3.378 -9.130 1.00 95.44 319 LEU A O 1
ATOM 2666 N N . PRO A 1 320 ? 8.954 4.813 -9.405 1.00 95.19 320 PRO A N 1
ATOM 2667 C CA . PRO A 1 320 ? 9.649 4.403 -8.190 1.00 95.19 320 PRO A CA 1
ATOM 2668 C C . PRO A 1 320 ? 8.907 4.880 -6.941 1.00 95.19 320 PRO A C 1
ATOM 2670 O O . PRO A 1 320 ? 8.324 5.968 -6.916 1.00 95.19 320 PRO A O 1
ATOM 2673 N N . CYS A 1 321 ? 8.982 4.084 -5.877 1.00 95.06 321 CYS A N 1
ATOM 2674 C CA . CYS A 1 321 ? 8.352 4.397 -4.599 1.00 95.06 321 CYS A CA 1
ATOM 2675 C C . CYS A 1 321 ? 9.380 4.845 -3.543 1.00 95.06 321 CYS A C 1
ATOM 2677 O O . CYS A 1 321 ? 10.527 4.409 -3.562 1.00 95.06 321 CYS A O 1
ATOM 2679 N N . SER A 1 322 ? 8.983 5.708 -2.602 1.00 92.31 322 SER A N 1
ATOM 2680 C CA . SER A 1 322 ? 9.836 6.147 -1.480 1.00 92.31 322 SER A CA 1
ATOM 2681 C C . SER A 1 322 ? 9.851 5.149 -0.318 1.00 92.31 322 SER A C 1
ATOM 2683 O O . SER A 1 322 ? 10.837 5.040 0.406 1.00 92.31 322 SER A O 1
ATOM 2685 N N . ASN A 1 323 ? 8.757 4.406 -0.129 1.00 90.38 323 ASN A N 1
ATOM 2686 C CA . ASN A 1 323 ? 8.572 3.471 0.982 1.00 90.38 323 ASN A CA 1
ATOM 2687 C C . ASN A 1 323 ? 8.902 2.007 0.644 1.00 90.38 323 ASN A C 1
ATOM 2689 O O . ASN A 1 323 ? 8.716 1.136 1.492 1.00 90.38 323 ASN A O 1
ATOM 2693 N N . SER A 1 324 ? 9.387 1.719 -0.566 1.00 84.62 324 SER A N 1
ATOM 2694 C CA . SER A 1 324 ? 9.848 0.387 -0.967 1.00 84.62 324 SER A CA 1
ATOM 2695 C C . SER A 1 324 ? 10.838 0.479 -2.129 1.00 84.62 324 SER A C 1
ATOM 2697 O O . SER A 1 324 ? 10.772 1.409 -2.924 1.00 84.62 324 SER A O 1
ATOM 2699 N N . ASN A 1 325 ? 11.679 -0.542 -2.311 1.00 83.00 325 ASN A N 1
ATOM 2700 C CA . ASN A 1 325 ? 12.521 -0.677 -3.511 1.00 83.00 325 ASN A CA 1
ATOM 2701 C C . ASN A 1 325 ? 11.723 -1.115 -4.763 1.00 83.00 325 ASN A C 1
ATOM 2703 O O . ASN A 1 325 ? 12.316 -1.479 -5.781 1.00 83.00 325 ASN A O 1
ATOM 2707 N N . SER A 1 326 ? 10.388 -1.140 -4.678 1.00 88.38 326 SER A N 1
ATOM 2708 C CA . SER A 1 326 ? 9.500 -1.549 -5.764 1.00 88.38 326 SER A CA 1
ATOM 2709 C C . SER A 1 326 ? 9.075 -0.359 -6.620 1.00 88.38 326 SER A C 1
ATOM 2711 O O . SER A 1 326 ? 9.153 0.801 -6.210 1.00 88.38 326 SER A O 1
ATOM 2713 N N . TYR A 1 327 ? 8.644 -0.673 -7.836 1.00 93.00 327 TYR A N 1
ATOM 2714 C CA . TYR A 1 327 ? 8.030 0.282 -8.742 1.00 93.00 327 TYR A CA 1
ATOM 2715 C C . TYR A 1 327 ? 6.519 -0.009 -8.796 1.00 93.00 327 TYR A C 1
ATOM 2717 O O . TYR A 1 327 ? 6.052 -1.065 -8.346 1.00 93.00 327 TYR A O 1
ATOM 2725 N N . ALA A 1 328 ? 5.745 0.957 -9.272 1.00 94.75 328 ALA A N 1
ATOM 2726 C CA . ALA A 1 328 ? 4.289 0.939 -9.244 1.00 94.75 328 ALA A CA 1
ATOM 2727 C C . ALA A 1 328 ? 3.700 1.458 -10.556 1.00 94.75 328 ALA A C 1
ATOM 2729 O O . ALA A 1 328 ? 4.321 2.271 -11.251 1.00 94.75 328 ALA A O 1
ATOM 2730 N N . LYS A 1 329 ? 2.486 1.003 -10.874 1.00 95.56 329 LYS A N 1
ATOM 2731 C CA . LYS A 1 329 ? 1.606 1.694 -11.828 1.00 95.56 329 LYS A CA 1
ATOM 2732 C C . LYS A 1 329 ? 1.080 2.981 -11.184 1.00 95.56 329 LYS A C 1
ATOM 2734 O O . LYS A 1 329 ? 1.057 3.095 -9.960 1.00 95.56 329 LYS A O 1
ATOM 2739 N N . HIS A 1 330 ? 0.599 3.926 -11.989 1.00 93.94 330 HIS A N 1
ATOM 2740 C CA . HIS A 1 330 ? 0.029 5.186 -11.487 1.00 93.94 330 HIS A CA 1
ATOM 2741 C C . HIS A 1 330 ? -1.155 4.988 -10.514 1.00 93.94 330 HIS A C 1
ATOM 2743 O O . HIS A 1 330 ? -1.387 5.803 -9.625 1.00 93.94 330 HIS A O 1
ATOM 2749 N N . SER A 1 331 ? -1.892 3.886 -10.672 1.00 92.94 331 SER A N 1
ATOM 2750 C CA . SER A 1 331 ? -3.024 3.490 -9.836 1.00 92.94 331 SER A CA 1
ATOM 2751 C C . SER A 1 331 ? -2.620 2.812 -8.521 1.00 92.94 331 SER A C 1
ATOM 2753 O O . SER A 1 331 ? -3.419 2.820 -7.587 1.00 92.94 331 SER A O 1
ATOM 2755 N N . GLU A 1 332 ? -1.404 2.261 -8.438 1.00 93.94 332 GLU A N 1
ATOM 2756 C CA . GLU A 1 332 ? -0.887 1.458 -7.317 1.00 93.94 332 GLU A CA 1
ATOM 2757 C C . GLU A 1 332 ? -0.100 2.270 -6.274 1.00 93.94 332 GLU A C 1
ATOM 2759 O O . GLU A 1 332 ? 0.262 1.728 -5.225 1.00 93.94 332 GLU A O 1
ATOM 2764 N N . CYS A 1 333 ? 0.220 3.536 -6.560 1.00 95.38 333 CYS A N 1
ATOM 2765 C CA . CYS A 1 333 ? 0.926 4.427 -5.643 1.00 95.38 333 CYS A CA 1
ATOM 2766 C C . CYS A 1 333 ? 0.214 5.773 -5.463 1.00 95.38 333 CYS A C 1
ATOM 2768 O O . CYS A 1 333 ? -0.676 6.139 -6.230 1.00 95.38 333 CYS A O 1
ATOM 2770 N N . PHE A 1 334 ? 0.602 6.493 -4.408 1.00 96.38 334 PHE A N 1
ATOM 2771 C CA . PHE A 1 334 ? -0.071 7.711 -3.958 1.00 96.38 334 PHE A CA 1
ATOM 2772 C C . PHE A 1 334 ? 0.918 8.821 -3.595 1.00 96.38 334 PHE A C 1
ATOM 2774 O O . PHE A 1 334 ? 2.107 8.568 -3.373 1.00 96.38 334 PHE A O 1
ATOM 2781 N N . ILE A 1 335 ? 0.419 10.059 -3.550 1.00 96.38 335 ILE A N 1
ATOM 2782 C CA . ILE A 1 335 ? 1.211 11.254 -3.217 1.00 96.38 335 ILE A CA 1
ATOM 2783 C C . ILE A 1 335 ? 1.229 11.518 -1.702 1.00 96.38 335 ILE A C 1
ATOM 2785 O O . ILE A 1 335 ? 2.252 11.968 -1.190 1.00 96.38 335 ILE A O 1
ATOM 2789 N N . ASN A 1 336 ? 0.134 11.246 -0.980 1.00 94.38 336 ASN A N 1
ATOM 2790 C CA . ASN A 1 336 ? 0.055 11.495 0.460 1.00 94.38 336 ASN A CA 1
ATOM 2791 C C . ASN A 1 336 ? 0.812 10.428 1.268 1.00 94.38 336 ASN A C 1
ATOM 2793 O O . ASN A 1 336 ? 0.408 9.265 1.309 1.00 94.38 336 ASN A O 1
ATOM 2797 N N . ASP A 1 337 ? 1.858 10.845 1.981 1.00 93.94 337 ASP A N 1
ATOM 2798 C CA . ASP A 1 337 ? 2.710 9.968 2.792 1.00 93.94 337 ASP A CA 1
ATOM 2799 C C . ASP A 1 337 ? 1.964 9.259 3.926 1.00 93.94 337 ASP A C 1
ATOM 2801 O O . ASP A 1 337 ? 2.367 8.159 4.310 1.00 93.94 337 ASP A O 1
ATOM 2805 N N . GLU A 1 338 ? 0.860 9.826 4.426 1.00 91.56 338 GLU A N 1
ATOM 2806 C CA . GLU A 1 338 ? 0.048 9.197 5.475 1.00 91.56 338 GLU A CA 1
ATOM 2807 C C . GLU A 1 338 ? -0.492 7.823 5.037 1.00 91.56 338 GLU A C 1
ATOM 2809 O O . GLU A 1 338 ? -0.556 6.905 5.854 1.00 91.56 338 GLU A O 1
ATOM 2814 N N . CYS A 1 339 ? -0.763 7.615 3.738 1.00 91.94 339 CYS A N 1
ATOM 2815 C CA . CYS A 1 339 ? -1.268 6.337 3.209 1.00 91.94 339 CYS A CA 1
ATOM 2816 C C . CYS A 1 339 ? -0.304 5.162 3.470 1.00 91.94 339 CYS A C 1
ATOM 2818 O O . CYS A 1 339 ? -0.728 4.003 3.511 1.00 91.94 339 CYS A O 1
ATOM 2820 N N . LYS A 1 340 ? 0.992 5.445 3.684 1.00 92.75 340 LYS A N 1
ATOM 2821 C CA . LYS A 1 340 ? 2.022 4.448 4.014 1.00 92.75 340 LYS A CA 1
ATOM 2822 C C . LYS A 1 340 ? 1.647 3.605 5.233 1.00 92.75 340 LYS A C 1
ATOM 2824 O O . LYS A 1 340 ? 2.051 2.444 5.288 1.00 92.75 340 LYS A O 1
ATOM 2829 N N . ILE A 1 341 ? 0.887 4.151 6.189 1.00 91.69 341 ILE A N 1
ATOM 2830 C CA . ILE A 1 341 ? 0.521 3.427 7.415 1.00 91.69 341 ILE A CA 1
ATOM 2831 C C . ILE A 1 341 ? -0.356 2.197 7.140 1.00 91.69 341 ILE A C 1
ATOM 2833 O O . ILE A 1 341 ? -0.259 1.198 7.847 1.00 91.69 341 ILE A O 1
ATOM 2837 N N . MET A 1 342 ? -1.150 2.238 6.067 1.00 91.88 342 MET A N 1
ATOM 2838 C CA . MET A 1 342 ? -1.969 1.117 5.593 1.00 91.88 342 MET A CA 1
ATOM 2839 C C . MET A 1 342 ? -1.239 0.241 4.556 1.00 91.88 342 MET A C 1
ATOM 2841 O O . MET A 1 342 ? -1.860 -0.581 3.891 1.00 91.88 342 MET A O 1
ATOM 2845 N N . GLY A 1 343 ? 0.077 0.415 4.391 1.00 90.56 343 GLY A N 1
ATOM 2846 C CA . GLY A 1 343 ? 0.898 -0.366 3.461 1.00 90.56 343 GLY A CA 1
ATOM 2847 C C . GLY A 1 343 ? 0.843 0.085 1.997 1.00 90.56 343 GLY A C 1
ATOM 2848 O O . GLY A 1 343 ? 1.517 -0.518 1.161 1.00 90.56 343 GLY A O 1
ATOM 2849 N N . PHE A 1 344 ? 0.102 1.147 1.664 1.00 94.00 344 PHE A N 1
ATOM 2850 C CA . PHE A 1 344 ? 0.050 1.666 0.295 1.00 94.00 344 PHE A CA 1
ATOM 2851 C C . PHE A 1 344 ? 1.415 2.203 -0.162 1.00 94.00 344 PHE A C 1
ATOM 2853 O O . PHE A 1 344 ? 2.167 2.798 0.616 1.00 94.00 344 PHE A O 1
ATOM 2860 N N . LYS A 1 345 ? 1.752 2.004 -1.443 1.00 95.94 345 LYS A N 1
ATOM 2861 C CA . LYS A 1 345 ? 2.997 2.520 -2.027 1.00 95.94 345 LYS A CA 1
ATOM 2862 C C . LYS A 1 345 ? 2.922 4.043 -2.176 1.00 95.94 345 LYS A C 1
ATOM 2864 O O . LYS A 1 345 ? 1.905 4.582 -2.600 1.00 95.94 345 LYS A O 1
ATOM 2869 N N . ILE A 1 346 ? 4.017 4.730 -1.881 1.00 96.19 346 ILE A N 1
ATOM 2870 C CA . ILE A 1 346 ? 4.133 6.190 -1.978 1.00 96.19 346 ILE A CA 1
ATOM 2871 C C . ILE A 1 346 ? 5.119 6.533 -3.088 1.00 96.19 346 ILE A C 1
ATOM 2873 O O . ILE A 1 346 ? 6.210 5.964 -3.104 1.00 96.19 346 ILE A O 1
ATOM 2877 N N . ILE A 1 347 ? 4.778 7.453 -3.995 1.00 96.25 347 ILE A N 1
ATOM 2878 C CA . ILE A 1 347 ? 5.693 7.879 -5.068 1.00 96.25 347 ILE A CA 1
ATOM 2879 C C . ILE A 1 347 ? 6.967 8.531 -4.496 1.00 96.25 347 ILE A C 1
ATOM 2881 O O . ILE A 1 347 ? 6.933 9.230 -3.477 1.00 96.25 347 ILE A O 1
ATOM 2885 N N . ARG A 1 348 ? 8.112 8.298 -5.150 1.00 95.44 348 ARG A N 1
ATOM 2886 C CA . ARG A 1 348 ? 9.398 8.900 -4.774 1.00 95.44 348 ARG A CA 1
ATOM 2887 C C . ARG A 1 348 ? 9.323 10.434 -4.744 1.00 95.44 348 ARG A C 1
ATOM 2889 O O . ARG A 1 348 ? 8.645 11.060 -5.557 1.00 95.44 348 ARG A O 1
ATOM 2896 N N . GLU A 1 349 ? 9.999 11.025 -3.762 1.00 94.12 349 GLU A N 1
ATOM 2897 C CA . GLU A 1 349 ? 9.826 12.424 -3.353 1.00 94.12 349 GLU A CA 1
ATOM 2898 C C . GLU A 1 349 ? 10.124 13.443 -4.464 1.00 94.12 349 GLU A C 1
ATOM 2900 O O . GLU A 1 349 ? 9.361 14.389 -4.659 1.00 94.12 349 GLU A O 1
ATOM 2905 N N . ASP A 1 350 ? 11.162 13.192 -5.262 1.00 93.50 350 ASP A N 1
ATOM 2906 C CA . ASP A 1 350 ? 11.574 13.993 -6.422 1.00 93.50 350 ASP A CA 1
ATOM 2907 C C . ASP A 1 350 ? 10.523 14.060 -7.545 1.00 93.50 350 ASP A C 1
ATOM 2909 O O . ASP A 1 350 ? 10.548 14.985 -8.358 1.00 93.50 350 ASP A O 1
ATOM 2913 N N . LEU A 1 351 ? 9.586 13.108 -7.587 1.00 95.00 351 LEU A N 1
ATOM 2914 C CA . LEU A 1 351 ? 8.530 13.036 -8.598 1.00 95.00 351 LEU A CA 1
ATOM 2915 C C . LEU A 1 351 ? 7.195 13.632 -8.132 1.00 95.00 351 LEU A C 1
ATOM 2917 O O . LEU A 1 351 ? 6.311 13.834 -8.965 1.00 95.00 351 LEU A O 1
ATOM 2921 N N . ARG A 1 352 ? 7.025 13.946 -6.838 1.00 94.00 352 ARG A N 1
ATOM 2922 C CA . ARG A 1 352 ? 5.736 14.400 -6.265 1.00 94.00 352 ARG A CA 1
ATOM 2923 C C . ARG A 1 352 ? 5.165 15.640 -6.956 1.00 94.00 352 ARG A C 1
ATOM 2925 O O . ARG A 1 352 ? 3.956 15.729 -7.134 1.00 94.00 352 ARG A O 1
ATOM 2932 N N . SER A 1 353 ? 6.025 16.554 -7.404 1.00 93.31 353 SER A N 1
ATOM 2933 C CA . SER A 1 353 ? 5.636 17.774 -8.130 1.00 93.31 353 SER A CA 1
ATOM 2934 C C . SER A 1 353 ? 5.033 17.516 -9.518 1.00 93.31 353 SER A C 1
ATOM 2936 O O . SER A 1 353 ? 4.269 18.347 -9.998 1.00 93.31 353 SER A O 1
ATOM 2938 N N . LYS A 1 354 ? 5.343 16.370 -10.142 1.00 93.81 354 LYS A N 1
ATOM 2939 C CA . LYS A 1 354 ? 4.815 15.920 -11.446 1.00 93.81 354 LYS A CA 1
ATOM 2940 C C . LYS A 1 354 ? 3.855 14.729 -11.328 1.00 93.81 354 LYS A C 1
ATOM 2942 O O . LYS A 1 354 ? 3.327 14.256 -12.326 1.00 93.81 354 LYS A O 1
ATOM 2947 N N . ALA A 1 355 ? 3.611 14.227 -10.119 1.00 93.94 355 ALA A N 1
ATOM 2948 C CA . ALA A 1 355 ? 2.845 13.002 -9.896 1.00 93.94 355 ALA A CA 1
ATOM 2949 C C . ALA A 1 355 ? 1.400 13.089 -10.428 1.00 93.94 355 ALA A C 1
ATOM 2951 O O . ALA A 1 355 ? 0.880 12.105 -10.950 1.00 93.94 355 ALA A O 1
ATOM 2952 N N . GLY A 1 356 ? 0.787 14.279 -10.375 1.00 92.88 356 GLY A N 1
ATOM 2953 C CA . GLY A 1 356 ? -0.523 14.534 -10.981 1.00 92.88 356 GLY A CA 1
ATOM 2954 C C . GLY A 1 356 ? -0.533 14.369 -12.506 1.00 92.88 356 GLY A C 1
ATOM 2955 O O . GLY A 1 356 ? -1.463 13.768 -13.037 1.00 92.88 356 GLY A O 1
ATOM 2956 N N . ASP A 1 357 ? 0.526 14.800 -13.203 1.00 93.88 357 ASP A N 1
ATOM 2957 C CA . ASP A 1 357 ? 0.673 14.607 -14.657 1.00 93.88 357 ASP A CA 1
ATOM 2958 C C . ASP A 1 357 ? 0.826 13.125 -15.035 1.00 93.88 357 ASP A C 1
ATOM 2960 O O . ASP A 1 357 ? 0.471 12.714 -16.138 1.00 93.88 357 ASP A O 1
ATOM 2964 N N . PHE A 1 358 ? 1.339 12.311 -14.108 1.00 95.12 358 PHE A N 1
ATOM 2965 C CA . PHE A 1 358 ? 1.454 10.859 -14.252 1.00 95.12 358 PHE A CA 1
ATOM 2966 C C . PHE A 1 358 ? 0.179 10.110 -13.820 1.00 95.12 358 PHE A C 1
ATOM 2968 O O . PHE A 1 358 ? 0.183 8.884 -13.778 1.00 95.12 358 PHE A O 1
ATOM 2975 N N . GLY A 1 359 ? -0.906 10.817 -13.475 1.00 94.06 359 GLY A N 1
ATOM 2976 C CA . GLY A 1 359 ? -2.171 10.224 -13.023 1.00 94.06 359 GLY A CA 1
ATOM 2977 C C . GLY A 1 359 ? -2.104 9.524 -11.665 1.00 94.06 359 GLY A C 1
ATOM 2978 O O . GLY A 1 359 ? -2.919 8.638 -11.388 1.00 94.06 359 GLY A O 1
ATOM 2979 N N . VAL A 1 360 ? -1.133 9.896 -10.827 1.00 96.50 360 VAL A N 1
ATOM 2980 C CA . VAL A 1 360 ? -0.981 9.386 -9.460 1.00 96.50 360 VAL A CA 1
ATOM 2981 C C . VAL A 1 360 ? -1.916 10.159 -8.538 1.00 96.50 360 VAL A C 1
ATOM 2983 O O . VAL A 1 360 ? -1.934 11.392 -8.520 1.00 96.50 360 VAL A O 1
ATOM 2986 N N . ARG A 1 361 ? -2.719 9.433 -7.761 1.00 95.06 361 ARG A N 1
ATOM 2987 C CA . ARG A 1 361 ? -3.750 10.028 -6.900 1.00 95.06 361 ARG A CA 1
ATOM 2988 C C . ARG A 1 361 ? -3.160 10.527 -5.581 1.00 95.06 361 ARG A C 1
ATOM 2990 O O . ARG A 1 361 ? -2.168 10.004 -5.082 1.00 95.06 361 ARG A O 1
ATOM 2997 N N . GLN A 1 362 ? -3.814 11.519 -4.975 1.00 94.50 362 GLN A N 1
ATOM 2998 C CA . GLN A 1 362 ? -3.440 11.996 -3.638 1.00 94.50 362 GLN A CA 1
ATOM 2999 C C . GLN A 1 362 ? -3.630 10.909 -2.574 1.00 94.50 362 GLN A C 1
ATOM 3001 O O . GLN A 1 362 ? -2.702 10.632 -1.823 1.00 94.50 362 GLN A O 1
ATOM 3006 N N . ASN A 1 363 ? -4.797 10.258 -2.563 1.00 94.69 363 ASN A N 1
ATOM 3007 C CA . ASN A 1 363 ? -5.162 9.190 -1.631 1.00 94.69 363 ASN A CA 1
ATOM 3008 C C . ASN A 1 363 ? -5.782 7.992 -2.386 1.00 94.69 363 ASN A C 1
ATOM 3010 O O . ASN A 1 363 ? -6.305 8.180 -3.495 1.00 94.69 363 ASN A O 1
ATOM 3014 N N . PRO A 1 364 ? -5.777 6.784 -1.792 1.00 94.94 364 PRO A N 1
ATOM 3015 C CA . PRO A 1 364 ? -6.609 5.671 -2.232 1.00 94.94 364 PRO A CA 1
ATOM 3016 C C . PRO A 1 364 ? -8.098 6.034 -2.179 1.00 94.94 364 PRO A C 1
ATOM 3018 O O . PRO A 1 364 ? -8.535 6.873 -1.392 1.00 94.94 364 PRO A O 1
ATOM 3021 N N . ASN A 1 365 ? -8.894 5.397 -3.032 1.00 93.69 365 ASN A N 1
ATOM 3022 C CA . ASN A 1 365 ? -10.345 5.541 -3.028 1.00 93.69 365 ASN A CA 1
ATOM 3023 C C . ASN A 1 365 ? -10.979 4.700 -1.901 1.00 93.69 365 ASN A C 1
ATOM 3025 O O . ASN A 1 365 ? -10.344 3.810 -1.335 1.00 93.69 365 ASN A O 1
ATOM 3029 N N . ARG A 1 366 ? -12.264 4.939 -1.604 1.00 92.69 366 ARG A N 1
ATOM 3030 C CA . ARG A 1 366 ? -12.984 4.241 -0.520 1.00 92.69 366 ARG A CA 1
ATOM 3031 C C . ARG A 1 366 ? -12.901 2.708 -0.591 1.00 92.69 366 ARG A C 1
ATOM 3033 O O . ARG A 1 366 ? -12.817 2.067 0.448 1.00 92.69 366 ARG A O 1
ATOM 3040 N N . VAL A 1 367 ? -12.898 2.115 -1.789 1.00 93.44 367 VAL A N 1
ATOM 3041 C CA . VAL A 1 367 ? -12.846 0.652 -1.966 1.00 93.44 367 VAL A CA 1
ATOM 3042 C C . VAL A 1 367 ? -11.463 0.125 -1.593 1.00 93.44 367 VAL A C 1
ATOM 3044 O O . VAL A 1 367 ? -11.360 -0.864 -0.875 1.00 93.44 367 VAL A O 1
ATOM 3047 N N . GLU A 1 368 ? -10.408 0.819 -2.016 1.00 94.62 368 GLU A N 1
ATOM 3048 C CA . GLU A 1 368 ? -9.021 0.485 -1.675 1.00 94.62 368 GLU A CA 1
ATOM 3049 C C . GLU A 1 368 ? -8.765 0.630 -0.169 1.00 94.62 368 GLU A C 1
ATOM 3051 O O . GLU A 1 368 ? -8.193 -0.274 0.434 1.00 94.62 368 GLU A O 1
ATOM 3056 N N . LEU A 1 369 ? -9.250 1.711 0.458 1.00 95.12 369 LEU A N 1
ATOM 3057 C CA . LEU A 1 369 ? -9.146 1.923 1.909 1.00 95.12 369 LEU A CA 1
ATOM 3058 C C . LEU A 1 369 ? -9.851 0.814 2.706 1.00 95.12 369 LEU A C 1
ATOM 3060 O O . LEU A 1 369 ? -9.288 0.287 3.666 1.00 95.12 369 LEU A O 1
ATOM 3064 N N . ILE A 1 370 ? -11.066 0.433 2.297 1.00 93.75 370 ILE A N 1
ATOM 3065 C CA . ILE A 1 370 ? -11.821 -0.651 2.937 1.00 93.75 370 ILE A CA 1
ATOM 3066 C C . ILE A 1 370 ? -11.104 -1.986 2.752 1.00 93.75 370 ILE A C 1
ATOM 3068 O O . ILE A 1 370 ? -10.935 -2.705 3.732 1.00 93.75 370 ILE A O 1
ATOM 3072 N N . ASN A 1 371 ? -10.669 -2.315 1.532 1.00 93.19 371 ASN A N 1
ATOM 3073 C CA . ASN A 1 371 ? -9.978 -3.574 1.261 1.00 93.19 371 ASN A CA 1
ATOM 3074 C C . ASN A 1 371 ? -8.667 -3.662 2.049 1.00 93.19 371 ASN A C 1
ATOM 3076 O O . ASN A 1 371 ? -8.459 -4.655 2.741 1.00 93.19 371 ASN A O 1
ATOM 3080 N N . GLY A 1 372 ? -7.855 -2.598 2.062 1.00 91.88 372 GLY A N 1
ATOM 3081 C CA . GLY A 1 372 ? -6.631 -2.525 2.863 1.00 91.88 372 GLY A CA 1
ATOM 3082 C C . GLY A 1 372 ? -6.881 -2.767 4.355 1.0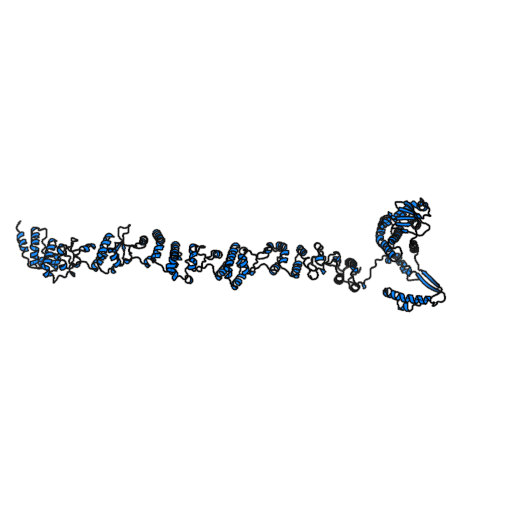0 91.88 372 GLY A C 1
ATOM 3083 O O . GLY A 1 372 ? -6.161 -3.549 4.975 1.00 91.88 372 GLY A O 1
ATOM 3084 N N . LEU A 1 373 ? -7.947 -2.180 4.917 1.00 93.38 373 LEU A N 1
ATOM 3085 C CA . LEU A 1 373 ? -8.339 -2.406 6.312 1.00 93.38 373 LEU A CA 1
ATOM 3086 C C . LEU A 1 373 ? -8.867 -3.830 6.571 1.00 93.38 373 LEU A C 1
ATOM 3088 O O . LEU A 1 373 ? -8.606 -4.380 7.640 1.00 93.38 373 LEU A O 1
ATOM 3092 N N . THR A 1 374 ? -9.606 -4.432 5.631 1.00 90.88 374 THR A N 1
ATOM 3093 C CA . THR A 1 374 ? -10.177 -5.781 5.815 1.00 90.88 374 THR A CA 1
ATOM 3094 C C . THR A 1 374 ? -9.198 -6.917 5.522 1.00 90.88 374 THR A C 1
ATOM 3096 O O . THR A 1 374 ? -9.287 -7.970 6.144 1.00 90.88 374 THR A O 1
ATOM 3099 N N . GLU A 1 375 ? -8.259 -6.728 4.596 1.00 92.50 375 GLU A N 1
ATOM 3100 C CA . GLU A 1 375 ? -7.245 -7.729 4.242 1.00 92.50 375 GLU A CA 1
ATOM 3101 C C . GLU A 1 375 ? -6.059 -7.692 5.213 1.00 92.50 375 GLU A C 1
ATOM 3103 O O . GLU A 1 375 ? -5.511 -8.737 5.565 1.00 92.50 375 GLU A O 1
ATOM 3108 N N . ASN A 1 376 ? -5.677 -6.496 5.681 1.00 90.25 376 ASN A N 1
ATOM 3109 C CA . ASN A 1 376 ? -4.525 -6.280 6.556 1.00 90.25 376 ASN A CA 1
ATOM 3110 C C . ASN A 1 376 ? -4.889 -5.416 7.786 1.00 90.25 376 ASN A C 1
ATOM 3112 O O . ASN A 1 376 ? -4.328 -4.332 7.967 1.00 90.25 376 ASN A O 1
ATOM 3116 N N . PRO A 1 377 ? -5.808 -5.875 8.662 1.00 92.06 377 PRO A N 1
ATOM 3117 C CA . PRO A 1 377 ? -6.213 -5.121 9.846 1.00 92.06 377 PRO A CA 1
ATOM 3118 C C . PRO A 1 377 ? -5.034 -4.871 10.808 1.00 92.06 377 PRO A C 1
ATOM 3120 O O . PRO A 1 377 ? -4.155 -5.732 10.965 1.00 92.06 377 PRO A O 1
ATOM 3123 N N . PRO A 1 378 ? -4.997 -3.711 11.492 1.00 92.12 378 PRO A N 1
ATOM 3124 C CA . PRO A 1 378 ? -3.881 -3.339 12.353 1.00 92.12 378 PRO A CA 1
ATOM 3125 C C . PRO A 1 378 ? -3.801 -4.247 13.589 1.00 92.12 378 PRO A C 1
ATOM 3127 O O . PRO A 1 378 ? -4.741 -4.356 14.369 1.00 92.12 378 PRO A O 1
ATOM 3130 N N . LYS A 1 379 ? -2.646 -4.891 13.799 1.00 86.62 379 LYS A N 1
ATOM 3131 C CA . LYS A 1 379 ? -2.461 -5.923 14.844 1.00 86.62 379 LYS A CA 1
ATOM 3132 C C . LYS A 1 379 ? -1.999 -5.398 16.209 1.00 86.62 379 LYS A C 1
ATOM 3134 O O . LYS A 1 379 ? -1.912 -6.169 17.160 1.00 86.62 379 LYS A O 1
ATOM 3139 N N . ASN A 1 380 ? -1.645 -4.116 16.312 1.00 86.69 380 ASN A N 1
ATOM 3140 C CA . ASN A 1 380 ? -1.169 -3.496 17.550 1.00 86.69 380 ASN A CA 1
ATOM 3141 C C . ASN A 1 380 ? -1.752 -2.088 17.729 1.00 86.69 380 ASN A C 1
ATOM 3143 O O . ASN A 1 380 ? -2.146 -1.447 16.756 1.00 86.69 380 ASN A O 1
ATOM 3147 N N . LEU A 1 381 ? -1.782 -1.613 18.977 1.00 88.56 381 LEU A N 1
ATOM 3148 C CA . LEU A 1 381 ? -2.477 -0.381 19.360 1.00 88.56 381 LEU A CA 1
ATOM 3149 C C . LEU A 1 381 ? -1.901 0.890 18.709 1.00 88.56 381 LEU A C 1
ATOM 3151 O O . LEU A 1 381 ? -2.665 1.784 18.356 1.00 88.56 381 LEU A O 1
ATOM 3155 N N . ASN A 1 382 ? -0.579 0.966 18.523 1.00 88.94 382 ASN A N 1
ATOM 3156 C CA . ASN A 1 382 ? 0.073 2.152 17.957 1.00 88.94 382 ASN A CA 1
ATOM 3157 C C . ASN A 1 382 ? -0.227 2.281 16.458 1.00 88.94 382 ASN A C 1
ATOM 3159 O O . ASN A 1 382 ? -0.683 3.327 16.008 1.00 88.94 382 ASN A O 1
ATOM 3163 N N . VAL A 1 383 ? -0.062 1.189 15.703 1.00 90.38 383 VAL A N 1
ATOM 3164 C CA . VAL A 1 383 ? -0.405 1.156 14.272 1.00 90.38 383 VAL A CA 1
ATOM 3165 C C . VAL A 1 383 ? -1.908 1.357 14.075 1.00 90.38 383 VAL A C 1
ATOM 3167 O O . VAL A 1 383 ? -2.303 2.093 13.180 1.00 90.38 383 VAL A O 1
ATOM 3170 N N . ALA A 1 384 ? -2.757 0.771 14.927 1.00 92.62 384 ALA A N 1
ATOM 3171 C CA . ALA A 1 384 ? -4.203 0.980 14.858 1.00 92.62 384 ALA A CA 1
ATOM 3172 C C . ALA A 1 384 ? -4.590 2.450 15.028 1.00 92.62 384 ALA A C 1
ATOM 3174 O O . ALA A 1 384 ? -5.380 2.957 14.235 1.00 92.62 384 ALA A O 1
ATOM 3175 N N . LYS A 1 385 ? -3.986 3.154 15.995 1.00 94.06 385 LYS A N 1
ATOM 3176 C CA . LYS A 1 385 ? -4.176 4.598 16.147 1.00 94.06 385 LYS A CA 1
ATOM 3177 C C . LYS A 1 385 ? -3.859 5.347 14.855 1.00 94.06 385 LYS A C 1
ATOM 3179 O O . LYS A 1 385 ? -4.703 6.095 14.379 1.00 94.06 385 LYS A O 1
ATOM 3184 N N . GLU A 1 386 ? -2.666 5.152 14.299 1.00 94.38 386 GLU A N 1
ATOM 3185 C CA . GLU A 1 386 ? -2.219 5.898 13.117 1.00 94.38 386 GLU A CA 1
ATOM 3186 C C . GLU A 1 386 ? -3.066 5.560 11.872 1.00 94.38 386 GLU A C 1
ATOM 3188 O O . GLU A 1 386 ? -3.437 6.460 11.120 1.00 94.38 386 GLU A O 1
ATOM 3193 N N . VAL A 1 387 ? -3.479 4.294 11.703 1.00 95.19 387 VAL A N 1
ATOM 3194 C CA . VAL A 1 387 ? -4.437 3.872 10.661 1.00 95.19 387 VAL A CA 1
ATOM 3195 C C . VAL A 1 387 ? -5.796 4.560 10.831 1.00 95.19 387 VAL A C 1
ATOM 3197 O O . VAL A 1 387 ? -6.350 5.060 9.854 1.00 95.19 387 VAL A O 1
ATOM 3200 N N . PHE A 1 388 ? -6.349 4.614 12.046 1.00 95.81 388 PHE A N 1
ATOM 3201 C CA . PHE A 1 388 ? -7.661 5.226 12.294 1.00 95.81 388 PHE A CA 1
ATOM 3202 C C . PHE A 1 388 ? -7.620 6.761 12.232 1.00 95.81 388 PHE A C 1
ATOM 3204 O O . PHE A 1 388 ? -8.579 7.367 11.755 1.00 95.81 388 PHE A O 1
ATOM 3211 N N . ASP A 1 389 ? -6.517 7.392 12.645 1.00 95.25 389 ASP A N 1
ATOM 3212 C CA . ASP A 1 389 ? -6.283 8.833 12.479 1.00 95.25 389 ASP A CA 1
ATOM 3213 C C . ASP A 1 389 ? -6.173 9.213 10.988 1.00 95.25 389 ASP A C 1
ATOM 3215 O O . ASP A 1 389 ? -6.693 10.261 10.596 1.00 95.25 389 ASP A O 1
ATOM 3219 N N . TYR A 1 390 ? -5.569 8.361 10.146 1.00 94.94 390 TYR A N 1
ATOM 3220 C CA . TYR A 1 390 ? -5.557 8.541 8.689 1.00 94.94 390 TYR A CA 1
ATOM 3221 C C . TYR A 1 390 ? -6.944 8.311 8.065 1.00 94.94 390 TYR A C 1
ATOM 3223 O O . TYR A 1 390 ? -7.448 9.163 7.335 1.00 94.94 390 TYR A O 1
ATOM 3231 N N . LEU A 1 391 ? -7.626 7.209 8.396 1.00 94.94 391 LEU A N 1
ATOM 3232 C CA . LEU A 1 391 ? -8.974 6.925 7.883 1.00 94.94 391 LEU A CA 1
ATOM 3233 C C . LEU A 1 391 ? -10.002 7.995 8.289 1.00 94.94 391 LEU A C 1
ATOM 3235 O O . LEU A 1 391 ? -10.918 8.291 7.520 1.00 94.94 391 LEU A O 1
ATOM 3239 N N . TYR A 1 392 ? -9.815 8.643 9.443 1.00 95.19 392 TYR A N 1
ATOM 3240 C CA . TYR A 1 392 ? -10.577 9.827 9.837 1.00 95.19 392 TYR A CA 1
ATOM 3241 C C . TYR A 1 392 ? -10.443 10.982 8.826 1.00 95.19 392 TYR A C 1
ATOM 3243 O O . TYR A 1 392 ? -11.435 11.660 8.565 1.00 95.19 392 TYR A O 1
ATOM 3251 N N . THR A 1 393 ? -9.275 11.214 8.210 1.00 93.25 393 THR A N 1
ATOM 3252 C CA . THR A 1 393 ? -9.131 12.283 7.195 1.00 93.25 393 THR A CA 1
ATOM 3253 C C . THR A 1 393 ? -9.839 11.942 5.881 1.00 93.25 393 THR A C 1
ATOM 3255 O O . THR A 1 393 ? -10.253 12.846 5.163 1.00 93.25 393 THR A O 1
ATOM 3258 N N . GLN A 1 394 ? -10.040 10.652 5.589 1.00 93.56 394 GLN A N 1
ATOM 3259 C CA . GLN A 1 394 ? -10.695 10.165 4.365 1.00 93.56 394 GLN A CA 1
ATOM 3260 C C . GLN A 1 394 ? -12.194 9.846 4.541 1.00 93.56 394 GLN A C 1
ATOM 3262 O O . GLN A 1 394 ? -12.868 9.478 3.572 1.00 93.56 394 GLN A O 1
ATOM 3267 N N . GLN A 1 395 ? -12.735 9.985 5.758 1.00 90.44 395 GLN A N 1
ATOM 3268 C CA . GLN A 1 395 ? -14.060 9.481 6.148 1.00 90.44 395 GLN A CA 1
ATOM 3269 C C . GLN A 1 395 ? -15.240 10.038 5.332 1.00 90.44 395 GLN A C 1
ATOM 3271 O O . GLN A 1 395 ? -16.281 9.393 5.255 1.00 90.44 395 GLN A O 1
ATOM 3276 N N . GLU A 1 396 ? -15.112 11.224 4.731 1.00 90.25 396 GLU A N 1
ATOM 3277 C CA . GLU A 1 396 ? -16.183 11.843 3.932 1.00 90.25 396 GLU A CA 1
ATOM 3278 C C . GLU A 1 396 ? -16.440 11.105 2.608 1.00 90.25 396 GLU A C 1
ATOM 3280 O O . GLU A 1 396 ? -17.507 11.242 2.017 1.00 90.25 396 GLU A O 1
ATOM 3285 N N . SER A 1 397 ? -15.492 10.273 2.160 1.00 90.44 397 SER A N 1
ATOM 3286 C CA . SER A 1 397 ? -15.638 9.444 0.955 1.00 90.44 397 SER A CA 1
ATOM 3287 C C . SER A 1 397 ? -16.455 8.156 1.167 1.00 90.44 397 SER A C 1
ATOM 3289 O O . SER A 1 397 ? -16.834 7.502 0.189 1.00 90.44 397 SER A O 1
ATOM 3291 N N . PHE A 1 398 ? -16.726 7.784 2.424 1.00 93.69 398 PHE A N 1
ATOM 3292 C CA . PHE A 1 398 ? -17.382 6.532 2.810 1.00 93.69 398 PHE A CA 1
ATOM 3293 C C . PHE A 1 398 ? -18.910 6.657 2.771 1.00 93.69 398 PHE A C 1
ATOM 3295 O O . PHE A 1 398 ? -19.488 7.653 3.205 1.00 93.69 398 PHE A O 1
ATOM 3302 N N . THR A 1 399 ? -19.576 5.607 2.300 1.00 93.88 399 THR A N 1
ATOM 3303 C CA . THR A 1 399 ? -21.040 5.517 2.211 1.00 93.88 399 THR A CA 1
ATOM 3304 C C . THR A 1 399 ? -21.652 4.769 3.399 1.00 93.88 399 THR A C 1
ATOM 3306 O O . THR A 1 399 ? -20.980 4.002 4.087 1.00 93.88 399 THR A O 1
ATOM 3309 N N . ASP A 1 400 ? -22.968 4.889 3.597 1.00 92.75 400 ASP A N 1
ATOM 3310 C CA . ASP A 1 400 ? -23.713 4.105 4.600 1.00 92.75 400 ASP A CA 1
ATOM 3311 C C . ASP A 1 400 ? -23.555 2.583 4.440 1.00 92.75 400 ASP A C 1
ATOM 3313 O O . ASP A 1 400 ? -23.688 1.837 5.412 1.00 92.75 400 ASP A O 1
ATOM 3317 N N . SER A 1 401 ? -23.283 2.103 3.221 1.00 93.50 401 SER A N 1
ATOM 3318 C CA . SER A 1 401 ? -22.989 0.688 2.967 1.00 93.50 401 SER A CA 1
ATOM 3319 C C . SER A 1 401 ? -21.620 0.291 3.522 1.00 93.50 401 SER A C 1
ATOM 3321 O O . SER A 1 401 ? -21.468 -0.797 4.080 1.00 93.50 401 SER A O 1
ATOM 3323 N N . ASP A 1 402 ? -20.639 1.184 3.411 1.00 94.12 402 ASP A N 1
ATOM 3324 C CA . ASP A 1 402 ? -19.275 0.966 3.889 1.00 94.12 402 ASP A CA 1
ATOM 3325 C C . ASP A 1 402 ? -19.242 0.943 5.422 1.00 94.12 402 ASP A C 1
ATOM 3327 O O . ASP A 1 402 ? -18.693 0.014 6.017 1.00 94.12 402 ASP A O 1
ATOM 3331 N N . TRP A 1 403 ? -19.933 1.887 6.073 1.00 94.62 403 TRP A N 1
ATOM 3332 C CA . TRP A 1 403 ? -20.077 1.908 7.533 1.00 94.62 403 TRP A CA 1
ATOM 3333 C C . TRP A 1 403 ? -20.777 0.654 8.072 1.00 94.62 403 TRP A C 1
ATOM 3335 O O . TRP A 1 403 ? -20.341 0.095 9.079 1.00 94.62 403 TRP A O 1
ATOM 3345 N N . LYS A 1 404 ? -21.813 0.151 7.380 1.00 93.00 404 LYS A N 1
ATOM 3346 C CA . LYS A 1 404 ? -22.455 -1.134 7.719 1.00 93.00 404 LYS A CA 1
ATOM 3347 C C . LYS A 1 404 ? -21.488 -2.314 7.588 1.00 93.00 404 LYS A C 1
ATOM 3349 O O . LYS A 1 404 ? -21.446 -3.138 8.494 1.00 93.00 404 LYS A O 1
ATOM 3354 N N . LYS A 1 405 ? -20.686 -2.379 6.515 1.00 93.31 405 LYS A N 1
ATOM 3355 C CA . LYS A 1 405 ? -19.670 -3.433 6.329 1.00 93.31 405 LYS A CA 1
ATOM 3356 C C . LYS A 1 405 ? -18.627 -3.409 7.453 1.00 93.31 405 LYS A C 1
ATOM 3358 O O . LYS A 1 405 ? -18.318 -4.456 8.012 1.00 93.31 405 LYS A O 1
ATOM 3363 N N . LEU A 1 406 ? -18.108 -2.228 7.800 1.00 94.19 406 LEU A N 1
ATOM 3364 C CA . LEU A 1 406 ? -17.097 -2.079 8.852 1.00 94.19 406 LEU A CA 1
ATOM 3365 C C . LEU A 1 406 ? -17.642 -2.433 10.241 1.00 94.19 406 LEU A C 1
ATOM 3367 O O . LEU A 1 406 ? -16.943 -3.081 11.015 1.00 94.19 406 LEU A O 1
ATOM 3371 N N . LYS A 1 407 ? -18.893 -2.074 10.548 1.00 94.56 407 LYS A N 1
ATOM 3372 C CA . LYS A 1 407 ? -19.527 -2.304 11.857 1.00 94.56 407 LYS A CA 1
ATOM 3373 C C . LYS A 1 407 ? -19.497 -3.756 12.338 1.00 94.56 407 LYS A C 1
ATOM 3375 O O . LYS A 1 407 ? -19.390 -3.998 13.545 1.00 94.56 407 LYS A O 1
ATOM 3380 N N . ASP A 1 408 ? -19.602 -4.696 11.404 1.00 93.00 408 ASP A N 1
ATOM 3381 C CA . ASP A 1 408 ? -19.637 -6.135 11.661 1.00 93.00 408 ASP A CA 1
ATOM 3382 C C . ASP A 1 408 ? -18.292 -6.844 11.374 1.00 93.00 408 ASP A C 1
ATOM 3384 O O . ASP A 1 408 ? -18.209 -8.063 11.532 1.00 93.00 408 ASP A O 1
ATOM 3388 N N . PHE A 1 409 ? -17.234 -6.113 10.994 1.00 94.38 409 PHE A N 1
ATOM 3389 C CA . PHE A 1 409 ? -15.912 -6.667 10.668 1.00 94.38 409 PHE A CA 1
ATOM 3390 C C . PHE A 1 409 ? -14.908 -6.529 11.828 1.00 94.38 409 PHE A C 1
ATOM 3392 O O . PHE A 1 409 ? -14.889 -5.522 12.531 1.00 94.38 409 PHE A O 1
ATOM 3399 N N . GLU A 1 410 ? -14.046 -7.528 12.028 1.00 94.19 410 GLU A N 1
ATOM 3400 C CA . GLU A 1 410 ? -13.051 -7.565 13.112 1.00 94.19 410 GLU A CA 1
ATOM 3401 C C . GLU A 1 410 ? -11.743 -6.889 12.682 1.00 94.19 410 GLU A C 1
ATOM 3403 O O . GLU A 1 410 ? -10.918 -7.488 11.996 1.00 94.19 410 GLU A O 1
ATOM 3408 N N . PHE A 1 411 ? -11.543 -5.630 13.084 1.00 94.44 411 PHE A N 1
ATOM 3409 C CA . PHE A 1 411 ? -10.322 -4.871 12.758 1.00 94.44 411 PHE A CA 1
ATOM 3410 C C . PHE A 1 411 ? -9.757 -4.026 13.909 1.00 94.44 411 PHE A C 1
ATOM 3412 O O . PHE A 1 411 ? -8.711 -3.400 13.742 1.00 94.44 411 PHE A O 1
ATOM 3419 N N . ILE A 1 412 ? -10.419 -3.982 15.070 1.00 94.00 412 ILE A N 1
ATOM 3420 C CA . ILE A 1 412 ? -9.974 -3.173 16.211 1.00 94.00 412 ILE A CA 1
ATOM 3421 C C . ILE A 1 412 ? -9.141 -4.050 17.158 1.00 94.00 412 ILE A C 1
ATOM 3423 O O . ILE A 1 412 ? -9.721 -4.924 17.805 1.00 94.00 412 ILE A O 1
ATOM 3427 N N . PRO A 1 413 ? -7.818 -3.840 17.299 1.00 91.88 413 PRO A N 1
ATOM 3428 C CA . PRO A 1 413 ? -7.031 -4.555 18.294 1.00 91.88 413 PRO A CA 1
ATOM 3429 C C . PRO A 1 413 ? -7.288 -3.982 19.688 1.00 91.88 413 PRO A C 1
ATOM 3431 O O . PRO A 1 413 ? -7.217 -2.770 19.898 1.00 91.88 413 PRO A O 1
ATOM 3434 N N . ILE A 1 414 ? -7.536 -4.863 20.654 1.00 85.38 414 ILE A N 1
ATOM 3435 C CA . ILE A 1 414 ? -7.654 -4.500 22.081 1.00 85.38 414 ILE A CA 1
ATOM 3436 C C . ILE A 1 414 ? -6.544 -5.173 22.886 1.00 85.38 414 ILE A C 1
ATOM 3438 O O . ILE A 1 414 ? -5.936 -4.557 23.761 1.00 85.38 414 ILE A O 1
ATOM 3442 N N . GLN A 1 415 ? -6.239 -6.422 22.538 1.00 76.50 415 GLN A N 1
ATOM 3443 C CA . GLN A 1 415 ? -5.130 -7.202 23.071 1.00 76.50 415 GLN A CA 1
ATOM 3444 C C . GLN A 1 415 ? -4.228 -7.668 21.915 1.00 76.50 415 GLN A C 1
ATOM 3446 O O . GLN A 1 415 ? -4.678 -7.706 20.765 1.00 76.50 415 GLN A O 1
ATOM 3451 N N . PRO A 1 416 ? -2.956 -8.025 22.173 1.00 70.44 416 PRO A N 1
ATOM 3452 C CA . PRO A 1 416 ? -2.089 -8.591 21.145 1.00 70.44 416 PRO A CA 1
ATOM 3453 C C . PRO A 1 416 ? -2.735 -9.823 20.496 1.00 70.44 416 PRO A C 1
ATOM 3455 O O . PRO A 1 416 ? -3.090 -10.771 21.189 1.00 70.44 416 PRO A O 1
ATOM 3458 N N . ASN A 1 417 ? -2.850 -9.806 19.165 1.00 68.19 417 ASN A N 1
ATOM 3459 C CA . ASN A 1 417 ? -3.462 -10.856 18.335 1.00 68.19 417 ASN A CA 1
ATOM 3460 C C . ASN A 1 417 ? -4.980 -11.092 18.513 1.00 68.19 417 ASN A C 1
ATOM 3462 O O . ASN A 1 417 ? -5.483 -12.068 17.961 1.00 68.19 417 ASN A O 1
ATOM 3466 N N . GLU A 1 418 ? -5.724 -10.215 19.197 1.00 84.44 418 GLU A N 1
ATOM 3467 C CA . GLU A 1 418 ? -7.188 -10.319 19.320 1.00 84.44 418 GLU A CA 1
ATOM 3468 C C . GLU A 1 418 ? -7.874 -9.073 18.730 1.00 84.44 418 GLU A C 1
ATOM 3470 O O . GLU A 1 418 ? -7.688 -7.949 19.216 1.00 84.44 418 GLU A O 1
ATOM 3475 N N . LEU A 1 419 ? -8.642 -9.279 17.653 1.00 91.00 419 LEU A N 1
ATOM 3476 C CA . LEU A 1 419 ? -9.377 -8.241 16.928 1.00 91.00 419 LEU A CA 1
ATOM 3477 C C . LEU A 1 419 ? -10.867 -8.305 17.262 1.00 91.00 419 LEU A C 1
ATOM 3479 O O . LEU A 1 419 ? -11.451 -9.380 17.355 1.00 91.00 419 LEU A O 1
ATOM 3483 N N . PHE A 1 420 ? -11.487 -7.137 17.393 1.00 92.62 420 PHE A N 1
ATOM 3484 C CA . PHE A 1 420 ? -12.886 -6.993 17.777 1.00 92.62 420 PHE A CA 1
ATOM 3485 C C . PHE A 1 420 ? -13.676 -6.196 16.730 1.00 92.62 420 PHE A C 1
ATOM 3487 O O . PHE A 1 420 ? -13.123 -5.376 15.984 1.00 92.62 420 PHE A O 1
ATOM 3494 N N . LYS A 1 421 ? -14.991 -6.442 16.686 1.00 94.62 421 LYS A N 1
ATOM 3495 C CA . LYS A 1 421 ? -15.949 -5.724 15.834 1.00 94.62 421 LYS A CA 1
ATOM 3496 C C . LYS A 1 421 ? -16.303 -4.367 16.449 1.00 94.62 421 LYS A C 1
ATOM 3498 O O . LYS A 1 421 ? -16.600 -4.336 17.643 1.00 94.62 421 LYS A O 1
ATOM 3503 N N . PRO A 1 422 ? -16.412 -3.271 15.672 1.00 94.38 422 PRO A N 1
ATOM 3504 C CA . PRO A 1 422 ? -16.822 -1.966 16.190 1.00 94.38 422 PRO A CA 1
ATOM 3505 C C . PRO A 1 422 ? -18.072 -1.989 17.072 1.00 94.38 422 PRO A C 1
ATOM 3507 O O . PRO A 1 422 ? -18.078 -1.377 18.134 1.00 94.38 422 PRO A O 1
ATOM 3510 N N . ARG A 1 423 ? -19.107 -2.739 16.677 1.00 91.69 423 ARG A N 1
ATOM 3511 C CA . ARG A 1 423 ? -20.376 -2.845 17.423 1.00 91.69 423 ARG A CA 1
ATOM 3512 C C . ARG A 1 423 ? -20.247 -3.471 18.824 1.00 91.69 423 ARG A C 1
ATOM 3514 O O . ARG A 1 423 ? -21.112 -3.233 19.667 1.00 91.69 423 ARG A O 1
ATOM 3521 N N . ASP A 1 424 ? -19.215 -4.293 19.020 1.00 91.19 424 ASP A N 1
ATOM 3522 C CA . ASP A 1 424 ? -18.936 -5.073 20.231 1.00 91.19 424 ASP A CA 1
ATOM 3523 C C . ASP A 1 424 ? -17.825 -4.399 21.082 1.00 91.19 424 ASP A C 1
ATOM 3525 O O . ASP A 1 424 ? -17.582 -4.788 22.225 1.00 91.19 424 ASP A O 1
ATOM 3529 N N . CYS A 1 425 ? -17.198 -3.343 20.544 1.00 91.75 425 CYS A N 1
ATOM 3530 C CA . CYS A 1 425 ? -16.224 -2.474 21.204 1.00 91.75 425 CYS A CA 1
ATOM 3531 C C . CYS A 1 425 ? -16.869 -1.253 21.868 1.00 91.75 425 CYS A C 1
ATOM 3533 O O . CYS A 1 425 ? -17.914 -0.744 21.448 1.00 91.75 425 CYS A O 1
ATOM 3535 N N . PHE A 1 426 ? -16.155 -0.694 22.846 1.00 92.88 426 PHE A N 1
ATOM 3536 C CA . PHE A 1 426 ? -16.557 0.518 23.547 1.00 92.88 426 PHE A CA 1
ATOM 3537 C C . PHE A 1 426 ? -15.433 1.555 23.631 1.00 92.88 426 PHE A C 1
ATOM 3539 O O . PHE A 1 426 ? -14.259 1.205 23.695 1.00 92.88 426 PHE A O 1
ATOM 3546 N N . LEU A 1 427 ? -15.774 2.844 23.677 1.00 91.50 427 LEU A N 1
ATOM 3547 C CA . LEU A 1 427 ? -14.804 3.897 24.009 1.00 91.50 427 LEU A CA 1
ATOM 3548 C C . LEU A 1 427 ? -14.523 3.909 25.519 1.00 91.50 427 LEU A C 1
ATOM 3550 O O . LEU A 1 427 ? -15.470 3.847 26.313 1.00 91.50 427 LEU A O 1
ATOM 3554 N N . LYS A 1 428 ? -13.251 4.061 25.920 1.00 88.62 428 LYS A N 1
ATOM 3555 C CA . LYS A 1 428 ? -12.868 4.170 27.338 1.00 88.62 428 LYS A CA 1
ATOM 3556 C C . LYS A 1 428 ? -13.652 5.272 28.051 1.00 88.62 428 LYS A C 1
ATOM 3558 O O . LYS A 1 428 ? -13.802 6.405 27.590 1.00 88.62 428 LYS A O 1
ATOM 3563 N N . LEU A 1 429 ? -14.115 4.923 29.241 1.00 86.25 429 LEU A N 1
ATOM 3564 C CA . LEU A 1 429 ? -14.732 5.813 30.206 1.00 86.25 429 LEU A CA 1
ATOM 3565 C C . LEU A 1 429 ? -13.653 6.564 30.992 1.00 86.25 429 LEU A C 1
ATOM 3567 O O . LEU A 1 429 ? -12.594 6.009 31.281 1.00 86.25 429 LEU A O 1
ATOM 3571 N N . LYS A 1 430 ? -13.987 7.783 31.443 1.00 83.38 430 LYS A N 1
ATOM 3572 C CA . LYS A 1 430 ? -13.188 8.549 32.422 1.00 83.38 430 LYS A CA 1
ATOM 3573 C C . LYS A 1 430 ? -13.000 7.807 33.754 1.00 83.38 430 LYS A C 1
ATOM 3575 O O . LYS A 1 430 ? -12.069 8.085 34.496 1.00 83.38 430 LYS A O 1
ATOM 3580 N N . GLU A 1 431 ? -13.909 6.891 34.077 1.00 82.25 431 GLU A N 1
ATOM 3581 C CA . GLU A 1 431 ? -13.826 6.015 35.245 1.00 82.25 431 GLU A CA 1
ATOM 3582 C C . GLU A 1 431 ? -13.052 4.749 34.863 1.00 82.25 431 GLU A C 1
ATOM 3584 O O . GLU A 1 431 ? -13.650 3.731 34.518 1.00 82.25 431 GLU A O 1
ATOM 3589 N N . GLU A 1 432 ? -11.719 4.820 34.900 1.00 83.56 432 GLU A N 1
ATOM 3590 C CA . GLU A 1 432 ? -10.835 3.765 34.375 1.00 83.56 432 GLU A CA 1
ATOM 3591 C C . GLU A 1 432 ? -11.129 2.370 34.932 1.00 83.56 432 GLU A C 1
ATOM 3593 O O . GLU A 1 432 ? -11.102 1.385 34.198 1.00 83.56 432 GLU A O 1
ATOM 3598 N N . SER A 1 433 ? -11.493 2.286 36.212 1.00 83.12 433 SER A N 1
ATOM 3599 C CA . SER A 1 433 ? -11.811 1.028 36.889 1.00 83.12 433 SER A CA 1
ATOM 3600 C C . SER A 1 433 ? -13.052 0.309 36.337 1.00 83.12 433 SER A C 1
ATOM 3602 O O . SER A 1 433 ? -13.234 -0.872 36.624 1.00 83.12 433 SER A O 1
ATOM 3604 N N . LEU A 1 434 ? -13.893 0.986 35.542 1.00 84.56 434 LEU A N 1
ATOM 3605 C CA . LEU A 1 434 ? -15.014 0.380 34.813 1.00 84.56 434 LEU A CA 1
ATOM 3606 C C . LEU A 1 434 ? -14.621 -0.162 33.432 1.00 84.56 434 LEU A C 1
ATOM 3608 O O . LEU A 1 434 ? -15.332 -1.008 32.894 1.00 84.56 434 LEU A O 1
ATOM 3612 N N . ASN A 1 435 ? -13.499 0.283 32.856 1.00 86.19 435 ASN A N 1
ATOM 3613 C CA . ASN A 1 435 ? -13.081 -0.145 31.517 1.00 86.19 435 ASN A CA 1
ATOM 3614 C C . ASN A 1 435 ? -12.706 -1.632 31.464 1.00 86.19 435 ASN A C 1
ATOM 3616 O O . ASN A 1 435 ? -12.802 -2.238 30.408 1.00 86.19 435 ASN A O 1
ATOM 3620 N N . ASN A 1 436 ? -12.355 -2.237 32.601 1.00 85.69 436 ASN A N 1
ATOM 3621 C CA . ASN A 1 436 ? -11.999 -3.655 32.697 1.00 85.69 436 ASN A CA 1
ATOM 3622 C C . ASN A 1 436 ? -13.189 -4.622 32.517 1.00 85.69 436 ASN A C 1
ATOM 3624 O O . ASN A 1 436 ? -12.966 -5.825 32.412 1.00 85.69 436 ASN A O 1
ATOM 3628 N N . PHE A 1 437 ? -14.438 -4.133 32.492 1.00 87.06 437 PHE A N 1
ATOM 3629 C CA . PHE A 1 437 ? -15.637 -4.961 32.266 1.00 87.06 437 PHE A CA 1
ATOM 3630 C C . PHE A 1 437 ? -16.100 -4.992 30.804 1.00 87.06 437 PHE A C 1
ATOM 3632 O O . PHE A 1 437 ? -17.062 -5.689 30.489 1.00 87.06 437 PHE A O 1
ATOM 3639 N N . PHE A 1 438 ? -15.435 -4.249 29.917 1.00 88.19 438 PHE A N 1
ATOM 3640 C CA . PHE A 1 438 ? -15.807 -4.113 28.512 1.00 88.19 438 PHE A CA 1
ATOM 3641 C C . PHE A 1 438 ? -14.575 -4.227 27.601 1.00 88.19 438 PHE A C 1
ATOM 3643 O O . PHE A 1 438 ? -13.465 -3.909 28.032 1.00 88.19 438 PHE A O 1
ATOM 3650 N N . PRO A 1 439 ? -14.751 -4.578 26.315 1.00 87.31 439 PRO A N 1
ATOM 3651 C CA . PRO A 1 439 ? -13.725 -4.391 25.292 1.00 87.31 439 PRO A CA 1
ATOM 3652 C C . PRO A 1 439 ? -13.541 -2.884 24.992 1.00 87.31 439 PRO A C 1
ATOM 3654 O O . PRO A 1 439 ? -14.070 -2.345 24.019 1.00 87.31 439 PRO A O 1
ATOM 3657 N N . CYS A 1 440 ? -12.847 -2.174 25.887 1.00 88.88 440 CYS A N 1
ATOM 3658 C CA . CYS A 1 440 ? -12.680 -0.719 25.845 1.00 88.88 440 CYS A CA 1
ATOM 3659 C C . CYS A 1 440 ? -11.403 -0.275 25.108 1.00 88.88 440 CYS A C 1
ATOM 3661 O O . CYS A 1 440 ? -10.295 -0.665 25.478 1.00 88.88 440 CYS A O 1
ATOM 3663 N N . VAL A 1 441 ? -11.547 0.650 24.156 1.00 89.88 441 VAL A N 1
ATOM 3664 C CA . VAL A 1 441 ? -10.450 1.270 23.395 1.00 89.88 441 VAL A CA 1
ATOM 3665 C C . VAL A 1 441 ? -10.384 2.782 23.571 1.00 89.88 441 VAL A C 1
ATOM 3667 O O . VAL A 1 441 ? -11.381 3.446 23.855 1.00 89.88 441 VAL A O 1
ATOM 3670 N N . ASP A 1 442 ? -9.184 3.328 23.401 1.00 91.56 442 ASP A N 1
ATOM 3671 C CA . ASP A 1 442 ? -8.955 4.760 23.235 1.00 91.56 442 ASP A CA 1
ATOM 3672 C C . ASP A 1 442 ? -7.700 4.959 22.389 1.00 91.56 442 ASP A C 1
ATOM 3674 O O . ASP A 1 442 ? -6.601 4.585 22.804 1.00 91.56 442 ASP A O 1
ATOM 3678 N N . PHE A 1 443 ? -7.886 5.529 21.203 1.00 92.44 443 PHE A N 1
ATOM 3679 C CA . PHE A 1 443 ? -6.813 5.849 20.267 1.00 92.44 443 PHE A CA 1
ATOM 3680 C C . PHE A 1 443 ? -6.602 7.370 20.129 1.00 92.44 443 PHE A C 1
ATOM 3682 O O . PHE A 1 443 ? -5.776 7.810 19.336 1.00 92.44 443 PHE A O 1
ATOM 3689 N N . GLY A 1 444 ? -7.286 8.193 20.931 1.00 92.19 444 GLY A N 1
ATOM 3690 C CA . GLY A 1 444 ? -7.313 9.651 20.781 1.00 92.19 444 GLY A CA 1
ATOM 3691 C C . GLY A 1 444 ? -8.495 10.151 19.942 1.00 92.19 444 GLY A C 1
ATOM 3692 O O . GLY A 1 444 ? -9.309 9.377 19.448 1.00 92.19 444 GLY A O 1
ATOM 3693 N N . THR A 1 445 ? -8.631 11.474 19.822 1.00 92.38 445 THR A N 1
ATOM 3694 C CA . THR A 1 445 ? -9.862 12.130 19.339 1.00 92.38 445 THR A CA 1
ATOM 3695 C C . THR A 1 445 ? -10.277 11.724 17.923 1.00 92.38 445 THR A C 1
ATOM 3697 O O . THR A 1 445 ? -11.379 11.208 17.757 1.00 92.38 445 THR A O 1
ATOM 3700 N N . LYS A 1 446 ? -9.402 11.903 16.924 1.00 94.38 446 LYS A N 1
ATOM 3701 C CA . LYS A 1 446 ? -9.689 11.605 15.507 1.00 94.38 446 LYS A CA 1
ATOM 3702 C C . LYS A 1 446 ? -10.044 10.126 15.297 1.00 94.38 446 LYS A C 1
ATOM 3704 O O . LYS A 1 446 ? -11.154 9.816 14.863 1.00 94.38 446 LYS A O 1
ATOM 3709 N N . ALA A 1 447 ? -9.152 9.209 15.676 1.00 94.38 447 ALA A N 1
ATOM 3710 C CA . ALA A 1 447 ? -9.401 7.771 15.617 1.00 94.38 447 ALA A CA 1
ATOM 3711 C C . ALA A 1 447 ? -10.713 7.355 16.311 1.00 94.38 447 ALA A C 1
ATOM 3713 O O . ALA A 1 447 ? -11.500 6.603 15.734 1.00 94.38 447 ALA A O 1
ATOM 3714 N N . ASN A 1 448 ? -11.000 7.868 17.514 1.00 94.31 448 ASN A N 1
ATOM 3715 C CA . ASN A 1 448 ? -12.234 7.534 18.231 1.00 94.31 448 ASN A CA 1
ATOM 3716 C C . ASN A 1 448 ? -13.501 8.059 17.523 1.00 94.31 448 ASN A C 1
ATOM 3718 O O . ASN A 1 448 ? -14.542 7.409 17.607 1.00 94.31 448 ASN A O 1
ATOM 3722 N N . GLU A 1 449 ? -13.442 9.193 16.817 1.00 94.25 449 GLU A N 1
ATOM 3723 C CA . GLU A 1 449 ? -14.562 9.704 16.010 1.00 94.25 449 GLU A CA 1
ATOM 3724 C C . GLU A 1 449 ? -14.810 8.856 14.750 1.00 94.25 449 GLU A C 1
ATOM 3726 O O . GLU A 1 449 ? -15.962 8.536 14.444 1.00 94.25 449 GLU A O 1
ATOM 3731 N N . PHE A 1 450 ? -13.751 8.407 14.064 1.00 95.38 450 PHE A N 1
ATOM 3732 C CA . PHE A 1 450 ? -13.871 7.442 12.960 1.00 95.38 450 PHE A CA 1
ATOM 3733 C C . PHE A 1 450 ? -14.482 6.117 13.446 1.00 95.38 450 PHE A C 1
ATOM 3735 O O . PHE A 1 450 ? -15.453 5.611 12.872 1.00 95.38 450 PHE A O 1
ATOM 3742 N N . LEU A 1 451 ? -13.975 5.586 14.562 1.00 95.12 451 LEU A N 1
ATOM 3743 C CA . LEU A 1 451 ? -14.499 4.371 15.183 1.00 95.12 451 LEU A CA 1
ATOM 3744 C C . LEU A 1 451 ? -15.955 4.528 15.649 1.00 95.12 451 LEU A C 1
ATOM 3746 O O . LEU A 1 451 ? -16.731 3.576 15.544 1.00 95.12 451 LEU A O 1
ATOM 3750 N N . ALA A 1 452 ? -16.362 5.721 16.093 1.00 93.19 452 ALA A N 1
ATOM 3751 C CA . ALA A 1 452 ? -17.753 5.998 16.441 1.00 93.19 452 ALA A CA 1
ATOM 3752 C C . ALA A 1 452 ? -18.694 5.885 15.229 1.00 93.19 452 ALA A C 1
ATOM 3754 O O . ALA A 1 452 ? -19.764 5.286 15.351 1.00 93.19 452 ALA A O 1
ATOM 3755 N N . LYS A 1 453 ? -18.278 6.355 14.042 1.00 93.81 453 LYS A N 1
ATOM 3756 C CA . LYS A 1 453 ? -19.018 6.123 12.783 1.00 93.81 453 LYS A CA 1
ATOM 3757 C C . LYS A 1 453 ? -19.030 4.652 12.363 1.00 93.81 453 LYS A C 1
ATOM 3759 O O . LYS A 1 453 ? -20.054 4.170 11.885 1.00 93.81 453 LYS A O 1
ATOM 3764 N N . CYS A 1 454 ? -17.949 3.913 12.621 1.00 93.62 454 CYS A N 1
ATOM 3765 C CA . CYS A 1 454 ? -17.920 2.455 12.438 1.00 93.62 454 CYS A CA 1
ATOM 3766 C C . CYS A 1 454 ? -18.867 1.710 13.398 1.00 93.62 454 CYS A C 1
ATOM 3768 O O . CYS A 1 454 ? -19.181 0.550 13.159 1.00 93.62 454 CYS A O 1
ATOM 3770 N N . GLY A 1 455 ? -19.340 2.345 14.475 1.00 92.25 455 GLY A N 1
ATOM 3771 C CA . GLY A 1 455 ? -20.299 1.770 15.420 1.00 92.25 455 GLY A CA 1
ATOM 3772 C C . GLY A 1 455 ? -19.752 1.484 16.820 1.00 92.25 455 GLY A C 1
ATOM 3773 O O . GLY A 1 455 ? -20.501 0.936 17.631 1.00 92.25 455 GLY A O 1
ATOM 3774 N N . VAL A 1 456 ? -18.507 1.876 17.127 1.00 93.94 456 VAL A N 1
ATOM 3775 C CA . VAL A 1 456 ? -17.995 1.880 18.508 1.00 93.94 456 VAL A CA 1
ATOM 3776 C C . VAL A 1 456 ? -18.780 2.901 19.322 1.00 93.94 456 VAL A C 1
ATOM 3778 O O . VAL A 1 456 ? -18.846 4.082 18.989 1.00 93.94 456 VAL A O 1
ATOM 3781 N N . LYS A 1 457 ? -19.381 2.456 20.420 1.00 90.50 457 LYS A N 1
ATOM 3782 C CA . LYS A 1 457 ? -20.244 3.292 21.265 1.00 90.50 457 LYS A CA 1
ATOM 3783 C C . LYS A 1 457 ? -19.622 3.530 22.637 1.00 90.50 457 LYS A C 1
ATOM 3785 O O . LYS A 1 457 ? -18.653 2.891 23.035 1.00 90.50 457 LYS A O 1
ATOM 3790 N N . LYS A 1 458 ? -20.194 4.451 23.409 1.00 88.00 458 LYS A N 1
ATOM 3791 C CA . LYS A 1 458 ? -19.984 4.456 24.866 1.00 88.00 458 LYS A CA 1
ATOM 3792 C C . LYS A 1 458 ? -20.909 3.398 25.485 1.00 88.00 458 LYS A C 1
ATOM 3794 O O . LYS A 1 458 ? -22.019 3.238 24.969 1.00 88.00 458 LYS A O 1
ATOM 3799 N N . PRO A 1 459 ? -20.499 2.687 26.553 1.00 87.81 459 PRO A N 1
ATOM 3800 C CA . PRO A 1 459 ? -21.365 1.719 27.218 1.00 87.81 459 PRO A CA 1
ATOM 3801 C C . PRO A 1 459 ? -22.676 2.372 27.664 1.00 87.81 459 PRO A C 1
ATOM 3803 O O . PRO A 1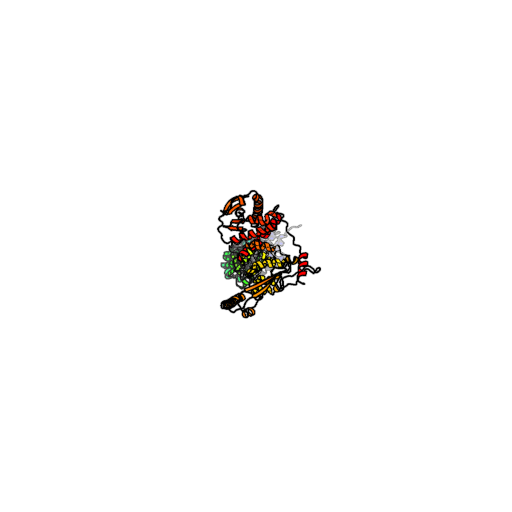 459 ? -22.669 3.367 28.392 1.00 87.81 459 PRO A O 1
ATOM 3806 N N . SER A 1 460 ? -23.800 1.838 27.185 1.00 85.31 460 SER A N 1
ATOM 3807 C CA . SER A 1 460 ? -25.140 2.289 27.566 1.00 85.31 460 SER A CA 1
ATOM 3808 C C . SER A 1 460 ? -25.585 1.645 28.880 1.00 85.31 460 SER A C 1
ATOM 3810 O O . SER A 1 460 ? -25.005 0.655 29.327 1.00 85.31 460 SER A O 1
ATOM 3812 N N . SER A 1 461 ? -26.666 2.155 29.471 1.00 79.06 461 SER A N 1
ATOM 3813 C CA . SER A 1 461 ? -27.331 1.549 30.634 1.00 79.06 461 SER A CA 1
ATOM 3814 C C . SER A 1 461 ? -27.578 0.044 30.475 1.00 79.06 461 SER A C 1
ATOM 3816 O O . SER A 1 461 ? -27.338 -0.730 31.400 1.00 79.06 461 SER A O 1
ATOM 3818 N N . TYR A 1 462 ? -28.001 -0.373 29.280 1.00 80.19 462 TYR A N 1
ATOM 3819 C CA . TYR A 1 462 ? -28.232 -1.771 28.917 1.00 80.19 462 TYR A CA 1
ATOM 3820 C C . TYR A 1 462 ? -26.938 -2.591 28.788 1.00 80.19 462 TYR A C 1
ATOM 3822 O O . TYR A 1 462 ? -26.917 -3.773 29.117 1.00 80.19 462 TYR A O 1
ATOM 3830 N N . ASP A 1 463 ? -25.838 -1.982 28.338 1.00 85.00 463 ASP A N 1
ATOM 3831 C CA . ASP A 1 463 ? -24.545 -2.673 28.280 1.00 85.00 463 ASP A CA 1
ATOM 3832 C C . ASP A 1 463 ? -23.997 -2.907 29.698 1.00 85.00 463 ASP A C 1
ATOM 3834 O O . ASP A 1 463 ? -23.528 -4.001 30.005 1.00 85.00 463 ASP A O 1
ATOM 3838 N N . PHE A 1 464 ? -24.142 -1.928 30.601 1.00 83.50 464 PHE A N 1
ATOM 3839 C CA . PHE A 1 464 ? -23.821 -2.117 32.019 1.00 83.50 464 PHE A CA 1
ATOM 3840 C C . PHE A 1 464 ? -24.727 -3.150 32.707 1.00 83.50 464 PHE A C 1
ATOM 3842 O O . PHE A 1 464 ? -24.244 -3.876 33.573 1.00 83.50 464 PHE A O 1
ATOM 3849 N N . SER A 1 465 ? -26.011 -3.260 32.336 1.00 74.81 465 SER A N 1
ATOM 3850 C CA . SER A 1 465 ? -26.929 -4.229 32.964 1.00 74.81 465 SER A CA 1
ATOM 3851 C C . SER A 1 465 ? -26.614 -5.683 32.607 1.00 74.81 465 SER A C 1
ATOM 3853 O O . SER A 1 465 ? -27.050 -6.594 33.310 1.00 74.81 465 SER A O 1
ATOM 3855 N N . LYS A 1 466 ? -25.820 -5.900 31.551 1.00 80.25 466 LYS A N 1
ATOM 3856 C CA . LYS A 1 466 ? -25.280 -7.208 31.164 1.00 80.25 466 LYS A CA 1
ATOM 3857 C C . LYS A 1 466 ? -23.987 -7.594 31.877 1.00 80.25 466 LYS A C 1
ATOM 3859 O O . LYS A 1 466 ? -23.571 -8.742 31.726 1.00 80.25 466 LYS A O 1
ATOM 3864 N N . ILE A 1 467 ? -23.347 -6.698 32.636 1.00 82.50 467 ILE A N 1
ATOM 3865 C CA . ILE A 1 467 ? -22.151 -7.072 33.400 1.00 82.50 467 ILE A CA 1
ATOM 3866 C C . ILE A 1 467 ? -22.566 -8.068 34.485 1.00 82.50 467 ILE A C 1
ATOM 3868 O O . ILE A 1 467 ? -23.195 -7.710 35.478 1.00 82.50 467 ILE A O 1
ATOM 3872 N N . SER A 1 468 ? -22.157 -9.317 34.299 1.00 77.62 468 SER A N 1
ATOM 3873 C CA . SER A 1 468 ? -22.238 -10.375 35.295 1.00 77.62 468 SER A CA 1
ATOM 3874 C C . SER A 1 468 ? -20.866 -11.025 35.385 1.00 77.62 468 SER A C 1
ATOM 3876 O O . SER A 1 468 ? -20.306 -11.447 34.374 1.00 77.62 468 SER A O 1
ATOM 3878 N N . VAL A 1 469 ? -20.298 -11.058 36.587 1.00 80.44 469 VAL A N 1
ATOM 3879 C CA . VAL A 1 469 ? -18.975 -11.626 36.858 1.00 80.44 469 VAL A CA 1
ATOM 3880 C C . VAL A 1 469 ? -19.165 -12.744 37.871 1.00 80.44 469 VAL A C 1
ATOM 3882 O O . VAL A 1 469 ? -19.761 -12.520 38.920 1.00 80.44 469 VAL A O 1
ATOM 3885 N N . ASP A 1 470 ? -18.687 -13.943 37.551 1.00 74.56 470 ASP A N 1
ATOM 3886 C CA . ASP A 1 470 ? -18.771 -15.091 38.455 1.00 74.56 470 ASP A CA 1
ATOM 3887 C C . ASP A 1 470 ? -17.807 -14.934 39.656 1.00 74.56 470 ASP A C 1
ATOM 3889 O O . ASP A 1 470 ? -16.709 -14.398 39.467 1.00 74.56 470 ASP A O 1
ATOM 3893 N N . PRO A 1 471 ? -18.149 -15.420 40.868 1.00 75.56 471 PRO A N 1
ATOM 3894 C CA . PRO A 1 471 ? -17.251 -15.409 42.028 1.00 75.56 471 PRO A CA 1
ATOM 3895 C C . PRO A 1 471 ? -15.874 -16.060 41.825 1.00 75.56 471 PRO A C 1
ATOM 3897 O O . PRO A 1 471 ? -14.927 -15.693 42.519 1.00 75.56 471 PRO A O 1
ATOM 3900 N N . SER A 1 472 ? -15.741 -17.005 40.890 1.00 73.38 472 SER A N 1
ATOM 3901 C CA . SER A 1 472 ? -14.465 -17.639 40.521 1.00 73.38 472 SER A CA 1
ATOM 3902 C C . SER A 1 472 ? -13.644 -16.838 39.498 1.00 73.38 472 SER A C 1
ATOM 3904 O O . SER A 1 472 ? -12.479 -17.157 39.248 1.00 73.38 472 SER A O 1
ATOM 3906 N N . HIS A 1 473 ? -14.211 -15.791 38.889 1.00 82.62 473 HIS A N 1
ATOM 3907 C CA . HIS A 1 473 ? -13.550 -15.046 37.823 1.00 82.62 473 HIS A CA 1
ATOM 3908 C C . HIS A 1 473 ? -12.526 -14.037 38.367 1.00 82.62 473 HIS A C 1
ATOM 3910 O O . HIS A 1 473 ? -12.777 -13.324 39.337 1.00 82.62 473 HIS A O 1
ATOM 3916 N N . LYS A 1 474 ? -11.393 -13.876 37.667 1.00 84.88 474 LYS A N 1
ATOM 3917 C CA . LYS A 1 474 ? -10.284 -12.971 38.050 1.00 84.88 474 LYS A CA 1
ATOM 3918 C C . LYS A 1 474 ? -10.691 -11.510 38.314 1.00 84.88 474 LYS A C 1
ATOM 3920 O O . LYS A 1 474 ? -9.998 -10.803 39.036 1.00 84.88 474 LYS A O 1
ATOM 3925 N N . LEU A 1 475 ? -11.802 -11.051 37.728 1.00 83.69 475 LEU A N 1
ATOM 3926 C CA . LEU A 1 475 ? -12.333 -9.694 37.917 1.00 83.69 475 LEU A CA 1
ATOM 3927 C C . LEU A 1 475 ? -13.308 -9.559 39.100 1.00 83.69 475 LEU A C 1
ATOM 3929 O O . LEU A 1 475 ? -13.798 -8.458 39.323 1.00 83.69 475 LEU A O 1
ATOM 3933 N N . TRP A 1 476 ? -13.608 -10.621 39.856 1.00 81.06 476 TRP A N 1
ATOM 3934 C CA . TRP A 1 476 ? -14.621 -10.596 40.922 1.00 81.06 476 TRP A CA 1
ATOM 3935 C C . TRP A 1 476 ? -14.354 -9.527 41.992 1.00 81.06 476 TRP A C 1
ATOM 3937 O O . TRP A 1 476 ? -15.240 -8.738 42.312 1.00 81.06 476 TRP A O 1
ATOM 3947 N N . ASN A 1 477 ? -13.115 -9.416 42.481 1.00 81.81 477 ASN A N 1
ATOM 3948 C CA . ASN A 1 477 ? -12.754 -8.392 43.469 1.00 81.81 477 ASN A CA 1
ATOM 3949 C C . ASN A 1 477 ? -12.953 -6.970 42.912 1.00 81.81 477 ASN A C 1
ATOM 3951 O O . ASN A 1 477 ? -13.579 -6.130 43.557 1.00 81.81 477 ASN A O 1
ATOM 3955 N N . LEU A 1 478 ? -12.515 -6.725 41.672 1.00 83.38 478 LEU A N 1
ATOM 3956 C CA . LEU A 1 478 ? -12.700 -5.439 40.997 1.00 83.38 478 LEU A CA 1
ATOM 3957 C C . LEU A 1 478 ? -14.188 -5.137 40.738 1.00 83.38 478 LEU A C 1
ATOM 3959 O O . LEU A 1 478 ? -14.616 -3.985 40.844 1.00 83.38 478 LEU A O 1
ATOM 3963 N N . TYR A 1 479 ? -14.980 -6.157 40.399 1.00 80.62 479 TYR A N 1
ATOM 3964 C CA . TYR A 1 479 ? -16.428 -6.057 40.218 1.00 80.62 479 TYR A CA 1
ATOM 3965 C C . TYR A 1 479 ? -17.101 -5.604 41.511 1.00 80.62 479 TYR A C 1
ATOM 3967 O O . TYR A 1 479 ? -17.869 -4.648 41.479 1.00 80.62 479 TYR A O 1
ATOM 3975 N N . LEU A 1 480 ? -16.740 -6.191 42.656 1.00 78.50 480 LEU A N 1
ATOM 3976 C CA . LEU A 1 480 ? -17.250 -5.788 43.969 1.00 78.50 480 LEU A CA 1
ATOM 3977 C C . LEU A 1 480 ? -16.867 -4.349 44.345 1.00 78.50 480 LEU A C 1
ATOM 3979 O O . LEU A 1 480 ? -17.727 -3.583 44.783 1.00 78.50 480 LEU A O 1
ATOM 3983 N N . GLU A 1 481 ? -15.608 -3.956 44.135 1.00 82.69 481 GLU A N 1
ATOM 3984 C CA . GLU A 1 481 ? -15.130 -2.586 44.386 1.00 82.69 481 GLU A CA 1
ATOM 3985 C C . GLU A 1 481 ? -15.870 -1.536 43.544 1.00 82.69 481 GLU A C 1
ATOM 3987 O O . GLU A 1 481 ? -16.115 -0.414 43.997 1.00 82.69 481 GLU A O 1
ATOM 3992 N N . ASN A 1 482 ? -16.242 -1.893 42.312 1.00 82.00 482 ASN A N 1
ATOM 3993 C CA . ASN A 1 482 ? -16.858 -0.979 41.353 1.00 82.00 482 ASN A CA 1
ATOM 3994 C C . ASN A 1 482 ? -18.369 -1.172 41.185 1.00 82.00 482 ASN A C 1
ATOM 3996 O O . ASN A 1 482 ? -18.992 -0.392 40.465 1.00 82.00 482 ASN A O 1
ATOM 4000 N N . TYR A 1 483 ? -18.983 -2.124 41.888 1.00 79.06 483 TYR A N 1
ATOM 4001 C CA . TYR A 1 483 ? -20.395 -2.481 41.738 1.00 79.06 483 TYR A CA 1
ATOM 4002 C C . TYR A 1 483 ? -21.337 -1.286 41.924 1.00 79.06 483 TYR A C 1
ATOM 4004 O O . TYR A 1 483 ? -22.258 -1.081 41.140 1.00 79.06 483 TYR A O 1
ATOM 4012 N N . LEU A 1 484 ? -21.055 -0.424 42.908 1.00 71.69 484 LEU A N 1
ATOM 4013 C CA . LEU A 1 484 ? -21.813 0.814 43.132 1.00 71.69 484 LEU A CA 1
ATOM 4014 C C . LEU A 1 484 ? -21.724 1.800 41.956 1.00 71.69 484 LEU A C 1
ATOM 4016 O O . LEU A 1 484 ? -22.694 2.505 41.678 1.00 71.69 484 LEU A O 1
ATOM 4020 N N . LYS A 1 485 ? -20.580 1.854 41.260 1.00 78.31 485 LYS A N 1
ATOM 4021 C CA . LYS A 1 485 ? -20.406 2.676 40.054 1.00 78.31 485 LYS A CA 1
ATOM 4022 C C . LYS A 1 485 ? -21.155 2.049 38.875 1.00 78.31 485 LYS A C 1
ATOM 4024 O O . LYS A 1 485 ? -21.875 2.763 38.189 1.00 78.31 485 LYS A O 1
ATOM 4029 N N . ILE A 1 486 ? -21.059 0.726 38.695 1.00 78.81 486 ILE A N 1
ATOM 4030 C CA . ILE A 1 486 ? -21.812 -0.033 37.678 1.00 78.81 486 ILE A CA 1
ATOM 4031 C C . ILE A 1 486 ? -23.320 0.221 37.835 1.00 78.81 486 ILE A C 1
ATOM 4033 O O . ILE A 1 486 ? -23.959 0.683 36.892 1.00 78.81 486 ILE A O 1
ATOM 4037 N N . LEU A 1 487 ? -23.872 0.028 39.040 1.00 71.75 487 LEU A N 1
ATOM 4038 C CA . LEU A 1 487 ? -25.287 0.283 39.338 1.00 71.75 487 LEU A CA 1
ATOM 4039 C C . LEU A 1 487 ? -25.719 1.717 38.996 1.00 71.75 487 LEU A C 1
ATOM 4041 O O . LEU A 1 487 ? -26.800 1.911 38.445 1.00 71.75 487 LEU A O 1
ATOM 4045 N N . ALA A 1 488 ? -24.877 2.718 39.273 1.00 72.62 488 ALA A N 1
ATOM 4046 C CA . ALA A 1 488 ? -25.174 4.110 38.936 1.00 72.62 488 ALA A CA 1
ATOM 4047 C C . ALA A 1 488 ? -25.216 4.376 37.415 1.00 72.62 488 ALA A C 1
ATOM 4049 O O . ALA A 1 488 ? -25.931 5.275 36.976 1.00 72.62 488 ALA A O 1
ATOM 4050 N N . LYS A 1 489 ? -24.483 3.605 36.597 1.00 77.19 489 LYS A N 1
ATOM 4051 C CA . LYS A 1 489 ? -24.472 3.746 35.127 1.00 77.19 489 LYS A CA 1
ATOM 4052 C C . LYS A 1 489 ? -25.627 3.040 34.424 1.00 77.19 489 LYS A C 1
ATOM 4054 O O . LYS A 1 489 ? -26.007 3.453 33.332 1.00 77.19 489 LYS A O 1
ATOM 4059 N N . ILE A 1 490 ? -26.207 2.014 35.046 1.00 70.44 490 ILE A N 1
ATOM 4060 C CA . ILE A 1 490 ? -27.368 1.291 34.504 1.00 70.44 490 ILE A CA 1
ATOM 4061 C C . ILE A 1 490 ? -28.620 2.199 34.448 1.00 70.44 490 ILE A C 1
ATOM 4063 O O . ILE A 1 490 ? -29.563 1.874 33.736 1.00 70.44 490 ILE A O 1
ATOM 4067 N N . ASN A 1 491 ? -28.628 3.346 35.147 1.00 58.81 491 ASN A N 1
ATOM 4068 C CA . ASN A 1 491 ? -29.800 4.214 35.361 1.00 58.81 491 ASN A CA 1
ATOM 4069 C C . ASN A 1 491 ? -31.100 3.396 35.536 1.00 58.81 491 ASN A C 1
ATOM 4071 O O . ASN A 1 491 ? -32.038 3.535 34.745 1.00 58.81 491 ASN A O 1
ATOM 4075 N N . PRO A 1 492 ? -31.105 2.435 36.475 1.00 53.62 492 PRO A N 1
ATOM 4076 C CA . PRO A 1 492 ? -32.059 1.339 36.450 1.00 53.62 492 PRO A CA 1
ATOM 4077 C C . PRO A 1 492 ? -33.436 1.825 36.889 1.00 53.62 492 PRO A C 1
ATOM 4079 O O . PRO A 1 492 ? -33.540 2.714 37.738 1.00 53.62 492 PRO A O 1
ATOM 4082 N N . ASN A 1 493 ? -34.497 1.162 36.421 1.00 52.97 493 ASN A N 1
ATOM 4083 C CA . ASN A 1 493 ? -35.749 1.238 37.164 1.00 52.97 493 ASN A CA 1
ATOM 4084 C C . ASN A 1 493 ? -35.526 0.660 38.580 1.00 52.97 493 ASN A C 1
ATOM 4086 O O . ASN A 1 493 ? -34.669 -0.205 38.797 1.00 52.97 493 ASN A O 1
ATOM 4090 N N . LEU A 1 494 ? -36.286 1.161 39.553 1.00 50.72 494 LEU A N 1
ATOM 4091 C CA . LEU A 1 494 ? -36.151 0.805 40.969 1.00 50.72 494 LEU A CA 1
ATOM 4092 C C . LEU A 1 494 ? -36.149 -0.723 41.193 1.00 50.72 494 LEU A C 1
ATOM 4094 O O . LEU A 1 494 ? -35.333 -1.262 41.938 1.00 50.72 494 LEU A O 1
ATOM 4098 N N . GLU A 1 495 ? -37.013 -1.420 40.459 1.00 52.38 495 GLU A N 1
ATOM 4099 C CA . GLU A 1 495 ? -37.168 -2.874 40.443 1.00 52.38 495 GLU A CA 1
ATOM 4100 C C . GLU A 1 495 ? -35.879 -3.629 40.056 1.00 52.38 495 GLU A C 1
ATOM 4102 O O . GLU A 1 495 ? -35.533 -4.631 40.689 1.00 52.38 495 GLU A O 1
ATOM 4107 N N . THR A 1 496 ? -35.111 -3.142 39.074 1.00 55.69 496 THR A N 1
ATOM 4108 C CA . THR A 1 496 ? -33.839 -3.769 38.667 1.00 55.69 496 THR A CA 1
ATOM 4109 C C . THR A 1 496 ? -32.764 -3.613 39.749 1.00 55.69 496 THR A C 1
ATOM 4111 O O . THR A 1 496 ? -32.026 -4.566 40.010 1.00 55.69 496 THR A O 1
ATOM 4114 N N . ILE A 1 497 ? -32.697 -2.463 40.440 1.00 53.75 497 ILE A N 1
ATOM 4115 C CA . ILE A 1 497 ? -31.775 -2.264 41.582 1.00 53.75 497 ILE A CA 1
ATOM 4116 C C . ILE A 1 497 ? -32.094 -3.243 42.703 1.00 53.75 497 ILE A C 1
ATOM 4118 O O . ILE A 1 497 ? -31.184 -3.868 43.243 1.00 53.75 497 ILE A O 1
ATOM 4122 N N . LEU A 1 498 ? -33.370 -3.381 43.056 1.00 53.19 498 LEU A N 1
ATOM 4123 C CA . LEU A 1 498 ? -33.792 -4.191 44.196 1.00 53.19 498 LEU A CA 1
ATOM 4124 C C . LEU A 1 498 ? -33.575 -5.683 43.941 1.00 53.19 498 LEU A C 1
ATOM 4126 O O . LEU A 1 498 ? -33.047 -6.373 44.811 1.00 53.19 498 LEU A O 1
ATOM 4130 N N . ASN A 1 499 ? -33.861 -6.158 42.726 1.00 53.72 499 ASN A N 1
ATOM 4131 C CA . ASN A 1 499 ? -33.561 -7.531 42.315 1.00 53.72 499 ASN A CA 1
ATOM 4132 C C . ASN A 1 499 ? -32.050 -7.839 42.329 1.00 53.72 499 ASN A C 1
ATOM 4134 O O . ASN A 1 499 ? -31.637 -8.917 42.761 1.00 53.72 499 ASN A O 1
ATOM 4138 N N . LEU A 1 500 ? -31.206 -6.894 41.904 1.00 52.75 500 LEU A N 1
ATOM 4139 C CA . LEU A 1 500 ? -29.746 -7.026 41.976 1.00 52.75 500 LEU A CA 1
ATOM 4140 C C . LEU A 1 500 ? -29.222 -6.938 43.422 1.00 52.75 500 LEU A C 1
ATOM 4142 O O . LEU A 1 500 ? -28.321 -7.685 43.809 1.00 52.75 500 LEU A O 1
ATOM 4146 N N . ALA A 1 501 ? -29.804 -6.069 44.249 1.00 52.84 501 ALA A N 1
ATOM 4147 C CA . ALA A 1 501 ? -29.455 -5.930 45.657 1.00 52.84 501 ALA A CA 1
ATOM 4148 C C . ALA A 1 501 ? -29.826 -7.186 46.459 1.00 52.84 501 ALA A C 1
ATOM 4150 O O . ALA A 1 501 ? -29.005 -7.633 47.261 1.00 52.84 501 ALA A O 1
ATOM 4151 N N . ALA A 1 502 ? -30.993 -7.790 46.215 1.00 49.69 502 ALA A N 1
ATOM 4152 C CA . ALA A 1 502 ? -31.436 -9.042 46.838 1.00 49.69 502 ALA A CA 1
ATOM 4153 C C . ALA A 1 502 ? -30.519 -10.235 46.498 1.00 49.69 502 ALA A C 1
ATOM 4155 O O . ALA A 1 502 ? -30.227 -11.056 47.363 1.00 49.69 502 ALA A O 1
ATOM 4156 N N . ARG A 1 503 ? -29.991 -10.293 45.266 1.00 44.97 503 ARG A N 1
ATOM 4157 C CA . ARG A 1 503 ? -29.081 -11.364 44.803 1.00 44.97 503 ARG A CA 1
ATOM 4158 C C . ARG A 1 503 ? -27.628 -11.224 45.274 1.00 44.97 503 ARG A C 1
ATOM 4160 O O . ARG A 1 503 ? -26.868 -12.182 45.183 1.00 44.97 503 ARG A O 1
ATOM 4167 N N . SER A 1 504 ? -27.212 -10.049 45.750 1.00 43.91 504 SER A N 1
ATOM 4168 C CA . SER A 1 504 ? -25.825 -9.815 46.177 1.00 43.91 504 SER A CA 1
ATOM 4169 C C . SER A 1 504 ? -25.558 -10.292 47.616 1.00 43.91 504 SER A C 1
ATOM 4171 O O . SER A 1 504 ? -26.325 -10.006 48.531 1.00 43.91 504 SER A O 1
ATOM 4173 N N . ASN A 1 505 ? -24.423 -10.950 47.870 1.00 45.91 505 ASN A N 1
ATOM 4174 C CA . ASN A 1 505 ? -24.031 -11.362 49.231 1.00 45.91 505 ASN A CA 1
ATOM 4175 C C . ASN A 1 505 ? -23.327 -10.251 50.047 1.00 45.91 505 ASN A C 1
ATOM 4177 O O . ASN A 1 505 ? -22.801 -10.519 51.124 1.00 45.91 505 ASN A O 1
ATOM 4181 N N . TYR A 1 506 ? -23.303 -8.999 49.567 1.00 45.62 506 TYR A N 1
ATOM 4182 C CA . TYR A 1 506 ? -22.416 -7.953 50.096 1.00 45.62 506 TYR A CA 1
ATOM 4183 C C . TYR A 1 506 ? -23.142 -6.833 50.878 1.00 45.62 506 TYR A C 1
ATOM 4185 O O . TYR A 1 506 ? -23.916 -6.072 50.296 1.00 45.62 506 TYR A O 1
ATOM 4193 N N . PRO A 1 507 ? -22.855 -6.658 52.191 1.00 47.16 507 PRO A N 1
ATOM 4194 C CA . PRO A 1 507 ? -23.486 -5.658 53.063 1.00 47.16 507 PRO A CA 1
ATOM 4195 C C . PRO A 1 507 ? -23.463 -4.206 52.561 1.00 47.16 507 PRO A C 1
ATOM 4197 O O . PRO A 1 507 ? -24.509 -3.565 52.492 1.00 47.16 507 PRO A O 1
ATOM 4200 N N . LYS A 1 508 ? -22.274 -3.698 52.202 1.00 46.44 508 LYS A N 1
ATOM 4201 C CA . LYS A 1 508 ? -21.977 -2.253 52.080 1.00 46.44 508 LYS A CA 1
ATOM 4202 C C . LYS A 1 508 ? -22.698 -1.534 50.938 1.00 46.44 508 LYS A C 1
ATOM 4204 O O . LYS A 1 508 ? -22.741 -0.308 50.913 1.00 46.44 508 LYS A O 1
ATOM 4209 N N . ILE A 1 509 ? -23.244 -2.282 49.983 1.00 48.84 509 ILE A N 1
ATOM 4210 C CA . ILE A 1 509 ? -23.976 -1.726 48.841 1.00 48.84 509 ILE A CA 1
ATOM 4211 C C . ILE A 1 509 ? -25.338 -1.186 49.293 1.00 48.84 509 ILE A C 1
ATOM 4213 O O . ILE A 1 509 ? -25.759 -0.119 48.854 1.00 48.84 509 ILE A O 1
ATOM 4217 N N . ARG A 1 510 ? -26.002 -1.889 50.218 1.00 51.81 510 ARG A N 1
ATOM 4218 C CA . ARG A 1 510 ? -27.382 -1.619 50.657 1.00 51.81 510 ARG A CA 1
ATOM 4219 C C . ARG A 1 510 ? -27.514 -0.312 51.444 1.00 51.81 510 ARG A C 1
ATOM 4221 O O . ARG A 1 510 ? -28.519 0.380 51.339 1.00 51.81 510 ARG A O 1
ATOM 4228 N N . ASP A 1 511 ? -26.457 0.061 52.159 1.00 50.22 511 ASP A N 1
ATOM 4229 C CA . ASP A 1 511 ? -26.383 1.218 53.057 1.00 50.22 511 ASP A CA 1
ATOM 4230 C C . ASP A 1 511 ? -26.567 2.599 52.411 1.00 50.22 511 ASP A C 1
ATOM 4232 O O . ASP A 1 511 ? -26.767 3.581 53.132 1.00 50.22 511 ASP A O 1
ATOM 4236 N N . LYS A 1 512 ? -26.415 2.712 51.085 1.00 46.22 512 LYS A N 1
ATOM 4237 C CA . LYS A 1 512 ? -26.327 4.007 50.387 1.00 46.22 512 LYS A CA 1
ATOM 4238 C C . LYS A 1 512 ? -27.600 4.399 49.627 1.00 46.22 512 LYS A C 1
ATOM 4240 O O . LYS A 1 512 ? -27.746 5.565 49.269 1.00 46.22 512 LYS A O 1
ATOM 4245 N N . TYR A 1 513 ? -28.517 3.457 49.400 1.00 52.19 513 TYR A N 1
ATOM 4246 C CA . TYR A 1 513 ? -29.713 3.662 48.568 1.00 52.19 513 TYR A CA 1
ATOM 4247 C C . TYR A 1 513 ? -30.959 4.115 49.342 1.00 52.19 513 TYR A C 1
ATOM 4249 O O . TYR A 1 513 ? -31.958 4.462 48.721 1.00 52.19 513 TYR A O 1
ATOM 4257 N N . SER A 1 514 ? -30.887 4.198 50.675 1.00 48.00 514 SER A N 1
ATOM 4258 C CA . SER A 1 514 ? -32.011 4.580 51.545 1.00 48.00 514 SER A CA 1
ATOM 4259 C C . SER A 1 514 ? -32.554 6.004 51.310 1.00 48.00 514 SER A C 1
ATOM 4261 O O . SER A 1 514 ? -33.645 6.333 51.753 1.00 48.00 514 SER A O 1
ATOM 4263 N N . LYS A 1 515 ? -31.815 6.856 50.584 1.00 44.19 515 LYS A N 1
ATOM 4264 C CA . LYS A 1 515 ? -32.105 8.293 50.420 1.00 44.19 515 LYS A CA 1
ATOM 4265 C C . LYS A 1 515 ? -32.940 8.684 49.195 1.00 44.19 515 LYS A C 1
ATOM 4267 O O . LYS A 1 515 ? -33.222 9.866 49.030 1.00 44.19 515 LYS A O 1
ATOM 4272 N N . PHE A 1 516 ? -33.272 7.750 48.305 1.00 41.41 516 PHE A N 1
ATOM 4273 C CA . PHE A 1 516 ? -33.790 8.083 46.966 1.00 41.41 516 PHE A CA 1
ATOM 4274 C C . PHE A 1 516 ? -35.289 7.817 46.768 1.00 41.41 516 PHE A C 1
ATOM 4276 O O . PHE A 1 516 ? -35.753 7.813 45.629 1.00 41.41 516 PHE A O 1
ATOM 4283 N N . TYR A 1 517 ? -36.041 7.525 47.836 1.00 52.09 517 TYR A N 1
ATOM 4284 C CA . TYR A 1 517 ? -37.274 6.761 47.678 1.00 52.09 517 TYR A CA 1
ATOM 4285 C C . TYR A 1 517 ? -38.279 6.850 48.857 1.00 52.09 517 TYR A C 1
ATOM 4287 O O . TYR A 1 517 ? -37.883 7.175 49.973 1.00 52.09 517 TYR A O 1
ATOM 4295 N N . LYS A 1 518 ? -39.570 6.551 48.609 1.00 49.44 518 LYS A N 1
ATOM 4296 C CA . LYS A 1 518 ? -40.669 6.492 49.602 1.00 49.44 518 LYS A CA 1
ATOM 4297 C C . LYS A 1 518 ? -41.081 5.041 49.901 1.00 49.44 518 LYS A C 1
ATOM 4299 O O . LYS A 1 518 ? -41.649 4.425 49.009 1.00 49.44 518 LYS A O 1
ATOM 4304 N N . PRO A 1 519 ? -40.889 4.491 51.112 1.00 48.91 519 PRO A N 1
ATOM 4305 C CA . PRO A 1 519 ? -40.979 3.046 51.369 1.00 48.91 519 PRO A CA 1
ATOM 4306 C C . PRO A 1 519 ? -42.240 2.267 50.938 1.00 48.91 519 PRO A C 1
ATOM 4308 O O . PRO A 1 519 ? -42.184 1.042 50.945 1.00 48.91 519 PRO A O 1
ATOM 4311 N N . GLU A 1 520 ? -43.363 2.909 50.603 1.00 54.62 520 GLU A N 1
ATOM 4312 C CA . GLU A 1 520 ? -44.649 2.240 50.346 1.00 54.62 520 GLU A CA 1
ATOM 4313 C C . GLU A 1 520 ? -44.746 1.422 49.038 1.00 54.62 520 GLU A C 1
ATOM 4315 O O . GLU A 1 520 ? -45.595 0.538 48.952 1.00 54.62 520 GLU A O 1
ATOM 4320 N N . GLU A 1 521 ? -43.920 1.690 48.023 1.00 49.91 521 GLU A N 1
ATOM 4321 C CA . GLU A 1 521 ? -44.032 1.102 46.667 1.00 49.91 521 GLU A CA 1
ATOM 4322 C C . GLU A 1 521 ? -42.982 -0.029 46.395 1.00 49.91 521 GLU A C 1
ATOM 4324 O O . GLU A 1 521 ? -42.842 -0.475 45.256 1.00 49.91 521 GLU A O 1
ATOM 4329 N N . ILE A 1 522 ? -42.233 -0.514 47.410 1.00 55.47 522 ILE A N 1
ATOM 4330 C CA . ILE A 1 522 ? -41.257 -1.630 47.280 1.00 55.47 522 ILE A CA 1
ATOM 4331 C C . ILE A 1 522 ? -41.833 -2.957 47.785 1.00 55.47 522 ILE A C 1
ATOM 4333 O O . ILE A 1 522 ? -41.894 -3.201 48.988 1.00 55.47 522 ILE A O 1
ATOM 4337 N N . ASP A 1 523 ? -42.108 -3.884 46.863 1.00 62.09 523 ASP A N 1
ATOM 4338 C CA . ASP A 1 523 ? -42.603 -5.234 47.184 1.00 62.09 523 ASP A CA 1
ATOM 4339 C C . ASP A 1 523 ? -41.563 -6.365 46.976 1.00 62.09 523 ASP A C 1
ATOM 4341 O O . ASP A 1 523 ? -41.903 -7.499 46.644 1.00 62.09 523 ASP A O 1
ATOM 4345 N N . VAL A 1 524 ? -40.269 -6.082 47.179 1.00 64.69 524 VAL A N 1
ATOM 4346 C CA . VAL A 1 524 ? -39.161 -7.048 46.987 1.00 64.69 524 VAL A CA 1
ATOM 4347 C C . VAL A 1 524 ? -38.522 -7.438 48.328 1.00 64.69 524 VAL A C 1
ATOM 4349 O O . VAL A 1 524 ? -38.321 -6.589 49.195 1.00 64.69 524 VAL A O 1
ATOM 4352 N N . GLU A 1 525 ? -38.160 -8.714 48.509 1.00 71.88 525 GLU A N 1
ATOM 4353 C CA . GLU A 1 525 ? -37.354 -9.163 49.655 1.00 71.88 525 GLU A CA 1
ATOM 4354 C C . GLU A 1 525 ? -35.881 -8.745 49.478 1.00 71.88 525 GLU A C 1
ATOM 4356 O O . GLU A 1 525 ? -35.133 -9.390 48.746 1.00 71.88 525 GLU A O 1
ATOM 4361 N N . PHE A 1 526 ? -35.437 -7.669 50.142 1.00 69.94 526 PHE A N 1
ATOM 4362 C CA . PHE A 1 526 ? -34.057 -7.155 50.009 1.00 69.94 526 PHE A CA 1
ATOM 4363 C C . PHE A 1 526 ? -33.343 -6.845 51.336 1.00 69.94 526 PHE A C 1
ATOM 4365 O O . PHE A 1 526 ? -32.122 -6.643 51.345 1.00 69.94 526 PHE A O 1
ATOM 4372 N N . LEU A 1 527 ? -34.066 -6.793 52.460 1.00 74.75 527 LEU A N 1
ATOM 4373 C CA . LEU A 1 527 ? -33.494 -6.433 53.759 1.00 74.75 527 LEU A CA 1
ATOM 4374 C C . LEU A 1 527 ? -32.846 -7.651 54.428 1.00 74.75 527 LEU A C 1
ATOM 4376 O O . LEU A 1 527 ? -33.533 -8.654 54.607 1.00 74.75 527 LEU A O 1
ATOM 4380 N N . PRO A 1 528 ? -31.551 -7.603 54.799 1.00 77.94 528 PRO A N 1
ATOM 4381 C CA . PRO A 1 528 ? -30.899 -8.696 55.511 1.00 77.94 528 PRO A CA 1
ATOM 4382 C C . PRO A 1 528 ? -31.390 -8.765 56.956 1.00 77.94 528 PRO A C 1
ATOM 4384 O O . PRO A 1 528 ? -31.586 -7.732 57.608 1.00 77.94 528 PRO A O 1
ATOM 4387 N N . CYS A 1 529 ? -31.511 -9.983 57.474 1.00 81.69 529 CYS A N 1
ATOM 4388 C CA . CYS A 1 529 ? -32.063 -10.230 58.797 1.00 81.69 529 CYS A CA 1
ATOM 4389 C C . CYS A 1 529 ? -31.004 -10.777 59.764 1.00 81.69 529 CYS A C 1
ATOM 4391 O O . CYS A 1 529 ? -30.128 -11.543 59.381 1.00 81.69 529 CYS A O 1
ATOM 4393 N N . SER A 1 530 ? -31.080 -10.387 61.037 1.00 82.25 530 SER A N 1
ATOM 4394 C CA . SER A 1 530 ? -30.189 -10.880 62.102 1.00 82.25 530 SER A CA 1
ATOM 4395 C C . SER A 1 530 ? -30.538 -12.297 62.574 1.00 82.25 530 SER A C 1
ATOM 4397 O O . SER A 1 530 ? -29.707 -12.964 63.180 1.00 82.25 530 SER A O 1
ATOM 4399 N N . ASN A 1 531 ? -31.763 -12.759 62.307 1.00 81.06 531 ASN A N 1
ATOM 4400 C CA . ASN A 1 531 ? -32.293 -14.065 62.711 1.00 81.06 531 ASN A CA 1
ATOM 4401 C C . ASN A 1 531 ? -32.668 -14.977 61.528 1.00 81.06 531 ASN A C 1
ATOM 4403 O O . ASN A 1 531 ? -33.350 -15.980 61.729 1.00 81.06 531 ASN A O 1
ATOM 4407 N N . SER A 1 532 ? -32.276 -14.635 60.297 1.00 75.06 532 SER A N 1
ATOM 4408 C CA . SER A 1 532 ? -32.540 -15.459 59.114 1.00 75.06 532 SER A CA 1
ATOM 4409 C C . SER A 1 532 ? -31.493 -15.223 58.032 1.00 75.06 532 SER A C 1
ATOM 4411 O O . SER A 1 532 ? -31.104 -14.086 57.784 1.00 75.06 532 SER A O 1
ATOM 4413 N N . ASN A 1 533 ? -31.108 -16.291 57.331 1.00 70.12 533 ASN A N 1
ATOM 4414 C CA . ASN A 1 533 ? -30.269 -16.210 56.131 1.00 70.12 533 ASN A CA 1
ATOM 4415 C C . ASN A 1 533 ? -31.061 -15.759 54.883 1.00 70.12 533 ASN A C 1
ATOM 4417 O O . ASN A 1 533 ? -30.473 -15.584 53.820 1.00 70.12 533 ASN A O 1
ATOM 4421 N N . SER A 1 534 ? -32.385 -15.595 55.000 1.00 70.06 534 SER A N 1
ATOM 4422 C CA . SER A 1 534 ? -33.255 -15.059 53.946 1.00 70.06 534 SER A CA 1
ATOM 4423 C C . SER A 1 534 ? -33.428 -13.543 54.069 1.00 70.06 534 SER A C 1
ATOM 4425 O O . SER A 1 534 ? -33.332 -12.981 55.162 1.00 70.06 534 SER A O 1
ATOM 4427 N N . TYR A 1 535 ? -33.708 -12.886 52.944 1.00 77.38 535 TYR A N 1
ATOM 4428 C CA . TYR A 1 535 ? -34.065 -11.469 52.907 1.00 77.38 535 TYR A CA 1
ATOM 4429 C C . TYR A 1 535 ? -35.541 -11.259 53.272 1.00 77.38 535 TYR A C 1
ATOM 4431 O O . TYR A 1 535 ? -36.326 -12.202 53.264 1.00 77.38 535 TYR A O 1
ATOM 4439 N N . ALA A 1 536 ? -35.923 -10.031 53.617 1.00 76.31 536 ALA A N 1
ATOM 4440 C CA . ALA A 1 536 ? -37.295 -9.654 53.964 1.00 76.31 536 ALA A CA 1
ATOM 4441 C C . ALA A 1 536 ? -37.774 -8.442 53.158 1.00 76.31 536 ALA A C 1
ATOM 4443 O O . ALA A 1 536 ? -36.967 -7.579 52.785 1.00 76.31 536 ALA A O 1
ATOM 4444 N N . LYS A 1 537 ? -39.092 -8.332 52.950 1.00 80.38 537 LYS A N 1
ATOM 4445 C CA . LYS A 1 537 ? -39.724 -7.063 52.559 1.00 80.38 537 LYS A CA 1
ATOM 4446 C C . LYS A 1 537 ? -39.693 -6.087 53.738 1.00 80.38 537 LYS A C 1
ATOM 4448 O O . LYS A 1 537 ? -39.704 -6.503 54.897 1.00 80.38 537 LYS A O 1
ATOM 4453 N N . HIS A 1 538 ? -39.730 -4.782 53.469 1.00 76.81 538 HIS A N 1
ATOM 4454 C CA . HIS A 1 538 ? -39.772 -3.752 54.523 1.00 76.81 538 HIS A CA 1
ATOM 4455 C C . HIS A 1 538 ? -40.958 -3.914 55.489 1.00 76.81 538 HIS A C 1
ATOM 4457 O O . HIS A 1 538 ? -40.828 -3.632 56.677 1.00 76.81 538 HIS A O 1
ATOM 4463 N N . SER A 1 539 ? -42.093 -4.439 55.011 1.00 77.56 539 SER A N 1
ATOM 4464 C CA . SER A 1 539 ? -43.267 -4.696 55.849 1.00 77.56 539 SER A CA 1
ATOM 4465 C C . SER A 1 539 ? -43.169 -5.976 56.698 1.00 77.56 539 SER A C 1
ATOM 4467 O O . SER A 1 539 ? -44.005 -6.182 57.579 1.00 77.56 539 SER A O 1
ATOM 4469 N N . GLU A 1 540 ? -42.218 -6.868 56.416 1.00 81.25 540 GLU A N 1
ATOM 4470 C CA . GLU A 1 540 ? -42.034 -8.184 57.064 1.00 81.25 540 GLU A CA 1
ATOM 4471 C C . GLU A 1 540 ? -40.819 -8.225 57.998 1.00 81.25 540 GLU A C 1
ATOM 4473 O O . GLU A 1 540 ? -40.628 -9.196 58.733 1.00 81.25 540 GLU A O 1
ATOM 4478 N N . CYS A 1 541 ? -40.010 -7.168 57.951 1.00 86.62 541 CYS A N 1
ATOM 4479 C CA . CYS A 1 541 ? -38.834 -6.952 58.770 1.00 86.62 541 CYS A CA 1
ATOM 4480 C C . CYS A 1 541 ? -39.152 -5.945 59.884 1.00 86.62 541 CYS A C 1
ATOM 4482 O O . CYS A 1 541 ? -39.889 -4.986 59.649 1.00 86.62 541 CYS A O 1
ATOM 4484 N N . PHE A 1 542 ? -38.575 -6.125 61.073 1.00 88.94 542 PHE A N 1
ATOM 4485 C CA . PHE A 1 542 ? -38.797 -5.236 62.223 1.00 88.94 542 PHE A CA 1
ATOM 4486 C C . PHE A 1 542 ? -37.498 -4.891 62.956 1.00 88.94 542 PHE A C 1
ATOM 4488 O O . PHE A 1 542 ? -36.470 -5.543 62.763 1.00 88.94 542 PHE A O 1
ATOM 4495 N N . ILE A 1 543 ? -37.538 -3.847 63.786 1.00 86.38 543 ILE A N 1
ATOM 4496 C CA . ILE A 1 543 ? -36.378 -3.382 64.567 1.00 86.38 543 ILE A CA 1
ATOM 4497 C C . ILE A 1 543 ? -36.311 -4.080 65.932 1.00 86.38 543 ILE A C 1
ATOM 4499 O O . ILE A 1 543 ? -35.221 -4.449 66.367 1.00 86.38 543 ILE A O 1
ATOM 4503 N N . ASN A 1 544 ? -37.452 -4.270 66.608 1.00 86.31 544 ASN A N 1
ATOM 4504 C CA . ASN A 1 544 ? -37.493 -4.854 67.949 1.00 86.31 544 ASN A CA 1
ATOM 4505 C C . ASN A 1 544 ? -37.136 -6.353 67.925 1.00 86.31 544 ASN A C 1
ATOM 4507 O O . ASN A 1 544 ? -37.867 -7.162 67.351 1.00 86.31 544 ASN A O 1
ATOM 4511 N N . ASP A 1 545 ? -36.047 -6.728 68.603 1.00 84.44 545 ASP A N 1
ATOM 4512 C CA . ASP A 1 545 ? -35.578 -8.113 68.730 1.00 84.44 545 ASP A CA 1
ATOM 4513 C C . ASP A 1 545 ? -36.607 -9.070 69.348 1.00 84.44 545 ASP A C 1
ATOM 4515 O O . ASP A 1 545 ? -36.578 -10.265 69.051 1.00 84.44 545 ASP A O 1
ATOM 4519 N N . GLU A 1 546 ? -37.543 -8.575 70.158 1.00 81.31 546 GLU A N 1
ATOM 4520 C CA . GLU A 1 546 ? -38.591 -9.399 70.770 1.00 81.31 546 GLU A CA 1
ATOM 4521 C C . GLU A 1 546 ? -39.532 -10.013 69.722 1.00 81.31 546 GLU A C 1
ATOM 4523 O O . GLU A 1 546 ? -40.042 -11.114 69.925 1.00 81.31 546 GLU A O 1
ATOM 4528 N N . CYS A 1 547 ? -39.697 -9.393 68.543 1.00 83.06 547 CYS A N 1
ATOM 4529 C CA . CYS A 1 547 ? -40.573 -9.939 67.497 1.00 83.06 547 CYS A CA 1
ATOM 4530 C C . CYS A 1 547 ? -40.062 -11.288 66.940 1.00 83.06 547 CYS A C 1
ATOM 4532 O O . CYS A 1 547 ? -40.845 -12.032 66.342 1.00 83.06 547 CYS A O 1
ATOM 4534 N N . LYS A 1 548 ? -38.791 -11.661 67.199 1.00 83.62 548 LYS A N 1
ATOM 4535 C CA . LYS A 1 548 ? -38.250 -13.015 66.935 1.00 83.62 548 LYS A CA 1
ATOM 4536 C C . LYS A 1 548 ? -39.067 -14.101 67.628 1.00 83.62 548 LYS A C 1
ATOM 4538 O O . LYS A 1 548 ? -39.147 -15.218 67.122 1.00 83.62 548 LYS A O 1
ATOM 4543 N N . ILE A 1 549 ? -39.681 -13.787 68.772 1.00 81.69 549 ILE A N 1
ATOM 4544 C CA . ILE A 1 549 ? -40.509 -14.721 69.539 1.00 81.69 549 ILE A CA 1
ATOM 4545 C C . ILE A 1 549 ? -41.667 -15.248 68.680 1.00 81.69 549 ILE A C 1
ATOM 4547 O O . ILE A 1 549 ? -41.925 -16.449 68.696 1.00 81.69 549 ILE A O 1
ATOM 4551 N N . MET A 1 550 ? -42.286 -14.369 67.891 1.00 80.06 550 MET A N 1
ATOM 4552 C CA . MET A 1 550 ? -43.384 -14.651 66.958 1.00 80.06 550 MET A CA 1
ATOM 4553 C C . MET A 1 550 ? -42.902 -15.113 65.568 1.00 80.06 550 MET A C 1
ATOM 4555 O O . MET A 1 550 ? -43.687 -15.152 64.628 1.00 80.06 550 MET A O 1
ATOM 4559 N N . GLY A 1 551 ? -41.610 -15.416 65.398 1.00 78.56 551 GLY A N 1
ATOM 4560 C CA . GLY A 1 551 ? -41.040 -15.844 64.116 1.00 78.56 551 GLY A CA 1
ATOM 4561 C C . GLY A 1 551 ? -40.813 -14.724 63.092 1.00 78.56 551 GLY A C 1
ATOM 4562 O O . GLY A 1 551 ? -40.403 -15.013 61.969 1.00 78.56 551 GLY A O 1
ATOM 4563 N N . PHE A 1 552 ? -41.030 -13.450 63.444 1.00 87.19 552 PHE A N 1
ATOM 4564 C CA . PHE A 1 552 ? -40.782 -12.349 62.511 1.00 87.19 552 PHE A CA 1
ATOM 4565 C C . PHE A 1 552 ? -39.287 -12.151 62.228 1.00 87.19 552 PHE A C 1
ATOM 4567 O O . PHE A 1 552 ? -38.419 -12.365 63.083 1.00 87.19 552 PHE A O 1
ATOM 4574 N N . LYS A 1 553 ? -38.986 -11.701 61.008 1.00 88.25 553 LYS A N 1
ATOM 4575 C CA . LYS A 1 553 ? -37.634 -11.360 60.563 1.00 88.25 553 LYS A CA 1
ATOM 4576 C C . LYS A 1 553 ? -37.217 -10.014 61.193 1.00 88.25 553 LYS A C 1
ATOM 4578 O O . LYS A 1 553 ? -37.982 -9.054 61.167 1.00 88.25 553 LYS A O 1
ATOM 4583 N N . ILE A 1 554 ? -36.018 -9.930 61.770 1.00 88.25 554 ILE A N 1
ATOM 4584 C CA . ILE A 1 554 ? -35.482 -8.708 62.405 1.00 88.25 554 ILE A CA 1
ATOM 4585 C C . ILE A 1 554 ? -34.336 -8.157 61.582 1.00 88.25 554 ILE A C 1
ATOM 4587 O O . ILE A 1 554 ? -33.436 -8.916 61.226 1.00 88.25 554 ILE A O 1
ATOM 4591 N N . ILE A 1 555 ? -34.311 -6.848 61.342 1.00 85.69 555 ILE A N 1
ATOM 4592 C CA . ILE A 1 555 ? -33.268 -6.204 60.540 1.00 85.69 555 ILE A CA 1
ATOM 4593 C C . ILE A 1 555 ? -31.869 -6.459 61.129 1.00 85.69 555 ILE A C 1
ATOM 4595 O O . ILE A 1 555 ? -31.678 -6.534 62.351 1.00 85.69 555 ILE A O 1
ATOM 4599 N N . ARG A 1 556 ? -30.879 -6.641 60.250 1.00 84.38 556 ARG A N 1
ATOM 4600 C CA . ARG A 1 556 ? -29.475 -6.784 60.650 1.00 84.38 556 ARG A CA 1
ATOM 4601 C C . ARG A 1 556 ? -29.003 -5.538 61.415 1.00 84.38 556 ARG A C 1
ATOM 4603 O O . ARG A 1 556 ? -29.428 -4.419 61.133 1.00 84.38 556 ARG A O 1
ATOM 4610 N N . GLU A 1 557 ? -28.172 -5.762 62.427 1.00 81.06 557 GLU A N 1
ATOM 4611 C CA . GLU A 1 557 ? -27.882 -4.794 63.491 1.00 81.06 557 GLU A CA 1
ATOM 4612 C C . GLU A 1 557 ? -27.240 -3.488 62.998 1.00 81.06 557 GLU A C 1
ATOM 4614 O O . GLU A 1 557 ? -27.650 -2.403 63.408 1.00 81.06 557 GLU A O 1
ATOM 4619 N N . ASP A 1 558 ? -26.327 -3.584 62.032 1.00 72.06 558 ASP A N 1
ATOM 4620 C CA . ASP A 1 558 ? -25.677 -2.457 61.353 1.00 72.06 558 ASP A CA 1
ATOM 4621 C C . ASP A 1 558 ? -26.666 -1.505 60.654 1.00 72.06 558 ASP A C 1
ATOM 4623 O O . ASP A 1 558 ? -26.451 -0.292 60.623 1.00 72.06 558 ASP A O 1
ATOM 4627 N N . LEU A 1 559 ? -27.782 -2.033 60.142 1.00 77.44 559 LEU A N 1
ATOM 4628 C CA . LEU A 1 559 ? -28.789 -1.258 59.412 1.00 77.44 559 LEU A CA 1
ATOM 4629 C C . LEU A 1 559 ? -29.861 -0.625 60.316 1.00 77.44 559 LEU A C 1
ATOM 4631 O O . LEU A 1 559 ? -30.646 0.192 59.830 1.00 77.44 559 LEU A O 1
ATOM 4635 N N . ARG A 1 560 ? -29.901 -0.942 61.621 1.00 81.31 560 ARG A N 1
ATOM 4636 C CA . ARG A 1 560 ? -30.923 -0.421 62.560 1.00 81.31 560 ARG A CA 1
ATOM 4637 C C . ARG A 1 560 ? -30.972 1.103 62.595 1.00 81.31 560 ARG A C 1
ATOM 4639 O O . ARG A 1 560 ? -32.055 1.678 62.613 1.00 81.31 560 ARG A O 1
ATOM 4646 N N . SER A 1 561 ? -29.807 1.748 62.523 1.00 76.25 561 SER A N 1
ATOM 4647 C CA . SER A 1 561 ? -29.665 3.213 62.500 1.00 76.25 561 SER A CA 1
ATOM 4648 C C . SER A 1 561 ? -30.371 3.902 61.320 1.00 76.25 561 SER A C 1
ATOM 4650 O O . SER A 1 561 ? -30.665 5.090 61.406 1.00 76.25 561 SER A O 1
ATOM 4652 N N . LYS A 1 562 ? -30.670 3.163 60.242 1.00 74.25 562 LYS A N 1
ATOM 4653 C CA . LYS A 1 562 ? -31.364 3.637 59.030 1.00 74.25 562 LYS A CA 1
ATOM 4654 C C . LYS A 1 562 ? -32.696 2.928 58.786 1.00 74.25 562 LYS A C 1
ATOM 4656 O O . LYS A 1 562 ? -33.275 3.063 57.713 1.00 74.25 562 LYS A O 1
ATOM 4661 N N . ALA A 1 563 ? -33.198 2.152 59.746 1.00 74.44 563 ALA A N 1
ATOM 4662 C CA . ALA A 1 563 ? -34.417 1.365 59.564 1.00 74.44 563 ALA A CA 1
ATOM 4663 C C . ALA A 1 563 ? -35.636 2.236 59.184 1.00 74.44 563 ALA A C 1
ATOM 4665 O O . ALA A 1 563 ? -36.455 1.816 58.367 1.00 74.44 563 ALA A O 1
ATOM 4666 N N . GLY A 1 564 ? -35.695 3.475 59.693 1.00 68.75 564 GLY A N 1
ATOM 4667 C CA . GLY A 1 564 ? -36.691 4.477 59.301 1.00 68.75 564 GLY A CA 1
ATOM 4668 C C . GLY A 1 564 ? -36.643 4.841 57.812 1.00 68.75 564 GLY A C 1
ATOM 4669 O O . GLY A 1 564 ? -37.687 4.824 57.165 1.00 68.75 564 GLY A O 1
ATOM 4670 N N . ASP A 1 565 ? -35.453 5.075 57.244 1.00 68.31 565 ASP A N 1
ATOM 4671 C CA . ASP A 1 565 ? -35.277 5.356 55.808 1.00 68.31 565 ASP A CA 1
ATOM 4672 C C . ASP A 1 565 ? -35.797 4.205 54.923 1.00 68.31 565 ASP A C 1
ATOM 4674 O O . ASP A 1 565 ? -36.282 4.420 53.815 1.00 68.31 565 ASP A O 1
ATOM 4678 N N . PHE A 1 566 ? -35.694 2.961 55.406 1.00 66.88 566 PHE A N 1
ATOM 4679 C CA . PHE A 1 566 ? -36.188 1.769 54.710 1.00 66.88 566 PHE A CA 1
ATOM 4680 C C . PHE A 1 566 ? -37.681 1.481 54.967 1.00 66.88 566 PHE A C 1
ATOM 4682 O O . PHE A 1 566 ? -38.193 0.481 54.468 1.00 66.88 566 PHE A O 1
ATOM 4689 N N . GLY A 1 567 ? -38.381 2.300 55.762 1.00 72.06 567 GLY A N 1
ATOM 4690 C CA . GLY A 1 567 ? -39.778 2.075 56.162 1.00 72.06 567 GLY A CA 1
ATOM 4691 C C . GLY A 1 567 ? -40.002 0.821 57.012 1.00 72.06 567 GLY A C 1
ATOM 4692 O O . GLY A 1 567 ? -41.110 0.278 57.034 1.00 72.06 567 GLY A O 1
ATOM 4693 N N . VAL A 1 568 ? -38.953 0.351 57.690 1.00 83.38 568 VAL A N 1
ATOM 4694 C CA . VAL A 1 568 ? -38.986 -0.796 58.603 1.00 83.38 568 VAL A CA 1
ATOM 4695 C C . VAL A 1 568 ? -39.559 -0.329 59.936 1.00 83.38 568 VAL A C 1
ATOM 4697 O O . VAL A 1 568 ? -39.070 0.626 60.541 1.00 83.38 568 VAL A O 1
ATOM 4700 N N . ARG A 1 569 ? -40.622 -0.989 60.400 1.00 81.44 569 ARG A N 1
ATOM 4701 C CA . ARG A 1 569 ? -41.340 -0.581 61.617 1.00 81.44 569 ARG A CA 1
ATOM 4702 C C . ARG A 1 569 ? -40.666 -1.127 62.875 1.00 81.44 569 ARG A C 1
ATOM 4704 O O . ARG A 1 569 ? -40.028 -2.178 62.849 1.00 81.44 569 ARG A O 1
ATOM 4711 N N . GLN A 1 570 ? -40.872 -0.443 64.002 1.00 83.38 570 GLN A N 1
ATOM 4712 C CA . GLN A 1 570 ? -40.384 -0.912 65.301 1.00 83.38 570 GLN A CA 1
ATOM 4713 C C . GLN A 1 570 ? -40.981 -2.283 65.662 1.00 83.38 570 GLN A C 1
ATOM 4715 O O . GLN A 1 570 ? -40.229 -3.202 65.975 1.00 83.38 570 GLN A O 1
ATOM 4720 N N . ASN A 1 571 ? -42.308 -2.413 65.540 1.00 82.62 571 ASN A N 1
ATOM 4721 C CA . ASN A 1 571 ? -43.096 -3.616 65.823 1.00 82.62 571 ASN A CA 1
ATOM 4722 C C . ASN A 1 571 ? -44.055 -3.941 64.647 1.00 82.62 571 ASN A C 1
ATOM 4724 O O . ASN A 1 571 ? -44.412 -3.033 63.882 1.00 82.62 571 ASN A O 1
ATOM 4728 N N . PRO A 1 572 ? -44.519 -5.200 64.506 1.00 84.38 572 PRO A N 1
ATOM 4729 C CA . PRO A 1 572 ? -45.618 -5.568 63.610 1.00 84.38 572 PRO A CA 1
ATOM 4730 C C . PRO A 1 572 ? -46.935 -4.876 63.986 1.00 84.38 572 PRO A C 1
ATOM 4732 O O . PRO A 1 572 ? -47.168 -4.552 65.147 1.00 84.38 572 PRO A O 1
ATOM 4735 N N . ASN A 1 573 ? -47.832 -4.674 63.015 1.00 84.69 573 ASN A N 1
ATOM 4736 C CA . ASN A 1 573 ? -49.194 -4.218 63.309 1.00 84.69 573 ASN A CA 1
ATOM 4737 C C . ASN A 1 573 ? -50.073 -5.381 63.810 1.00 84.69 573 ASN A C 1
ATOM 4739 O O . ASN A 1 573 ? -49.811 -6.543 63.490 1.00 84.69 573 ASN A O 1
ATOM 4743 N N . ARG A 1 574 ? -51.157 -5.060 64.534 1.00 81.75 574 ARG A N 1
ATOM 4744 C CA . ARG A 1 574 ? -52.127 -6.036 65.077 1.00 81.75 574 ARG A CA 1
ATOM 4745 C C . ARG A 1 574 ? -52.554 -7.101 64.056 1.00 81.75 574 ARG A C 1
ATOM 4747 O O . ARG A 1 574 ? -52.545 -8.286 64.358 1.00 81.75 574 ARG A O 1
ATOM 4754 N N . GLU A 1 575 ? -52.815 -6.702 62.810 1.00 83.31 575 GLU A N 1
ATOM 4755 C CA . GLU A 1 575 ? -53.245 -7.602 61.732 1.00 83.31 575 GLU A CA 1
ATOM 4756 C C . GLU A 1 575 ? -52.188 -8.663 61.394 1.00 83.31 575 GLU A C 1
ATOM 4758 O O . GLU A 1 575 ? -52.535 -9.838 61.252 1.00 83.31 575 GLU A O 1
ATOM 4763 N N . LYS A 1 576 ? -50.900 -8.289 61.316 1.00 83.38 576 LYS A N 1
ATOM 4764 C CA . LYS A 1 576 ? -49.806 -9.252 61.115 1.00 83.38 576 LYS A CA 1
ATOM 4765 C C . LYS A 1 576 ? -49.560 -10.113 62.353 1.00 83.38 576 LYS A C 1
ATOM 4767 O O . LYS A 1 576 ? -49.289 -11.298 62.181 1.00 83.38 576 LYS A O 1
ATOM 4772 N N . LEU A 1 577 ? -49.697 -9.570 63.568 1.00 83.94 577 LEU A N 1
ATOM 4773 C CA . LEU A 1 577 ? -49.610 -10.354 64.811 1.00 83.94 577 LEU A CA 1
ATOM 4774 C C . LEU A 1 577 ? -50.676 -11.463 64.843 1.00 83.94 577 LEU A C 1
ATOM 4776 O O . LEU A 1 577 ? -50.348 -12.626 65.065 1.00 83.94 577 LEU A O 1
ATOM 4780 N N . ILE A 1 578 ? -51.932 -11.117 64.545 1.00 83.25 578 ILE A N 1
ATOM 4781 C CA . ILE A 1 578 ? -53.068 -12.052 64.499 1.00 83.25 578 ILE A CA 1
ATOM 4782 C C . ILE A 1 578 ? -52.888 -13.078 63.380 1.00 83.25 578 ILE A C 1
ATOM 4784 O O . ILE A 1 578 ? -53.085 -14.268 63.607 1.00 83.25 578 ILE A O 1
ATOM 4788 N N . LYS A 1 579 ? -52.502 -12.633 62.175 1.00 85.81 579 LYS A N 1
ATOM 4789 C CA . LYS A 1 579 ? -52.260 -13.526 61.034 1.00 85.81 579 LYS A CA 1
ATOM 4790 C C . LYS A 1 579 ? -51.175 -14.555 61.365 1.00 85.81 579 LYS A C 1
ATOM 4792 O O . LYS A 1 579 ? -51.413 -15.747 61.212 1.00 85.81 579 LYS A O 1
ATOM 4797 N N . MET A 1 580 ? -50.033 -14.104 61.888 1.00 83.88 580 MET A N 1
ATOM 4798 C CA . MET A 1 580 ? -48.916 -14.981 62.246 1.00 83.88 580 MET A CA 1
ATOM 4799 C C . MET A 1 580 ? -49.291 -15.981 63.346 1.00 83.88 580 MET A C 1
ATOM 4801 O O . MET A 1 580 ? -48.912 -17.142 63.254 1.00 83.88 580 MET A O 1
ATOM 4805 N N . LEU A 1 581 ? -50.072 -15.563 64.348 1.00 84.62 581 LEU A N 1
ATOM 4806 C CA . LEU A 1 581 ? -50.510 -16.448 65.431 1.00 84.62 581 LEU A CA 1
ATOM 4807 C C . LEU A 1 581 ? -51.471 -17.554 64.964 1.00 84.62 581 LEU A C 1
ATOM 4809 O O . LEU A 1 581 ? -51.454 -18.642 65.530 1.00 84.62 581 LEU A O 1
ATOM 4813 N N . ILE A 1 582 ? -52.305 -17.274 63.958 1.00 83.75 582 ILE A N 1
ATOM 4814 C CA . ILE A 1 582 ? -53.262 -18.240 63.393 1.00 83.75 582 ILE A CA 1
ATOM 4815 C C . ILE A 1 582 ? -52.582 -19.164 62.370 1.00 83.75 582 ILE A C 1
ATOM 4817 O O . ILE A 1 582 ? -52.883 -20.351 62.332 1.00 83.75 582 ILE A O 1
ATOM 4821 N N . GLU A 1 583 ? -51.668 -18.644 61.545 1.00 84.25 583 GLU A N 1
ATOM 4822 C CA . GLU A 1 583 ? -50.977 -19.428 60.507 1.00 84.25 583 GLU A CA 1
ATOM 4823 C C . GLU A 1 583 ? -49.787 -20.235 61.048 1.00 84.25 583 GLU A C 1
ATOM 4825 O O . GLU A 1 583 ? -49.523 -21.333 60.567 1.00 84.25 583 GLU A O 1
ATOM 4830 N N . ASN A 1 584 ? -49.072 -19.706 62.047 1.00 82.88 584 ASN A N 1
ATOM 4831 C CA . ASN A 1 584 ? -47.914 -20.342 62.685 1.00 82.88 584 ASN A CA 1
ATOM 4832 C C . ASN A 1 584 ? -48.072 -20.372 64.221 1.00 82.88 584 ASN A C 1
ATOM 4834 O O . ASN A 1 584 ? -47.271 -19.773 64.949 1.00 82.88 584 ASN A O 1
ATOM 4838 N N . PRO A 1 585 ? -49.111 -21.053 64.739 1.00 83.12 585 PRO A N 1
ATOM 4839 C CA . PRO A 1 585 ? -49.378 -21.143 66.168 1.00 83.12 585 PRO A CA 1
ATOM 4840 C C . PRO A 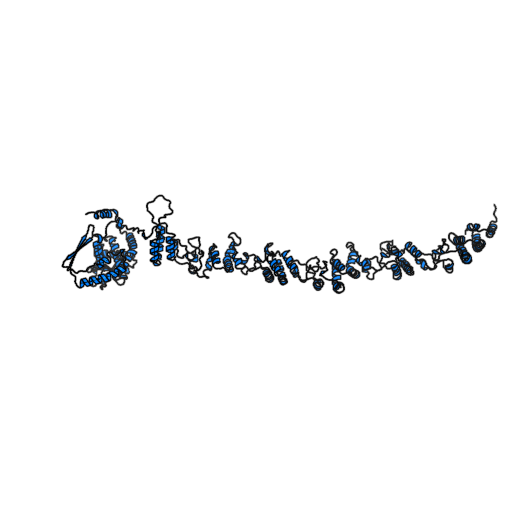1 585 ? -48.228 -21.832 66.926 1.00 83.12 585 PRO A C 1
ATOM 4842 O O . PRO A 1 585 ? -47.556 -22.726 66.396 1.00 83.12 585 PRO A O 1
ATOM 4845 N N . PRO A 1 586 ? -47.972 -21.453 68.191 1.00 82.62 586 PRO A N 1
ATOM 4846 C CA . PRO A 1 586 ? -46.887 -22.035 68.970 1.00 82.62 586 PRO A CA 1
ATOM 4847 C C . PRO A 1 586 ? -47.136 -23.530 69.233 1.00 82.62 586 PRO A C 1
ATOM 4849 O O . PRO A 1 586 ? -48.027 -23.884 69.992 1.00 82.62 586 PRO A O 1
ATOM 4852 N N . LYS A 1 587 ? -46.300 -24.422 68.681 1.00 80.00 587 LYS A N 1
ATOM 4853 C CA . LYS A 1 587 ? -46.458 -25.891 68.816 1.00 80.00 587 LYS A CA 1
ATOM 4854 C C . LYS A 1 587 ? -46.212 -26.467 70.224 1.00 80.00 587 LYS A C 1
ATOM 4856 O O . LYS A 1 587 ? -46.368 -27.664 70.438 1.00 80.00 587 LYS A O 1
ATOM 4861 N N . ASN A 1 588 ? -45.751 -25.675 71.196 1.00 79.75 588 ASN A N 1
ATOM 4862 C CA . ASN A 1 588 ? -45.501 -26.167 72.556 1.00 79.75 588 ASN A CA 1
ATOM 4863 C C . ASN A 1 588 ? -45.699 -25.090 73.629 1.00 79.75 588 ASN A C 1
ATOM 4865 O O . ASN A 1 588 ? -45.614 -23.892 73.368 1.00 79.75 588 ASN A O 1
ATOM 4869 N N . LYS A 1 589 ? -45.903 -25.540 74.870 1.00 76.38 589 LYS A N 1
ATOM 4870 C CA . LYS A 1 589 ? -46.214 -24.697 76.033 1.00 76.38 589 LYS A CA 1
ATOM 4871 C C . LYS A 1 589 ? -45.170 -23.617 76.346 1.00 76.38 589 LYS A C 1
ATOM 4873 O O . LYS A 1 589 ? -45.552 -22.530 76.768 1.00 76.38 589 LYS A O 1
ATOM 4878 N N . ASN A 1 590 ? -43.877 -23.899 76.170 1.00 75.81 590 ASN A N 1
ATOM 4879 C CA . ASN A 1 590 ? -42.826 -22.917 76.456 1.00 75.81 590 ASN A CA 1
ATOM 4880 C C . ASN A 1 590 ? -42.847 -21.809 75.400 1.00 75.81 590 ASN A C 1
ATOM 4882 O O . ASN A 1 590 ? -42.895 -20.633 75.747 1.00 75.81 590 ASN A O 1
ATOM 4886 N N . LYS A 1 591 ? -42.940 -22.191 74.120 1.00 79.94 591 LYS A N 1
ATOM 4887 C CA . LYS A 1 591 ? -43.058 -21.241 73.012 1.00 79.94 591 LYS A CA 1
ATOM 4888 C C . LYS A 1 591 ? -44.348 -20.421 73.091 1.00 79.94 591 LYS A C 1
ATOM 4890 O O . LYS A 1 591 ? -44.317 -19.221 72.849 1.00 79.94 591 LYS A O 1
ATOM 4895 N N . ALA A 1 592 ? -45.455 -21.045 73.495 1.00 79.62 592 ALA A N 1
ATOM 4896 C CA . ALA A 1 592 ? -46.725 -20.364 73.724 1.00 79.62 592 ALA A CA 1
ATOM 4897 C C . ALA A 1 592 ? -46.636 -19.339 74.860 1.00 79.62 592 ALA A C 1
ATOM 4899 O O . ALA A 1 592 ? -47.160 -18.242 74.715 1.00 79.62 592 ALA A O 1
ATOM 4900 N N . LYS A 1 593 ? -45.922 -19.651 75.954 1.00 79.62 593 LYS A N 1
ATOM 4901 C CA . LYS A 1 593 ? -45.668 -18.689 77.035 1.00 79.62 593 LYS A CA 1
ATOM 4902 C C . LYS A 1 593 ? -44.956 -17.440 76.506 1.00 79.62 593 LYS A C 1
ATOM 4904 O O . LYS A 1 593 ? -45.472 -16.349 76.700 1.00 79.62 593 LYS A O 1
ATOM 4909 N N . GLU A 1 594 ? -43.834 -17.607 75.802 1.00 80.88 594 GLU A N 1
ATOM 4910 C CA . GLU A 1 594 ? -43.085 -16.483 75.214 1.00 80.88 594 GLU A CA 1
ATOM 4911 C C . GLU A 1 594 ? -43.971 -15.649 74.271 1.00 80.88 594 GLU A C 1
ATOM 4913 O O . GLU A 1 594 ? -44.024 -14.426 74.377 1.00 80.88 594 GLU A O 1
ATOM 4918 N N . VAL A 1 595 ? -44.693 -16.320 73.365 1.00 81.25 595 VAL A N 1
ATOM 4919 C CA . VAL A 1 595 ? -45.584 -15.699 72.371 1.00 81.25 595 VAL A CA 1
ATOM 4920 C C . VAL A 1 595 ? -46.704 -14.894 73.030 1.00 81.25 595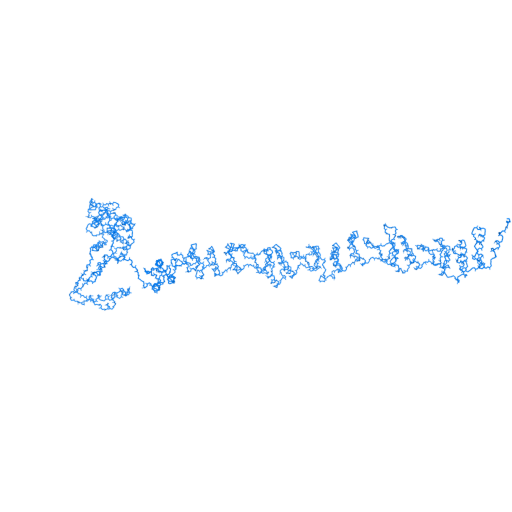 VAL A C 1
ATOM 4922 O O . VAL A 1 595 ? -46.938 -13.750 72.643 1.00 81.25 595 VAL A O 1
ATOM 4925 N N . PHE A 1 596 ? -47.374 -15.448 74.042 1.00 84.12 596 PHE A N 1
ATOM 4926 C CA . PHE A 1 596 ? -48.462 -14.760 74.737 1.00 84.12 596 PHE A CA 1
ATOM 4927 C C . PHE A 1 596 ? -47.955 -13.633 75.645 1.00 84.12 596 PHE A C 1
ATOM 4929 O O . PHE A 1 596 ? -48.609 -12.597 75.728 1.00 84.12 596 PHE A O 1
ATOM 4936 N N . GLU A 1 597 ? -46.782 -13.784 76.270 1.00 78.06 597 GLU A N 1
ATOM 4937 C CA . GLU A 1 597 ? -46.146 -12.708 77.043 1.00 78.06 597 GLU A CA 1
ATOM 4938 C C . GLU A 1 597 ? -45.763 -11.529 76.132 1.00 78.06 597 GLU A C 1
ATOM 4940 O O . GLU A 1 597 ? -46.092 -10.389 76.457 1.00 78.06 597 GLU A O 1
ATOM 4945 N N . TYR A 1 598 ? -45.186 -11.789 74.950 1.00 79.81 598 TYR A N 1
ATOM 4946 C CA . TYR A 1 598 ? -44.916 -10.750 73.948 1.00 79.81 598 TYR A CA 1
ATOM 4947 C C . TYR A 1 598 ? -46.203 -10.069 73.448 1.00 79.81 598 TYR A C 1
ATOM 4949 O O . TYR A 1 598 ? -46.287 -8.840 73.448 1.00 79.81 598 TYR A O 1
ATOM 4957 N N . LEU A 1 599 ? -47.235 -10.838 73.080 1.00 79.25 599 LEU A N 1
ATOM 4958 C CA . LEU A 1 599 ? -48.520 -10.294 72.615 1.00 79.25 599 LEU A CA 1
ATOM 4959 C C . LEU A 1 599 ? -49.226 -9.442 73.678 1.00 79.25 599 LEU A C 1
ATOM 4961 O O . LEU A 1 599 ? -49.814 -8.416 73.339 1.00 79.25 599 LEU A O 1
ATOM 4965 N N . ASN A 1 600 ? -49.114 -9.810 74.957 1.00 76.50 600 ASN A N 1
ATOM 4966 C CA . ASN A 1 600 ? -49.650 -9.027 76.069 1.00 76.50 600 ASN A CA 1
ATOM 4967 C C . ASN A 1 600 ? -49.020 -7.621 76.150 1.00 76.50 600 ASN A C 1
ATOM 4969 O O . ASN A 1 600 ? -49.712 -6.674 76.511 1.00 76.50 600 ASN A O 1
ATOM 4973 N N . THR A 1 601 ? -47.754 -7.441 75.745 1.00 75.12 601 THR A N 1
ATOM 4974 C CA . THR A 1 601 ? -47.136 -6.096 75.667 1.00 75.12 601 THR A CA 1
ATOM 4975 C C . THR A 1 601 ? -47.741 -5.211 74.571 1.00 75.12 601 THR A C 1
ATOM 4977 O O . THR A 1 601 ? -47.616 -3.994 74.635 1.00 75.12 601 THR A O 1
ATOM 4980 N N . GLN A 1 602 ? -48.398 -5.804 73.567 1.00 70.50 602 GLN A N 1
ATOM 4981 C CA . GLN A 1 602 ? -48.990 -5.099 72.423 1.00 70.50 602 GLN A CA 1
ATOM 4982 C C . GLN A 1 602 ? -50.529 -5.010 72.506 1.00 70.50 602 GLN A C 1
ATOM 4984 O O . GLN A 1 602 ? -51.159 -4.522 71.563 1.00 70.50 602 GLN A O 1
ATOM 4989 N N . GLN A 1 603 ? -51.145 -5.474 73.604 1.00 67.25 603 GLN A N 1
ATOM 4990 C CA . GLN A 1 603 ? -52.598 -5.685 73.723 1.00 67.25 603 GLN A CA 1
ATOM 4991 C C . GLN A 1 603 ? -53.448 -4.427 73.479 1.00 67.25 603 GLN A C 1
ATOM 4993 O O . GLN A 1 603 ? -54.523 -4.526 72.897 1.00 67.25 603 GLN A O 1
ATOM 4998 N N . GLU A 1 604 ? -52.947 -3.244 73.847 1.00 68.62 604 GLU A N 1
ATOM 4999 C CA . GLU A 1 604 ? -53.642 -1.957 73.668 1.00 68.62 604 GLU A CA 1
ATOM 5000 C C . GLU A 1 604 ? -53.872 -1.597 72.188 1.00 68.62 604 GLU A C 1
ATOM 5002 O O . GLU A 1 604 ? -54.703 -0.752 71.870 1.00 68.62 604 GLU A O 1
ATOM 5007 N N . SER A 1 605 ? -53.159 -2.253 71.264 1.00 67.81 605 SER A N 1
ATOM 5008 C CA . SER A 1 605 ? -53.333 -2.059 69.821 1.00 67.81 605 SER A CA 1
ATOM 5009 C C . SER A 1 605 ? -54.450 -2.910 69.194 1.00 67.81 605 SER A C 1
ATOM 5011 O O . SER A 1 605 ? -54.742 -2.729 68.009 1.00 67.81 605 SER A O 1
ATOM 5013 N N . PHE A 1 606 ? -55.064 -3.831 69.947 1.00 74.88 606 PHE A N 1
ATOM 5014 C CA . PHE A 1 606 ? -56.068 -4.787 69.460 1.00 74.88 606 PHE A CA 1
ATOM 5015 C C . PHE A 1 606 ? -57.494 -4.264 69.674 1.00 74.88 606 PHE A C 1
ATOM 5017 O O . PHE A 1 606 ? -57.810 -3.684 70.709 1.00 74.88 606 PHE A O 1
ATOM 5024 N N . THR A 1 607 ? -58.376 -4.508 68.705 1.00 79.56 607 THR A N 1
ATOM 5025 C CA . THR A 1 607 ? -59.796 -4.122 68.764 1.00 79.56 607 THR A CA 1
ATOM 5026 C C . THR A 1 607 ? -60.694 -5.279 69.221 1.00 79.56 607 THR A C 1
ATOM 5028 O O . THR A 1 607 ? -60.305 -6.445 69.150 1.00 79.56 607 THR A O 1
ATOM 5031 N N . ASP A 1 608 ? -61.942 -4.999 69.608 1.00 74.19 608 ASP A N 1
ATOM 5032 C CA . ASP A 1 608 ? -62.930 -6.044 69.948 1.00 74.19 608 ASP A CA 1
ATOM 5033 C C . ASP A 1 608 ? -63.148 -7.061 68.812 1.00 74.19 608 ASP A C 1
ATOM 5035 O O . ASP A 1 608 ? -63.386 -8.248 69.050 1.00 74.19 608 ASP A O 1
ATOM 5039 N N . PHE A 1 609 ? -63.029 -6.611 67.558 1.00 76.81 609 PHE A N 1
ATOM 5040 C CA . PHE A 1 609 ? -63.095 -7.476 66.381 1.00 76.81 609 PHE A CA 1
ATOM 5041 C C . PHE A 1 609 ? -61.906 -8.448 66.320 1.00 76.81 609 PHE A C 1
ATOM 5043 O O . PHE A 1 609 ? -62.087 -9.632 66.023 1.00 76.81 609 PHE A O 1
ATOM 5050 N N . ASP A 1 610 ? -60.707 -7.970 66.656 1.00 78.88 610 ASP A N 1
ATOM 5051 C CA . ASP A 1 610 ? -59.491 -8.780 66.718 1.00 78.88 610 ASP A CA 1
ATOM 5052 C C . ASP A 1 610 ? -59.584 -9.835 67.829 1.00 78.88 610 ASP A C 1
ATOM 5054 O O . ASP A 1 610 ? -59.314 -11.014 67.589 1.00 78.88 610 ASP A O 1
ATOM 5058 N N . TRP A 1 611 ? -60.053 -9.447 69.020 1.00 78.00 611 TRP A N 1
ATOM 5059 C CA . TRP A 1 611 ? -60.276 -10.374 70.134 1.00 78.00 611 TRP A CA 1
ATOM 5060 C C . TRP A 1 611 ? -61.329 -11.434 69.812 1.00 78.00 611 TRP A C 1
ATOM 5062 O O . TRP A 1 611 ? -61.125 -12.612 70.114 1.00 78.00 611 TRP A O 1
ATOM 5072 N N . LYS A 1 612 ? -62.420 -11.057 69.133 1.00 79.62 612 LYS A N 1
ATOM 5073 C CA . LYS A 1 612 ? -63.422 -12.012 68.638 1.00 79.62 612 LYS A CA 1
ATOM 5074 C C . LYS A 1 612 ? -62.817 -12.994 67.632 1.00 79.62 612 LYS A C 1
ATOM 5076 O O . LYS A 1 612 ? -63.057 -14.193 67.737 1.00 79.62 612 LYS A O 1
ATOM 5081 N N . LYS A 1 613 ? -61.986 -12.513 66.700 1.00 81.06 613 LYS A N 1
ATOM 5082 C CA . LYS A 1 613 ? -61.284 -13.368 65.731 1.00 81.06 613 LYS A CA 1
ATOM 5083 C C . LYS A 1 613 ? -60.334 -14.346 66.428 1.00 81.06 613 LYS A C 1
ATOM 5085 O O . LYS A 1 613 ? -60.356 -15.531 66.107 1.00 81.06 613 LYS A O 1
ATOM 5090 N N . LEU A 1 614 ? -59.547 -13.888 67.402 1.00 79.69 614 LEU A N 1
ATOM 5091 C CA . LEU A 1 614 ? -58.659 -14.754 68.185 1.00 79.69 614 LEU A CA 1
ATOM 5092 C C . LEU A 1 614 ? -59.436 -15.794 69.005 1.00 79.69 614 LEU A C 1
ATOM 5094 O O . LEU A 1 614 ? -59.056 -16.961 69.021 1.00 79.69 614 LEU A O 1
ATOM 5098 N N . LYS A 1 615 ? -60.555 -15.409 69.629 1.00 79.38 615 LYS A N 1
ATOM 5099 C CA . LYS A 1 615 ? -61.390 -16.294 70.459 1.00 79.38 615 LYS A CA 1
ATOM 5100 C C . LYS A 1 615 ? -61.841 -17.575 69.738 1.00 79.38 615 LYS A C 1
ATOM 5102 O O . LYS A 1 615 ? -61.981 -18.608 70.394 1.00 79.38 615 LYS A O 1
ATOM 5107 N N . ASP A 1 616 ? -62.043 -17.502 68.421 1.00 80.69 616 ASP A N 1
ATOM 5108 C CA . ASP A 1 616 ? -62.625 -18.565 67.593 1.00 80.69 616 ASP A CA 1
ATOM 5109 C C . ASP A 1 616 ? -61.606 -19.354 66.730 1.00 80.69 616 ASP A C 1
ATOM 5111 O O . ASP A 1 616 ? -62.010 -20.298 66.038 1.00 80.69 616 ASP A O 1
ATOM 5115 N N . ASN A 1 617 ? -60.309 -19.016 66.781 1.00 81.44 617 ASN A N 1
ATOM 5116 C CA . ASN A 1 617 ? -59.224 -19.708 66.060 1.00 81.44 617 ASN A CA 1
ATOM 5117 C C . ASN A 1 617 ? -58.368 -20.584 66.995 1.00 81.44 617 ASN A C 1
ATOM 5119 O O . ASN A 1 617 ? -58.204 -20.274 68.172 1.00 81.44 617 ASN A O 1
ATOM 5123 N N . GLU A 1 618 ? -57.819 -21.679 66.467 1.00 85.69 618 GLU A N 1
ATOM 5124 C CA . GLU A 1 618 ? -57.052 -22.684 67.220 1.00 85.69 618 GLU A CA 1
ATOM 5125 C C . GLU A 1 618 ? -55.561 -22.328 67.238 1.00 85.69 618 GLU A C 1
ATOM 5127 O O . GLU A 1 618 ? -54.885 -22.412 66.219 1.00 85.69 618 GLU A O 1
ATOM 5132 N N . PHE A 1 619 ? -55.043 -21.911 68.398 1.00 84.75 619 PHE A N 1
ATOM 5133 C CA . PHE A 1 619 ? -53.618 -21.573 68.550 1.00 84.75 619 PHE A CA 1
ATOM 5134 C C . PHE A 1 619 ? -53.026 -21.869 69.937 1.00 84.75 619 PHE A C 1
ATOM 5136 O O . PHE A 1 619 ? -51.848 -21.596 70.173 1.00 84.75 619 PHE A O 1
ATOM 5143 N N . ILE A 1 620 ? -53.809 -22.409 70.880 1.00 80.94 620 ILE A N 1
ATOM 5144 C CA . ILE A 1 620 ? -53.311 -22.765 72.215 1.00 80.94 620 ILE A CA 1
ATOM 5145 C C . ILE A 1 620 ? -52.863 -24.235 72.217 1.00 80.94 620 ILE A C 1
ATOM 5147 O O . ILE A 1 620 ? -53.723 -25.111 72.131 1.00 80.94 620 ILE A O 1
ATOM 5151 N N . PRO A 1 621 ? -51.558 -24.541 72.371 1.00 78.94 621 PRO A N 1
ATOM 5152 C CA . PRO A 1 621 ? -51.095 -25.917 72.526 1.00 78.94 621 PRO A CA 1
ATOM 5153 C C . PRO A 1 621 ? -51.389 -26.423 73.945 1.00 78.94 621 PRO A C 1
ATOM 5155 O O . PRO A 1 621 ? -50.893 -25.871 74.937 1.00 78.94 621 PRO A O 1
ATOM 5158 N N . ILE A 1 622 ? -52.141 -27.516 74.060 1.00 67.94 622 ILE A N 1
ATOM 5159 C CA . ILE A 1 622 ? -52.359 -28.204 75.338 1.00 67.94 622 ILE A CA 1
ATOM 5160 C C . ILE A 1 622 ? -51.560 -29.503 75.339 1.00 67.94 622 ILE A C 1
ATOM 5162 O O . ILE A 1 622 ? -51.763 -30.380 74.511 1.00 67.94 622 ILE A O 1
ATOM 5166 N N . ASN A 1 623 ? -50.649 -29.638 76.304 1.00 59.16 623 ASN A N 1
ATOM 5167 C CA . ASN A 1 623 ? -49.857 -30.852 76.465 1.00 59.16 623 ASN A CA 1
ATOM 5168 C C . ASN A 1 623 ? -50.523 -31.757 77.515 1.00 59.16 623 ASN A C 1
ATOM 5170 O O . ASN A 1 623 ? -50.550 -31.404 78.700 1.00 59.16 623 ASN A O 1
ATOM 5174 N N . TYR A 1 624 ? -51.078 -32.895 77.093 1.00 54.41 624 TYR A N 1
ATOM 5175 C CA . TYR A 1 624 ? -51.653 -33.891 77.999 1.00 54.41 624 TYR A CA 1
ATOM 5176 C C . TYR A 1 624 ? -50.526 -34.619 78.751 1.00 54.41 624 TYR A C 1
ATOM 5178 O O . TYR A 1 624 ? -49.673 -35.257 78.142 1.00 54.41 624 TYR A O 1
ATOM 5186 N N . GLU A 1 625 ? -50.516 -34.546 80.088 1.00 44.84 625 GLU A N 1
ATOM 5187 C CA . GLU A 1 625 ? -49.460 -35.093 80.971 1.00 44.84 625 GLU A CA 1
ATOM 5188 C C . GLU A 1 625 ? -49.465 -36.652 81.050 1.00 44.84 625 GLU A C 1
ATOM 5190 O O . GLU A 1 625 ? -49.123 -37.223 82.083 1.00 44.84 625 GLU A O 1
ATOM 5195 N N . SER A 1 626 ? -49.878 -37.360 79.985 1.00 42.44 626 SER A N 1
ATOM 5196 C CA . SER A 1 626 ? -50.178 -38.803 80.013 1.00 42.44 626 SER A CA 1
ATOM 5197 C C . SER A 1 626 ? -50.008 -39.558 78.677 1.00 42.44 626 SER A C 1
ATOM 5199 O O . SER A 1 626 ? -50.847 -40.393 78.343 1.00 42.44 626 SER A O 1
ATOM 5201 N N . GLN A 1 627 ? -48.927 -39.319 77.922 1.00 38.19 627 GLN A N 1
ATOM 5202 C CA . GLN A 1 627 ? -48.432 -40.272 76.909 1.00 38.19 627 GLN A CA 1
ATOM 5203 C C . GLN A 1 627 ? -46.898 -40.361 76.928 1.00 38.19 627 GLN A C 1
ATOM 5205 O O . GLN A 1 627 ? -46.198 -39.577 76.292 1.00 38.19 627 GLN A O 1
ATOM 5210 N N . SER A 1 628 ? -46.360 -41.350 77.644 1.00 40.41 628 SER A N 1
ATOM 5211 C CA . SER A 1 628 ? -45.008 -41.853 77.387 1.00 40.41 628 SER A CA 1
ATOM 5212 C C . SER A 1 628 ? -45.027 -42.744 76.137 1.00 40.41 628 SER A C 1
ATOM 5214 O O . SER A 1 628 ? -45.921 -43.573 75.991 1.00 40.41 628 SER A O 1
ATOM 5216 N N . ASN A 1 629 ? -44.013 -42.606 75.275 1.00 41.41 629 ASN A N 1
ATOM 5217 C CA . ASN A 1 629 ? -43.778 -43.378 74.039 1.00 41.41 629 ASN A CA 1
ATOM 5218 C C . ASN A 1 629 ? -44.566 -42.973 72.771 1.00 41.41 629 ASN A C 1
ATOM 5220 O O . ASN A 1 629 ? -45.121 -43.824 72.076 1.00 41.41 629 ASN A O 1
ATOM 5224 N N . LYS A 1 630 ? -44.463 -41.701 72.366 1.00 37.66 630 LYS A N 1
ATOM 5225 C CA . LYS A 1 630 ? -44.291 -41.343 70.942 1.00 37.66 630 LYS A CA 1
ATOM 5226 C C . LYS A 1 630 ? -43.135 -40.352 70.791 1.00 37.66 630 LYS A C 1
ATOM 5228 O O . LYS A 1 630 ? -42.783 -39.669 71.750 1.00 37.66 630 LYS A O 1
ATOM 5233 N N . ASN A 1 631 ? -42.503 -40.344 69.615 1.00 35.72 631 ASN A N 1
ATOM 5234 C CA . ASN A 1 631 ? -41.312 -39.536 69.354 1.00 35.72 631 ASN A CA 1
ATOM 5235 C C . ASN A 1 631 ? -41.582 -38.048 69.591 1.00 35.72 631 ASN A C 1
ATOM 5237 O O . ASN A 1 631 ? -42.594 -37.510 69.152 1.00 35.72 631 ASN A O 1
ATOM 5241 N N . ILE A 1 632 ? -40.641 -37.390 70.267 1.00 45.91 632 ILE A N 1
ATOM 5242 C CA . ILE A 1 632 ? -40.684 -35.954 70.529 1.00 45.91 632 ILE A CA 1
ATOM 5243 C C . ILE A 1 632 ? -40.348 -35.228 69.226 1.00 45.91 632 ILE A C 1
ATOM 5245 O O . ILE A 1 632 ? -39.178 -34.992 68.943 1.00 45.91 632 ILE A O 1
ATOM 5249 N N . ASN A 1 633 ? -41.376 -34.936 68.432 1.00 42.00 633 ASN A N 1
ATOM 5250 C CA . ASN A 1 633 ? -41.532 -33.751 67.589 1.00 42.00 633 ASN A CA 1
ATOM 5251 C C . ASN A 1 633 ? -42.936 -33.803 66.964 1.00 42.00 633 ASN A C 1
ATOM 5253 O O . ASN A 1 633 ? -43.338 -34.844 66.462 1.00 42.00 633 ASN A O 1
ATOM 5257 N N . GLU A 1 634 ? -43.625 -32.660 66.991 1.00 45.28 634 GLU A N 1
ATOM 5258 C CA . GLU A 1 634 ? -45.007 -32.437 66.520 1.00 45.28 634 GLU A CA 1
ATOM 5259 C C . GLU A 1 634 ? -46.115 -32.941 67.478 1.00 45.28 634 GLU A C 1
ATOM 5261 O O . GLU A 1 634 ? -46.434 -34.121 67.591 1.00 45.28 634 GLU A O 1
ATOM 5266 N N . LEU A 1 635 ? -46.674 -31.975 68.221 1.00 51.41 635 LEU A N 1
ATOM 5267 C CA . LEU A 1 635 ? -47.964 -32.035 68.910 1.00 51.41 635 LEU A CA 1
ATOM 5268 C C . LEU A 1 635 ? -48.932 -31.217 68.046 1.00 51.41 635 LEU A C 1
ATOM 5270 O O . LEU A 1 635 ? -48.738 -30.005 67.934 1.00 51.41 635 LEU A O 1
ATOM 5274 N N . ASP A 1 636 ? -49.924 -31.865 67.438 1.00 52.12 636 ASP A N 1
ATOM 5275 C CA . ASP A 1 636 ? -50.793 -31.228 66.434 1.00 52.12 636 ASP A CA 1
ATOM 5276 C C . ASP A 1 636 ? -52.132 -30.705 66.994 1.00 52.12 636 ASP A C 1
ATOM 5278 O O . ASP A 1 636 ? -52.814 -29.930 66.326 1.00 52.12 636 ASP A O 1
ATOM 5282 N N . ASP A 1 637 ? -52.496 -31.061 68.233 1.00 68.12 637 ASP A N 1
ATOM 5283 C CA . ASP A 1 637 ? -53.760 -30.639 68.853 1.00 68.12 637 ASP A CA 1
ATOM 5284 C C . ASP A 1 637 ? -53.681 -29.195 69.393 1.00 68.12 637 ASP A C 1
ATOM 5286 O O . ASP A 1 637 ? -53.168 -28.920 70.487 1.00 68.12 637 ASP A O 1
ATOM 5290 N N . LEU A 1 638 ? -54.227 -28.260 68.614 1.00 76.50 638 LEU A N 1
ATOM 5291 C CA . LEU A 1 638 ? -54.382 -26.848 68.963 1.00 76.50 638 LEU A CA 1
ATOM 5292 C C . LEU A 1 638 ? -55.827 -26.546 69.361 1.00 76.50 638 LEU A C 1
ATOM 5294 O O . LEU A 1 638 ? -56.773 -27.004 68.729 1.00 76.50 638 LEU A O 1
ATOM 5298 N N . PHE A 1 639 ? -56.002 -25.719 70.389 1.00 79.12 639 PHE A N 1
ATOM 5299 C CA . PHE A 1 639 ? -57.317 -25.393 70.939 1.00 79.12 639 PHE A CA 1
ATOM 5300 C C . PHE A 1 639 ? -57.639 -23.901 70.813 1.00 79.12 639 PHE A C 1
ATOM 5302 O O . PHE A 1 639 ? -56.749 -23.039 70.800 1.00 79.12 639 PHE A O 1
ATOM 5309 N N . LYS A 1 640 ? -58.937 -23.589 70.740 1.00 81.56 640 LYS A N 1
ATOM 5310 C CA . LYS A 1 640 ? -59.452 -22.212 70.725 1.00 81.56 640 LYS A CA 1
ATOM 5311 C C . LYS A 1 640 ? -59.387 -21.609 72.126 1.00 81.56 640 LYS A C 1
ATOM 5313 O O . LYS A 1 640 ? -59.740 -22.298 73.082 1.00 81.56 640 LYS A O 1
ATOM 5318 N N . PRO A 1 641 ? -59.059 -20.316 72.288 1.00 77.69 641 PRO A N 1
ATOM 5319 C CA . PRO A 1 641 ? -59.071 -19.656 73.594 1.00 77.69 641 PRO A CA 1
ATOM 5320 C C . PRO A 1 641 ? -60.384 -19.799 74.371 1.00 77.69 641 PRO A C 1
ATOM 5322 O O . PRO A 1 641 ? -60.348 -19.941 75.588 1.00 77.69 641 PRO A O 1
ATOM 5325 N N . ARG A 1 642 ? -61.535 -19.808 73.685 1.00 72.38 642 ARG A N 1
ATOM 5326 C CA . ARG A 1 642 ? -62.860 -19.987 74.313 1.00 72.38 642 ARG A CA 1
ATOM 5327 C C . ARG A 1 642 ? -63.106 -21.383 74.896 1.00 72.38 642 ARG A C 1
ATOM 5329 O O . ARG A 1 642 ? -63.926 -21.515 75.796 1.00 72.38 642 ARG A O 1
ATOM 5336 N N . ASP A 1 643 ? -62.418 -22.387 74.359 1.00 74.69 643 ASP A N 1
ATOM 5337 C CA . ASP A 1 643 ? -62.558 -23.800 74.719 1.00 74.69 643 ASP A CA 1
ATOM 5338 C C . ASP A 1 643 ? -61.466 -24.212 75.743 1.00 74.69 643 ASP A C 1
ATOM 5340 O O . ASP A 1 643 ? -61.409 -25.351 76.206 1.00 74.69 643 ASP A O 1
ATOM 5344 N N . CYS A 1 644 ? -60.615 -23.254 76.143 1.00 66.56 644 CYS A N 1
ATOM 5345 C CA . CYS A 1 644 ? -59.524 -23.397 77.102 1.00 66.56 644 CYS A CA 1
ATOM 5346 C C . CYS A 1 644 ? -59.859 -22.752 78.457 1.00 66.56 644 CYS A C 1
ATOM 5348 O O . CYS A 1 644 ? -60.359 -21.632 78.530 1.00 66.56 644 CYS A O 1
ATOM 5350 N N . TYR A 1 645 ? -59.466 -23.408 79.553 1.00 59.56 645 TYR A N 1
ATOM 5351 C CA . TYR A 1 645 ? -59.609 -22.881 80.915 1.00 59.56 645 TYR A CA 1
ATOM 5352 C C . TYR A 1 645 ? -58.237 -22.627 81.551 1.00 59.56 645 TYR A C 1
ATOM 5354 O O . TYR A 1 645 ? -57.346 -23.478 81.492 1.00 59.56 645 TYR A O 1
ATOM 5362 N N . PHE A 1 646 ? -58.054 -21.477 82.209 1.00 45.03 646 PHE A N 1
ATOM 5363 C CA . PHE A 1 646 ? -56.809 -21.179 82.924 1.00 45.03 646 PHE A CA 1
ATOM 5364 C C . PHE A 1 646 ? -56.551 -22.209 84.040 1.00 45.03 646 PHE A C 1
ATOM 5366 O O . PHE A 1 646 ? -57.341 -22.341 84.976 1.00 45.03 646 PHE A O 1
ATOM 5373 N N . LYS A 1 647 ? -55.405 -22.910 83.982 1.00 45.00 647 LYS A N 1
ATOM 5374 C CA . LYS A 1 647 ? -54.931 -23.837 85.033 1.00 45.00 647 LYS A CA 1
ATOM 5375 C C . LYS A 1 647 ? -54.484 -23.027 86.260 1.00 45.00 647 LYS A C 1
ATOM 5377 O O . LYS A 1 647 ? -53.285 -22.857 86.488 1.00 45.00 647 LYS A O 1
ATOM 5382 N N . PHE A 1 648 ? -55.445 -22.513 87.036 1.00 32.78 648 PHE A N 1
ATOM 5383 C CA . PHE A 1 648 ? -55.201 -21.811 88.299 1.00 32.78 648 PHE A CA 1
ATOM 5384 C C . PHE A 1 648 ? -54.339 -22.686 89.211 1.00 32.78 648 PHE A C 1
ATOM 5386 O O . PHE A 1 648 ? -54.790 -23.692 89.759 1.00 32.78 648 PHE A O 1
ATOM 5393 N N . LYS A 1 649 ? -53.070 -22.302 89.387 1.00 31.34 649 LYS A N 1
ATOM 5394 C CA . LYS A 1 649 ? -52.103 -23.022 90.230 1.00 31.34 649 LYS A CA 1
ATOM 5395 C C . LYS A 1 649 ? -52.295 -22.664 91.707 1.00 31.34 649 LYS A C 1
ATOM 5397 O O . LYS A 1 649 ? -51.336 -22.391 92.429 1.00 31.34 649 LYS A O 1
ATOM 5402 N N . ASP A 1 650 ? -53.551 -22.641 92.142 1.00 34.34 650 ASP A N 1
ATOM 5403 C CA . ASP A 1 650 ? -53.932 -22.197 93.468 1.00 34.34 650 ASP A CA 1
ATOM 5404 C C . ASP A 1 650 ? -53.725 -23.327 94.487 1.00 34.34 650 ASP A C 1
ATOM 5406 O O . ASP A 1 650 ? -54.530 -24.251 94.638 1.00 34.34 650 ASP A O 1
ATOM 5410 N N . LYS A 1 651 ? -52.610 -23.244 95.227 1.00 32.72 651 LYS A N 1
ATOM 5411 C CA . LYS A 1 651 ? -52.284 -24.174 96.321 1.00 32.72 651 LYS A CA 1
ATOM 5412 C C . LYS A 1 651 ? -53.356 -24.199 97.428 1.00 32.72 651 LYS A C 1
ATOM 5414 O O . LYS A 1 651 ? -53.308 -25.100 98.265 1.00 32.72 651 LYS A O 1
ATOM 5419 N N . ARG A 1 652 ? -54.349 -23.297 97.424 1.00 34.00 652 ARG A N 1
ATOM 5420 C CA . ARG A 1 652 ? -55.512 -23.331 98.330 1.00 34.00 652 ARG A CA 1
ATOM 5421 C C . ARG A 1 652 ? -56.413 -24.550 98.131 1.00 34.00 652 ARG A C 1
ATOM 5423 O O . ARG A 1 652 ? -56.902 -25.084 99.126 1.00 34.00 652 ARG A O 1
ATOM 5430 N N . GLN A 1 653 ? -56.594 -25.054 96.905 1.00 34.81 653 GLN A N 1
ATOM 5431 C CA . GLN A 1 653 ? -57.441 -26.240 96.678 1.00 34.81 653 GLN A CA 1
ATOM 5432 C C . GLN A 1 653 ? -56.716 -27.574 96.873 1.00 34.81 653 GLN A C 1
ATOM 5434 O O . GLN A 1 653 ? -57.307 -28.641 96.748 1.00 34.81 653 GLN A O 1
ATOM 5439 N N . LYS A 1 654 ? -55.455 -27.524 97.296 1.00 35.53 654 LYS A N 1
ATOM 5440 C CA . LYS A 1 654 ? -54.869 -28.644 98.015 1.00 35.53 654 LYS A CA 1
ATOM 5441 C C . LYS A 1 654 ? -55.052 -28.511 99.534 1.00 35.53 654 LYS A C 1
ATOM 5443 O O . LYS A 1 654 ? -54.831 -29.495 100.204 1.00 35.53 654 LYS A O 1
ATOM 5448 N N . LEU A 1 655 ? -55.527 -27.379 100.076 1.00 37.22 655 LEU A N 1
ATOM 5449 C CA . LEU A 1 655 ? -55.735 -27.144 101.517 1.00 37.22 655 LEU A CA 1
ATOM 5450 C C . LEU A 1 655 ? -57.134 -27.467 102.073 1.00 37.22 655 LEU A C 1
ATOM 5452 O O . LEU A 1 655 ? -57.273 -28.558 102.597 1.00 37.22 655 LEU A O 1
ATOM 5456 N N . GLY A 1 656 ? -58.162 -26.609 101.987 1.00 38.31 656 GLY A N 1
ATOM 5457 C CA . GLY A 1 656 ? -59.546 -27.030 102.326 1.00 38.31 656 GLY A CA 1
ATOM 5458 C C . GLY A 1 656 ? -60.281 -26.337 103.479 1.00 38.31 656 GLY A C 1
ATOM 5459 O O . GLY A 1 656 ? -60.735 -26.994 104.409 1.00 38.31 656 GLY A O 1
ATOM 5460 N N . CYS A 1 657 ? -60.531 -25.032 103.334 1.00 32.97 657 CYS A N 1
ATOM 5461 C CA . CYS A 1 657 ? -61.688 -24.354 103.940 1.00 32.97 657 CYS A CA 1
ATOM 5462 C C . CYS A 1 657 ? -62.450 -23.558 102.874 1.00 32.97 657 CYS A C 1
ATOM 5464 O O . CYS A 1 657 ? -61.848 -23.113 101.895 1.00 32.97 657 CYS A O 1
ATOM 5466 N N . LYS A 1 658 ? -63.748 -23.315 103.107 1.00 41.34 658 LYS A N 1
ATOM 5467 C CA . LYS A 1 658 ? -64.583 -22.382 102.320 1.00 41.34 658 LYS A CA 1
ATOM 5468 C C . LYS A 1 658 ? -64.563 -20.951 102.852 1.00 41.34 658 LYS A C 1
ATOM 5470 O O . LYS A 1 658 ? -64.143 -20.670 103.974 1.00 41.34 658 LYS A O 1
ATOM 5475 N N . SER A 1 659 ? -65.124 -20.081 102.015 1.00 42.03 659 SER A N 1
ATOM 5476 C CA . SER A 1 659 ? -65.593 -18.738 102.339 1.00 42.03 659 SER A CA 1
ATOM 5477 C C . SER A 1 659 ? -66.654 -18.716 103.449 1.00 42.03 659 SER A C 1
ATOM 5479 O O . SER A 1 659 ? -67.505 -19.602 103.575 1.00 42.03 659 SER A O 1
ATOM 5481 N N . LEU A 1 660 ? -66.639 -17.636 104.232 1.00 42.50 660 LEU A N 1
ATOM 5482 C CA . LEU A 1 660 ? -67.564 -17.407 105.341 1.00 42.50 660 LEU A CA 1
ATOM 5483 C C . LEU A 1 660 ? -68.981 -17.032 104.868 1.00 42.50 660 LEU A C 1
ATOM 5485 O O . LEU A 1 660 ? -69.943 -17.353 105.558 1.00 42.50 660 LEU A O 1
ATOM 5489 N N . HIS A 1 661 ? -69.124 -16.417 103.685 1.00 44.81 661 HIS A N 1
ATOM 5490 C CA . HIS A 1 661 ? -70.426 -16.017 103.124 1.00 44.81 661 HIS A CA 1
ATOM 5491 C C . HIS A 1 661 ? -71.307 -17.226 102.769 1.00 44.81 661 HIS A C 1
ATOM 5493 O O . HIS A 1 661 ? -72.509 -17.213 103.004 1.00 44.81 661 HIS A O 1
ATOM 5499 N N . GLU A 1 662 ? -70.696 -18.300 102.267 1.00 48.28 662 GLU A N 1
ATOM 5500 C CA . GLU A 1 662 ? -71.373 -19.568 101.952 1.00 48.28 662 GLU A CA 1
ATOM 5501 C C . GLU A 1 662 ? -71.688 -20.400 103.207 1.00 48.28 662 GLU A C 1
ATOM 5503 O O . GLU A 1 662 ? -72.451 -21.359 103.147 1.00 48.28 662 GLU A O 1
ATOM 5508 N N . SER A 1 663 ? -71.090 -20.039 104.346 1.00 46.47 663 SER A N 1
ATOM 5509 C CA . SER A 1 663 ? -71.160 -20.787 105.608 1.00 46.47 663 SER A CA 1
ATOM 5510 C C . SER A 1 663 ? -72.156 -20.188 106.615 1.00 46.47 663 SER A C 1
ATOM 5512 O O . SER A 1 663 ? -72.194 -20.627 107.769 1.00 46.47 663 SER A O 1
ATOM 5514 N N . VAL A 1 664 ? -72.931 -19.172 106.207 1.00 44.69 664 VAL A N 1
ATOM 5515 C CA . VAL A 1 664 ? -73.898 -18.449 107.049 1.00 44.69 664 VAL A CA 1
ATOM 5516 C C . VAL A 1 664 ? -75.239 -18.296 106.324 1.00 44.69 664 VAL A C 1
ATOM 5518 O O . VAL A 1 664 ? -75.353 -17.559 105.346 1.00 44.69 664 VAL A O 1
ATOM 5521 N N . THR A 1 665 ? -76.289 -18.935 106.840 1.00 54.38 665 THR A N 1
ATOM 5522 C CA . THR A 1 665 ? -77.668 -18.746 106.370 1.00 54.38 665 THR A CA 1
ATOM 5523 C C . THR A 1 665 ? -78.311 -17.543 107.055 1.00 54.38 665 THR A C 1
ATOM 5525 O O . THR A 1 665 ? -78.449 -17.514 108.277 1.00 54.38 665 THR A O 1
ATOM 5528 N N . LYS A 1 666 ? -78.733 -16.555 106.254 1.00 60.03 666 LYS A N 1
ATOM 5529 C CA . LYS A 1 666 ? -79.533 -15.395 106.680 1.00 60.03 666 LYS A CA 1
ATOM 5530 C C . LYS A 1 666 ? -81.025 -15.696 106.520 1.00 60.03 666 LYS A C 1
ATOM 5532 O O . LYS A 1 666 ? -81.464 -15.962 105.403 1.00 60.03 666 LYS A O 1
ATOM 5537 N N . SER A 1 667 ? -81.808 -15.552 107.586 1.00 66.25 667 SER A N 1
ATOM 5538 C CA . SER A 1 667 ? -83.273 -15.436 107.518 1.00 66.25 667 SER A CA 1
ATOM 5539 C C . SER A 1 667 ? -83.729 -14.051 107.966 1.00 66.25 667 SER A C 1
ATOM 5541 O O . SER A 1 667 ? -83.137 -13.458 108.865 1.00 66.25 667 SER A O 1
ATOM 5543 N N . VAL A 1 668 ? -84.781 -13.534 107.329 1.00 68.38 668 VAL A N 1
ATOM 5544 C CA . VAL A 1 668 ? -85.406 -12.244 107.655 1.00 68.38 668 VAL A CA 1
ATOM 5545 C C . VAL A 1 668 ? -86.889 -12.495 107.904 1.00 68.38 668 VAL A C 1
ATOM 5547 O O . VAL A 1 668 ? -87.569 -13.012 107.018 1.00 68.38 668 VAL A O 1
ATOM 5550 N N . VAL A 1 669 ? -87.375 -12.140 109.091 1.00 73.12 669 VAL A N 1
ATOM 5551 C CA . VAL A 1 669 ? -88.775 -12.280 109.504 1.00 73.12 669 VAL A CA 1
ATOM 5552 C C . VAL A 1 669 ? -89.380 -10.878 109.677 1.00 73.12 669 VAL A C 1
ATOM 5554 O O . VAL A 1 669 ? -88.969 -10.137 110.571 1.00 73.12 669 VAL A O 1
ATOM 5557 N N . PRO A 1 670 ? -90.312 -10.466 108.801 1.00 74.31 670 PRO A N 1
ATOM 5558 C CA . PRO A 1 670 ? -91.018 -9.194 108.932 1.00 74.31 670 PRO A CA 1
ATOM 5559 C C . PRO A 1 670 ? -92.048 -9.226 110.076 1.00 74.31 670 PRO A C 1
ATOM 5561 O O . PRO A 1 670 ? -92.869 -10.141 110.115 1.00 74.31 670 PRO A O 1
ATOM 5564 N N . TYR A 1 671 ? -92.061 -8.203 110.940 1.00 67.44 671 TYR A N 1
ATOM 5565 C CA . TYR A 1 671 ? -93.060 -8.030 112.005 1.00 67.44 671 TYR A CA 1
ATOM 5566 C C . TYR A 1 671 ? -93.819 -6.703 111.862 1.00 67.44 671 TYR A C 1
ATOM 5568 O O . TYR A 1 671 ? -93.233 -5.658 111.581 1.00 67.44 671 TYR A O 1
ATOM 5576 N N . GLY A 1 672 ? -95.136 -6.759 112.075 1.00 74.81 672 GLY A N 1
ATOM 5577 C CA . GLY A 1 672 ? -96.059 -5.633 111.899 1.00 74.81 672 GLY A CA 1
ATOM 5578 C C . GLY A 1 672 ? -96.801 -5.644 110.548 1.00 74.81 672 GLY A C 1
ATOM 5579 O O . GLY A 1 672 ? -96.511 -6.457 109.664 1.00 74.81 672 GLY A O 1
ATOM 5580 N N . PRO A 1 673 ? -97.806 -4.771 110.363 1.00 71.69 673 PRO A N 1
ATOM 5581 C CA . PRO A 1 673 ? -98.591 -4.708 109.132 1.00 71.69 673 PRO A CA 1
ATOM 5582 C C . PRO A 1 673 ? -97.766 -4.150 107.960 1.00 71.69 673 PRO A C 1
ATOM 5584 O O . PRO A 1 673 ? -97.199 -3.063 108.034 1.00 71.69 673 PRO A O 1
ATOM 5587 N N . ILE A 1 674 ? -97.744 -4.871 106.834 1.00 77.56 674 ILE A N 1
ATOM 5588 C CA . ILE A 1 674 ? -97.011 -4.480 105.618 1.00 77.56 674 ILE A CA 1
ATOM 5589 C C . ILE A 1 674 ? -97.831 -3.462 104.808 1.00 77.56 674 ILE A C 1
ATOM 5591 O O . ILE A 1 674 ? -98.857 -3.811 104.218 1.00 77.56 674 ILE A O 1
ATOM 5595 N N . GLN A 1 675 ? -97.366 -2.213 104.709 1.00 81.69 675 GLN A N 1
ATOM 5596 C CA . GLN A 1 675 ? -98.142 -1.096 104.150 1.00 81.69 675 GLN A CA 1
ATOM 5597 C C . GLN A 1 675 ? -97.556 -0.481 102.859 1.00 81.69 675 GLN A C 1
ATOM 5599 O O . GLN A 1 675 ? -96.383 -0.642 102.512 1.00 81.69 675 GLN A O 1
ATOM 5604 N N . LYS A 1 676 ? -98.413 0.235 102.109 1.00 80.19 676 LYS A N 1
ATOM 5605 C CA . LYS A 1 676 ? -98.071 1.024 100.901 1.00 80.19 676 LYS A CA 1
ATOM 5606 C C . LYS A 1 676 ? -98.110 2.533 101.187 1.00 80.19 676 LYS A C 1
ATOM 5608 O O . LYS A 1 676 ? -98.994 3.249 100.695 1.00 80.19 676 LYS A O 1
ATOM 5613 N N . THR A 1 677 ? -97.140 3.009 101.948 1.00 83.00 677 THR A N 1
ATOM 5614 C CA . THR A 1 677 ? -96.928 4.432 102.259 1.00 83.00 677 THR A CA 1
ATOM 5615 C C . THR A 1 677 ? -96.561 5.274 101.026 1.00 83.00 677 THR A C 1
ATOM 5617 O O . THR A 1 677 ? -96.289 4.748 99.942 1.00 83.00 677 THR A O 1
ATOM 5620 N N . LYS A 1 678 ? -96.532 6.606 101.175 1.00 81.12 678 LYS A N 1
ATOM 5621 C CA . LYS A 1 678 ? -96.032 7.528 100.136 1.00 81.12 678 LYS A CA 1
ATOM 5622 C C . LYS A 1 678 ? -94.548 7.268 99.829 1.00 81.12 678 LYS A C 1
ATOM 5624 O O . LYS A 1 678 ? -94.175 7.193 98.660 1.00 81.12 678 LYS A O 1
ATOM 5629 N N . TYR A 1 679 ? -93.744 7.042 100.871 1.00 79.19 679 TYR A N 1
ATOM 5630 C CA . TYR A 1 679 ? -92.305 6.785 100.782 1.00 79.19 679 TYR A CA 1
ATOM 5631 C C . TYR A 1 679 ? -91.982 5.492 100.014 1.00 79.19 679 TYR A C 1
ATOM 5633 O O . TYR A 1 679 ? -91.235 5.526 99.034 1.00 79.19 679 TYR A O 1
ATOM 5641 N N . SER A 1 680 ? -92.638 4.373 100.349 1.00 85.50 680 SER A N 1
ATOM 5642 C CA . SER A 1 680 ? -92.439 3.093 99.643 1.00 85.50 680 SER A CA 1
ATOM 5643 C C . SER A 1 680 ? -92.755 3.161 98.139 1.00 85.50 680 SER A C 1
ATOM 5645 O O . SER A 1 680 ? -92.062 2.536 97.334 1.00 85.50 680 SER A O 1
ATOM 5647 N N . ARG A 1 681 ? -93.747 3.964 97.721 1.00 83.38 681 ARG A N 1
ATOM 5648 C CA . ARG A 1 681 ? -94.051 4.197 96.291 1.00 83.38 681 ARG A CA 1
ATOM 5649 C C . ARG A 1 681 ? -92.957 5.007 95.593 1.00 83.38 681 ARG A C 1
ATOM 5651 O O . ARG A 1 681 ? -92.620 4.703 94.451 1.00 83.38 681 ARG A O 1
ATOM 5658 N N . GLN A 1 682 ? -92.403 6.008 96.274 1.00 82.56 682 GLN A N 1
ATOM 5659 C CA . GLN A 1 682 ? -91.350 6.876 95.743 1.00 82.56 682 GLN A CA 1
ATOM 5660 C C . GLN A 1 682 ? -90.031 6.101 95.567 1.00 82.56 682 GLN A C 1
ATOM 5662 O O . GLN A 1 682 ? -89.438 6.144 94.489 1.00 82.56 682 GLN A O 1
ATOM 5667 N N . LEU A 1 683 ? -89.651 5.280 96.553 1.00 81.69 683 LEU A N 1
ATOM 5668 C CA . LEU A 1 683 ? -88.534 4.332 96.443 1.00 81.69 683 LEU A CA 1
ATOM 5669 C C . LEU A 1 683 ? -88.721 3.326 95.299 1.00 81.69 683 LEU A C 1
ATOM 5671 O O . LEU A 1 683 ? -87.791 3.103 94.526 1.00 81.69 683 LEU A O 1
ATOM 5675 N N . GLN A 1 684 ? -89.922 2.751 95.137 1.00 85.88 684 GLN A N 1
ATOM 5676 C CA . GLN A 1 684 ? -90.189 1.811 94.040 1.00 85.88 684 GLN A CA 1
ATOM 5677 C C . GLN A 1 684 ? -89.984 2.448 92.656 1.00 85.88 684 GLN A C 1
ATOM 5679 O O . GLN A 1 684 ? -89.574 1.752 91.725 1.00 85.88 684 GLN A O 1
ATOM 5684 N N . ARG A 1 685 ? -90.263 3.751 92.512 1.00 81.62 685 ARG A N 1
ATOM 5685 C CA . ARG A 1 685 ? -90.008 4.496 91.275 1.00 81.62 685 ARG A CA 1
ATOM 5686 C C . ARG A 1 685 ? -88.505 4.691 91.042 1.00 81.62 685 ARG A C 1
ATOM 5688 O O . ARG A 1 685 ? -88.016 4.268 89.999 1.00 81.62 685 ARG A O 1
ATOM 5695 N N . ILE A 1 686 ? -87.777 5.215 92.033 1.00 83.06 686 ILE A N 1
ATOM 5696 C CA . ILE A 1 686 ? -86.325 5.473 91.942 1.00 83.06 686 ILE A CA 1
ATOM 5697 C C . ILE A 1 686 ? -85.542 4.192 91.612 1.00 83.06 686 ILE A C 1
ATOM 5699 O O . ILE A 1 686 ? -84.653 4.212 90.762 1.00 83.06 686 ILE A O 1
ATOM 5703 N N . ILE A 1 687 ? -85.888 3.067 92.249 1.00 80.31 687 ILE A N 1
ATOM 5704 C CA . ILE A 1 687 ? -85.228 1.774 92.008 1.00 80.31 687 ILE A CA 1
ATOM 5705 C C . ILE A 1 687 ? -85.421 1.317 90.555 1.00 80.31 687 ILE A C 1
ATOM 5707 O O . ILE A 1 687 ? -84.480 0.812 89.951 1.00 80.31 687 ILE A O 1
ATOM 5711 N N . ARG A 1 688 ? -86.612 1.518 89.974 1.00 80.44 688 ARG A N 1
ATOM 5712 C CA . ARG A 1 688 ? -86.882 1.154 88.573 1.00 80.44 688 ARG A CA 1
ATOM 5713 C C . ARG A 1 688 ? -86.174 2.074 87.585 1.00 80.44 688 ARG A C 1
ATOM 5715 O O . ARG A 1 688 ? -85.639 1.579 86.607 1.00 80.44 688 ARG A O 1
ATOM 5722 N N . GLU A 1 689 ? -86.147 3.379 87.845 1.00 78.81 689 GLU A N 1
ATOM 5723 C CA . GLU A 1 689 ? -85.455 4.346 86.983 1.00 78.81 689 GLU A CA 1
ATOM 5724 C C . GLU A 1 689 ? -83.936 4.092 86.961 1.00 78.81 689 GLU A C 1
ATOM 5726 O O . GLU A 1 689 ? -83.341 4.043 85.888 1.00 78.81 689 GLU A O 1
ATOM 5731 N N . ARG A 1 690 ? -83.307 3.859 88.124 1.00 77.44 690 ARG A N 1
ATOM 5732 C CA . ARG A 1 690 ? -81.846 3.671 88.215 1.00 77.44 690 ARG A CA 1
ATOM 5733 C C . ARG A 1 690 ? -81.357 2.284 87.801 1.00 77.44 690 ARG A C 1
ATOM 5735 O O . ARG A 1 690 ? -80.290 2.186 87.205 1.00 77.44 690 ARG A O 1
ATOM 5742 N N . ALA A 1 691 ? -82.102 1.216 88.089 1.00 71.19 691 ALA A N 1
ATOM 5743 C CA . ALA A 1 691 ? -81.671 -0.133 87.713 1.00 71.19 691 ALA A CA 1
ATOM 5744 C C . ALA A 1 691 ? -81.648 -0.348 86.186 1.00 71.19 691 ALA A C 1
ATOM 5746 O O . ALA A 1 691 ? -80.847 -1.142 85.705 1.00 71.19 691 ALA A O 1
ATOM 5747 N N . SER A 1 692 ? -82.444 0.407 85.420 1.00 67.75 692 SER A N 1
ATOM 5748 C CA . SER A 1 692 ? -82.380 0.411 83.951 1.00 67.75 692 SER A CA 1
ATOM 5749 C C . SER A 1 692 ? -81.036 0.906 83.403 1.00 67.75 692 SER A C 1
ATOM 5751 O O . SER A 1 692 ? -80.604 0.422 82.365 1.00 67.75 692 SER A O 1
ATOM 5753 N N . LEU A 1 693 ? -80.361 1.832 84.099 1.00 68.38 693 LEU A N 1
ATOM 5754 C CA . LEU A 1 693 ? -79.000 2.265 83.750 1.00 68.38 693 LEU A CA 1
ATOM 5755 C C . LEU A 1 693 ? -77.971 1.194 84.137 1.00 68.38 693 LEU A C 1
ATOM 5757 O O . LEU A 1 693 ? -77.102 0.858 83.346 1.00 68.38 693 LEU A O 1
ATOM 5761 N N . PHE A 1 694 ? -78.122 0.579 85.315 1.00 69.12 694 PHE A N 1
ATOM 5762 C CA . PHE A 1 694 ? -77.218 -0.483 85.776 1.00 69.12 694 PHE A CA 1
ATOM 5763 C C . PHE A 1 694 ? -77.173 -1.696 84.826 1.00 69.12 694 PHE A C 1
ATOM 5765 O O . PHE A 1 694 ? -76.107 -2.272 84.623 1.00 69.12 694 PHE A O 1
ATOM 5772 N N . TYR A 1 695 ? -78.312 -2.059 84.224 1.00 73.25 695 TYR A N 1
ATOM 5773 C CA . TYR A 1 695 ? -78.398 -3.110 83.200 1.00 73.25 695 TYR A CA 1
ATOM 5774 C C . TYR A 1 695 ? -77.828 -2.710 81.828 1.00 73.25 695 TYR A C 1
ATOM 5776 O O . TYR A 1 695 ? -77.655 -3.584 80.985 1.00 73.25 695 TYR A O 1
ATOM 5784 N N . LEU A 1 696 ? -77.550 -1.425 81.588 1.00 60.72 696 LEU A N 1
ATOM 5785 C CA . LEU A 1 696 ? -76.904 -0.961 80.358 1.00 60.72 696 LEU A CA 1
ATOM 5786 C C . LEU A 1 696 ? -75.386 -1.207 80.399 1.00 60.72 696 LEU A C 1
ATOM 5788 O O . LEU A 1 696 ? -74.796 -1.598 79.397 1.00 60.72 696 LEU A O 1
ATOM 5792 N N . ASP A 1 697 ? -74.783 -1.013 81.576 1.00 50.72 697 ASP A N 1
ATOM 5793 C CA . ASP A 1 697 ? -73.326 -1.022 81.774 1.00 50.72 697 ASP A CA 1
ATOM 5794 C C . ASP A 1 697 ? -72.749 -2.406 82.155 1.00 50.72 697 ASP A C 1
ATOM 5796 O O . ASP A 1 697 ? -71.534 -2.555 82.278 1.00 50.72 697 ASP A O 1
ATOM 5800 N N . HIS A 1 698 ? -73.591 -3.426 82.380 1.00 54.41 698 HIS A N 1
ATOM 5801 C CA . HIS A 1 698 ? -73.169 -4.742 82.886 1.00 54.41 698 HIS A CA 1
ATOM 5802 C C . HIS A 1 698 ? -73.790 -5.907 82.094 1.00 54.41 698 HIS A C 1
ATOM 5804 O O . HIS A 1 698 ? -74.996 -5.950 81.874 1.00 54.41 698 HIS A O 1
ATOM 5810 N N . SER A 1 699 ? -72.963 -6.894 81.726 1.00 54.69 699 SER A N 1
ATOM 5811 C CA . SER A 1 699 ? -73.380 -8.116 81.011 1.00 54.69 699 SER A CA 1
ATOM 5812 C C . SER A 1 699 ? -74.362 -8.982 81.819 1.00 54.69 699 SER A C 1
ATOM 5814 O O . SER A 1 699 ? -74.195 -9.155 83.031 1.00 54.69 699 SER A O 1
ATOM 5816 N N . GLU A 1 700 ? -75.337 -9.599 81.132 1.00 55.66 700 GLU A N 1
ATOM 5817 C CA . GLU A 1 700 ? -76.347 -10.494 81.726 1.00 55.66 700 GLU A CA 1
ATOM 5818 C C . GLU A 1 700 ? -75.737 -11.643 82.552 1.00 55.66 700 GLU A C 1
ATOM 5820 O O . GLU A 1 700 ? -76.324 -12.044 83.557 1.00 55.66 700 GLU A O 1
ATOM 5825 N N . GLU A 1 701 ? -74.537 -12.127 82.209 1.00 47.84 701 GLU A N 1
ATOM 5826 C CA . GLU A 1 701 ? -73.859 -13.213 82.942 1.00 47.84 701 GLU A CA 1
ATOM 5827 C C . GLU A 1 701 ? -73.507 -12.851 84.398 1.00 47.84 701 GLU A C 1
ATOM 5829 O O . GLU A 1 701 ? -73.419 -13.734 85.254 1.00 47.84 701 GLU A O 1
ATOM 5834 N N . TYR A 1 702 ? -73.363 -11.559 84.714 1.00 48.75 702 TYR A N 1
ATOM 5835 C CA . TYR A 1 702 ? -73.085 -11.073 86.073 1.00 48.75 702 TYR A CA 1
ATOM 5836 C C . TYR A 1 702 ? -74.352 -10.598 86.811 1.00 48.75 702 TYR A C 1
ATOM 5838 O O . TYR A 1 702 ? -74.298 -10.213 87.985 1.00 48.75 702 TYR A O 1
ATOM 5846 N N . ILE A 1 703 ? -75.519 -10.662 86.163 1.00 63.03 703 ILE A N 1
ATOM 5847 C CA . ILE A 1 703 ? -76.790 -10.149 86.678 1.00 63.03 703 ILE A CA 1
ATOM 5848 C C . ILE A 1 703 ? -77.605 -11.274 87.339 1.00 63.03 703 ILE A C 1
ATOM 5850 O O . ILE A 1 703 ? -78.255 -12.105 86.712 1.00 63.03 703 ILE A O 1
ATOM 5854 N N . ARG A 1 704 ? -77.632 -11.271 88.678 1.00 62.94 704 ARG A N 1
ATOM 5855 C CA . ARG A 1 704 ? -78.300 -12.313 89.492 1.00 62.94 704 ARG A CA 1
ATOM 5856 C C . ARG A 1 704 ? -79.840 -12.301 89.443 1.00 62.94 704 ARG A C 1
ATOM 5858 O O . ARG A 1 704 ? -80.468 -13.268 89.894 1.00 62.94 704 ARG A O 1
ATOM 5865 N N . LYS A 1 705 ? -80.450 -11.196 88.996 1.00 72.38 705 LYS A N 1
ATOM 5866 C CA . LYS A 1 705 ? -81.904 -10.999 88.827 1.00 72.38 705 LYS A CA 1
ATOM 5867 C C . LYS A 1 705 ? -82.165 -10.087 87.634 1.00 72.38 705 LYS A C 1
ATOM 5869 O O . LYS A 1 705 ? -81.643 -8.976 87.591 1.00 72.38 705 LYS A O 1
ATOM 5874 N N . ASP A 1 706 ? -82.988 -10.569 86.713 1.00 70.94 706 ASP A N 1
ATOM 5875 C CA . ASP A 1 706 ? -83.266 -9.939 85.428 1.00 70.94 706 ASP A CA 1
ATOM 5876 C C . ASP A 1 706 ? -84.269 -8.774 85.516 1.00 70.94 706 ASP A C 1
ATOM 5878 O O . ASP A 1 706 ? -84.950 -8.541 86.523 1.00 70.94 706 ASP A O 1
ATOM 5882 N N . GLU A 1 707 ? -84.410 -8.058 84.404 1.00 72.94 707 GLU A N 1
ATOM 5883 C CA . GLU A 1 707 ? -85.343 -6.941 84.273 1.00 72.94 707 GLU A CA 1
ATOM 5884 C C . GLU A 1 707 ? -86.816 -7.375 84.491 1.00 72.94 707 GLU A C 1
ATOM 5886 O O . GLU A 1 707 ? -87.640 -6.610 85.009 1.00 72.94 707 GLU A O 1
ATOM 5891 N N . LYS A 1 708 ? -87.165 -8.639 84.184 1.00 77.50 708 LYS A N 1
ATOM 5892 C CA . LYS A 1 708 ? -88.503 -9.206 84.450 1.00 77.50 708 LYS A CA 1
ATOM 5893 C C . LYS A 1 708 ? -88.773 -9.349 85.950 1.00 77.50 708 LYS A C 1
ATOM 5895 O O . LYS A 1 708 ? -89.909 -9.121 86.382 1.00 77.50 708 LYS A O 1
ATOM 5900 N N . TRP A 1 709 ? -87.767 -9.694 86.757 1.00 81.19 709 TRP A N 1
ATOM 5901 C CA . TRP A 1 709 ? -87.865 -9.686 88.218 1.00 81.19 709 TRP A CA 1
ATOM 5902 C C . TRP A 1 709 ? -88.056 -8.261 88.754 1.00 81.19 709 TRP A C 1
ATOM 5904 O O . TRP A 1 709 ? -88.979 -8.022 89.539 1.00 81.19 709 TRP A O 1
ATOM 5914 N N . LEU A 1 710 ? -87.278 -7.291 88.260 1.00 78.06 710 LEU A N 1
ATOM 5915 C CA . LEU A 1 710 ? -87.396 -5.877 88.647 1.00 78.06 710 LEU A CA 1
ATOM 5916 C C . LEU A 1 710 ? -88.796 -5.302 88.344 1.00 78.06 710 LEU A C 1
ATOM 5918 O O . LEU A 1 710 ? -89.398 -4.626 89.185 1.00 78.06 710 LEU A O 1
ATOM 5922 N N . LYS A 1 711 ? -89.377 -5.628 87.182 1.00 75.50 711 LYS A N 1
ATOM 5923 C CA . LYS A 1 711 ? -90.752 -5.232 86.809 1.00 75.50 711 LYS A CA 1
ATOM 5924 C C . LYS A 1 711 ? -91.815 -5.776 87.777 1.00 75.50 711 LYS A C 1
ATOM 5926 O O . LYS A 1 711 ? -92.841 -5.119 87.988 1.00 75.50 711 LYS A O 1
ATOM 5931 N N . LYS A 1 712 ? -91.557 -6.915 88.434 1.00 81.06 712 LYS A N 1
ATOM 5932 C CA . LYS A 1 712 ? -92.420 -7.513 89.474 1.00 81.06 712 LYS A CA 1
ATOM 5933 C C . LYS A 1 712 ? -92.147 -6.979 90.890 1.00 81.06 712 LYS A C 1
ATOM 5935 O O . LYS A 1 712 ? -92.983 -7.197 91.770 1.00 81.06 712 LYS A O 1
ATOM 5940 N N . LEU A 1 713 ? -91.044 -6.253 91.113 1.00 81.00 713 LEU A N 1
ATOM 5941 C CA . LEU A 1 713 ? -90.667 -5.709 92.422 1.00 81.00 713 LEU A CA 1
ATOM 5942 C C . LEU A 1 713 ? -91.768 -4.805 92.997 1.00 81.00 713 LEU A C 1
ATOM 5944 O O . LEU A 1 713 ? -92.262 -3.887 92.331 1.00 81.00 713 LEU A O 1
ATOM 5948 N N . LYS A 1 714 ? -92.115 -5.067 94.261 1.00 82.88 714 LYS A N 1
ATOM 5949 C CA . LYS A 1 714 ? -93.106 -4.347 95.067 1.00 82.88 714 LYS A CA 1
ATOM 5950 C C . LYS A 1 714 ? -92.425 -3.873 96.354 1.00 82.88 714 LYS A C 1
ATOM 5952 O O . LYS A 1 714 ? -92.215 -4.685 97.246 1.00 82.88 714 LYS A O 1
ATOM 5957 N N . VAL A 1 715 ? -92.118 -2.582 96.467 1.00 83.31 715 VAL A N 1
ATOM 5958 C CA . VAL A 1 715 ? -91.565 -2.010 97.709 1.00 83.31 715 VAL A CA 1
ATOM 5959 C C . VAL A 1 715 ? -92.709 -1.762 98.687 1.00 83.31 715 VAL A C 1
ATOM 5961 O O . VAL A 1 715 ? -93.781 -1.283 98.303 1.00 83.31 715 VAL A O 1
ATOM 5964 N N . ARG A 1 716 ? -92.508 -2.131 99.947 1.00 83.50 716 ARG A N 1
ATOM 5965 C CA . ARG A 1 716 ? -93.450 -1.936 101.049 1.00 83.50 716 ARG A CA 1
ATOM 5966 C C . ARG A 1 716 ? -92.685 -1.448 102.259 1.00 83.50 716 ARG A C 1
ATOM 5968 O O . ARG A 1 716 ? -91.485 -1.677 102.357 1.00 83.50 716 ARG A O 1
ATOM 5975 N N . GLU A 1 717 ? -93.408 -0.802 103.151 1.00 81.50 717 GLU A N 1
ATOM 5976 C CA . GLU A 1 717 ? -92.900 -0.397 104.451 1.00 81.50 717 GLU A CA 1
ATOM 5977 C C . GLU A 1 717 ? -93.495 -1.320 105.514 1.00 81.50 717 GLU A C 1
ATOM 5979 O O . GLU A 1 717 ? -94.620 -1.808 105.361 1.00 81.50 717 GLU A O 1
ATOM 5984 N N . ILE A 1 718 ? -92.711 -1.605 106.544 1.00 80.56 718 ILE A N 1
ATOM 5985 C CA . ILE A 1 718 ? -93.107 -2.409 107.692 1.00 80.56 718 ILE A CA 1
ATOM 5986 C C . ILE A 1 718 ? -92.418 -1.836 108.928 1.00 80.56 718 ILE A C 1
ATOM 5988 O O . ILE A 1 718 ? -91.364 -1.215 108.812 1.00 80.56 718 ILE A O 1
ATOM 5992 N N . GLU A 1 719 ? -93.034 -2.047 110.080 1.00 74.62 719 GLU A N 1
ATOM 5993 C CA . GLU A 1 719 ? -92.638 -1.505 111.375 1.00 74.62 719 GLU A CA 1
ATOM 5994 C C . GLU A 1 719 ? -91.214 -1.921 111.778 1.00 74.62 719 GLU A C 1
ATOM 5996 O O . GLU A 1 719 ? -90.392 -1.056 112.069 1.00 74.62 719 GLU A O 1
ATOM 6001 N N . TYR A 1 720 ? -90.878 -3.217 111.697 1.00 76.38 720 TYR A N 1
ATOM 6002 C CA . TYR A 1 720 ? -89.487 -3.685 111.733 1.00 76.38 720 TYR A CA 1
ATOM 6003 C C . TYR A 1 720 ? -89.309 -5.070 111.084 1.00 76.38 720 TYR A C 1
ATOM 6005 O O . TYR A 1 720 ? -90.264 -5.766 110.731 1.00 76.38 720 TYR A O 1
ATOM 6013 N N . MET A 1 721 ? -88.052 -5.483 110.898 1.00 75.44 721 MET A N 1
ATOM 6014 C CA . MET A 1 721 ? -87.693 -6.827 110.439 1.00 75.44 721 MET A CA 1
ATOM 6015 C C . MET A 1 721 ? -86.662 -7.440 111.382 1.00 75.44 721 MET A C 1
ATOM 6017 O O . MET A 1 721 ? -85.567 -6.900 111.543 1.00 75.44 721 MET A O 1
ATOM 6021 N N . GLU A 1 722 ? -86.973 -8.598 111.954 1.00 67.06 722 GLU A N 1
ATOM 6022 C CA . GLU A 1 722 ? -85.981 -9.406 112.656 1.00 67.06 722 GLU A CA 1
ATOM 6023 C C . GLU A 1 722 ? -85.093 -10.110 111.619 1.00 67.06 722 GLU A C 1
ATOM 6025 O O . GLU A 1 722 ? -85.574 -10.613 110.603 1.00 67.06 722 GLU A O 1
ATOM 6030 N N . THR A 1 723 ? -83.780 -10.139 111.840 1.00 58.34 723 THR A N 1
ATOM 6031 C CA . THR A 1 723 ? -82.839 -10.838 110.957 1.00 58.34 723 THR A CA 1
ATOM 6032 C C . THR A 1 723 ? -81.930 -11.729 111.782 1.00 58.34 723 THR A C 1
ATOM 6034 O O . THR A 1 723 ? -81.142 -11.233 112.584 1.00 58.34 723 THR A O 1
ATOM 6037 N N . SER A 1 724 ? -81.984 -13.036 111.539 1.00 59.22 724 SER A N 1
ATOM 6038 C CA . SER A 1 724 ? -81.146 -14.023 112.218 1.00 59.22 724 SER A CA 1
ATOM 6039 C C . SER A 1 724 ? -80.185 -14.707 111.245 1.00 59.22 724 SER A C 1
ATOM 6041 O O . SER A 1 724 ? -80.486 -14.914 110.066 1.00 59.22 724 SER A O 1
ATOM 6043 N N . TYR A 1 725 ? -78.995 -15.033 111.747 1.00 57.28 725 TYR A N 1
ATOM 6044 C CA . TYR A 1 725 ? -77.909 -15.646 110.987 1.00 57.28 725 TYR A CA 1
ATOM 6045 C C . TYR A 1 725 ? -77.461 -16.927 111.703 1.00 57.28 725 TYR A C 1
ATOM 6047 O O . TYR A 1 725 ? -77.046 -16.863 112.860 1.00 57.28 725 TYR A O 1
ATOM 6055 N N . LYS A 1 726 ? -77.525 -18.087 111.038 1.00 51.62 726 LYS A N 1
ATOM 6056 C CA . LYS A 1 726 ? -77.006 -19.365 111.570 1.00 51.62 726 LYS A CA 1
ATOM 6057 C C . LYS A 1 726 ? -75.768 -19.808 110.789 1.00 51.62 726 LYS A C 1
ATOM 6059 O O . LYS A 1 726 ? -75.707 -19.643 109.576 1.00 51.62 726 LYS A O 1
ATOM 6064 N N . LYS A 1 727 ? -74.768 -20.343 111.498 1.00 47.12 727 LYS A N 1
ATOM 6065 C CA . LYS A 1 727 ? -73.421 -20.649 110.985 1.00 47.12 727 LYS A CA 1
ATOM 6066 C C . LYS A 1 727 ? -73.061 -22.119 111.223 1.00 47.12 727 LYS A C 1
ATOM 6068 O O . LYS A 1 727 ? -73.377 -22.650 112.284 1.00 47.12 727 LYS A O 1
ATOM 6073 N N . GLY A 1 728 ? -72.381 -22.751 110.264 1.00 51.53 728 GLY A N 1
ATOM 6074 C CA . GLY A 1 728 ? -71.843 -24.113 110.407 1.00 51.53 728 GLY A CA 1
ATOM 6075 C C . GLY A 1 728 ? -70.451 -24.183 111.076 1.00 51.53 728 GLY A C 1
ATOM 6076 O O . GLY A 1 728 ? -69.737 -23.177 111.121 1.00 51.53 728 GLY A O 1
ATOM 6077 N N . PRO A 1 729 ? -70.035 -25.357 111.587 1.00 39.84 729 PRO A N 1
ATOM 6078 C CA . PRO A 1 729 ? -68.672 -25.611 112.078 1.00 39.84 729 PRO A CA 1
ATOM 6079 C C . PRO A 1 729 ? -67.667 -25.768 110.914 1.00 39.84 729 PRO A C 1
ATOM 6081 O O . PRO A 1 729 ? -68.070 -26.109 109.807 1.00 39.84 729 PRO A O 1
ATOM 6084 N N . ILE A 1 730 ? -66.344 -25.604 111.054 1.00 40.31 730 ILE A N 1
ATOM 6085 C CA . ILE A 1 730 ? -65.445 -25.098 112.121 1.00 40.31 730 ILE A CA 1
ATOM 6086 C C . ILE A 1 730 ? -64.127 -24.695 111.393 1.00 40.31 730 ILE A C 1
ATOM 6088 O O . ILE A 1 730 ? -63.858 -25.213 110.313 1.00 40.31 730 ILE A O 1
ATOM 6092 N N . ALA A 1 731 ? -63.238 -23.806 111.849 1.00 32.34 731 ALA A N 1
ATOM 6093 C CA . ALA A 1 731 ? -63.115 -23.101 113.127 1.00 32.34 731 ALA A CA 1
ATOM 6094 C C . ALA A 1 731 ? -63.346 -21.573 112.983 1.00 32.34 731 ALA A C 1
ATOM 6096 O O . ALA A 1 731 ? -64.199 -21.140 112.205 1.00 32.34 731 ALA A O 1
ATOM 6097 N N . SER A 1 732 ? -62.661 -20.753 113.796 1.00 49.38 732 SER A N 1
ATOM 6098 C CA . SER A 1 732 ? -63.284 -19.509 114.279 1.00 49.38 732 SER A CA 1
ATOM 6099 C C . SER A 1 732 ? -62.360 -18.359 114.702 1.00 49.38 732 SER A C 1
ATOM 6101 O O . SER A 1 732 ? -62.829 -17.222 114.728 1.00 49.38 732 SER A O 1
ATOM 6103 N N . ASP A 1 733 ? -61.084 -18.603 115.021 1.00 38.22 733 ASP A N 1
ATOM 6104 C CA . ASP A 1 733 ? -60.378 -17.694 115.948 1.00 38.22 733 ASP A CA 1
ATOM 6105 C C . ASP A 1 733 ? -59.372 -16.727 115.303 1.00 38.22 733 ASP A C 1
ATOM 6107 O O . ASP A 1 733 ? -59.102 -15.668 115.865 1.00 38.22 733 ASP A O 1
ATOM 6111 N N . PHE A 1 734 ? -58.844 -17.039 114.114 1.00 31.52 734 PHE A N 1
ATOM 6112 C CA . PHE A 1 734 ? -57.848 -16.189 113.444 1.00 31.52 734 PHE A CA 1
ATOM 6113 C C . PHE A 1 734 ? -58.477 -14.931 112.817 1.00 31.52 734 PHE A C 1
ATOM 6115 O O . PHE A 1 734 ? -58.038 -13.814 113.073 1.00 31.52 734 PHE A O 1
ATOM 6122 N N . TRP A 1 735 ? -59.561 -15.107 112.053 1.00 35.25 735 TRP A N 1
ATOM 6123 C CA . TRP A 1 735 ? -60.183 -14.038 111.258 1.00 35.25 735 TRP A CA 1
ATOM 6124 C C . TRP A 1 735 ? -60.935 -12.981 112.074 1.00 35.25 735 TRP A C 1
ATOM 6126 O O . TRP A 1 735 ? -61.061 -11.849 111.613 1.00 35.25 735 TRP A O 1
ATOM 6136 N N . ARG A 1 736 ? -61.411 -13.313 113.285 1.00 36.59 736 ARG A N 1
ATOM 6137 C CA . ARG A 1 736 ? -62.128 -12.350 114.138 1.00 36.59 736 ARG A CA 1
ATOM 6138 C C . ARG A 1 736 ? -61.217 -11.205 114.593 1.00 36.59 736 ARG A C 1
ATOM 6140 O O . ARG A 1 736 ? -61.622 -10.056 114.499 1.00 36.59 736 ARG A O 1
ATOM 6147 N N . LYS A 1 737 ? -59.969 -11.507 114.978 1.00 32.25 737 LYS A N 1
ATOM 6148 C CA . LYS A 1 737 ? -58.984 -10.475 115.346 1.00 32.25 737 LYS A CA 1
ATOM 6149 C C . LYS A 1 737 ? -58.583 -9.609 114.152 1.00 32.25 737 LYS A C 1
ATOM 6151 O O . LYS A 1 737 ? -58.513 -8.393 114.279 1.00 32.25 737 LYS A O 1
ATOM 6156 N N . SER A 1 738 ? -58.346 -10.224 112.988 1.00 36.12 738 SER A N 1
ATOM 6157 C CA . SER A 1 738 ? -57.905 -9.517 111.775 1.00 36.12 738 SER A CA 1
ATOM 6158 C C . SER A 1 738 ? -58.849 -8.386 111.370 1.00 36.12 738 SER A C 1
ATOM 6160 O O . SER A 1 738 ? -58.388 -7.340 110.934 1.00 36.12 738 SER A O 1
ATOM 6162 N N . GLN A 1 739 ? -60.160 -8.587 111.509 1.00 40.53 739 GLN A N 1
ATOM 6163 C CA . GLN A 1 739 ? -61.161 -7.633 111.031 1.00 40.53 739 GLN A CA 1
ATOM 6164 C C . GLN A 1 739 ? -61.469 -6.514 112.043 1.00 40.53 739 GLN A C 1
ATOM 6166 O O . GLN A 1 739 ? -61.911 -5.441 111.643 1.00 40.53 739 GLN A O 1
ATOM 6171 N N . GLU A 1 740 ? -61.177 -6.725 113.331 1.00 39.78 740 GLU A N 1
ATOM 6172 C CA . GLU A 1 740 ? -61.195 -5.668 114.353 1.00 39.78 740 GLU A CA 1
ATOM 6173 C C . GLU A 1 740 ? -60.028 -4.684 114.142 1.00 39.78 740 GLU A C 1
ATOM 6175 O O . GLU A 1 740 ? -60.241 -3.475 114.164 1.00 39.78 740 GLU A O 1
ATOM 6180 N N . ILE A 1 741 ? -58.826 -5.188 113.825 1.00 43.31 741 ILE A N 1
ATOM 6181 C CA . ILE A 1 741 ? -57.606 -4.390 113.578 1.00 43.31 741 ILE A CA 1
ATOM 6182 C C . ILE A 1 741 ? -57.815 -3.277 112.530 1.00 43.31 741 ILE A C 1
ATOM 6184 O O . ILE A 1 741 ? -57.437 -2.132 112.771 1.00 43.31 741 ILE A O 1
ATOM 6188 N N . PHE A 1 742 ? -58.428 -3.581 111.381 1.00 44.28 742 PHE A N 1
ATOM 6189 C CA . PHE A 1 742 ? -58.538 -2.625 110.265 1.00 44.28 742 PHE A CA 1
ATOM 6190 C C . PHE A 1 742 ? -59.578 -1.509 110.468 1.00 44.28 742 PHE A C 1
ATOM 6192 O O . PHE A 1 742 ? -59.523 -0.505 109.764 1.00 44.28 742 PHE A O 1
ATOM 6199 N N . ASN A 1 743 ? -60.492 -1.625 111.438 1.00 41.66 743 ASN A N 1
ATOM 6200 C CA . ASN A 1 743 ? -61.462 -0.559 111.731 1.00 41.66 743 ASN A CA 1
ATOM 6201 C C . ASN A 1 743 ? -60.882 0.575 112.599 1.00 41.66 743 ASN A C 1
ATOM 6203 O O . ASN A 1 743 ? -61.539 1.601 112.776 1.00 41.66 743 ASN A O 1
ATOM 6207 N N . TYR A 1 744 ? -59.672 0.413 113.144 1.00 44.72 744 TYR A N 1
ATOM 6208 C CA . TYR A 1 744 ? -59.097 1.340 114.123 1.00 44.72 744 TYR A CA 1
ATOM 6209 C C . TYR A 1 744 ? -58.164 2.422 113.543 1.00 44.72 744 TYR A C 1
ATOM 6211 O O . TYR A 1 744 ? -57.877 3.395 114.237 1.00 44.72 744 TYR A O 1
ATOM 6219 N N . SER A 1 745 ? -57.732 2.327 112.278 1.00 49.75 745 SER A N 1
ATOM 6220 C CA . SER A 1 745 ? -56.961 3.390 111.595 1.00 49.75 745 SER A CA 1
ATOM 6221 C C . SER A 1 745 ? -57.832 4.480 110.945 1.00 49.75 745 SER A C 1
ATOM 6223 O O . SER A 1 745 ? -57.318 5.381 110.284 1.00 49.75 745 SER A O 1
ATOM 6225 N N . ASN A 1 746 ? -59.153 4.431 111.134 1.00 42.94 746 ASN A N 1
ATOM 6226 C CA . ASN A 1 746 ? -60.098 5.338 110.492 1.00 42.94 746 ASN A CA 1
ATOM 6227 C C . ASN A 1 746 ? -60.297 6.640 111.298 1.00 42.94 746 ASN A C 1
ATOM 6229 O O . ASN A 1 746 ? -61.266 6.784 112.044 1.00 42.94 746 ASN A O 1
ATOM 6233 N N . SER A 1 747 ? -59.379 7.600 111.148 1.00 45.78 747 SER A N 1
ATOM 6234 C CA . SER A 1 747 ? -59.583 8.976 111.626 1.00 45.78 747 SER A CA 1
ATOM 6235 C C . SER A 1 747 ? -59.049 10.012 110.634 1.00 45.78 747 SER A C 1
ATOM 6237 O O . SER A 1 747 ? -57.847 10.283 110.589 1.00 45.78 747 SER A O 1
ATOM 6239 N N . LEU A 1 748 ? -59.963 10.630 109.878 1.00 40.41 748 LEU A N 1
ATOM 6240 C CA . LEU A 1 748 ? -59.691 11.856 109.125 1.00 40.41 748 LEU A CA 1
ATOM 6241 C C . LEU A 1 748 ? -59.128 12.942 110.054 1.00 40.41 748 LEU A C 1
ATOM 6243 O O . LEU A 1 748 ? -59.684 13.150 111.128 1.00 40.41 748 LEU A O 1
ATOM 6247 N N . LEU A 1 749 ? -58.084 13.648 109.600 1.00 48.34 749 LEU A N 1
ATOM 6248 C CA . LEU A 1 749 ? -57.654 14.990 110.039 1.00 48.34 749 LEU A CA 1
ATOM 6249 C C . LEU A 1 749 ? -58.094 15.420 111.458 1.00 48.34 749 LEU A C 1
ATOM 6251 O O . LEU A 1 749 ? -58.829 16.390 111.633 1.00 48.34 749 LEU A O 1
ATOM 6255 N N . ILE A 1 750 ? -57.577 14.743 112.485 1.00 45.62 750 ILE A N 1
ATOM 6256 C CA . ILE A 1 750 ? -57.558 15.285 113.848 1.00 45.62 750 ILE A CA 1
ATOM 6257 C C . ILE A 1 750 ? -56.186 15.913 114.070 1.00 45.62 750 ILE A C 1
ATOM 6259 O O . ILE A 1 750 ? -55.151 15.290 113.826 1.00 45.62 750 ILE A O 1
ATOM 6263 N N . SER A 1 751 ? -56.174 17.158 114.543 1.00 47.00 751 SER A N 1
ATOM 6264 C CA . SER A 1 751 ? -54.961 17.887 114.900 1.00 47.00 751 SER A CA 1
ATOM 6265 C C . SER A 1 751 ? -54.248 17.203 116.070 1.00 47.00 751 SER A C 1
ATOM 6267 O O . SER A 1 751 ? -54.516 17.491 117.237 1.00 47.00 751 SER A O 1
ATOM 6269 N N . TYR A 1 752 ? -53.320 16.298 115.758 1.00 59.94 752 TYR A N 1
ATOM 6270 C CA . TYR A 1 752 ? -52.366 15.766 116.725 1.00 59.94 752 TYR A CA 1
ATOM 6271 C C . TYR A 1 752 ? -51.479 16.911 117.236 1.00 59.94 752 TYR A C 1
ATOM 6273 O O . TYR A 1 752 ? -50.472 17.261 116.612 1.00 59.94 752 TYR A O 1
ATOM 6281 N N . SER A 1 753 ? -51.870 17.485 118.376 1.00 67.44 753 SER A N 1
ATOM 6282 C CA . SER A 1 753 ? -51.002 18.282 119.244 1.00 67.44 753 SER A CA 1
ATOM 6283 C C . SER A 1 753 ? -50.112 17.317 120.025 1.00 67.44 753 SER A C 1
ATOM 6285 O O . SER A 1 753 ? -50.373 16.972 121.175 1.00 67.44 753 SER A O 1
ATOM 6287 N N . MET A 1 754 ? -49.104 16.791 119.334 1.00 79.69 754 MET A N 1
ATOM 6288 C CA . MET A 1 754 ? -48.041 15.998 119.937 1.00 79.69 754 MET A CA 1
ATOM 6289 C C . MET A 1 754 ? -46.745 16.790 119.890 1.00 79.69 754 MET A C 1
ATOM 6291 O O . MET A 1 754 ? -46.494 17.523 118.932 1.00 79.69 754 MET A O 1
ATOM 6295 N N . HIS A 1 755 ? -45.910 16.598 120.900 1.00 83.50 755 HIS A N 1
ATOM 6296 C CA . HIS A 1 755 ? -44.581 17.186 120.969 1.00 83.50 755 HIS A CA 1
ATOM 6297 C C . HIS A 1 755 ? -43.528 16.075 121.010 1.00 83.50 755 HIS A C 1
ATOM 6299 O O . HIS A 1 755 ? -43.798 14.966 121.477 1.00 83.50 755 HIS A O 1
ATOM 6305 N N . CYS A 1 756 ? -42.348 16.357 120.456 1.00 87.25 756 CYS A N 1
ATOM 6306 C CA . CYS A 1 756 ? -41.226 15.427 120.491 1.00 87.25 756 CYS A CA 1
ATOM 6307 C C . CYS A 1 756 ? -40.610 15.458 121.894 1.00 87.25 756 CYS A C 1
ATOM 6309 O O . CYS A 1 756 ? -40.201 16.521 122.359 1.00 87.25 756 CYS A O 1
ATOM 6311 N N . VAL A 1 757 ? -40.550 14.304 122.557 1.00 87.00 757 VAL A N 1
ATOM 6312 C CA . VAL A 1 757 ? -39.983 14.147 123.911 1.00 87.00 757 VAL A CA 1
ATOM 6313 C C . VAL A 1 757 ? -38.574 13.555 123.899 1.00 87.00 757 VAL A C 1
ATOM 6315 O O . VAL A 1 757 ? -37.904 13.494 124.924 1.00 87.00 757 VAL A O 1
ATOM 6318 N N . GLY A 1 758 ? -38.090 13.124 122.734 1.00 86.50 758 GLY A N 1
ATOM 6319 C CA . GLY A 1 758 ? -36.733 12.623 122.565 1.00 86.50 758 GLY A CA 1
ATOM 6320 C C . GLY A 1 758 ? -36.584 11.788 121.301 1.00 86.50 758 GLY A C 1
ATOM 6321 O O . GLY A 1 758 ? -37.463 11.749 120.445 1.00 86.50 758 GLY A O 1
ATOM 6322 N N . ASN A 1 759 ? -35.465 11.078 121.185 1.00 87.81 759 ASN A N 1
ATOM 6323 C CA . ASN A 1 759 ? -35.280 10.076 120.142 1.00 87.81 759 ASN A CA 1
ATOM 6324 C C . ASN A 1 759 ? -34.587 8.832 120.704 1.00 87.81 759 ASN A C 1
ATOM 6326 O O . ASN A 1 759 ? -33.770 8.926 121.620 1.00 87.81 759 ASN A O 1
ATOM 6330 N N . LEU A 1 760 ? -34.887 7.668 120.128 1.00 84.12 760 LEU A N 1
ATOM 6331 C CA . LEU A 1 760 ? -34.186 6.419 120.413 1.00 84.12 760 LEU A CA 1
ATOM 6332 C C . LEU A 1 760 ? -33.710 5.803 119.097 1.00 84.12 760 LEU A C 1
ATOM 6334 O O . LEU A 1 760 ? -34.464 5.674 118.137 1.00 84.12 760 LEU A O 1
ATOM 6338 N N . GLN A 1 761 ? -32.425 5.446 119.025 1.00 84.81 761 GLN A N 1
ATOM 6339 C CA . GLN A 1 761 ? -31.781 4.942 117.802 1.00 84.81 761 GLN A CA 1
ATOM 6340 C C . GLN A 1 761 ? -32.040 5.808 116.542 1.00 84.81 761 GLN A C 1
ATOM 6342 O O . GLN A 1 761 ? -32.205 5.258 115.445 1.00 84.81 761 GLN A O 1
ATOM 6347 N N . LYS A 1 762 ? -32.061 7.143 116.689 1.00 85.19 762 LYS A N 1
ATOM 6348 C CA . LYS A 1 762 ? -32.364 8.128 115.626 1.00 85.19 762 LYS A CA 1
ATOM 6349 C C . LYS A 1 762 ? -33.810 8.096 115.088 1.00 85.19 762 LYS A C 1
ATOM 6351 O O . LYS A 1 762 ? -34.042 8.598 113.994 1.00 85.19 762 LYS A O 1
ATOM 6356 N N . ILE A 1 763 ? -34.752 7.511 115.831 1.00 90.06 763 ILE A N 1
ATOM 6357 C CA . ILE A 1 763 ? -36.202 7.613 115.598 1.00 90.06 763 ILE A CA 1
ATOM 6358 C C . ILE A 1 763 ? -36.784 8.543 116.659 1.00 90.06 763 ILE A C 1
ATOM 6360 O O . ILE A 1 763 ? -36.560 8.321 117.850 1.00 90.06 763 ILE A O 1
ATOM 6364 N N . GLU A 1 764 ? -37.492 9.583 116.233 1.00 92.00 764 GLU A N 1
ATOM 6365 C CA . GLU A 1 764 ? -38.100 10.570 117.130 1.00 92.00 764 GLU A CA 1
ATOM 6366 C C . GLU A 1 764 ? -39.360 10.015 117.807 1.00 92.00 764 GLU A C 1
ATOM 6368 O O . GLU A 1 764 ? -40.125 9.242 117.218 1.00 92.00 764 GLU A O 1
ATOM 6373 N N . LEU A 1 765 ? -39.539 10.398 119.071 1.00 91.81 765 LEU A N 1
ATOM 6374 C CA . LEU A 1 765 ? -40.542 9.873 119.989 1.00 91.81 765 LEU A CA 1
ATOM 6375 C C . LEU A 1 765 ? -41.488 10.989 120.425 1.00 91.81 765 LEU A C 1
ATOM 6377 O O . LEU A 1 765 ? -41.041 12.044 120.873 1.00 91.81 765 LEU A O 1
ATOM 6381 N N . TYR A 1 766 ? -42.789 10.734 120.328 1.00 90.25 766 TYR A N 1
ATOM 6382 C CA . TYR A 1 766 ? -43.836 11.728 120.554 1.00 90.25 766 TYR A CA 1
ATOM 6383 C C . TYR A 1 766 ? -44.864 11.262 121.585 1.00 90.25 766 TYR A C 1
ATOM 6385 O O . TYR A 1 766 ? -45.204 10.079 121.662 1.00 90.25 766 TYR A O 1
ATOM 6393 N N . VAL A 1 767 ? -45.424 12.216 122.324 1.00 86.94 767 VAL A N 1
ATOM 6394 C CA . VAL A 1 767 ? -46.623 12.015 123.152 1.00 86.94 767 VAL A CA 1
ATOM 6395 C C . VAL A 1 767 ? -47.599 13.184 122.950 1.00 86.94 767 VAL A C 1
ATOM 6397 O O . VAL A 1 767 ? -47.172 14.278 122.550 1.00 86.94 767 VAL A O 1
ATOM 6400 N N . PRO A 1 768 ? -48.910 12.982 123.183 1.00 85.06 768 PRO A N 1
ATOM 6401 C CA . PRO A 1 768 ? -49.880 14.074 123.287 1.00 85.06 768 PRO A CA 1
ATOM 6402 C C . PRO A 1 768 ? -49.453 15.141 124.308 1.00 85.06 768 PRO A C 1
ATOM 6404 O O . PRO A 1 768 ? -48.780 14.834 125.288 1.00 85.06 768 PRO A O 1
ATOM 6407 N N . THR A 1 769 ? -49.826 16.406 124.094 1.00 80.06 769 THR A N 1
ATOM 6408 C CA . THR A 1 769 ? -49.461 17.528 124.994 1.00 80.06 769 THR A CA 1
ATOM 6409 C C . THR A 1 769 ? -49.984 17.413 126.433 1.00 80.06 769 THR A C 1
ATOM 6411 O O . THR A 1 769 ? -49.520 18.144 127.300 1.00 80.06 769 THR A O 1
ATOM 6414 N N . ASP A 1 770 ? -50.929 16.512 126.682 1.00 76.00 770 ASP A N 1
ATOM 6415 C CA . ASP A 1 770 ? -51.554 16.184 127.967 1.00 76.00 770 ASP A CA 1
ATOM 6416 C C . ASP A 1 770 ? -51.031 14.873 128.600 1.00 76.00 770 ASP A C 1
ATOM 6418 O O . ASP A 1 770 ? -51.518 14.458 129.651 1.00 76.00 770 ASP A O 1
ATOM 6422 N N . VAL A 1 771 ? -50.029 14.225 127.990 1.00 78.62 771 VAL A N 1
ATOM 6423 C CA . VAL A 1 771 ? -49.426 12.963 128.455 1.00 78.62 771 VAL A CA 1
ATOM 6424 C C . VAL A 1 771 ? -47.970 13.188 128.869 1.00 78.62 771 VAL A C 1
ATOM 6426 O O . VAL A 1 771 ? -47.193 13.798 128.138 1.00 78.62 771 VAL A O 1
ATOM 6429 N N . ASP A 1 772 ? -47.582 12.667 130.035 1.00 79.75 772 ASP A N 1
ATOM 6430 C CA . ASP A 1 772 ? -46.218 12.807 130.553 1.00 79.75 772 ASP A CA 1
ATOM 6431 C C . ASP A 1 772 ? -45.195 11.998 129.731 1.00 79.75 772 ASP A C 1
ATOM 6433 O O . ASP A 1 772 ? -45.419 10.838 129.376 1.00 79.75 772 ASP A O 1
ATOM 6437 N N . GLN A 1 773 ? -44.029 12.590 129.462 1.00 79.94 773 GLN A N 1
ATOM 6438 C CA . GLN A 1 773 ? -42.958 11.973 128.670 1.00 79.94 773 GLN A CA 1
ATOM 6439 C C . GLN A 1 773 ? -42.440 10.636 129.235 1.00 79.94 773 GLN A C 1
ATOM 6441 O O . GLN A 1 773 ? -41.969 9.785 128.473 1.00 79.94 773 GLN A O 1
ATOM 6446 N N . SER A 1 774 ? -42.545 10.416 130.550 1.00 80.00 774 SER A N 1
ATOM 6447 C CA . SER A 1 774 ? -42.167 9.155 131.197 1.00 80.00 774 SER A CA 1
ATOM 6448 C C . SER A 1 774 ? -43.025 7.973 130.742 1.00 80.00 774 SER A C 1
ATOM 6450 O O . SER A 1 774 ? -42.554 6.835 130.805 1.00 80.00 774 SER A O 1
ATOM 6452 N N . GLU A 1 775 ? -44.216 8.204 130.174 1.00 80.69 775 GLU A N 1
ATOM 6453 C CA . GLU A 1 775 ? -44.996 7.134 129.555 1.00 80.69 775 GLU A CA 1
ATOM 6454 C C . GLU A 1 775 ? -44.196 6.453 128.440 1.00 80.69 775 GLU A C 1
ATOM 6456 O O . GLU A 1 775 ? -44.013 5.241 128.497 1.00 80.69 775 GLU A O 1
ATOM 6461 N N . ILE A 1 776 ? -43.639 7.171 127.458 1.00 82.69 776 ILE A N 1
ATOM 6462 C CA . ILE A 1 776 ? -42.854 6.519 126.388 1.00 82.69 776 ILE A CA 1
ATOM 6463 C C . ILE A 1 776 ? -41.379 6.288 126.765 1.00 82.69 776 ILE A C 1
ATOM 6465 O O . ILE A 1 776 ? -40.764 5.351 126.253 1.00 82.69 776 ILE A O 1
ATOM 6469 N N . LEU A 1 777 ? -40.820 7.096 127.675 1.00 80.19 777 LEU A N 1
ATOM 6470 C CA . LEU A 1 777 ? -39.395 7.068 128.048 1.00 80.19 777 LEU A CA 1
ATOM 6471 C C . LEU A 1 777 ? -39.074 6.258 129.321 1.00 80.19 777 LEU A C 1
ATOM 6473 O O . LEU A 1 777 ? -37.915 6.194 129.729 1.00 80.19 777 LEU A O 1
ATOM 6477 N N . SER A 1 778 ? -40.064 5.621 129.952 1.00 81.31 778 SER A N 1
ATOM 6478 C CA . SER A 1 778 ? -39.860 4.781 131.141 1.00 81.31 778 SER A CA 1
ATOM 6479 C C . SER A 1 778 ? -38.893 3.615 130.890 1.00 81.31 778 SER A C 1
ATOM 6481 O O . SER A 1 778 ? -38.934 2.938 129.860 1.00 81.31 778 SER A O 1
ATOM 6483 N N . GLN A 1 779 ? -38.052 3.319 131.890 1.00 77.75 779 GLN A N 1
ATOM 6484 C CA . GLN A 1 779 ? -36.998 2.296 131.809 1.00 77.75 779 GLN A CA 1
ATOM 6485 C C . GLN A 1 779 ? -37.525 0.905 131.404 1.00 77.75 779 GLN A C 1
ATOM 6487 O O . GLN A 1 779 ? -36.836 0.152 130.715 1.00 77.75 779 GLN A O 1
ATOM 6492 N N . SER A 1 780 ? -38.762 0.572 131.787 1.00 79.75 780 SER A N 1
ATOM 6493 C CA . SER A 1 780 ? -39.438 -0.682 131.429 1.00 79.75 780 SER A CA 1
ATOM 6494 C C . SER A 1 780 ? -39.800 -0.788 129.941 1.00 79.75 780 SER A C 1
ATOM 6496 O O . SER A 1 780 ? -39.875 -1.901 129.419 1.00 79.75 780 SER A O 1
ATOM 6498 N N . ARG A 1 781 ? -39.981 0.335 129.229 1.00 83.25 781 ARG A N 1
ATOM 6499 C CA . ARG A 1 781 ? -40.410 0.362 127.818 1.00 83.25 781 ARG A CA 1
ATOM 6500 C C . ARG A 1 781 ? -39.262 0.491 126.809 1.00 83.25 781 ARG A C 1
ATOM 6502 O O . ARG A 1 781 ? -39.477 0.214 125.630 1.00 83.25 781 ARG A O 1
ATOM 6509 N N . ILE A 1 782 ? -38.030 0.783 127.245 1.00 84.75 782 ILE A N 1
ATOM 6510 C CA . ILE A 1 782 ? -36.848 0.928 126.364 1.00 84.75 782 ILE A CA 1
ATOM 6511 C C . ILE A 1 782 ? -36.574 -0.337 125.526 1.00 84.75 782 ILE A C 1
ATOM 6513 O O . ILE A 1 782 ? -36.285 -0.245 124.328 1.00 84.75 782 ILE A O 1
ATOM 6517 N N . VAL A 1 783 ? -36.667 -1.530 126.127 1.00 86.12 783 VAL A N 1
ATOM 6518 C CA . VAL A 1 783 ? -36.400 -2.806 125.431 1.00 86.12 783 VAL A CA 1
ATOM 6519 C C . VAL A 1 783 ? -37.512 -3.164 124.428 1.00 86.12 783 VAL A C 1
ATOM 6521 O O . VAL A 1 783 ? -37.174 -3.478 123.281 1.00 86.12 783 VAL A O 1
ATOM 6524 N N . PRO A 1 784 ? -38.814 -3.096 124.778 1.00 86.44 784 PRO A N 1
ATOM 6525 C CA . PRO A 1 784 ? -39.898 -3.219 123.803 1.00 86.44 784 PRO A CA 1
ATOM 6526 C C . PRO A 1 784 ? -39.813 -2.199 122.659 1.00 86.44 784 PRO A C 1
ATOM 6528 O O . PRO A 1 784 ? -39.876 -2.592 121.494 1.00 86.44 784 PRO A O 1
ATOM 6531 N N . LEU A 1 785 ? -39.583 -0.918 122.968 1.00 89.62 785 LEU A N 1
ATOM 6532 C CA . LEU A 1 785 ? -39.473 0.158 121.977 1.00 89.62 785 LEU A CA 1
ATOM 6533 C C . LEU A 1 785 ? -38.298 -0.066 121.013 1.00 89.62 785 LEU A C 1
ATOM 6535 O O . LEU A 1 785 ? -38.463 0.059 119.801 1.00 89.62 785 LEU A O 1
ATOM 6539 N N . SER A 1 786 ? -37.138 -0.500 121.517 1.00 89.44 786 SER A N 1
ATOM 6540 C CA . SER A 1 786 ? -35.977 -0.850 120.679 1.00 89.44 786 SER A CA 1
ATOM 6541 C C . SER A 1 786 ? -36.274 -1.978 119.683 1.00 89.44 786 SER A C 1
ATOM 6543 O O . SER A 1 786 ? -35.782 -1.949 118.554 1.00 89.44 786 SER A O 1
ATOM 6545 N N . LYS A 1 787 ? -37.093 -2.965 120.074 1.00 90.06 787 LYS A N 1
ATOM 6546 C CA . LYS A 1 787 ? -37.526 -4.063 119.191 1.00 90.06 787 LYS A CA 1
ATOM 6547 C C . LYS A 1 787 ? -38.565 -3.604 118.172 1.00 90.06 787 LYS A C 1
ATOM 6549 O O . LYS A 1 787 ? -38.518 -4.047 117.026 1.00 90.06 787 LYS A O 1
ATOM 6554 N N . PHE A 1 788 ? -39.457 -2.692 118.554 1.00 93.56 788 PHE A N 1
ATOM 6555 C CA . PHE A 1 788 ? -40.415 -2.115 117.617 1.00 93.56 788 PHE A CA 1
ATOM 6556 C C . PHE A 1 788 ? -39.715 -1.273 116.541 1.00 93.56 788 PHE A C 1
ATOM 6558 O O . PHE A 1 788 ? -39.955 -1.475 115.352 1.00 93.56 788 PHE A O 1
ATOM 6565 N N . ILE A 1 789 ? -38.756 -0.429 116.941 1.00 92.38 789 ILE A N 1
ATOM 6566 C CA . ILE A 1 789 ? -37.891 0.335 116.027 1.00 92.38 789 ILE A CA 1
ATOM 6567 C C . ILE A 1 789 ? -37.166 -0.589 115.038 1.00 92.38 789 ILE A C 1
ATOM 6569 O O . ILE A 1 789 ? -37.060 -0.257 113.859 1.00 92.38 789 ILE A O 1
ATOM 6573 N N . TYR A 1 790 ? -36.682 -1.749 115.490 1.00 90.50 790 TYR A N 1
ATOM 6574 C CA . TYR A 1 790 ? -36.033 -2.730 114.618 1.00 90.50 790 TYR A CA 1
ATOM 6575 C C . TYR A 1 790 ? -36.989 -3.276 113.547 1.00 90.50 790 TYR A C 1
ATOM 6577 O O . TYR A 1 790 ? -36.633 -3.298 112.373 1.00 90.50 790 TYR A O 1
ATOM 6585 N N . ILE A 1 791 ? -38.219 -3.642 113.928 1.00 91.56 791 ILE A N 1
ATOM 6586 C CA . ILE A 1 791 ? -39.248 -4.104 112.982 1.00 91.56 791 ILE A CA 1
ATOM 6587 C C . ILE A 1 791 ? -39.606 -2.998 111.982 1.00 91.56 791 ILE A C 1
ATOM 6589 O O . ILE A 1 791 ? -39.645 -3.267 110.785 1.00 91.56 791 ILE A O 1
ATOM 6593 N N . LEU A 1 792 ? -39.815 -1.757 112.435 1.00 93.38 792 LEU A N 1
ATOM 6594 C CA . LEU A 1 792 ? -40.147 -0.640 111.541 1.00 93.38 792 LEU A CA 1
ATOM 6595 C C . LEU A 1 792 ? -38.996 -0.279 110.589 1.00 93.38 792 LEU A C 1
ATOM 6597 O O . LEU A 1 792 ? -39.254 0.041 109.434 1.00 93.38 792 LEU A O 1
ATOM 6601 N N . LYS A 1 793 ? -37.732 -0.384 111.022 1.00 91.25 793 LYS A N 1
ATOM 6602 C CA . LYS A 1 793 ? -36.559 -0.219 110.140 1.00 91.25 793 LYS A CA 1
ATOM 6603 C C . LYS A 1 793 ? -36.417 -1.359 109.133 1.00 91.25 793 LYS A C 1
ATOM 6605 O O . LYS A 1 793 ? -36.020 -1.113 107.999 1.00 91.25 793 LYS A O 1
ATOM 6610 N N . ASP A 1 794 ? -36.768 -2.583 109.515 1.00 90.81 794 ASP A N 1
ATOM 6611 C CA . ASP A 1 794 ? -36.841 -3.701 108.576 1.00 90.81 794 ASP A CA 1
ATOM 6612 C C . ASP A 1 794 ? -37.938 -3.484 107.522 1.00 90.81 794 ASP A C 1
ATOM 6614 O O . ASP A 1 794 ? -37.685 -3.734 106.346 1.00 90.81 794 ASP A O 1
ATOM 6618 N N . GLN A 1 795 ? -39.104 -2.939 107.899 1.00 89.44 795 GLN A N 1
ATOM 6619 C CA . GLN A 1 795 ? -40.110 -2.499 106.919 1.00 89.44 795 GLN A CA 1
ATOM 6620 C C . GLN A 1 795 ? -39.587 -1.346 106.050 1.00 89.44 795 GLN A C 1
ATOM 6622 O O . GLN A 1 795 ? -39.761 -1.376 104.838 1.00 89.44 795 GLN A O 1
ATOM 6627 N N . ALA A 1 796 ? -38.883 -0.367 106.627 1.00 85.62 796 ALA A N 1
ATOM 6628 C CA . ALA A 1 796 ? -38.297 0.743 105.871 1.00 85.62 796 ALA A CA 1
ATOM 6629 C C . ALA A 1 796 ? -37.390 0.257 104.730 1.00 85.62 796 ALA A C 1
ATOM 6631 O O . ALA A 1 796 ? -37.472 0.778 103.623 1.00 85.62 796 ALA A O 1
ATOM 6632 N N . ASN A 1 797 ? -36.584 -0.781 104.986 1.00 84.31 797 ASN A N 1
ATOM 6633 C CA . ASN A 1 797 ? -35.746 -1.419 103.970 1.00 84.31 797 ASN A CA 1
ATOM 6634 C C . ASN A 1 797 ? -36.575 -2.140 102.893 1.00 84.31 797 ASN A C 1
ATOM 6636 O O . ASN A 1 797 ? -36.212 -2.079 101.727 1.00 84.31 797 ASN A O 1
ATOM 6640 N N . VAL A 1 798 ? -37.675 -2.805 103.272 1.00 84.44 798 VAL A N 1
ATOM 6641 C CA . VAL A 1 798 ? -38.592 -3.489 102.336 1.00 84.44 798 VAL A CA 1
ATOM 6642 C C . VAL A 1 798 ? -39.270 -2.503 101.380 1.00 84.44 798 VAL A C 1
ATOM 6644 O O . VAL A 1 798 ? -39.400 -2.809 100.205 1.00 84.44 798 VAL A O 1
ATOM 6647 N N . PHE A 1 799 ? -39.665 -1.320 101.858 1.00 81.25 799 PHE A N 1
ATOM 6648 C CA . PHE A 1 799 ? -40.280 -0.266 101.034 1.00 81.25 799 PHE A CA 1
ATOM 6649 C C . PHE A 1 799 ? -39.271 0.755 100.475 1.00 81.25 799 PHE A C 1
ATOM 6651 O O . PHE A 1 799 ? -39.681 1.778 99.933 1.00 81.25 799 PHE A O 1
ATOM 6658 N N . GLU A 1 800 ? -37.966 0.519 100.652 1.00 83.81 800 GLU A N 1
ATOM 6659 C CA . GLU A 1 800 ? -36.860 1.410 100.255 1.00 83.81 800 GLU A CA 1
ATOM 6660 C C . GLU A 1 800 ? -36.965 2.869 100.766 1.00 83.81 800 GLU A C 1
ATOM 6662 O O . GLU A 1 800 ? -36.374 3.796 100.205 1.00 83.81 800 GLU A O 1
ATOM 6667 N N . VAL A 1 801 ? -37.682 3.105 101.871 1.00 79.62 801 VAL A N 1
ATOM 6668 C CA . VAL A 1 801 ? -37.867 4.449 102.443 1.00 79.62 801 VAL A CA 1
ATOM 6669 C C . VAL A 1 801 ? -36.820 4.780 103.504 1.00 79.62 801 VAL A C 1
ATOM 6671 O O . VAL A 1 801 ? -36.435 3.956 104.334 1.00 79.62 801 VAL A O 1
ATOM 6674 N N . THR A 1 802 ? -36.366 6.036 103.533 1.00 80.12 802 THR A N 1
ATOM 6675 C CA . THR A 1 802 ? -35.332 6.459 104.487 1.00 80.12 802 THR A CA 1
ATOM 6676 C C . THR A 1 802 ? -35.861 6.418 105.928 1.00 80.12 802 THR A C 1
ATOM 6678 O O . THR A 1 802 ? -36.859 7.088 106.199 1.00 80.12 802 THR A O 1
ATOM 6681 N N . PRO A 1 803 ? -35.179 5.776 106.901 1.00 80.69 803 PRO A N 1
ATOM 6682 C CA . PRO A 1 803 ? -35.678 5.671 108.279 1.00 80.69 803 PRO A CA 1
ATOM 6683 C C . PRO A 1 803 ? -35.944 6.995 109.013 1.00 80.69 803 PRO A C 1
ATOM 6685 O O . PRO A 1 803 ? -36.576 6.980 110.061 1.00 80.69 803 PRO A O 1
ATOM 6688 N N . LYS A 1 804 ? -35.482 8.132 108.473 1.00 81.75 804 LYS A N 1
ATOM 6689 C CA . LYS A 1 804 ? -35.754 9.481 108.994 1.00 81.75 804 LYS A CA 1
ATOM 6690 C C . LYS A 1 804 ? -37.231 9.888 108.945 1.00 81.75 804 LYS A C 1
ATOM 6692 O O . LYS A 1 804 ? -37.591 10.800 109.669 1.00 81.75 804 LYS A O 1
ATOM 6697 N N . VAL A 1 805 ? -38.048 9.264 108.088 1.00 84.38 805 VAL A N 1
ATOM 6698 C CA . VAL A 1 805 ? -39.493 9.565 108.001 1.00 84.38 805 VAL A CA 1
ATOM 6699 C C . VAL A 1 805 ? -40.330 8.739 108.978 1.00 84.38 805 VAL A C 1
ATOM 6701 O O . VAL A 1 805 ? -41.549 8.857 108.975 1.00 84.38 805 VAL A O 1
ATOM 6704 N N . ILE A 1 806 ? -39.708 7.860 109.771 1.00 90.38 806 ILE A N 1
ATOM 6705 C CA . ILE A 1 806 ? -40.401 7.053 110.775 1.00 90.38 806 ILE A CA 1
ATOM 6706 C C . ILE A 1 806 ? -40.323 7.772 112.118 1.00 90.38 806 ILE A C 1
ATOM 6708 O O . ILE A 1 806 ? -39.235 8.056 112.620 1.00 90.38 806 ILE A O 1
ATOM 6712 N N . HIS A 1 807 ? -41.484 7.969 112.727 1.00 91.69 807 HIS A N 1
ATOM 6713 C CA . HIS A 1 807 ? -41.652 8.522 114.063 1.00 91.69 807 HIS A CA 1
ATOM 6714 C C . HIS A 1 807 ? -42.540 7.563 114.869 1.00 91.69 807 HIS A C 1
ATOM 6716 O O . HIS A 1 807 ? -43.414 6.882 114.320 1.00 91.69 807 HIS A O 1
ATOM 6722 N N . ILE A 1 808 ? -42.322 7.476 116.179 1.00 93.06 808 ILE A N 1
ATOM 6723 C CA . ILE A 1 808 ? -43.141 6.638 117.064 1.00 93.06 808 ILE A CA 1
ATOM 6724 C C . ILE A 1 808 ? -43.837 7.541 118.071 1.00 93.06 808 ILE A C 1
ATOM 6726 O O . ILE A 1 808 ? -43.221 8.447 118.627 1.00 93.06 808 ILE A O 1
ATOM 6730 N N . PHE A 1 809 ? -45.113 7.279 118.331 1.00 90.56 809 PHE A N 1
ATOM 6731 C CA . PHE A 1 809 ? -45.846 7.940 119.404 1.00 90.56 809 PHE A CA 1
ATOM 6732 C C . PHE A 1 809 ? -46.424 6.932 120.393 1.00 90.56 809 PHE A C 1
ATOM 6734 O O . PHE A 1 809 ? -46.531 5.742 120.093 1.00 90.56 809 PHE A O 1
ATOM 6741 N N . TYR A 1 810 ? -46.791 7.401 121.582 1.00 87.62 810 TYR A N 1
ATOM 6742 C CA . TYR A 1 810 ? -47.583 6.625 122.529 1.00 87.62 810 TYR A CA 1
ATOM 6743 C C . TYR A 1 810 ? -48.811 7.430 122.949 1.00 87.62 810 TYR A C 1
ATOM 6745 O O . TYR A 1 810 ? -48.696 8.491 123.557 1.00 87.62 810 TYR A O 1
ATOM 6753 N N . ASP A 1 811 ? -49.987 6.907 122.614 1.00 81.38 811 ASP A N 1
ATOM 6754 C CA . ASP A 1 811 ? -51.279 7.395 123.093 1.00 81.38 811 ASP A CA 1
ATOM 6755 C C . ASP A 1 811 ? -52.100 6.174 123.513 1.00 81.38 811 ASP A C 1
ATOM 6757 O O . ASP A 1 811 ? -52.432 5.321 122.682 1.00 81.38 811 ASP A O 1
ATOM 6761 N N . ASN A 1 812 ? -52.385 6.071 124.815 1.00 76.50 812 ASN A N 1
ATOM 6762 C CA . ASN A 1 812 ? -53.183 4.982 125.372 1.00 76.50 812 ASN A CA 1
ATOM 6763 C C . ASN A 1 812 ? -54.699 5.238 125.257 1.00 76.50 812 ASN A C 1
ATOM 6765 O O . ASN A 1 812 ? -55.488 4.292 125.279 1.00 76.50 812 ASN A O 1
ATOM 6769 N N . SER A 1 813 ? -55.109 6.502 125.114 1.00 67.94 813 SER A N 1
ATOM 6770 C CA . SER A 1 813 ? -56.512 6.938 125.146 1.00 67.94 813 SER A CA 1
ATOM 6771 C C . SER A 1 813 ? -57.261 6.687 123.832 1.00 67.94 813 SER A C 1
ATOM 6773 O O . SER A 1 813 ? -58.484 6.546 123.834 1.00 67.94 813 SER A O 1
ATOM 6775 N N . LYS A 1 814 ? -56.535 6.607 122.709 1.00 63.66 814 LYS A N 1
ATOM 6776 C CA . LYS A 1 814 ? -57.097 6.451 121.358 1.00 63.66 814 LYS A CA 1
ATOM 6777 C C . LYS A 1 814 ? -56.681 5.134 120.710 1.00 63.66 814 LYS A C 1
ATOM 6779 O O . LYS A 1 814 ? -55.695 4.505 121.085 1.00 63.66 814 LYS A O 1
ATOM 6784 N N . ASN A 1 815 ? -57.440 4.744 119.686 1.00 65.62 815 ASN A N 1
ATOM 6785 C CA . ASN A 1 815 ? -57.243 3.484 118.968 1.00 65.62 815 ASN A CA 1
ATOM 6786 C C . ASN A 1 815 ? -56.466 3.625 117.645 1.00 65.62 815 ASN A C 1
ATOM 6788 O O . ASN A 1 815 ? -56.320 2.644 116.931 1.00 65.62 815 ASN A O 1
ATOM 6792 N N . SER A 1 816 ? -55.934 4.804 117.305 1.00 73.69 816 SER A N 1
ATOM 6793 C CA . SER A 1 816 ? -55.156 4.959 116.066 1.00 73.69 816 SER A CA 1
ATOM 6794 C C . SER A 1 816 ? -53.849 4.158 116.129 1.00 73.69 816 SER A C 1
ATOM 6796 O O . SER A 1 816 ? -53.016 4.377 117.016 1.00 73.69 816 SER A O 1
ATOM 6798 N N . ILE A 1 817 ? -53.691 3.217 115.192 1.00 79.25 817 ILE A N 1
ATOM 6799 C CA . ILE A 1 817 ? -52.540 2.303 115.093 1.00 79.25 817 ILE A CA 1
ATOM 6800 C C . ILE A 1 817 ? -51.331 3.016 114.476 1.00 79.25 817 ILE A C 1
ATOM 6802 O O . ILE A 1 817 ? -50.212 2.892 114.973 1.00 79.25 817 ILE A O 1
ATOM 6806 N N . ALA A 1 818 ? -51.555 3.747 113.384 1.00 83.31 818 ALA A N 1
ATOM 6807 C CA . ALA A 1 818 ? -50.553 4.541 112.688 1.00 83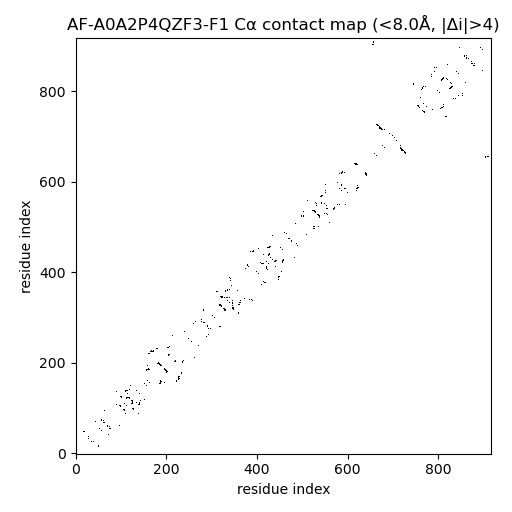.31 818 ALA A CA 1
ATOM 6808 C C . ALA A 1 818 ? -51.231 5.556 111.753 1.00 83.31 818 ALA A C 1
ATOM 6810 O O . ALA A 1 818 ? -52.361 5.330 111.317 1.00 83.31 818 ALA A O 1
ATOM 6811 N N . PHE A 1 819 ? -50.541 6.646 111.420 1.00 80.44 819 PHE A N 1
ATOM 6812 C CA . PHE A 1 819 ? -51.020 7.660 110.477 1.00 80.44 819 PHE A CA 1
ATOM 6813 C C . PHE A 1 819 ? -49.867 8.316 109.702 1.00 80.44 819 PHE A C 1
ATOM 6815 O O . PHE A 1 819 ? -48.696 8.192 110.062 1.00 80.44 819 PHE A O 1
ATOM 6822 N N . ASN A 1 820 ? -50.212 9.020 108.623 1.00 80.38 820 ASN A N 1
ATOM 6823 C CA . ASN A 1 820 ? -49.283 9.778 107.787 1.00 80.38 820 ASN A CA 1
ATOM 6824 C C . ASN A 1 820 ? -49.561 11.277 107.956 1.00 80.38 820 ASN A C 1
ATOM 6826 O O . ASN A 1 820 ? -50.723 11.690 107.939 1.00 80.38 820 ASN A O 1
ATOM 6830 N N . ARG A 1 821 ? -48.517 12.089 108.120 1.00 77.81 821 ARG A N 1
ATOM 6831 C CA . ARG A 1 821 ? -48.611 13.551 108.165 1.00 77.81 821 ARG A CA 1
ATOM 6832 C C . ARG A 1 821 ? -47.396 14.145 107.472 1.00 77.81 821 ARG A C 1
ATOM 6834 O O . ARG A 1 821 ? -46.275 13.864 107.869 1.00 77.81 821 ARG A O 1
ATOM 6841 N N . ASP A 1 822 ? -47.617 14.959 106.443 1.00 71.06 822 ASP A N 1
ATOM 6842 C CA . ASP A 1 822 ? -46.555 15.663 105.709 1.00 71.06 822 ASP A CA 1
ATOM 6843 C C . ASP A 1 822 ? -45.429 14.729 105.197 1.00 71.06 822 ASP A C 1
ATOM 6845 O O . ASP A 1 822 ? -44.260 15.104 105.132 1.00 71.06 822 ASP A O 1
ATOM 6849 N N . ARG A 1 823 ? -45.805 13.496 104.804 1.00 74.25 823 ARG A N 1
ATOM 6850 C CA . ARG A 1 823 ? -44.933 12.375 104.380 1.00 74.25 823 ARG A CA 1
ATOM 6851 C C . ARG A 1 823 ? -44.076 11.749 105.493 1.00 74.25 823 ARG A C 1
ATOM 6853 O O . ARG A 1 823 ? -43.276 10.857 105.209 1.00 74.25 823 ARG A O 1
ATOM 6860 N N . ALA A 1 824 ? -44.272 12.160 106.743 1.00 81.12 824 ALA A N 1
ATOM 6861 C CA . ALA A 1 824 ? -43.775 11.483 107.934 1.00 81.12 824 ALA A CA 1
ATOM 6862 C C . ALA A 1 824 ? -44.794 10.439 108.434 1.00 81.12 824 ALA A C 1
ATOM 6864 O O . ALA A 1 824 ? -46.005 10.672 108.468 1.00 81.12 824 ALA A O 1
ATOM 6865 N N . LEU A 1 825 ? -44.291 9.267 108.817 1.00 88.00 825 LEU A N 1
ATOM 6866 C CA . LEU A 1 825 ? -45.058 8.079 109.187 1.00 88.00 825 LEU A CA 1
ATOM 6867 C C . LEU A 1 825 ? -44.998 7.894 110.708 1.00 88.00 825 LEU A C 1
ATOM 6869 O O . LEU A 1 825 ? -43.932 7.623 111.264 1.00 88.00 825 LEU A O 1
ATOM 6873 N N . PHE A 1 826 ? -46.140 8.027 111.377 1.00 88.50 826 PHE A N 1
ATOM 6874 C CA . PHE A 1 826 ? -46.263 7.940 112.831 1.00 88.50 826 PHE A CA 1
ATOM 6875 C C . PHE A 1 826 ? -46.894 6.608 113.234 1.00 88.50 826 PHE A C 1
ATOM 6877 O O . PHE A 1 826 ? -48.032 6.330 112.858 1.00 88.50 826 PHE A O 1
ATOM 6884 N N . PHE A 1 827 ? -46.193 5.801 114.033 1.00 91.62 827 PHE A N 1
ATOM 6885 C CA . PHE A 1 827 ? -46.671 4.492 114.504 1.00 91.62 827 PHE A CA 1
ATOM 6886 C C . PHE A 1 827 ? -46.889 4.488 116.024 1.00 91.62 827 PHE A C 1
ATOM 6888 O O . PHE A 1 827 ? -46.024 4.941 116.775 1.00 91.62 827 PHE A O 1
ATOM 6895 N N . ASN A 1 828 ? -48.022 3.960 116.495 1.00 89.31 828 ASN A N 1
ATOM 6896 C CA . ASN A 1 828 ? -48.357 3.932 117.919 1.00 89.31 828 ASN A CA 1
ATOM 6897 C C . ASN A 1 828 ? -47.724 2.716 118.619 1.00 89.31 828 ASN A C 1
ATOM 6899 O O . ASN A 1 828 ? -48.064 1.564 118.329 1.00 89.31 828 ASN A O 1
ATOM 6903 N N . LEU A 1 829 ? -46.839 2.967 119.587 1.00 89.56 829 LEU A N 1
ATOM 6904 C CA . LEU A 1 829 ? -46.169 1.936 120.385 1.00 89.56 829 LEU A CA 1
ATOM 6905 C C . LEU A 1 829 ? -47.164 1.043 121.148 1.00 89.56 829 LEU A C 1
ATOM 6907 O O . LEU A 1 829 ? -46.882 -0.144 121.322 1.00 89.56 829 LEU A O 1
ATOM 6911 N N . LYS A 1 830 ? -48.328 1.574 121.561 1.00 86.00 830 LYS A N 1
ATOM 6912 C CA . LYS A 1 830 ? -49.370 0.834 122.302 1.00 86.00 830 LYS A CA 1
ATOM 6913 C C . LYS A 1 830 ? -49.687 -0.515 121.651 1.00 86.00 830 LYS A C 1
ATOM 6915 O O . LYS A 1 830 ? -49.601 -1.555 122.298 1.00 86.00 830 LYS A O 1
ATOM 6920 N N . PHE A 1 831 ? -49.967 -0.506 120.349 1.00 83.25 831 PHE A N 1
ATOM 6921 C CA . PHE A 1 831 ? -50.368 -1.706 119.614 1.00 83.25 831 PHE A CA 1
ATOM 6922 C C . PHE A 1 831 ? -49.238 -2.730 119.477 1.00 83.25 831 PHE A C 1
ATOM 6924 O O . PHE A 1 831 ? -49.503 -3.930 119.450 1.00 83.25 831 PHE A O 1
ATOM 6931 N N . TYR A 1 832 ? -47.973 -2.299 119.445 1.00 87.38 832 TYR A N 1
ATOM 6932 C CA . TYR A 1 832 ? -46.853 -3.239 119.500 1.00 87.38 832 TYR A CA 1
ATOM 6933 C C . TYR A 1 832 ? -46.753 -3.921 120.874 1.00 87.38 832 TYR A C 1
ATOM 6935 O O . TYR A 1 832 ? -46.537 -5.136 120.934 1.00 87.38 832 TYR A O 1
ATOM 6943 N N . LEU A 1 833 ? -46.941 -3.164 121.962 1.00 85.62 833 LEU A N 1
ATOM 6944 C CA . LEU A 1 833 ? -46.937 -3.702 123.326 1.00 85.62 833 LEU A CA 1
ATOM 6945 C C . LEU A 1 833 ? -48.056 -4.735 123.517 1.00 85.62 833 LEU A C 1
ATOM 6947 O O . LEU A 1 833 ? -47.785 -5.871 123.901 1.00 85.62 833 LEU A O 1
ATOM 6951 N N . GLU A 1 834 ? -49.291 -4.375 123.166 1.00 83.38 834 GLU A N 1
ATOM 6952 C CA . GLU A 1 834 ? -50.473 -5.226 123.363 1.00 83.38 834 GLU A CA 1
ATOM 6953 C C . GLU A 1 834 ? -50.485 -6.477 122.467 1.00 83.38 834 GLU A C 1
ATOM 6955 O O . GLU A 1 834 ? -50.837 -7.565 122.928 1.00 83.38 834 GLU A O 1
ATOM 6960 N N . LEU A 1 835 ? -50.107 -6.353 121.187 1.00 77.12 835 LEU A N 1
ATOM 6961 C CA . LEU A 1 835 ? -50.252 -7.447 120.217 1.00 77.12 835 LEU A CA 1
ATOM 6962 C C . LEU A 1 835 ? -49.008 -8.332 120.093 1.00 77.12 835 LEU A C 1
ATOM 6964 O O . LEU A 1 835 ? -49.131 -9.520 119.775 1.00 77.12 835 LEU A O 1
ATOM 6968 N N . HIS A 1 836 ? -47.808 -7.773 120.284 1.00 83.69 836 HIS A N 1
ATOM 6969 C CA . HIS A 1 836 ? -46.587 -8.401 119.776 1.00 83.69 836 HIS A CA 1
ATOM 6970 C C . HIS A 1 836 ? -45.446 -8.545 120.779 1.00 83.69 836 HIS A C 1
ATOM 6972 O O . HIS A 1 836 ? -44.723 -9.535 120.652 1.00 83.69 836 HIS A O 1
ATOM 6978 N N . GLU A 1 837 ? -45.301 -7.677 121.785 1.00 83.81 837 GLU A N 1
ATOM 6979 C CA . GLU A 1 837 ? -44.192 -7.715 122.758 1.00 83.81 837 GLU A CA 1
ATOM 6980 C C . GLU A 1 837 ? -43.939 -9.122 123.322 1.00 83.81 837 GLU A C 1
ATOM 6982 O O . GLU A 1 837 ? -42.819 -9.634 123.251 1.00 83.81 837 GLU A O 1
ATOM 6987 N N . GLN A 1 838 ? -44.989 -9.779 123.822 1.00 82.12 838 GLN A N 1
ATOM 6988 C CA . GLN A 1 838 ? -44.880 -11.095 124.457 1.00 82.12 838 GLN A CA 1
ATOM 6989 C C . GLN A 1 838 ? -44.432 -12.193 123.476 1.00 82.12 838 GLN A C 1
ATOM 6991 O O . GLN A 1 838 ? -43.691 -13.097 123.863 1.00 82.12 838 GLN A O 1
ATOM 6996 N N . THR A 1 839 ? -44.830 -12.100 122.202 1.00 77.50 839 THR A N 1
ATOM 6997 C CA . THR A 1 839 ? -44.424 -13.048 121.142 1.00 77.50 839 THR A CA 1
ATOM 6998 C C . THR A 1 839 ? -43.046 -12.727 120.559 1.00 77.50 839 THR A C 1
ATOM 7000 O O . THR A 1 839 ? -42.307 -13.633 120.181 1.00 77.50 839 THR A O 1
ATOM 7003 N N . CYS A 1 840 ? -42.666 -11.447 120.543 1.00 81.31 840 CYS A N 1
ATOM 7004 C CA . CYS A 1 840 ? -41.403 -10.933 120.013 1.00 81.31 840 CYS A CA 1
ATOM 7005 C C . CYS A 1 840 ? -40.335 -10.756 121.110 1.00 81.31 840 CYS A C 1
ATOM 7007 O O . CYS A 1 840 ? -39.373 -10.002 120.940 1.00 81.31 840 CYS A O 1
ATOM 7009 N N . LYS A 1 841 ? -40.467 -11.473 122.240 1.00 77.94 841 LYS A N 1
ATOM 7010 C CA . LYS A 1 841 ? -39.512 -11.439 123.363 1.00 77.94 841 LYS A CA 1
ATOM 7011 C C . LYS A 1 841 ? -38.067 -11.685 122.933 1.00 77.94 841 LYS A C 1
ATOM 7013 O O . LYS A 1 841 ? -37.188 -10.987 123.430 1.00 77.94 841 LYS A O 1
ATOM 7018 N N . ASN A 1 842 ? -37.837 -12.598 121.988 1.00 76.25 842 ASN A N 1
ATOM 7019 C CA . ASN A 1 842 ? -36.487 -12.972 121.551 1.00 76.25 842 ASN A CA 1
ATOM 7020 C C . ASN A 1 842 ? -36.160 -12.475 120.134 1.00 76.25 842 ASN A C 1
ATOM 7022 O O . ASN A 1 842 ? -35.074 -11.949 119.915 1.00 76.25 842 ASN A O 1
ATOM 7026 N N . LYS A 1 843 ? -37.088 -12.615 119.176 1.00 79.06 843 LYS A N 1
ATOM 7027 C CA . LYS A 1 843 ? -36.939 -12.117 117.799 1.00 79.06 843 LYS A CA 1
ATOM 7028 C C . LYS A 1 843 ? -38.299 -11.809 117.155 1.00 79.06 843 LYS A C 1
ATOM 7030 O O . LYS A 1 843 ? -39.298 -12.342 117.645 1.00 79.06 843 LYS A O 1
ATOM 7035 N N . PRO A 1 844 ? -38.362 -11.001 116.078 1.00 80.88 844 PRO A N 1
ATOM 7036 C CA . PRO A 1 844 ? -39.600 -10.768 115.338 1.00 80.88 844 PRO A CA 1
ATOM 7037 C C . PRO A 1 844 ? -40.236 -12.075 114.847 1.00 80.88 844 PRO A C 1
ATOM 7039 O O . PRO A 1 844 ? -39.546 -12.983 114.375 1.00 80.88 844 PRO A O 1
ATOM 7042 N N . THR A 1 845 ? -41.559 -12.174 114.958 1.00 81.81 845 THR A N 1
ATOM 7043 C CA . THR A 1 845 ? -42.348 -13.306 114.449 1.00 81.81 845 THR A CA 1
ATOM 7044 C C . THR A 1 845 ? -42.902 -12.998 113.059 1.00 81.81 845 THR A C 1
ATOM 7046 O O . THR A 1 845 ? -43.031 -11.832 112.689 1.00 81.81 845 THR A O 1
ATOM 7049 N N . ILE A 1 846 ? -43.261 -14.026 112.278 1.00 78.62 846 ILE A N 1
ATOM 7050 C CA . ILE A 1 846 ? -43.844 -13.807 110.940 1.00 78.62 846 ILE A CA 1
ATOM 7051 C C . ILE A 1 846 ? -45.160 -13.033 111.046 1.00 78.62 846 ILE A C 1
ATOM 7053 O O . ILE A 1 846 ? -45.396 -12.109 110.279 1.00 78.62 846 ILE A O 1
ATOM 7057 N N . ASP A 1 847 ? -45.954 -13.351 112.071 1.00 74.81 847 ASP A N 1
ATOM 7058 C CA . ASP A 1 847 ? -47.241 -12.719 112.330 1.00 74.81 847 ASP A CA 1
ATOM 7059 C C . ASP A 1 847 ? -47.056 -11.208 112.640 1.00 74.81 847 ASP A C 1
ATOM 7061 O O . ASP A 1 847 ? -47.795 -10.388 112.104 1.00 74.81 847 ASP A O 1
ATOM 7065 N N . ALA A 1 848 ? -46.022 -10.812 113.404 1.00 80.94 848 ALA A N 1
ATOM 7066 C CA . ALA A 1 848 ? -45.699 -9.399 113.662 1.00 80.94 848 ALA A CA 1
ATOM 7067 C C . ALA A 1 848 ? -45.089 -8.675 112.444 1.00 80.94 848 ALA A C 1
ATOM 7069 O O . ALA A 1 848 ? -45.418 -7.519 112.184 1.00 80.94 848 ALA A O 1
ATOM 7070 N N . MET A 1 849 ? -44.214 -9.343 111.684 1.00 83.88 849 MET A N 1
ATOM 7071 C CA . MET A 1 849 ? -43.592 -8.766 110.484 1.00 83.88 849 MET A CA 1
ATOM 7072 C C . MET A 1 849 ? -44.628 -8.496 109.387 1.00 83.88 849 MET A C 1
ATOM 7074 O O . MET A 1 849 ? -44.631 -7.415 108.807 1.00 83.88 849 MET A O 1
ATOM 7078 N N . THR A 1 850 ? -45.537 -9.442 109.132 1.00 78.69 850 THR A N 1
ATOM 7079 C CA . THR A 1 850 ? -46.620 -9.263 108.156 1.00 78.69 850 THR A CA 1
ATOM 7080 C C . THR A 1 850 ? -47.667 -8.255 108.639 1.00 78.69 850 THR A C 1
ATOM 7082 O O . THR A 1 850 ? -48.156 -7.479 107.823 1.00 78.69 850 THR A O 1
ATOM 7085 N N . TYR A 1 851 ? -47.969 -8.196 109.944 1.00 79.75 851 TYR A N 1
ATOM 7086 C CA . TYR A 1 851 ? -48.846 -7.159 110.501 1.00 79.75 851 TYR A CA 1
ATOM 7087 C C . TYR A 1 851 ? -48.307 -5.757 110.188 1.00 79.75 851 TYR A C 1
ATOM 7089 O O . TYR A 1 851 ? -48.965 -4.982 109.492 1.00 79.75 851 TYR A O 1
ATOM 7097 N N . TRP A 1 852 ? -47.081 -5.442 110.622 1.00 86.19 852 TRP A N 1
ATOM 7098 C CA . TRP A 1 852 ? -46.534 -4.097 110.426 1.00 86.19 852 TRP A CA 1
ATOM 7099 C C . TRP A 1 852 ? -46.229 -3.777 108.963 1.00 86.19 852 TRP A C 1
ATOM 7101 O O . TRP A 1 852 ? -46.383 -2.620 108.594 1.00 86.19 852 TRP A O 1
ATOM 7111 N N . PHE A 1 853 ? -45.922 -4.770 108.118 1.00 86.19 853 PHE A N 1
ATOM 7112 C CA . PHE A 1 853 ? -45.898 -4.602 106.658 1.00 86.19 853 PHE A CA 1
ATOM 7113 C C . PHE A 1 853 ? -47.242 -4.089 106.118 1.00 86.19 853 PHE A C 1
ATOM 7115 O O . PHE A 1 853 ? -47.274 -3.085 105.410 1.00 86.19 853 PHE A O 1
ATOM 7122 N N . THR A 1 854 ? -48.365 -4.718 106.496 1.00 77.81 854 THR A N 1
ATOM 7123 C CA . THR A 1 854 ? -49.694 -4.265 106.038 1.00 77.81 854 THR A CA 1
ATOM 7124 C C . THR A 1 854 ? -50.054 -2.876 106.565 1.00 77.81 854 THR A C 1
ATOM 7126 O O . THR A 1 854 ? -50.562 -2.054 105.806 1.00 77.81 854 THR A O 1
ATOM 7129 N N . ILE A 1 855 ? -49.710 -2.545 107.816 1.00 82.00 855 ILE A N 1
ATOM 7130 C CA . ILE A 1 855 ? -49.872 -1.171 108.319 1.00 82.00 855 ILE A CA 1
ATOM 7131 C C . ILE A 1 855 ? -49.006 -0.190 107.507 1.00 82.00 855 ILE A C 1
ATOM 7133 O O . ILE A 1 855 ? -49.473 0.892 107.163 1.00 82.00 855 ILE A O 1
ATOM 7137 N N . TYR A 1 856 ? -47.786 -0.572 107.123 1.00 84.38 856 TYR A N 1
ATOM 7138 C CA . TYR A 1 856 ? -46.914 0.258 106.289 1.00 84.38 856 TYR A CA 1
ATOM 7139 C C . TYR A 1 856 ? -47.528 0.542 104.906 1.00 84.38 856 TYR A C 1
ATOM 7141 O O . TYR A 1 856 ? -47.596 1.704 104.506 1.00 84.38 856 TYR A O 1
ATOM 7149 N N . CYS A 1 857 ? -48.058 -0.475 104.211 1.00 78.00 857 CYS A N 1
ATOM 7150 C CA . CYS A 1 857 ? -48.784 -0.288 102.944 1.00 78.00 857 CYS A CA 1
ATOM 7151 C C . CYS A 1 857 ? -49.969 0.678 103.097 1.00 78.00 857 CYS A C 1
ATOM 7153 O O . CYS A 1 857 ? -50.179 1.536 102.240 1.00 78.00 857 CYS A O 1
ATOM 7155 N N . HIS A 1 858 ? -50.733 0.555 104.188 1.00 77.62 858 HIS A N 1
ATOM 7156 C CA . HIS A 1 858 ? -51.909 1.387 104.467 1.00 77.62 858 HIS A CA 1
ATOM 7157 C C . HIS A 1 858 ? -51.522 2.861 104.666 1.00 77.62 858 HIS A C 1
ATOM 7159 O O . HIS A 1 858 ? -52.103 3.758 104.056 1.00 77.62 858 HIS A O 1
ATOM 7165 N N . VAL A 1 859 ? -50.489 3.120 105.470 1.00 79.56 859 VAL A N 1
ATOM 7166 C CA . VAL A 1 859 ? -50.018 4.482 105.765 1.00 79.56 859 VAL A CA 1
ATOM 7167 C C . VAL A 1 859 ? -49.288 5.104 104.559 1.00 79.56 859 VAL A C 1
ATOM 7169 O O . VAL A 1 859 ? -49.381 6.316 104.347 1.00 79.56 859 VAL A O 1
ATOM 7172 N N . LEU A 1 860 ? -48.627 4.299 103.715 1.00 79.38 860 LEU A N 1
ATOM 7173 C CA . LEU A 1 860 ? -48.045 4.765 102.449 1.00 79.38 860 LEU A CA 1
ATOM 7174 C C . LEU A 1 860 ? -49.104 5.104 101.389 1.00 79.38 860 LEU A C 1
ATOM 7176 O O . LEU A 1 860 ? -48.935 6.105 100.693 1.00 79.38 860 LEU A O 1
ATOM 7180 N N . ALA A 1 861 ? -50.200 4.343 101.287 1.00 75.00 861 ALA A N 1
ATOM 7181 C CA . ALA A 1 861 ? -51.319 4.650 100.385 1.00 75.00 861 ALA A CA 1
ATOM 7182 C C . ALA A 1 861 ? -51.953 6.022 100.683 1.00 75.00 861 ALA A C 1
ATOM 7184 O O . ALA A 1 861 ? -52.319 6.752 99.758 1.00 75.00 861 ALA A O 1
ATOM 7185 N N . HIS A 1 862 ? -51.956 6.444 101.951 1.00 75.06 862 HIS A N 1
ATOM 7186 C CA . HIS A 1 862 ? -52.388 7.785 102.354 1.00 75.06 862 HIS A CA 1
ATOM 7187 C C . HIS A 1 862 ? -51.478 8.946 101.902 1.00 75.06 862 HIS A C 1
ATOM 7189 O O . HIS A 1 862 ? -51.893 10.098 102.021 1.00 75.06 862 HIS A O 1
ATOM 7195 N N . ASN A 1 863 ? -50.300 8.694 101.308 1.00 75.06 863 ASN A N 1
ATOM 7196 C CA . ASN A 1 863 ? -49.575 9.740 100.562 1.00 75.06 863 ASN A CA 1
ATOM 7197 C C . ASN A 1 863 ? -50.298 10.152 99.266 1.00 75.06 863 ASN A C 1
ATOM 7199 O O . ASN A 1 863 ? -50.043 11.242 98.757 1.00 75.06 863 ASN A O 1
ATOM 7203 N N . PHE A 1 864 ? -51.149 9.275 98.720 1.00 72.31 864 PHE A N 1
ATOM 7204 C CA . PHE A 1 864 ? -51.810 9.451 97.424 1.00 72.31 864 PHE A CA 1
ATOM 7205 C C . PHE A 1 864 ? -53.312 9.699 97.580 1.00 72.31 864 PHE A C 1
ATOM 7207 O O . PHE A 1 864 ? -53.834 10.642 96.991 1.00 72.31 864 PHE A O 1
ATOM 7214 N N . ILE A 1 865 ? -54.002 8.896 98.400 1.00 72.69 865 ILE A N 1
ATOM 7215 C CA . ILE A 1 865 ? -55.458 8.970 98.586 1.00 72.69 865 ILE A CA 1
ATOM 7216 C C . ILE A 1 865 ? -55.795 9.043 100.083 1.00 72.69 865 ILE A C 1
ATOM 7218 O O . ILE A 1 865 ? -55.473 8.140 100.852 1.00 72.69 865 ILE A O 1
ATOM 7222 N N . GLN A 1 866 ? -56.477 10.107 100.517 1.00 63.50 866 GLN A N 1
ATOM 7223 C CA . GLN A 1 866 ? -56.862 10.283 101.929 1.00 63.50 866 GLN A CA 1
ATOM 7224 C C . GLN A 1 866 ? -58.108 9.477 102.342 1.00 63.50 866 GLN A C 1
ATOM 7226 O O . GLN A 1 866 ? -58.251 9.140 103.513 1.00 63.50 866 GLN A O 1
ATOM 7231 N N . LEU A 1 867 ? -59.012 9.178 101.406 1.00 61.56 867 LEU A N 1
ATOM 7232 C CA . LEU A 1 867 ? -60.280 8.486 101.667 1.00 61.56 867 LEU A CA 1
ATOM 7233 C C . LEU A 1 867 ? -60.155 6.984 101.392 1.00 61.56 867 LEU A C 1
ATOM 7235 O O . LEU A 1 867 ? -59.643 6.610 100.345 1.00 61.56 867 LEU A O 1
ATOM 7239 N N . HIS A 1 868 ? -60.703 6.122 102.254 1.00 64.75 868 HIS A N 1
ATOM 7240 C CA . HIS A 1 868 ? -60.743 4.661 102.054 1.00 64.75 868 HIS A CA 1
ATOM 7241 C C . HIS A 1 868 ? -61.755 4.231 100.968 1.00 64.75 868 HIS A C 1
ATOM 7243 O O . HIS A 1 868 ? -62.729 3.529 101.239 1.00 64.75 868 HIS A O 1
ATOM 7249 N N . ASN A 1 869 ? -61.552 4.701 99.736 1.00 54.47 869 ASN A N 1
ATOM 7250 C CA . ASN A 1 869 ? -62.320 4.342 98.544 1.00 54.47 869 ASN A CA 1
ATOM 7251 C C . ASN A 1 869 ? -61.629 3.201 97.756 1.00 54.47 869 ASN A C 1
ATOM 7253 O O . ASN A 1 869 ? -60.627 2.627 98.184 1.00 54.47 869 ASN A O 1
ATOM 7257 N N . THR A 1 870 ? -62.156 2.873 96.575 1.00 52.38 870 THR A N 1
ATOM 7258 C CA . THR A 1 870 ? -61.587 1.849 95.681 1.00 52.38 870 THR A CA 1
ATOM 7259 C C . THR A 1 870 ? -60.182 2.179 95.169 1.00 52.38 870 THR A C 1
ATOM 7261 O O . THR A 1 870 ? -59.417 1.262 94.889 1.00 52.38 870 THR A O 1
ATOM 7264 N N . GLU A 1 871 ? -59.816 3.459 95.065 1.00 49.91 871 GLU A N 1
ATOM 7265 C CA . GLU A 1 871 ? -58.472 3.889 94.651 1.00 49.91 871 GLU A CA 1
ATOM 7266 C C . GLU A 1 871 ? -57.465 3.728 95.796 1.00 49.91 871 GLU A C 1
ATOM 7268 O O . GLU A 1 871 ? -56.348 3.266 95.573 1.00 49.91 871 GLU A O 1
ATOM 7273 N N . PHE A 1 872 ? -57.865 4.023 97.037 1.00 60.97 872 PHE A N 1
ATOM 7274 C CA . PHE A 1 872 ? -57.057 3.703 98.212 1.00 60.97 872 PHE A CA 1
ATOM 7275 C C . PHE A 1 872 ? -56.785 2.200 98.307 1.00 60.97 872 PHE A C 1
ATOM 7277 O O . PHE A 1 872 ? -55.632 1.807 98.479 1.00 60.97 872 PHE A O 1
ATOM 7284 N N . GLU A 1 873 ? -57.811 1.357 98.140 1.00 60.84 873 GLU A N 1
ATOM 7285 C CA . GLU A 1 873 ? -57.633 -0.102 98.160 1.00 60.84 873 GLU A CA 1
ATOM 7286 C C . GLU A 1 873 ? -56.734 -0.578 97.006 1.00 60.84 873 GLU A C 1
ATOM 7288 O O . GLU A 1 873 ? -55.914 -1.476 97.199 1.00 60.84 873 GLU A O 1
ATOM 7293 N N . PHE A 1 874 ? -56.800 0.062 95.832 1.00 55.47 874 PHE A N 1
ATOM 7294 C CA . PHE A 1 874 ? -55.873 -0.185 94.726 1.00 55.47 874 PHE A CA 1
ATOM 7295 C C . PHE A 1 874 ? -54.418 0.146 95.095 1.00 55.47 874 PHE A C 1
ATOM 7297 O O . PHE A 1 874 ? -53.551 -0.707 94.910 1.00 55.47 874 PHE A O 1
ATOM 7304 N N . TYR A 1 875 ? -54.123 1.321 95.666 1.00 55.12 875 TYR A N 1
ATOM 7305 C CA . TYR A 1 875 ? -52.752 1.658 96.084 1.00 55.12 875 TYR A CA 1
ATOM 7306 C C . TYR A 1 875 ? -52.264 0.777 97.243 1.00 55.12 875 TYR A C 1
ATOM 7308 O O . TYR A 1 875 ? -51.141 0.274 97.201 1.00 55.12 875 TYR A O 1
ATOM 7316 N N . TYR A 1 876 ? -53.111 0.532 98.244 1.00 70.12 876 TYR A N 1
ATOM 7317 C CA . TYR A 1 876 ? -52.820 -0.346 99.379 1.00 70.12 876 TYR A CA 1
ATOM 7318 C C . TYR A 1 876 ? -52.461 -1.769 98.924 1.00 70.12 876 TYR A C 1
ATOM 7320 O O . TYR A 1 876 ? -51.400 -2.292 99.280 1.00 70.12 876 TYR A O 1
ATOM 7328 N N . SER A 1 877 ? -53.319 -2.379 98.100 1.00 59.97 877 SER A N 1
ATOM 7329 C CA . SER A 1 877 ? -53.107 -3.731 97.573 1.00 59.97 877 SER A CA 1
ATOM 7330 C C . SER A 1 877 ? -51.939 -3.798 96.585 1.00 59.97 877 SER A C 1
ATOM 7332 O O . SER A 1 877 ? -51.192 -4.776 96.613 1.00 59.97 877 SER A O 1
ATOM 7334 N N . SER A 1 878 ? -51.697 -2.743 95.798 1.00 58.28 878 SER A N 1
ATOM 7335 C CA . SER A 1 878 ? -50.529 -2.639 94.911 1.00 58.28 878 SER A CA 1
ATOM 7336 C C . SER A 1 878 ? -49.215 -2.579 95.689 1.00 58.28 878 SER A C 1
ATOM 7338 O O . SER A 1 878 ? -48.295 -3.324 95.360 1.00 58.28 878 SER A O 1
ATOM 7340 N N . PHE A 1 879 ? -49.116 -1.775 96.756 1.00 64.88 879 PHE A N 1
ATOM 7341 C CA . PHE A 1 879 ? -47.925 -1.771 97.618 1.00 64.88 879 PHE A CA 1
ATOM 7342 C C . PHE A 1 879 ? -47.736 -3.113 98.327 1.00 64.88 879 PHE A C 1
ATOM 7344 O O . PHE A 1 879 ? -46.614 -3.617 98.394 1.00 64.88 879 PHE A O 1
ATOM 7351 N N . ALA A 1 880 ? -48.822 -3.728 98.801 1.00 66.56 880 ALA A N 1
ATOM 7352 C CA . ALA A 1 880 ? -48.750 -5.055 99.396 1.00 66.56 880 ALA A CA 1
ATOM 7353 C C . ALA A 1 880 ? -48.271 -6.107 98.381 1.00 66.56 880 ALA A C 1
ATOM 7355 O O . ALA A 1 880 ? -47.438 -6.937 98.724 1.00 66.56 880 ALA A O 1
ATOM 7356 N N . GLN A 1 881 ? -48.740 -6.075 97.132 1.00 59.44 881 GLN A N 1
ATOM 7357 C CA . GLN A 1 881 ? -48.317 -7.016 96.092 1.00 59.44 881 GLN A CA 1
ATOM 7358 C C . GLN A 1 881 ? -46.874 -6.773 95.625 1.00 59.44 881 GLN A C 1
ATOM 7360 O O . GLN A 1 881 ? -46.139 -7.744 95.443 1.00 59.44 881 GLN A O 1
ATOM 7365 N N . ALA A 1 882 ? -46.475 -5.511 95.443 1.00 63.97 882 ALA A N 1
ATOM 7366 C CA . ALA A 1 882 ? -45.159 -5.135 94.932 1.00 63.97 882 ALA A CA 1
ATOM 7367 C C . ALA A 1 882 ? -44.026 -5.505 95.899 1.00 63.97 882 ALA A C 1
ATOM 7369 O O . ALA A 1 882 ? -43.060 -6.120 95.465 1.00 63.97 882 ALA A O 1
ATOM 7370 N N . TYR A 1 883 ? -44.180 -5.199 97.194 1.00 68.38 883 TYR A N 1
ATOM 7371 C CA . TYR A 1 883 ? -43.109 -5.326 98.196 1.00 68.38 883 TYR A CA 1
ATOM 7372 C C . TYR A 1 883 ? -43.203 -6.593 99.077 1.00 68.38 883 TYR A C 1
ATOM 7374 O O . TYR A 1 883 ? -42.339 -6.857 99.916 1.00 68.38 883 TYR A O 1
ATOM 7382 N N . MET A 1 884 ? -44.237 -7.431 98.908 1.00 76.19 884 MET A N 1
ATOM 7383 C CA . MET A 1 884 ? -44.321 -8.733 99.596 1.00 76.19 884 MET A CA 1
ATOM 7384 C C . MET A 1 884 ? -43.170 -9.697 99.235 1.00 76.19 884 MET A C 1
ATOM 7386 O O . MET A 1 884 ? -42.732 -10.419 100.133 1.00 76.19 884 MET A O 1
ATOM 7390 N N . PRO A 1 885 ? -42.645 -9.760 97.991 1.00 72.94 885 PRO A N 1
ATOM 7391 C CA . PRO A 1 885 ? -41.445 -10.539 97.682 1.00 72.94 885 PRO A CA 1
ATOM 7392 C C . PRO A 1 885 ? -40.247 -10.138 98.553 1.00 72.94 885 PRO A C 1
ATOM 7394 O O . PRO A 1 885 ? -39.601 -11.016 99.130 1.00 72.94 885 PRO A O 1
ATOM 7397 N N . ASP A 1 886 ? -40.023 -8.837 98.737 1.00 77.50 886 ASP A N 1
ATOM 7398 C CA . ASP A 1 886 ? -38.922 -8.289 99.535 1.00 77.50 886 ASP A CA 1
ATOM 7399 C C . ASP A 1 886 ? -39.126 -8.541 101.032 1.00 77.50 886 ASP A C 1
ATOM 7401 O O . ASP A 1 886 ? -38.186 -8.928 101.730 1.00 77.50 886 ASP A O 1
ATOM 7405 N N . LEU A 1 887 ? -40.371 -8.470 101.528 1.00 81.19 887 LEU A N 1
ATOM 7406 C CA . LEU A 1 887 ? -40.714 -8.945 102.875 1.00 81.19 887 LEU A CA 1
ATOM 7407 C C . LEU A 1 887 ? -40.419 -10.445 103.038 1.00 81.19 887 LEU A C 1
ATOM 7409 O O . LEU A 1 887 ? -39.887 -10.867 104.069 1.00 81.19 887 LEU A O 1
ATOM 7413 N N . ILE A 1 888 ? -40.759 -11.276 102.049 1.00 77.75 888 ILE A N 1
ATOM 7414 C CA . ILE A 1 888 ? -40.492 -12.724 102.072 1.00 77.75 888 ILE A CA 1
ATOM 7415 C C . ILE A 1 888 ? -38.981 -12.995 102.049 1.00 77.75 888 ILE A C 1
ATOM 7417 O O . ILE A 1 888 ? -38.515 -13.927 102.708 1.00 77.75 888 ILE A O 1
ATOM 7421 N N . GLU A 1 889 ? -38.192 -12.201 101.327 1.00 79.88 889 GLU A N 1
ATOM 7422 C CA . GLU A 1 889 ? -36.734 -12.313 101.350 1.00 79.88 889 GLU A CA 1
ATOM 7423 C C . GLU A 1 889 ? -36.142 -11.841 102.685 1.00 79.88 889 GLU A C 1
ATOM 7425 O O . GLU A 1 889 ? -35.335 -12.553 103.288 1.00 79.88 889 GLU A O 1
ATOM 7430 N N . LEU A 1 890 ? -36.581 -10.694 103.204 1.00 82.69 890 LEU A N 1
ATOM 7431 C CA . LEU A 1 890 ? -36.110 -10.156 104.477 1.00 82.69 890 LEU A CA 1
ATOM 7432 C C . LEU A 1 890 ? -36.489 -11.067 105.659 1.00 82.69 890 LEU A C 1
ATOM 7434 O O . LEU A 1 890 ? -35.659 -11.328 106.529 1.00 82.69 890 LEU A O 1
ATOM 7438 N N . THR A 1 891 ? -37.691 -11.645 105.670 1.00 79.81 891 THR A N 1
ATOM 7439 C CA . THR A 1 891 ? -38.097 -12.617 106.704 1.00 79.81 891 THR A CA 1
ATOM 7440 C C . THR A 1 891 ? -37.303 -13.925 106.629 1.00 79.81 891 THR A C 1
ATOM 7442 O O . THR A 1 891 ? -36.976 -14.479 107.682 1.00 79.81 891 THR A O 1
ATOM 7445 N N . LYS A 1 892 ? -36.886 -14.381 105.435 1.00 79.69 892 LYS A N 1
ATOM 7446 C CA . LYS A 1 892 ? -35.893 -15.467 105.294 1.00 79.69 892 LYS A CA 1
ATOM 7447 C C . LYS A 1 892 ? -34.525 -15.054 105.848 1.00 79.69 892 LYS A C 1
ATOM 7449 O O . LYS A 1 892 ? -33.969 -15.798 106.651 1.00 79.69 892 LYS A O 1
ATOM 7454 N N . LYS A 1 893 ? -34.014 -13.866 105.490 1.00 79.94 893 LYS A N 1
ATOM 7455 C CA . LYS A 1 893 ? -32.737 -13.310 105.997 1.00 79.94 893 LYS A CA 1
ATOM 7456 C C . LYS A 1 893 ? -32.721 -13.152 107.526 1.00 79.94 893 LYS A C 1
ATOM 7458 O O . LYS A 1 893 ? -31.674 -13.298 108.145 1.00 79.94 893 LYS A O 1
ATOM 7463 N N . ARG A 1 894 ? -33.875 -12.883 108.147 1.00 74.75 894 ARG A N 1
ATOM 7464 C CA . ARG A 1 894 ? -34.075 -12.804 109.611 1.00 74.75 894 ARG A CA 1
ATOM 7465 C C . ARG A 1 894 ? -34.408 -14.160 110.272 1.00 74.75 894 ARG A C 1
ATOM 7467 O O . ARG A 1 894 ? -34.750 -14.204 111.456 1.00 74.75 894 ARG A O 1
ATOM 7474 N N . GLU A 1 895 ? -34.338 -15.266 109.526 1.00 72.38 895 GLU A N 1
ATOM 7475 C CA . GLU A 1 895 ? -34.684 -16.633 109.958 1.00 72.38 895 GLU A CA 1
ATOM 7476 C C . GLU A 1 895 ? -36.064 -16.755 110.634 1.00 72.38 895 GLU A C 1
ATOM 7478 O O . GLU A 1 895 ? -36.266 -17.488 111.617 1.00 72.38 895 GLU A O 1
ATOM 7483 N N . VAL A 1 896 ? -37.040 -16.001 110.139 1.00 70.00 896 VAL A N 1
ATOM 7484 C CA . VAL A 1 896 ? -38.400 -15.998 110.670 1.00 70.00 896 VAL A CA 1
ATOM 7485 C C . VAL A 1 896 ? -39.146 -17.199 110.080 1.00 70.00 896 VAL A C 1
ATOM 7487 O O . VAL A 1 896 ? -39.507 -17.217 108.906 1.00 70.00 896 VAL A O 1
ATOM 7490 N N . LYS A 1 897 ? -39.338 -18.248 110.892 1.00 59.50 897 LYS A N 1
ATOM 7491 C CA . LYS A 1 897 ? -39.876 -19.544 110.441 1.00 59.50 897 LYS A CA 1
ATOM 7492 C C . LYS A 1 897 ? -41.293 -19.405 109.860 1.00 59.50 897 LYS A C 1
ATOM 7494 O O . LYS A 1 897 ? -42.223 -19.025 110.571 1.00 59.50 897 LYS A O 1
ATOM 7499 N N . SER A 1 898 ? -41.463 -19.772 108.591 1.00 50.59 898 SER A N 1
ATOM 7500 C CA . SER A 1 898 ? -42.760 -19.815 107.910 1.00 50.59 898 SER A CA 1
ATOM 7501 C C . SER A 1 898 ? -43.563 -21.069 108.289 1.00 50.59 898 SER A C 1
ATOM 7503 O O . SER A 1 898 ? -43.013 -22.160 108.440 1.00 50.59 898 SER A O 1
ATOM 7505 N N . LYS A 1 899 ? -44.887 -20.930 108.438 1.00 48.03 899 LYS A N 1
ATOM 7506 C CA . LYS A 1 899 ? -45.799 -22.057 108.706 1.00 48.03 899 LYS A CA 1
ATOM 7507 C C . LYS A 1 899 ? -46.111 -22.786 107.387 1.00 48.03 899 LYS A C 1
ATOM 7509 O O . LYS A 1 899 ? -46.820 -22.246 106.540 1.00 48.03 899 LYS A O 1
ATOM 7514 N N . THR A 1 900 ? -45.612 -24.009 107.201 1.00 36.72 900 THR A N 1
ATOM 7515 C CA . THR A 1 900 ? -45.996 -24.872 106.069 1.00 36.72 900 THR A CA 1
ATOM 7516 C C . THR A 1 900 ? -47.404 -25.430 106.272 1.00 36.72 900 THR A C 1
ATOM 7518 O O . THR A 1 900 ? -47.659 -26.258 107.142 1.00 36.72 900 THR A O 1
ATOM 7521 N N . PHE A 1 901 ? -48.343 -24.972 105.450 1.00 35.88 901 PHE A N 1
ATOM 7522 C CA . PHE A 1 901 ? -49.751 -25.350 105.538 1.00 35.88 901 PHE A CA 1
ATOM 7523 C C . PHE A 1 901 ? -49.959 -26.709 104.827 1.00 35.88 901 PHE A C 1
ATOM 7525 O O . PHE A 1 901 ? -49.856 -26.783 103.600 1.00 35.88 901 PHE A O 1
ATOM 7532 N N . ASN A 1 902 ? -50.177 -27.794 105.592 1.00 38.41 902 ASN A N 1
ATOM 7533 C CA . ASN A 1 902 ? -50.361 -29.149 105.046 1.00 38.41 902 ASN A CA 1
ATOM 7534 C C . ASN A 1 902 ? -51.795 -29.372 104.554 1.00 38.41 902 ASN A C 1
ATOM 7536 O O . ASN A 1 902 ? -52.783 -29.036 105.197 1.00 38.41 902 ASN A O 1
ATOM 7540 N N . ILE A 1 903 ? -51.831 -29.985 103.389 1.00 33.41 903 ILE A N 1
ATOM 7541 C CA . ILE A 1 903 ? -52.781 -29.887 102.313 1.00 33.41 903 ILE A CA 1
ATOM 7542 C C . ILE A 1 903 ? -53.907 -30.932 102.502 1.00 33.41 903 ILE A C 1
ATOM 7544 O O . ILE A 1 903 ? -55.048 -30.586 102.802 1.00 33.41 903 ILE A O 1
ATOM 7548 N N . GLU A 1 904 ? -53.590 -32.226 102.483 1.00 35.09 904 GLU A N 1
ATOM 7549 C CA . GLU A 1 904 ? -54.595 -33.299 102.380 1.00 35.09 904 GLU A CA 1
ATOM 7550 C C . GLU A 1 904 ? -55.510 -33.459 103.605 1.00 35.09 904 GLU A C 1
ATOM 7552 O O . GLU A 1 904 ? -56.674 -33.836 103.464 1.00 35.09 904 GLU A O 1
ATOM 7557 N N . ILE A 1 905 ? -55.014 -33.151 104.807 1.00 39.19 905 ILE A N 1
ATOM 7558 C CA . ILE A 1 905 ? -55.771 -33.289 106.067 1.00 39.19 905 ILE A CA 1
ATOM 7559 C C . ILE A 1 905 ? -57.014 -32.390 106.067 1.00 39.19 905 ILE A C 1
ATOM 7561 O O . ILE A 1 905 ? -58.066 -32.752 106.601 1.00 39.19 905 ILE A O 1
ATOM 7565 N N . PHE A 1 906 ? -56.893 -31.216 105.459 1.00 35.28 906 PHE A N 1
ATOM 7566 C CA . PHE A 1 906 ? -57.864 -30.146 105.584 1.00 35.28 906 PHE A CA 1
ATOM 7567 C C . PHE A 1 906 ? -59.024 -30.369 104.583 1.00 35.28 906 PHE A C 1
ATOM 7569 O O . PHE A 1 906 ? -60.166 -30.432 105.035 1.00 35.28 906 PHE A O 1
ATOM 7576 N N . TRP A 1 907 ? -58.783 -30.764 103.319 1.00 33.94 907 TRP A N 1
ATOM 7577 C CA . TRP A 1 907 ? -59.856 -31.231 102.410 1.00 33.94 907 TRP A CA 1
ATOM 7578 C C . TRP A 1 907 ? -60.525 -32.534 102.857 1.00 33.94 907 TRP A C 1
ATOM 7580 O O . TRP A 1 907 ? -61.726 -32.703 102.632 1.00 33.94 907 TRP A O 1
ATOM 7590 N N . LYS A 1 908 ? -59.795 -33.454 103.505 1.00 35.97 908 LYS A N 1
ATOM 7591 C CA . LYS A 1 908 ? -60.367 -34.729 103.975 1.00 35.97 908 LYS A CA 1
ATOM 7592 C C . LYS A 1 908 ? -61.446 -34.518 105.042 1.00 35.97 908 LYS A C 1
ATOM 7594 O O . LYS A 1 908 ? -62.493 -35.161 104.983 1.00 35.97 908 LYS A O 1
ATOM 7599 N N . ASN A 1 909 ? -61.228 -33.582 105.965 1.00 34.50 909 ASN A N 1
ATOM 7600 C CA . ASN A 1 909 ? -62.242 -33.184 106.945 1.00 34.50 909 ASN A CA 1
ATOM 7601 C C . ASN A 1 909 ? -63.345 -32.328 106.304 1.00 34.50 909 ASN A C 1
ATOM 7603 O O . ASN A 1 909 ? -64.523 -32.482 106.622 1.00 34.50 909 ASN A O 1
ATOM 7607 N N . PHE A 1 910 ? -62.974 -31.472 105.353 1.00 31.64 910 PHE A N 1
ATOM 7608 C CA . PHE A 1 910 ? -63.881 -30.514 104.735 1.00 31.64 910 PHE A CA 1
ATOM 7609 C C . PHE A 1 910 ? -64.928 -31.141 103.793 1.00 31.64 910 PHE A C 1
ATOM 7611 O O . PHE A 1 910 ? -66.083 -30.713 103.774 1.00 31.64 910 PHE A O 1
ATOM 7618 N N . ASN A 1 911 ? -64.568 -32.203 103.063 1.00 33.06 911 ASN A N 1
ATOM 7619 C CA . ASN A 1 911 ? -65.490 -32.913 102.166 1.00 33.06 911 ASN A CA 1
ATOM 7620 C C . ASN A 1 911 ? -66.490 -33.824 102.899 1.00 33.06 911 ASN A C 1
ATOM 7622 O O . ASN A 1 911 ? -67.553 -34.118 102.356 1.00 33.06 911 ASN A O 1
ATOM 7626 N N . ARG A 1 912 ? -66.206 -34.248 104.140 1.00 31.39 912 ARG A N 1
ATOM 7627 C CA . ARG A 1 912 ? -67.141 -35.074 104.927 1.00 31.39 912 ARG A CA 1
ATOM 7628 C C . ARG A 1 912 ? -68.332 -34.269 105.472 1.00 31.39 912 ARG A C 1
ATOM 7630 O O . ARG A 1 912 ? -69.390 -34.848 105.688 1.00 31.39 912 ARG A O 1
ATOM 7637 N N . ILE A 1 913 ? -68.168 -32.956 105.655 1.00 33.12 913 ILE A N 1
ATOM 7638 C CA . ILE A 1 913 ? -69.124 -32.059 106.338 1.00 33.12 913 ILE A CA 1
ATOM 7639 C C . ILE A 1 913 ? -70.154 -31.427 105.373 1.00 33.12 913 ILE A C 1
ATOM 7641 O O . ILE A 1 913 ? -71.122 -30.820 105.814 1.00 33.12 913 ILE A O 1
ATOM 7645 N N . LEU A 1 914 ? -70.000 -31.586 104.051 1.00 27.28 914 LEU A N 1
ATOM 7646 C CA . LEU A 1 914 ? -71.009 -31.123 103.079 1.00 27.28 914 LEU A CA 1
ATOM 7647 C C . LEU A 1 914 ? -72.158 -32.110 102.823 1.00 27.28 914 LEU A C 1
ATOM 7649 O O . LEU A 1 914 ? -73.231 -31.673 102.421 1.00 27.28 914 LEU A O 1
ATOM 7653 N N . ASN A 1 915 ? -71.932 -33.418 102.988 1.00 30.41 915 ASN A N 1
ATOM 7654 C CA . ASN A 1 915 ? -72.831 -34.453 102.448 1.00 30.41 915 ASN A CA 1
ATOM 7655 C C . ASN A 1 915 ? -73.708 -35.173 103.487 1.00 30.41 915 ASN A C 1
ATOM 7657 O O . ASN A 1 915 ? -74.458 -36.078 103.122 1.00 30.41 915 ASN A O 1
ATOM 7661 N N . ARG A 1 916 ? -73.623 -34.785 104.763 1.00 26.23 916 ARG A N 1
ATOM 7662 C CA . ARG A 1 916 ? -74.563 -35.098 105.858 1.00 26.23 916 ARG A CA 1
ATOM 7663 C C . ARG A 1 916 ? -74.577 -33.850 106.771 1.00 26.23 916 ARG A C 1
ATOM 7665 O O . ARG A 1 916 ? -73.586 -33.123 106.780 1.00 26.23 916 ARG A O 1
ATOM 7672 N N . ASN A 1 917 ? -75.699 -33.435 107.365 1.00 28.06 917 ASN A N 1
ATOM 7673 C CA . ASN A 1 917 ? -76.231 -34.019 108.608 1.00 28.06 917 ASN A CA 1
ATOM 7674 C C . ASN A 1 917 ? -75.111 -34.412 109.585 1.00 28.06 917 ASN A C 1
ATOM 7676 O O . ASN A 1 917 ? -74.559 -35.523 109.429 1.00 28.06 917 ASN A O 1
#

Radius of gyration: 84.05 Å; Cα contacts (8 Å, |Δi|>4): 1140; chains: 1; bounding box: 192×62×232 Å

InterPro domains:
  IPR022155 Protein of unknown function DUF3684 [PF12449] (271-497)
  IPR022155 Protein of unknown function DUF3684 [PF12449] (511-648)

Organism: Rhizophagus irregularis (strain DAOM 181602 / DAOM 197198 / MUCL 43194) (NCBI:txid747089)

pLDDT: mean 78.04, std 17.28, range [25.23, 96.5]

Secondary structure (DSSP, 8-state):
------HHHHHHHTT----SGGGSS----TTSHHHHHHHHHHHHHHHHHH---HHHHHHHHSTTS-HHHHHHHHHHHHHTHHHHTTT--GGG--S--EEBSSSSSEE-TTTEES-GGGGGGT-EEB-GGGGGGHHHHT-BSS--HHHHHHHHHHS--SSHHHHHHHHHHHTTS----GGGTT---EEE--TT-SSPEEE-GGG-EEPPSSGGGGGGTTEE---HHHHHHHHHHT-B---HHHHHT----TTSHHHHHHHHHHHHHHHHHH---HHHHHHHHH-TT-HHHHHHHHHHHHHHIIIIITTT--GGG-----EEBSSSS-EE-TTTEES-GGGGGGT-EEB-GGGTTTTTTTT-BSS--HHHHHHHHHHS---SHHHHHHHHHHHHHHGGG--HHHHHHHHTS--EEEETTEEE-GGG-EEPPSSHHHHTTTTEE---HHHHHHHHHHT-BPPPHHHHHT----TTSTTHHHHHHHHHHHHHHS---HHHHHHHHHH---HHHHTTSTTS--GGG--S--EEBSS-SSEE-TTTEES-GGGGGGT-EEB-GGGGGGTTTTT-BSS--HHHHHHHHHHS--SSHHHHHHHHHHHHHTGGG--HHHHHHHHTS--EE---S---SS-SS----EE-GGG-------GGGGT----SGGGEEEEEEEES--B--HHHHHHHHHHHHHHHHHTTSS-GGG-SS-HHHHHH----B-SEEEEEEEE--S--SHHHHHHHHTTSS--------EEEEEEETTEEEEEETTS-THHHH-TTTHHHHHHHHHHHHHHHHHTT--GGGEEEE--SSS---EEEETTEEEEEHHHHHHHTTTTSSSS--HHHHHHHHHHHHHHHHTTT-SS-SHHHHHHHHHHHHHHHHHHHHHHHHTT-------SHHHHHHHHHSSS--